Protein AF-0000000068012255 (afdb_homodimer)

Secondary structure (DSSP, 8-state):
--SS-GGGTT--SSPPPTT-S--S-TTPPPHHHHHHHTT-EEEEEEE--S--SSGGGSGGGTT-SEEEEESSS---TTT-EEEETTEEEE-EEETTEE-GGGTTS-HHHHHHHHHHHHHHH--TTS-EEEEEE--TTS--BTTBSS---HHHHHHTTT--SHHHHHHHHHHHHHHHHHHHHHHHHHHTT-GGG--EEEE-SS---BTTGGG--B--TTSB--TTSSSHHHH---EEEE-TT-SS-S--------GGGHHHHHHHHHT--GGGS-TT-S----HHHHHH-PPPS--EEEEEEETTTTEEEEEETTEEEEES-SGGGTT-SB--------GGG--HHHHHHSHHHHHHHHTT-SPPHHHHHHHHHHHS------------TTTS-EEEETTT-TT-----TTT-HHHHHHHHHHHHHHHTTPPPP------GGG-GGGGTTB---GGGGHHHHHHHHHHHHH--/--SS-GGGTT--SS---TT-S--S-TTPPPHHHHHHHTT-EEEEEEE--S--SSGGGSGGGTT-SEEEEESSS---TTT-EEEETTEEEE-EEETTEE-GGGTTS-HHHHHHHHHHHHHHH--TTS-EEEEEE--TTS--BTTBSS---HHHHHHTTT--SHHHHHHHHHHHHHHHHHHHHHHHHHHTT-GGG--EEEE-SS---BTTGGG--B--TTSB--TTSSSHHHH---EEEE-TT-SS-S--------GGGHHHHHHHHHT--GGGS-TT-S----HHHHHH-PPPS--EEEEEEETTTTEEEEEETTEEEEES-SGGGTT-SB-S------GGG--HHHHHHSHHHHHHHHTT-PPPHHHHHHHHHHHS------------TTTS-EEEETTT-TT-----TTT-HHHHHHHHHHHHHHHHTPPPP------GGG-GGGGTTB---GGGGHHHHHHHHHHHHH--

InterPro domains:
  IPR000917 Sulfatase, N-terminal [PF00884] (1-268)
  IPR017850 Alkaline-phosphatase-like, core domain superfamily [G3DSA:3.40.720.10] (1-294)
  IPR017850 Alkaline-phosphatase-like, core domain superfamily [SSF53649] (1-452)
  IPR047115 Arylsulfatase B [PTHR10342] (1-453)

Structure (mmCIF, N/CA/C/O backbone):
data_AF-0000000068012255-model_v1
#
loop_
_entity.id
_entity.type
_entity.pdbx_description
1 polymer 'Sulfatase N-terminal domain-containing protein'
#
loop_
_atom_site.group_PDB
_atom_site.id
_atom_site.type_symbol
_atom_site.label_atom_id
_atom_site.label_alt_id
_atom_site.label_comp_id
_atom_site.label_asym_id
_atom_site.label_entity_id
_atom_site.label_seq_id
_atom_site.pdbx_PDB_ins_code
_atom_site.Cartn_x
_atom_site.Cartn_y
_atom_site.Cartn_z
_atom_site.occupancy
_atom_site.B_iso_or_equiv
_atom_site.auth_seq_id
_atom_site.auth_comp_id
_atom_site.auth_asym_id
_atom_site.auth_atom_id
_atom_site.pdbx_PDB_model_num
ATOM 1 N N . MET A 1 1 ? 3.061 -30.172 -6.523 1 87.69 1 MET A N 1
ATOM 2 C CA . MET A 1 1 ? 4.402 -30.719 -6.711 1 87.69 1 MET A CA 1
ATOM 3 C C . MET A 1 1 ? 4.453 -32.188 -6.293 1 87.69 1 MET A C 1
ATOM 5 O O . MET A 1 1 ? 5.535 -32.75 -6.133 1 87.69 1 MET A O 1
ATOM 9 N N . THR A 1 2 ? 3.326 -32.875 -6.109 1 96.5 2 THR A N 1
ATOM 10 C CA . THR A 1 2 ? 3.24 -34.25 -5.637 1 96.5 2 THR A CA 1
ATOM 11 C C . THR A 1 2 ? 3.08 -35.219 -6.809 1 96.5 2 THR A C 1
ATOM 13 O O . THR A 1 2 ? 3.293 -36.406 -6.66 1 96.5 2 THR A O 1
ATOM 16 N N . GLY A 1 3 ? 2.588 -34.719 -7.984 1 97.75 3 GLY A N 1
ATOM 17 C CA . GLY A 1 3 ? 2.236 -35.531 -9.117 1 97.75 3 GLY A CA 1
ATOM 18 C C . GLY A 1 3 ? 0.901 -36.25 -8.953 1 97.75 3 GLY A C 1
ATOM 19 O O . GLY A 1 3 ? 0.575 -37.156 -9.711 1 97.75 3 GLY A O 1
ATOM 20 N N . LYS A 1 4 ? 0.13 -35.812 -7.957 1 98.31 4 LYS A N 1
ATOM 21 C CA . LYS A 1 4 ? -1.146 -36.438 -7.676 1 98.31 4 LYS A CA 1
ATOM 22 C C . LYS A 1 4 ? -2.307 -35.469 -7.824 1 98.31 4 LYS A C 1
ATOM 24 O O . LYS A 1 4 ? -2.125 -34.25 -7.691 1 98.31 4 LYS A O 1
ATOM 29 N N . TYR A 1 5 ? -3.461 -36.062 -8.141 1 98.06 5 TYR A N 1
ATOM 30 C CA . TYR A 1 5 ? -4.691 -35.281 -8.055 1 98.06 5 TYR A CA 1
ATOM 31 C C . TYR A 1 5 ? -4.973 -34.844 -6.617 1 98.06 5 TYR A C 1
ATOM 33 O O . TYR A 1 5 ? -4.672 -35.594 -5.68 1 98.06 5 TYR A O 1
ATOM 41 N N . PRO A 1 6 ? -5.633 -33.656 -6.469 1 97.62 6 PRO A N 1
ATOM 42 C CA . PRO A 1 6 ? -5.977 -33.25 -5.109 1 97.62 6 PRO A CA 1
ATOM 43 C C . PRO A 1 6 ? -6.82 -34.281 -4.363 1 97.62 6 PRO A C 1
ATOM 45 O O . PRO A 1 6 ? -6.68 -34.438 -3.15 1 97.62 6 PRO A O 1
ATOM 48 N N . ILE A 1 7 ? -7.645 -35.094 -5.043 1 98.31 7 ILE A N 1
ATOM 49 C CA . ILE A 1 7 ? -8.523 -36.062 -4.398 1 98.31 7 ILE A CA 1
ATOM 50 C C . ILE A 1 7 ? -7.695 -37.188 -3.789 1 98.31 7 ILE A C 1
ATOM 52 O O . ILE A 1 7 ? -8.188 -37.938 -2.963 1 98.31 7 ILE A O 1
ATOM 56 N N . HIS A 1 8 ? -6.48 -37.312 -4.234 1 98.44 8 HIS A N 1
ATOM 57 C CA . HIS A 1 8 ? -5.656 -38.406 -3.74 1 98.44 8 HIS A CA 1
ATOM 58 C C . HIS A 1 8 ? -4.711 -37.938 -2.643 1 98.44 8 HIS A C 1
ATOM 60 O O . HIS A 1 8 ? -3.877 -38.719 -2.16 1 98.44 8 HIS A O 1
ATOM 66 N N . THR A 1 9 ? -4.805 -36.656 -2.182 1 97.5 9 THR A N 1
ATOM 67 C CA . THR A 1 9 ? -4.008 -36.125 -1.086 1 97.5 9 THR A CA 1
ATOM 68 C C . THR A 1 9 ? -4.902 -35.5 -0.026 1 97.5 9 THR A C 1
ATOM 70 O O . THR A 1 9 ? -4.414 -35 0.986 1 97.5 9 THR A O 1
ATOM 73 N N . GLY A 1 10 ? -6.18 -35.469 -0.294 1 97.69 10 GLY A N 1
ATOM 74 C CA . GLY A 1 10 ? -7.105 -34.844 0.63 1 97.69 10 GLY A CA 1
ATOM 75 C C . GLY A 1 10 ? -7.148 -33.312 0.496 1 97.69 10 GLY A C 1
ATOM 76 O O . GLY A 1 10 ? -7.621 -32.625 1.396 1 97.69 10 GLY A O 1
ATOM 77 N N . MET A 1 11 ? -6.652 -32.781 -0.606 1 97.62 11 MET A N 1
ATOM 78 C CA . MET A 1 11 ? -6.496 -31.328 -0.779 1 97.62 11 MET A CA 1
ATOM 79 C C . MET A 1 11 ? -7.527 -30.781 -1.758 1 97.62 11 MET A C 1
ATOM 81 O O . MET A 1 11 ? -7.348 -29.688 -2.318 1 97.62 11 MET A O 1
ATOM 85 N N . GLN A 1 12 ? -8.656 -31.5 -2.053 1 98.06 12 GLN A N 1
ATOM 86 C CA . GLN A 1 12 ? -9.547 -31.156 -3.152 1 98.06 12 GLN A CA 1
ATOM 87 C C . GLN A 1 12 ? -10.547 -30.078 -2.736 1 98.06 12 GLN A C 1
ATOM 89 O O . GLN A 1 12 ? -11.258 -29.531 -3.578 1 98.06 12 GLN A O 1
ATOM 94 N N . HIS A 1 13 ? -10.539 -29.781 -1.39 1 97.88 13 HIS A N 1
ATOM 95 C CA . HIS A 1 13 ? -11.508 -28.797 -0.903 1 97.88 13 HIS A CA 1
ATOM 96 C C . HIS A 1 13 ? -10.805 -27.594 -0.308 1 97.88 13 HIS A C 1
ATOM 98 O O . HIS A 1 13 ? -10.07 -27.703 0.675 1 97.88 13 HIS A O 1
ATOM 104 N N . ALA A 1 14 ? -10.992 -26.438 -0.88 1 95.19 14 ALA A N 1
ATOM 105 C CA . ALA A 1 14 ? -10.531 -25.141 -0.372 1 95.19 14 ALA A CA 1
ATOM 106 C C . ALA A 1 14 ? -9.008 -25.109 -0.272 1 95.19 14 ALA A C 1
ATOM 108 O O . ALA A 1 14 ? -8.336 -26.109 -0.535 1 95.19 14 ALA A O 1
ATOM 109 N N . VAL A 1 15 ? -8.469 -23.953 0.028 1 96 15 VAL A N 1
ATOM 110 C CA . VAL A 1 15 ? -7.035 -23.734 0.159 1 96 15 VAL A CA 1
ATOM 111 C C . VAL A 1 15 ? -6.621 -23.891 1.62 1 96 15 VAL A C 1
ATOM 113 O O . VAL A 1 15 ? -7.473 -24.031 2.504 1 96 15 VAL A O 1
ATOM 116 N N . LEU A 1 16 ? -5.336 -23.906 1.866 1 97.44 16 LEU A N 1
ATOM 117 C CA . LEU A 1 16 ? -4.785 -23.922 3.217 1 97.44 16 LEU A CA 1
ATOM 118 C C . LEU A 1 16 ? -4.695 -22.5 3.777 1 97.44 16 LEU A C 1
ATOM 120 O O . LEU A 1 16 ? -4.266 -21.578 3.08 1 97.44 16 LEU A O 1
ATOM 124 N N . TYR A 1 17 ? -5.113 -22.312 5.062 1 97.75 17 TYR A N 1
ATOM 125 C CA . TYR A 1 17 ? -5.004 -21.031 5.754 1 97.75 17 TYR A CA 1
ATOM 126 C C . TYR A 1 17 ? -3.842 -21.047 6.738 1 97.75 17 TYR A C 1
ATOM 128 O O . TYR A 1 17 ? -3.41 -22.109 7.191 1 97.75 17 TYR A O 1
ATOM 136 N N . GLY A 1 18 ? -3.389 -19.859 7.008 1 97.94 18 GLY A N 1
ATOM 137 C CA . GLY A 1 18 ? -2.277 -19.734 7.938 1 97.94 18 GLY A CA 1
ATOM 138 C C . GLY A 1 18 ? -2.578 -20.297 9.312 1 97.94 18 GLY A C 1
ATOM 139 O O . GLY A 1 18 ? -1.698 -20.859 9.961 1 97.94 18 GLY A O 1
ATOM 140 N N . MET A 1 19 ? -3.832 -20.219 9.734 1 97.94 19 MET A N 1
ATOM 141 C CA . MET A 1 19 ? -4.219 -20.672 11.07 1 97.94 19 MET A CA 1
ATOM 142 C C . MET A 1 19 ? -4.734 -22.109 11.039 1 97.94 19 MET A C 1
ATOM 144 O O . MET A 1 19 ? -5.152 -22.641 12.062 1 97.94 19 MET A O 1
ATOM 148 N N . GLU A 1 20 ? -4.758 -22.719 9.852 1 98.06 20 GLU A N 1
ATOM 149 C CA . GLU A 1 20 ? -5.184 -24.109 9.758 1 98.06 20 GLU A CA 1
ATOM 150 C C . GLU A 1 20 ? -4.086 -25.062 10.227 1 98.06 20 GLU A C 1
ATOM 152 O O . GLU A 1 20 ? -2.955 -25 9.742 1 98.06 20 GLU A O 1
ATOM 157 N N . PRO A 1 21 ? -4.387 -25.891 11.234 1 98 21 PRO A N 1
ATOM 158 C CA . PRO A 1 21 ? -3.367 -26.797 11.766 1 98 21 PRO A CA 1
ATOM 159 C C . PRO A 1 21 ? -3.131 -28.016 10.859 1 98 21 PRO A C 1
ATOM 161 O O . PRO A 1 21 ? -3.223 -29.156 11.32 1 98 21 PRO A O 1
ATOM 164 N N . ARG A 1 22 ? -2.82 -27.609 9.688 1 97.12 22 ARG A N 1
ATOM 165 C CA . ARG A 1 22 ? -2.648 -28.609 8.625 1 97.12 22 ARG A CA 1
ATOM 166 C C . ARG A 1 22 ? -1.682 -28.109 7.559 1 97.12 22 ARG A C 1
ATOM 168 O O . ARG A 1 22 ? -1.354 -26.922 7.52 1 97.12 22 ARG A O 1
ATOM 175 N N . GLY A 1 23 ? -1.126 -28.938 6.801 1 97.88 23 GLY A N 1
ATOM 176 C CA . GLY A 1 23 ? -0.365 -28.703 5.582 1 97.88 23 GLY A CA 1
ATOM 177 C C . GLY A 1 23 ? -0.427 -29.875 4.605 1 97.88 23 GLY A C 1
ATOM 178 O O . GLY A 1 23 ? -1.11 -30.859 4.859 1 97.88 23 GLY A O 1
ATOM 179 N N . LEU A 1 24 ? 0.183 -29.641 3.467 1 98.25 24 LEU A N 1
ATOM 180 C CA . LEU A 1 24 ? 0.325 -30.781 2.574 1 98.25 24 LEU A CA 1
ATOM 181 C C . LEU A 1 24 ? 0.865 -32 3.326 1 98.25 24 LEU A C 1
ATOM 183 O O . LEU A 1 24 ? 1.842 -31.891 4.07 1 98.25 24 LEU A O 1
ATOM 187 N N . PRO A 1 25 ? 0.21 -33.156 3.174 1 97.56 25 PRO A N 1
ATOM 188 C CA . PRO A 1 25 ? 0.612 -34.312 3.963 1 97.56 25 PRO A CA 1
ATOM 189 C C . PRO A 1 25 ? 2.107 -34.594 3.863 1 97.56 25 PRO A C 1
ATOM 191 O O . PRO A 1 25 ? 2.678 -34.562 2.771 1 97.56 25 PRO A O 1
ATOM 194 N N . LEU A 1 26 ? 2.684 -34.875 5.02 1 97.56 26 LEU A N 1
ATOM 195 C CA . LEU A 1 26 ? 4.125 -35.094 5.109 1 97.56 26 LEU A CA 1
ATOM 196 C C . LEU A 1 26 ? 4.523 -36.438 4.477 1 97.56 26 LEU A C 1
ATOM 198 O O . LEU A 1 26 ? 5.707 -36.688 4.238 1 97.56 26 LEU A O 1
ATOM 202 N N . THR A 1 27 ? 3.545 -37.219 4.133 1 96.31 27 THR A N 1
ATOM 203 C CA . THR A 1 27 ? 3.811 -38.5 3.492 1 96.31 27 THR A CA 1
ATOM 204 C C . THR A 1 27 ? 4.113 -38.312 2.008 1 96.31 27 THR A C 1
ATOM 206 O O . THR A 1 27 ? 4.613 -39.25 1.35 1 96.31 27 THR A O 1
ATOM 209 N N . GLU A 1 28 ? 3.754 -37.188 1.494 1 97.62 28 GLU A N 1
ATOM 210 C CA . GLU A 1 28 ? 3.986 -36.938 0.075 1 97.62 28 GLU A CA 1
ATOM 211 C C . GLU A 1 28 ? 5.418 -36.469 -0.176 1 97.62 28 GLU A C 1
ATOM 213 O O . GLU A 1 28 ? 5.883 -35.5 0.455 1 97.62 28 GLU A O 1
ATOM 218 N N . LYS A 1 29 ? 6.098 -37.156 -1.031 1 97.94 29 LYS A N 1
ATOM 219 C CA . LYS A 1 29 ? 7.398 -36.719 -1.522 1 97.94 29 LYS A CA 1
ATOM 220 C C . LYS A 1 29 ? 7.242 -35.75 -2.684 1 97.94 29 LYS A C 1
ATOM 222 O O . LYS A 1 29 ? 6.465 -36 -3.607 1 97.94 29 LYS A O 1
ATOM 227 N N . LEU A 1 30 ? 7.977 -34.594 -2.617 1 98.44 30 LEU A N 1
ATOM 228 C CA . LEU A 1 30 ? 7.793 -33.531 -3.598 1 98.44 30 LEU A CA 1
ATOM 229 C C . LEU A 1 30 ? 8.922 -33.531 -4.625 1 98.44 30 LEU A C 1
ATOM 231 O O . LEU A 1 30 ? 9.961 -34.156 -4.41 1 98.44 30 LEU A O 1
ATOM 235 N N . LEU A 1 31 ? 8.742 -32.812 -5.691 1 98.69 31 LEU A N 1
ATOM 236 C CA . LEU A 1 31 ? 9.664 -32.75 -6.82 1 98.69 31 LEU A CA 1
ATOM 237 C C . LEU A 1 31 ? 11.07 -32.375 -6.355 1 98.69 31 LEU A C 1
ATOM 239 O O . LEU A 1 31 ? 12.039 -33.062 -6.707 1 98.69 31 LEU A O 1
ATOM 243 N N . PRO A 1 32 ? 11.25 -31.312 -5.504 1 98.75 32 PRO A N 1
ATOM 244 C CA . PRO A 1 32 ? 12.617 -30.953 -5.113 1 98.75 32 PRO A CA 1
ATOM 245 C C . PRO A 1 32 ? 13.305 -32.062 -4.312 1 98.75 32 PRO A C 1
ATOM 247 O O . PRO A 1 32 ? 14.531 -32.188 -4.355 1 98.75 32 PRO A O 1
ATOM 250 N N . GLN A 1 33 ? 12.539 -32.875 -3.602 1 98.75 33 GLN A N 1
ATOM 251 C CA . GLN A 1 33 ? 13.125 -33.969 -2.848 1 98.75 33 GLN A CA 1
ATOM 252 C C . GLN A 1 33 ? 13.656 -35.062 -3.781 1 98.75 33 GLN A C 1
ATOM 254 O O . GLN A 1 33 ? 14.719 -35.625 -3.533 1 98.75 33 GLN A O 1
ATOM 259 N N . TYR A 1 34 ? 12.961 -35.406 -4.855 1 98.69 34 TYR A N 1
ATOM 260 C CA . TYR A 1 34 ? 13.461 -36.312 -5.871 1 98.69 34 TYR A CA 1
ATOM 261 C C . TYR A 1 34 ? 14.711 -35.75 -6.543 1 98.69 34 TYR A C 1
ATOM 263 O O . TYR A 1 34 ? 15.68 -36.5 -6.75 1 98.69 34 TYR A O 1
ATOM 271 N N . LEU A 1 35 ? 14.695 -34.5 -6.887 1 98.75 35 LEU A N 1
ATOM 272 C CA . LEU A 1 35 ? 15.805 -33.875 -7.598 1 98.75 35 LEU A CA 1
ATOM 273 C C . LEU A 1 35 ? 17.047 -33.812 -6.73 1 98.75 35 LEU A C 1
ATOM 275 O O . LEU A 1 35 ? 18.172 -33.906 -7.242 1 98.75 35 LEU A O 1
ATOM 279 N N . LYS A 1 36 ? 16.812 -33.719 -5.461 1 98.19 36 LYS A N 1
ATOM 280 C CA . LYS A 1 36 ? 17.938 -33.75 -4.539 1 98.19 36 LYS A CA 1
ATOM 281 C C . LYS A 1 36 ? 18.703 -35.062 -4.672 1 98.19 36 LYS A C 1
ATOM 283 O O . LYS A 1 36 ? 19.922 -35.094 -4.547 1 98.19 36 LYS A O 1
ATOM 288 N N . GLU A 1 37 ? 18.047 -36.156 -4.926 1 97.94 37 GLU A N 1
ATOM 289 C CA . GLU A 1 37 ? 18.656 -37.469 -5.105 1 97.94 37 GLU A CA 1
ATOM 290 C C . GLU A 1 37 ? 19.531 -37.5 -6.348 1 97.94 37 GLU A C 1
ATOM 292 O O . GLU A 1 37 ? 20.422 -38.344 -6.461 1 97.94 37 GLU A O 1
ATOM 297 N N . LEU A 1 38 ? 19.297 -36.594 -7.242 1 98.12 38 LEU A N 1
ATOM 298 C CA . LEU A 1 38 ? 20.062 -36.5 -8.477 1 98.12 38 LEU A CA 1
ATOM 299 C C . LEU A 1 38 ? 21.172 -35.469 -8.359 1 98.12 38 LEU A C 1
ATOM 301 O O . LEU A 1 38 ? 21.859 -35.188 -9.336 1 98.12 38 LEU A O 1
ATOM 305 N N . GLY A 1 39 ? 21.266 -34.844 -7.188 1 98.06 39 GLY A N 1
ATOM 306 C CA . GLY A 1 39 ? 22.359 -33.906 -6.945 1 98.06 39 GLY A CA 1
ATOM 307 C C . GLY A 1 39 ? 22 -32.469 -7.25 1 98.06 39 GLY A C 1
ATOM 308 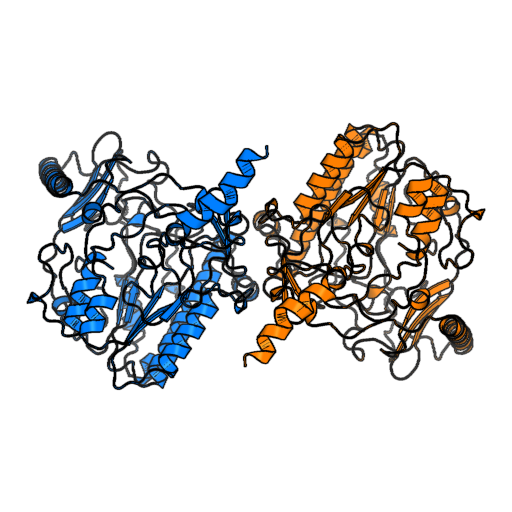O O . GLY A 1 39 ? 22.859 -31.594 -7.242 1 98.06 39 GLY A O 1
ATOM 309 N N . TYR A 1 40 ? 20.766 -32.188 -7.457 1 98.62 40 TYR A N 1
ATOM 310 C CA . TYR A 1 40 ? 20.344 -30.812 -7.75 1 98.62 40 TYR A CA 1
ATOM 311 C C . TYR A 1 40 ? 20.453 -29.922 -6.508 1 98.62 40 TYR A C 1
ATOM 313 O O . TYR A 1 40 ? 20.188 -30.391 -5.395 1 98.62 40 TYR A O 1
ATOM 321 N N . LYS A 1 41 ? 20.844 -28.688 -6.742 1 98.69 41 LYS A N 1
ATOM 322 C CA . LYS A 1 41 ? 20.594 -27.609 -5.793 1 98.69 41 LYS A CA 1
ATOM 323 C C . LYS A 1 41 ? 19.219 -26.969 -6.039 1 98.69 41 LYS A C 1
ATOM 325 O O . LYS A 1 41 ? 18.938 -26.531 -7.152 1 98.69 41 LYS A O 1
ATOM 330 N N . ASN A 1 42 ? 18.391 -26.984 -5.004 1 98.81 42 ASN A N 1
ATOM 331 C CA . ASN A 1 42 ? 17 -26.594 -5.184 1 98.81 42 ASN A CA 1
ATOM 332 C C . ASN A 1 42 ? 16.688 -25.266 -4.473 1 98.81 42 ASN A C 1
ATOM 334 O O . ASN A 1 42 ? 16.891 -25.156 -3.264 1 98.81 42 ASN A O 1
ATOM 338 N N . HIS A 1 43 ? 16.203 -24.266 -5.246 1 98.94 43 HIS A N 1
ATOM 339 C CA . HIS A 1 43 ? 15.805 -22.984 -4.676 1 98.94 43 HIS A CA 1
ATOM 340 C C . HIS A 1 43 ? 14.328 -22.688 -4.949 1 98.94 43 HIS A C 1
ATOM 342 O O . HIS A 1 43 ? 13.82 -23 -6.023 1 98.94 43 HIS A O 1
ATOM 348 N N . ILE A 1 44 ? 13.68 -22.094 -3.973 1 98.94 44 ILE A N 1
ATOM 349 C CA . ILE A 1 44 ? 12.359 -21.516 -4.199 1 98.94 44 ILE A CA 1
ATOM 350 C C . ILE A 1 44 ? 12.367 -20.047 -3.777 1 98.94 44 ILE A C 1
ATOM 352 O O . ILE A 1 44 ? 12.766 -19.719 -2.658 1 98.94 44 ILE A O 1
ATOM 356 N N . TYR A 1 45 ? 12 -19.203 -4.609 1 98.94 45 TYR A N 1
ATOM 357 C CA . TYR A 1 45 ? 11.781 -17.797 -4.293 1 98.94 45 TYR A CA 1
ATOM 358 C C . TYR A 1 45 ? 10.352 -17.391 -4.629 1 98.94 45 TYR A C 1
ATOM 360 O O . TYR A 1 45 ? 9.922 -17.5 -5.777 1 98.94 45 TYR A O 1
ATOM 368 N N . GLY A 1 46 ? 9.625 -16.984 -3.621 1 98.81 46 GLY A N 1
ATOM 369 C CA . GLY A 1 46 ? 8.234 -16.578 -3.771 1 98.81 46 GLY A CA 1
ATOM 370 C C . GLY A 1 46 ? 7.285 -17.375 -2.893 1 98.81 46 GLY A C 1
ATOM 371 O O . GLY A 1 46 ? 7.598 -17.672 -1.738 1 98.81 46 GLY A O 1
ATOM 372 N N . LYS A 1 47 ? 6.121 -17.719 -3.35 1 98.75 47 LYS A N 1
ATOM 373 C CA . LYS A 1 47 ? 4.965 -18.266 -2.635 1 98.75 47 LYS A CA 1
ATOM 374 C C . LYS A 1 47 ? 5.133 -19.75 -2.359 1 98.75 47 LYS A C 1
ATOM 376 O O . LYS A 1 47 ? 5.496 -20.516 -3.254 1 98.75 47 LYS A O 1
ATOM 381 N N . TRP A 1 48 ? 4.867 -20.156 -1.115 1 98.69 48 TRP A N 1
ATOM 382 C CA . TRP A 1 48 ? 4.828 -21.562 -0.731 1 98.69 48 TRP A CA 1
ATOM 383 C C . TRP A 1 48 ? 3.395 -22.078 -0.74 1 98.69 48 TRP A C 1
ATOM 385 O O . TRP A 1 48 ? 2.979 -22.75 -1.687 1 98.69 48 TRP A O 1
ATOM 395 N N . HIS A 1 49 ? 2.566 -21.719 0.193 1 98.38 49 HIS A N 1
ATOM 396 C CA . HIS A 1 49 ? 1.127 -21.906 0.319 1 98.38 49 HIS A CA 1
ATOM 397 C C . HIS A 1 49 ? 0.782 -23.391 0.405 1 98.38 49 HIS A C 1
ATOM 399 O O . HIS A 1 49 ? -0.212 -23.844 -0.173 1 98.38 49 HIS A O 1
ATOM 405 N N . LEU A 1 50 ? 1.624 -24.266 1.022 1 98.06 50 LEU A N 1
ATOM 406 C CA . LEU A 1 50 ? 1.329 -25.672 1.206 1 98.06 50 LEU A CA 1
ATOM 407 C C . LEU A 1 50 ? 1.238 -26.031 2.688 1 98.06 50 LEU A C 1
ATOM 409 O O . LEU A 1 50 ? 1.424 -27.188 3.07 1 98.06 50 LEU A O 1
ATOM 413 N N . GLY A 1 51 ? 1.048 -24.969 3.449 1 97.56 51 GLY A N 1
ATOM 414 C CA . GLY A 1 51 ? 0.917 -25.125 4.891 1 97.56 51 GLY A CA 1
ATOM 415 C C . GLY A 1 51 ? 2.189 -24.797 5.645 1 97.56 51 GLY A C 1
ATOM 416 O O . GLY A 1 51 ? 3.293 -25.031 5.148 1 97.56 51 GLY A O 1
ATOM 417 N N . SER A 1 52 ? 1.984 -24.188 6.793 1 97.88 52 SER A N 1
ATOM 418 C CA . SER A 1 52 ? 3.098 -23.828 7.664 1 97.88 52 SER A CA 1
ATOM 419 C C . SER A 1 52 ? 2.746 -24.062 9.133 1 97.88 52 SER A C 1
ATOM 421 O O . SER A 1 52 ? 3.184 -23.312 10.008 1 97.88 52 SER A O 1
ATOM 423 N N . TYR A 1 53 ? 1.906 -25.109 9.297 1 97.94 53 TYR A N 1
ATOM 424 C CA . TYR A 1 53 ? 1.482 -25.453 10.648 1 97.94 53 TYR A CA 1
ATOM 425 C C . TYR A 1 53 ? 2.684 -25.766 11.531 1 97.94 53 TYR A C 1
ATOM 427 O O . TYR A 1 53 ? 2.773 -25.297 12.664 1 97.94 53 TYR A O 1
ATOM 435 N N . THR A 1 54 ? 3.562 -26.609 11.07 1 98.31 54 THR A N 1
ATOM 436 C CA . THR A 1 54 ? 4.84 -26.906 11.711 1 98.31 54 THR A CA 1
ATOM 437 C C . THR A 1 54 ? 6 -26.641 10.758 1 98.31 54 THR A C 1
ATOM 439 O O . THR A 1 54 ? 5.797 -26.5 9.547 1 98.31 54 THR A O 1
ATOM 442 N N . ARG A 1 55 ? 7.137 -26.547 11.352 1 98 55 ARG A N 1
ATOM 443 C CA . ARG A 1 55 ? 8.352 -26.312 10.578 1 98 55 ARG A CA 1
ATOM 444 C C . ARG A 1 55 ? 8.508 -27.359 9.477 1 98 55 ARG A C 1
ATOM 446 O O . ARG A 1 55 ? 8.992 -27.062 8.383 1 98 55 ARG A O 1
ATOM 453 N N . LYS A 1 56 ? 8.094 -28.562 9.688 1 98.31 56 LYS A N 1
ATOM 454 C CA . LYS A 1 56 ? 8.234 -29.672 8.742 1 98.31 56 LYS A CA 1
ATOM 455 C C . LYS A 1 56 ? 7.426 -29.406 7.473 1 98.31 56 LYS A C 1
ATOM 457 O O . LYS A 1 56 ? 7.66 -30.047 6.445 1 98.31 56 LYS A O 1
ATOM 462 N N . HIS A 1 57 ? 6.496 -28.516 7.527 1 98.44 57 HIS A N 1
ATOM 463 C CA . HIS A 1 57 ? 5.637 -28.234 6.383 1 98.44 57 HIS A CA 1
ATOM 464 C C . HIS A 1 57 ? 6.219 -27.125 5.512 1 98.44 57 HIS A C 1
ATOM 466 O O . HIS A 1 57 ? 5.707 -26.859 4.422 1 98.44 57 HIS A O 1
ATOM 472 N N . THR A 1 58 ? 7.254 -26.516 5.914 1 98.56 58 THR A N 1
ATOM 473 C CA . THR A 1 58 ? 7.77 -25.328 5.238 1 98.56 58 THR A CA 1
ATOM 474 C C . THR A 1 58 ? 8.789 -25.719 4.172 1 98.56 58 THR A C 1
ATOM 476 O O . THR A 1 58 ? 9.266 -26.844 4.141 1 98.56 58 THR A O 1
ATOM 479 N N . PRO A 1 59 ? 9.195 -24.781 3.264 1 98.5 59 PRO A N 1
ATOM 480 C CA . PRO A 1 59 ? 9.969 -25.109 2.064 1 98.5 59 PRO A CA 1
ATOM 481 C C . PRO A 1 59 ? 11.297 -25.797 2.389 1 98.5 59 PRO A C 1
ATOM 483 O O . PRO A 1 59 ? 11.656 -26.781 1.745 1 98.5 59 PRO A O 1
ATOM 486 N N . LEU A 1 60 ? 11.977 -25.328 3.449 1 98.69 60 LEU A N 1
ATOM 487 C CA . LEU A 1 60 ? 13.328 -25.812 3.736 1 98.69 60 LEU A CA 1
ATOM 488 C C . LEU A 1 60 ? 13.297 -27.234 4.281 1 98.69 60 LEU A C 1
ATOM 490 O O . LEU A 1 60 ? 14.328 -27.906 4.324 1 98.69 60 LEU A O 1
ATOM 494 N N . GLU A 1 61 ? 12.125 -27.656 4.711 1 98.44 61 GLU A N 1
ATOM 495 C CA . GLU A 1 61 ? 11.977 -29.031 5.191 1 98.44 61 GLU A CA 1
ATOM 496 C C . GLU A 1 61 ? 11.258 -29.906 4.16 1 98.44 61 GLU A C 1
ATOM 498 O O . GLU A 1 61 ? 10.891 -31.047 4.453 1 98.44 61 GLU A O 1
ATOM 503 N N . ARG A 1 62 ? 11.07 -29.391 2.996 1 98.56 62 ARG A N 1
ATOM 504 C CA . ARG A 1 62 ? 10.352 -30.109 1.957 1 98.56 62 ARG A CA 1
ATOM 505 C C . ARG A 1 62 ? 11.164 -30.172 0.667 1 98.56 62 ARG A C 1
ATOM 507 O O . ARG A 1 62 ? 10.594 -30.203 -0.427 1 98.56 62 ARG A O 1
ATOM 514 N N . GLY A 1 63 ? 12.469 -30.078 0.782 1 98.56 63 GLY A N 1
ATOM 515 C CA . GLY A 1 63 ? 13.32 -30.406 -0.345 1 98.56 63 GLY A CA 1
ATOM 516 C C . GLY A 1 63 ? 14.078 -29.219 -0.897 1 98.56 63 GLY A C 1
ATOM 517 O O . GLY A 1 63 ? 14.977 -29.359 -1.722 1 98.56 63 GLY A O 1
ATOM 518 N N . PHE A 1 64 ? 13.805 -27.984 -0.414 1 98.88 64 PHE A N 1
ATOM 519 C CA . PHE A 1 64 ? 14.484 -26.812 -0.925 1 98.88 64 PHE A CA 1
ATOM 520 C C . PHE A 1 64 ? 15.664 -26.438 -0.035 1 98.88 64 PHE A C 1
ATOM 522 O O . PHE A 1 64 ? 15.586 -26.547 1.19 1 98.88 64 PHE A O 1
ATOM 529 N N . ASP A 1 65 ? 16.672 -25.891 -0.708 1 98.69 65 ASP A N 1
ATOM 530 C CA . ASP A 1 65 ? 17.891 -25.469 -0.013 1 98.69 65 ASP A CA 1
ATOM 531 C C . ASP A 1 65 ? 17.797 -24 0.416 1 98.69 65 ASP A C 1
ATOM 533 O O . ASP A 1 65 ? 18.469 -23.594 1.365 1 98.69 65 ASP A O 1
ATOM 537 N N . SER A 1 66 ? 17.031 -23.25 -0.299 1 98.81 66 SER A N 1
ATOM 538 C CA . SER A 1 66 ? 16.828 -21.859 0.062 1 98.81 66 SER A CA 1
ATOM 539 C C . SER A 1 66 ? 15.43 -21.375 -0.293 1 98.81 66 SER A C 1
ATOM 541 O O . SER A 1 66 ? 14.789 -21.938 -1.19 1 98.81 66 SER A O 1
ATOM 543 N N . HIS A 1 67 ? 15.055 -20.406 0.496 1 98.88 67 HIS A N 1
ATOM 544 C CA . HIS A 1 67 ? 13.734 -19.812 0.307 1 98.88 67 HIS A CA 1
ATOM 545 C C . HIS A 1 67 ? 13.727 -18.344 0.715 1 98.88 67 HIS A C 1
ATOM 547 O O . HIS A 1 67 ? 14.219 -17.984 1.789 1 98.88 67 HIS A O 1
ATOM 553 N N . VAL A 1 68 ? 13.281 -17.5 -0.103 1 98.94 68 VAL A N 1
ATOM 554 C CA . VAL A 1 68 ? 12.828 -16.141 0.219 1 98.94 68 VAL A CA 1
ATOM 555 C C . VAL A 1 68 ? 11.438 -15.914 -0.36 1 98.94 68 VAL A C 1
ATOM 557 O O . VAL A 1 68 ? 11.227 -16.047 -1.569 1 98.94 68 VAL A O 1
ATOM 560 N N . GLY A 1 69 ? 10.492 -15.688 0.427 1 98.81 69 GLY A N 1
ATOM 561 C CA . GLY A 1 69 ? 9.102 -15.57 0.019 1 98.81 69 GLY A CA 1
ATOM 562 C C . GLY A 1 69 ? 8.125 -15.719 1.171 1 98.81 69 GLY A C 1
ATOM 563 O O . GLY A 1 69 ? 8.469 -15.445 2.322 1 98.81 69 GLY A O 1
ATOM 564 N N . PHE A 1 70 ? 6.859 -16.047 0.92 1 98.81 70 PHE A N 1
ATOM 565 C CA . PHE A 1 70 ? 5.848 -16.062 1.97 1 98.81 70 PHE A CA 1
ATOM 566 C C . PHE A 1 70 ? 5.148 -17.406 2.041 1 98.81 70 PHE A C 1
ATOM 568 O O . PHE A 1 70 ? 5.172 -18.172 1.076 1 98.81 70 PHE A O 1
ATOM 575 N N . TRP A 1 71 ? 4.609 -17.703 3.158 1 98.62 71 TRP A N 1
ATOM 576 C CA . TRP A 1 71 ? 4.109 -19.031 3.461 1 98.62 71 TRP A CA 1
ATOM 577 C C . TRP A 1 71 ? 2.617 -19.141 3.156 1 98.62 71 TRP A C 1
ATOM 579 O O . TRP A 1 71 ? 2.133 -20.203 2.754 1 98.62 71 TRP A O 1
ATOM 589 N N . THR A 1 72 ? 1.845 -18.047 3.273 1 98.19 72 THR A N 1
ATOM 590 C CA . THR A 1 72 ? 0.395 -18.109 3.119 1 98.19 72 THR A CA 1
ATOM 591 C C . THR A 1 72 ? -0.003 -17.906 1.659 1 98.19 72 THR A C 1
ATOM 593 O O . THR A 1 72 ? 0.841 -18 0.765 1 98.19 72 THR A O 1
ATOM 596 N N . GLY A 1 73 ? -1.278 -17.766 1.442 1 97.31 73 GLY A N 1
ATOM 597 C CA . GLY A 1 73 ? -1.801 -17.797 0.086 1 97.31 73 GLY A CA 1
ATOM 598 C C . GLY A 1 73 ? -1.592 -16.484 -0.664 1 97.31 73 GLY A C 1
ATOM 599 O O . GLY A 1 73 ? -1.609 -16.469 -1.896 1 97.31 73 GLY A O 1
ATOM 600 N N . HIS A 1 74 ? -1.444 -15.43 0.042 1 97.94 74 HIS A N 1
ATOM 601 C CA . HIS A 1 74 ? -1.209 -14.102 -0.518 1 97.94 74 HIS A CA 1
ATOM 602 C C . HIS A 1 74 ? -0.618 -13.156 0.526 1 97.94 74 HIS A C 1
ATOM 604 O O . HIS A 1 74 ? -0.632 -13.461 1.721 1 97.94 74 HIS A O 1
ATOM 610 N N . HIS A 1 75 ? -0.071 -12.125 0.104 1 98.44 75 HIS A N 1
ATOM 611 C CA . HIS A 1 75 ? 0.314 -11.023 0.981 1 98.44 75 HIS A CA 1
ATOM 612 C C . HIS A 1 75 ? 0.439 -9.719 0.204 1 98.44 75 HIS A C 1
ATOM 614 O O . HIS A 1 75 ? 0.358 -9.719 -1.026 1 98.44 75 HIS A O 1
ATOM 620 N N . HIS A 1 76 ? 0.479 -8.648 0.902 1 98.69 76 HIS A N 1
ATOM 621 C CA . HIS A 1 76 ? 0.685 -7.355 0.251 1 98.69 76 HIS A CA 1
ATOM 622 C C . HIS A 1 76 ? 2.102 -7.242 -0.305 1 98.69 76 HIS A C 1
ATOM 624 O O . HIS A 1 76 ? 3.07 -7.566 0.383 1 98.69 76 HIS A O 1
ATOM 630 N N . MET A 1 77 ? 2.246 -6.664 -1.458 1 98.69 77 MET A N 1
ATOM 631 C CA . MET A 1 77 ? 3.471 -6.773 -2.248 1 98.69 77 MET A CA 1
ATOM 632 C C . MET A 1 77 ? 4.559 -5.863 -1.69 1 98.69 77 MET A C 1
ATOM 634 O O . MET A 1 77 ? 5.73 -6 -2.047 1 98.69 77 MET A O 1
ATOM 638 N N . PHE A 1 78 ? 4.223 -4.859 -0.804 1 98.75 78 PHE A N 1
ATOM 639 C CA . PHE A 1 78 ? 5.223 -3.934 -0.28 1 98.75 78 PHE A CA 1
ATOM 640 C C . PHE A 1 78 ? 5.395 -4.117 1.223 1 98.75 78 PHE A C 1
ATOM 642 O O . PHE A 1 78 ? 6.523 -4.211 1.715 1 98.75 78 PHE A O 1
ATOM 649 N N . ASP A 1 79 ? 4.277 -4.207 1.938 1 98.5 79 ASP A N 1
ATOM 650 C CA . ASP A 1 79 ? 4.422 -4.293 3.389 1 98.5 79 ASP A CA 1
ATOM 651 C C . ASP A 1 79 ? 4.547 -5.746 3.842 1 98.5 79 ASP A C 1
ATOM 653 O O . ASP A 1 79 ? 4.875 -6.012 5 1 98.5 79 ASP A O 1
ATOM 657 N N . HIS A 1 80 ? 4.246 -6.727 2.98 1 98.81 80 HIS A N 1
ATOM 658 C CA . HIS A 1 80 ? 4.512 -8.148 3.127 1 98.81 80 HIS A CA 1
ATOM 659 C C . HIS A 1 80 ? 3.65 -8.766 4.227 1 98.81 80 HIS A C 1
ATOM 661 O O . HIS A 1 80 ? 4.023 -9.781 4.82 1 98.81 80 HIS A O 1
ATOM 667 N N . THR A 1 81 ? 2.508 -8.094 4.582 1 98.75 81 THR A N 1
ATOM 668 C CA . THR A 1 81 ? 1.558 -8.703 5.504 1 98.75 81 THR A CA 1
ATOM 669 C C . THR A 1 81 ? 0.496 -9.492 4.746 1 98.75 81 THR A C 1
ATOM 671 O O . THR A 1 81 ? 0.209 -9.203 3.584 1 98.75 81 THR A O 1
ATOM 674 N N . ALA A 1 82 ? -0.032 -10.492 5.367 1 98.81 82 ALA A N 1
ATOM 675 C CA . ALA A 1 82 ? -1.189 -11.234 4.875 1 98.81 82 ALA A CA 1
ATOM 676 C C . ALA A 1 82 ? -2.381 -11.078 5.816 1 98.81 82 ALA A C 1
ATOM 678 O O . ALA A 1 82 ? -2.242 -11.234 7.031 1 98.81 82 ALA A O 1
ATOM 679 N N . VAL A 1 83 ? -3.488 -10.703 5.273 1 98.56 83 VAL A N 1
ATOM 680 C CA . VAL A 1 83 ? -4.746 -10.656 6.008 1 98.56 83 VAL A CA 1
ATOM 681 C C . VAL A 1 83 ? -5.594 -11.883 5.664 1 98.56 83 VAL A C 1
ATOM 683 O O . VAL A 1 83 ? -5.934 -12.102 4.496 1 98.56 83 VAL A O 1
ATOM 686 N N . GLU A 1 84 ? -5.871 -12.703 6.641 1 96.31 84 GLU A N 1
ATOM 687 C CA . GLU A 1 84 ? -6.707 -13.891 6.488 1 96.31 84 GLU A CA 1
ATOM 688 C C . GLU A 1 84 ? -7.711 -14 7.629 1 96.31 84 GLU A C 1
ATOM 690 O O . GLU A 1 84 ? -7.332 -14 8.805 1 96.31 84 GLU A O 1
ATOM 695 N N . THR A 1 85 ? -8.93 -14.117 7.359 1 92.75 85 THR A N 1
ATOM 696 C CA . THR A 1 85 ? -10 -14.336 8.328 1 92.75 85 THR A CA 1
ATOM 697 C C . THR A 1 85 ? -9.93 -13.312 9.453 1 92.75 85 THR A C 1
ATOM 699 O O . THR A 1 85 ? -9.938 -13.672 10.633 1 92.75 85 THR A O 1
ATOM 702 N N . ASN A 1 86 ? -9.742 -12.078 9.172 1 90.44 86 ASN A N 1
ATOM 703 C CA . ASN A 1 86 ? -9.75 -10.922 10.062 1 90.44 86 ASN A CA 1
ATOM 704 C C . ASN A 1 86 ? -8.508 -10.883 10.945 1 90.44 86 ASN A C 1
ATOM 706 O O . ASN A 1 86 ? -8.477 -10.148 11.938 1 90.44 86 ASN A O 1
ATOM 710 N N . ALA A 1 87 ? -7.551 -11.781 10.633 1 97.12 87 ALA A N 1
ATOM 711 C CA . ALA A 1 87 ? -6.23 -11.719 11.258 1 97.12 87 ALA A CA 1
ATOM 712 C C . ALA A 1 87 ? -5.18 -11.234 10.258 1 97.12 87 ALA A C 1
ATOM 714 O O . ALA A 1 87 ? -5.375 -11.336 9.047 1 97.12 87 ALA A O 1
ATOM 715 N N . TRP A 1 88 ? -4.176 -10.625 10.789 1 98.38 88 TRP A N 1
ATOM 716 C CA . TRP A 1 88 ? -3.109 -10.172 9.898 1 98.38 88 TRP A CA 1
ATOM 717 C C . TRP A 1 88 ? -1.743 -10.359 10.547 1 98.38 88 TRP A C 1
ATOM 719 O O . TRP A 1 88 ? -1.63 -10.398 11.773 1 98.38 88 TRP A O 1
ATOM 729 N N . GLY A 1 89 ? -0.762 -10.547 9.758 1 98.56 89 GLY A N 1
ATOM 730 C CA . GLY A 1 89 ? 0.621 -10.617 10.203 1 98.56 89 GLY A CA 1
ATOM 731 C C . GLY A 1 89 ? 1.617 -10.57 9.062 1 98.56 89 GLY A C 1
ATOM 732 O O . GLY A 1 89 ? 1.247 -10.75 7.902 1 98.56 89 GLY A O 1
ATOM 733 N N . LEU A 1 90 ? 2.865 -10.242 9.391 1 98.69 90 LEU A N 1
ATOM 734 C CA . LEU A 1 90 ? 3.955 -10.32 8.422 1 98.69 90 LEU A CA 1
ATOM 735 C C . LEU A 1 90 ? 4.176 -11.758 7.973 1 98.69 90 LEU A C 1
ATOM 737 O O . LEU A 1 90 ? 4.152 -12.68 8.789 1 98.69 90 LEU A O 1
ATOM 741 N N . ASP A 1 91 ? 4.363 -11.898 6.637 1 98.75 91 ASP A N 1
ATOM 742 C CA . ASP A 1 91 ? 4.438 -13.266 6.113 1 98.75 91 ASP A CA 1
ATOM 743 C C . ASP A 1 91 ? 5.73 -13.484 5.332 1 98.75 91 ASP A C 1
ATOM 745 O O . ASP A 1 91 ? 6.117 -14.625 5.07 1 98.75 91 ASP A O 1
ATOM 749 N N . MET A 1 92 ? 6.492 -12.461 4.953 1 98.81 92 MET A N 1
ATOM 750 C CA . MET A 1 92 ? 7.723 -12.594 4.18 1 98.81 92 MET A CA 1
ATOM 751 C C . MET A 1 92 ? 8.82 -13.25 5.004 1 98.81 92 MET A C 1
ATOM 753 O O . MET A 1 92 ? 9.023 -12.906 6.168 1 98.81 92 MET A O 1
ATOM 757 N N . ARG A 1 93 ? 9.484 -14.219 4.371 1 98.75 93 ARG A N 1
ATOM 758 C CA . ARG A 1 93 ? 10.5 -15.016 5.055 1 98.75 93 ARG A CA 1
ATOM 759 C C . ARG A 1 93 ? 11.805 -15.023 4.277 1 98.75 93 ARG A C 1
ATOM 761 O O . ARG A 1 93 ? 11.812 -14.875 3.053 1 98.75 93 ARG A O 1
ATOM 768 N N . ARG A 1 94 ? 12.875 -15.133 4.953 1 98.38 94 ARG A N 1
ATOM 769 C CA . ARG A 1 94 ? 14.195 -15.578 4.516 1 98.38 94 ARG A CA 1
ATOM 770 C C . ARG A 1 94 ? 14.609 -16.844 5.254 1 98.38 94 ARG A C 1
ATOM 772 O O . ARG A 1 94 ? 15.148 -16.781 6.363 1 98.38 94 ARG A O 1
ATOM 779 N N . GLY A 1 95 ? 14.438 -17.969 4.562 1 98.06 95 GLY A N 1
ATOM 780 C CA . GLY A 1 95 ? 14.492 -19.234 5.289 1 98.06 95 GLY A CA 1
ATOM 781 C C . GLY A 1 95 ? 13.414 -19.359 6.344 1 98.06 95 GLY A C 1
ATOM 782 O O . GLY A 1 95 ? 12.227 -19.203 6.047 1 98.06 95 GLY A O 1
ATOM 783 N N . PHE A 1 96 ? 13.852 -19.578 7.566 1 97.62 96 PHE A N 1
ATOM 784 C CA . PHE A 1 96 ? 12.898 -19.719 8.656 1 97.62 96 PHE A CA 1
ATOM 785 C C . PHE A 1 96 ? 12.609 -18.375 9.312 1 97.62 96 PHE A C 1
ATOM 787 O O . PHE A 1 96 ? 11.648 -18.234 10.07 1 97.62 96 PHE A O 1
ATOM 794 N N . ASP A 1 97 ? 13.375 -17.359 8.984 1 97.81 97 ASP A N 1
ATOM 795 C CA . ASP A 1 97 ? 13.289 -16.078 9.672 1 97.81 97 ASP A CA 1
ATOM 796 C C . ASP A 1 97 ? 12.281 -15.156 9 1 97.81 97 ASP A C 1
ATOM 798 O O . ASP A 1 97 ? 12.047 -15.258 7.789 1 97.81 97 ASP A O 1
ATOM 802 N N . VAL A 1 98 ? 11.68 -14.281 9.812 1 98.12 98 VAL A N 1
ATOM 803 C CA . VAL A 1 98 ? 10.875 -13.211 9.234 1 98.12 98 VAL A CA 1
ATOM 804 C C . VAL A 1 98 ? 11.781 -12.211 8.523 1 98.12 98 VAL A C 1
ATOM 806 O O . VAL A 1 98 ? 12.805 -11.797 9.07 1 98.12 98 VAL A O 1
ATOM 809 N N . ALA A 1 99 ? 11.469 -11.82 7.348 1 98.62 99 ALA A N 1
ATOM 810 C CA . ALA A 1 99 ? 12.32 -10.945 6.551 1 98.62 99 ALA A CA 1
ATOM 811 C C . ALA A 1 99 ? 11.961 -9.477 6.77 1 98.62 99 ALA A C 1
ATOM 813 O O . ALA A 1 99 ? 11.609 -8.766 5.82 1 98.62 99 ALA A O 1
ATOM 814 N N . TYR A 1 100 ? 12.195 -8.961 7.965 1 98.12 100 TYR A N 1
ATOM 815 C CA . TYR A 1 100 ? 11.898 -7.57 8.305 1 98.12 100 TYR A CA 1
ATOM 816 C C . TYR A 1 100 ? 12.703 -6.613 7.426 1 98.12 100 TYR A C 1
ATOM 818 O O . TYR A 1 100 ? 12.25 -5.5 7.141 1 98.12 100 TYR A O 1
ATOM 826 N N . ASP A 1 101 ? 13.844 -7.047 6.98 1 97.19 101 ASP A N 1
ATOM 827 C CA . ASP A 1 101 ? 14.766 -6.227 6.199 1 97.19 101 ASP A CA 1
ATOM 828 C C . ASP A 1 101 ? 14.188 -5.918 4.82 1 97.19 101 ASP A C 1
ATOM 830 O O . ASP A 1 101 ? 14.656 -5.008 4.133 1 97.19 101 ASP A O 1
ATOM 834 N N . LEU A 1 102 ? 13.203 -6.609 4.367 1 98.5 102 LEU A N 1
ATOM 835 C CA . LEU A 1 102 ? 12.688 -6.477 3.01 1 98.5 102 LEU A CA 1
ATOM 836 C C . LEU A 1 102 ? 11.461 -5.566 2.979 1 98.5 102 LEU A C 1
ATOM 838 O O . LEU A 1 102 ? 10.867 -5.355 1.92 1 98.5 102 LEU A O 1
ATOM 842 N N . HIS A 1 103 ? 11.102 -4.984 4.125 1 98.25 103 HIS A N 1
ATOM 843 C CA . HIS A 1 103 ? 9.938 -4.102 4.172 1 98.25 103 HIS A CA 1
ATOM 844 C C . HIS A 1 103 ? 10.039 -3.008 3.115 1 98.25 103 HIS A C 1
ATOM 846 O O . HIS A 1 103 ? 11.078 -2.363 2.977 1 98.25 103 HIS A O 1
ATOM 852 N N . GLY A 1 104 ? 8.992 -2.84 2.355 1 98.25 104 GLY A N 1
ATOM 853 C CA . GLY A 1 104 ? 8.93 -1.779 1.362 1 98.25 104 GLY A CA 1
ATOM 854 C C . GLY A 1 104 ? 9.461 -2.199 0.007 1 98.25 104 GLY A C 1
ATOM 855 O O . GLY A 1 104 ? 9.242 -1.513 -0.993 1 98.25 104 GLY A O 1
ATOM 856 N N . TYR A 1 105 ? 10.219 -3.322 -0.038 1 98.62 105 TYR A N 1
ATOM 857 C CA . TYR A 1 105 ? 10.703 -3.832 -1.318 1 98.62 105 TYR A CA 1
ATOM 858 C C . TYR A 1 105 ? 9.609 -4.629 -2.029 1 98.62 105 TYR A C 1
ATOM 860 O O . TYR A 1 105 ? 8.984 -5.504 -1.432 1 98.62 105 TYR A O 1
ATOM 868 N N . TYR A 1 106 ? 9.391 -4.262 -3.234 1 98.81 106 TYR A N 1
ATOM 869 C CA . TYR A 1 106 ? 8.32 -4.887 -4.004 1 98.81 106 TYR A CA 1
ATOM 870 C C . TYR A 1 106 ? 8.57 -6.383 -4.172 1 98.81 106 TYR A C 1
ATOM 872 O O . TYR A 1 106 ? 9.641 -6.793 -4.633 1 98.81 106 TYR A O 1
ATOM 880 N N . THR A 1 107 ? 7.621 -7.258 -3.852 1 98.94 107 THR A N 1
ATOM 881 C CA . THR A 1 107 ? 7.781 -8.711 -3.785 1 98.94 107 THR A CA 1
ATOM 882 C C . THR A 1 107 ? 8.312 -9.258 -5.105 1 98.94 107 THR A C 1
ATOM 884 O O . THR A 1 107 ? 9.234 -10.078 -5.117 1 98.94 107 THR A O 1
ATOM 887 N N . THR A 1 108 ? 7.754 -8.781 -6.246 1 98.94 108 THR A N 1
ATOM 888 C CA . THR A 1 108 ? 8.195 -9.258 -7.551 1 98.94 108 THR A CA 1
ATOM 889 C C . THR A 1 108 ? 9.672 -8.953 -7.77 1 98.94 108 THR A C 1
ATOM 891 O O . THR A 1 108 ? 10.414 -9.773 -8.32 1 98.94 108 THR A O 1
ATOM 894 N N . HIS A 1 109 ? 10.117 -7.793 -7.336 1 98.94 109 HIS A N 1
ATOM 895 C CA . HIS A 1 109 ? 11.523 -7.414 -7.449 1 98.94 109 HIS A CA 1
ATOM 896 C C . HIS A 1 109 ? 12.398 -8.273 -6.535 1 98.94 109 HIS A C 1
ATOM 898 O O . HIS A 1 109 ? 13.508 -8.648 -6.906 1 98.94 109 HIS A O 1
ATOM 904 N N . VAL A 1 110 ? 11.898 -8.555 -5.336 1 98.94 110 VAL A N 1
ATOM 905 C CA . VAL A 1 110 ? 12.633 -9.398 -4.398 1 98.94 110 VAL A CA 1
ATOM 906 C C . VAL A 1 110 ? 12.852 -10.781 -5.012 1 98.94 110 VAL A C 1
ATOM 908 O O . VAL A 1 110 ? 13.977 -11.305 -5.004 1 98.94 110 VAL A O 1
ATOM 911 N N . ILE A 1 111 ? 11.797 -11.375 -5.566 1 98.94 111 ILE A N 1
ATOM 912 C CA . ILE A 1 111 ? 11.875 -12.695 -6.188 1 98.94 111 ILE A CA 1
ATOM 913 C C . ILE A 1 111 ? 12.867 -12.664 -7.348 1 98.94 111 ILE A C 1
ATOM 915 O O . ILE A 1 111 ? 13.703 -13.555 -7.48 1 98.94 111 ILE A O 1
ATOM 919 N N . ARG A 1 112 ? 12.789 -11.625 -8.172 1 98.88 112 ARG A N 1
ATOM 920 C CA . ARG A 1 112 ? 13.727 -11.422 -9.273 1 98.88 112 ARG A CA 1
ATOM 921 C C . ARG A 1 112 ? 15.164 -11.406 -8.766 1 98.88 112 ARG A C 1
ATOM 923 O O . ARG A 1 112 ? 16 -12.188 -9.227 1 98.88 112 ARG A O 1
ATOM 930 N N . ASP A 1 113 ? 15.414 -10.531 -7.801 1 98.94 113 ASP A N 1
ATOM 931 C CA . ASP A 1 113 ? 16.781 -10.289 -7.34 1 98.94 113 ASP A CA 1
ATOM 932 C C . ASP A 1 113 ? 17.359 -11.531 -6.672 1 98.94 113 ASP A C 1
ATOM 934 O O . ASP A 1 113 ? 18.531 -11.859 -6.883 1 98.94 113 ASP A O 1
ATOM 938 N N . GLU A 1 114 ? 16.547 -12.219 -5.863 1 98.94 114 GLU A N 1
ATOM 939 C CA . GLU A 1 114 ? 17.016 -13.453 -5.23 1 98.94 114 GLU A CA 1
ATOM 940 C C . GLU A 1 114 ? 17.281 -14.539 -6.266 1 98.94 114 GLU A C 1
ATOM 942 O O . GLU A 1 114 ? 18.266 -15.281 -6.145 1 98.94 114 GLU A O 1
ATOM 947 N N . SER A 1 115 ? 16.453 -14.648 -7.281 1 98.94 115 SER A N 1
ATOM 948 C CA . SER A 1 115 ? 16.656 -15.617 -8.352 1 98.94 115 SER A CA 1
ATOM 949 C C . SER A 1 115 ? 17.938 -15.336 -9.117 1 98.94 115 SER A C 1
ATOM 951 O O . SER A 1 115 ? 18.75 -16.25 -9.352 1 98.94 115 SER A O 1
ATOM 953 N N . VAL A 1 116 ? 18.109 -14.094 -9.484 1 98.94 116 VAL A N 1
ATOM 954 C CA . VAL A 1 116 ? 19.297 -13.68 -10.219 1 98.94 116 VAL A CA 1
ATOM 955 C C . VAL A 1 116 ? 20.531 -13.945 -9.375 1 98.94 116 VAL A C 1
ATOM 957 O O . VAL A 1 116 ? 21.531 -14.469 -9.875 1 98.94 116 VAL A O 1
ATOM 960 N N . ALA A 1 117 ? 20.453 -13.641 -8.094 1 98.94 117 ALA A N 1
ATOM 961 C CA . ALA A 1 117 ? 21.594 -13.859 -7.199 1 98.94 117 ALA A CA 1
ATOM 962 C C . ALA A 1 117 ? 21.922 -15.344 -7.102 1 98.94 117 ALA A C 1
ATOM 964 O O . ALA A 1 117 ? 23.094 -15.719 -7.113 1 98.94 117 ALA A O 1
ATOM 965 N N . ALA A 1 118 ? 20.938 -16.172 -6.965 1 98.88 118 ALA A N 1
ATOM 966 C CA . ALA A 1 118 ? 21.141 -17.609 -6.883 1 98.88 118 ALA A CA 1
ATOM 967 C C . ALA A 1 118 ? 21.828 -18.141 -8.148 1 98.88 118 ALA A C 1
ATOM 969 O O . ALA A 1 118 ? 22.734 -18.984 -8.07 1 98.88 118 ALA A O 1
ATOM 970 N N . ILE A 1 119 ? 21.422 -17.672 -9.297 1 98.81 119 ILE A N 1
ATOM 971 C CA . ILE A 1 119 ? 22 -18.078 -10.57 1 98.81 119 ILE A CA 1
ATOM 972 C C . ILE A 1 119 ? 23.453 -17.641 -10.641 1 98.81 119 ILE A C 1
ATOM 974 O O . ILE A 1 119 ? 24.328 -18.438 -10.984 1 98.81 119 ILE A O 1
ATOM 978 N N . ARG A 1 120 ? 23.672 -16.438 -10.266 1 98.69 120 ARG A N 1
ATOM 979 C CA . ARG A 1 120 ? 25.016 -15.867 -10.359 1 98.69 120 ARG A CA 1
ATOM 980 C C . ARG A 1 120 ? 25.969 -16.578 -9.414 1 98.69 120 ARG A C 1
ATOM 982 O O . ARG A 1 120 ? 27.141 -16.781 -9.742 1 98.69 120 ARG A O 1
ATOM 989 N N . ALA A 1 121 ? 25.484 -17.031 -8.312 1 98.5 121 ALA A N 1
ATOM 990 C CA . ALA A 1 121 ? 26.328 -17.656 -7.297 1 98.5 121 ALA A CA 1
ATOM 991 C C . ALA A 1 121 ? 26.453 -19.156 -7.527 1 98.5 121 ALA A C 1
ATOM 993 O O . ALA A 1 121 ? 27.266 -19.828 -6.902 1 98.5 121 ALA A O 1
ATOM 994 N N . HIS A 1 122 ? 25.719 -19.703 -8.398 1 98.31 122 HIS A N 1
ATOM 995 C CA . HIS A 1 122 ? 25.562 -21.156 -8.562 1 98.31 122 HIS A CA 1
ATOM 996 C C . HIS A 1 122 ? 26.844 -21.781 -9.133 1 98.31 122 HIS A C 1
ATOM 998 O O . HIS A 1 122 ? 27.438 -21.234 -10.062 1 98.31 122 HIS A O 1
ATOM 1004 N N . ASN A 1 123 ? 27.297 -22.938 -8.516 1 97.69 123 ASN A N 1
ATOM 1005 C CA . ASN A 1 123 ? 28.312 -23.781 -9.117 1 97.69 123 ASN A CA 1
ATOM 1006 C C . ASN A 1 123 ? 27.766 -24.547 -10.32 1 97.69 123 ASN A C 1
ATOM 1008 O O . ASN A 1 123 ? 27.031 -25.531 -10.156 1 97.69 123 ASN A O 1
ATOM 1012 N N . THR A 1 124 ? 28.203 -24.234 -11.508 1 95.81 124 THR A N 1
ATOM 1013 C CA . THR A 1 124 ? 27.594 -24.734 -12.734 1 95.81 124 THR A CA 1
ATOM 1014 C C . THR A 1 124 ? 27.953 -26.188 -12.977 1 95.81 124 THR A C 1
ATOM 1016 O O . THR A 1 124 ? 27.406 -26.844 -13.867 1 95.81 124 THR A O 1
ATOM 1019 N N . SER A 1 125 ? 28.812 -26.719 -12.172 1 95.88 125 SER A N 1
ATOM 1020 C CA . SER A 1 125 ? 29.094 -28.141 -12.258 1 95.88 125 SER A CA 1
ATOM 1021 C C . SER A 1 125 ? 27.984 -28.984 -11.617 1 95.88 125 SER A C 1
ATOM 1023 O O . SER A 1 125 ? 27.922 -30.188 -11.828 1 95.88 125 SER A O 1
ATOM 1025 N N . GLN A 1 126 ? 27.156 -28.391 -10.883 1 96.56 126 GLN A N 1
ATOM 1026 C CA . GLN A 1 126 ? 25.984 -29.016 -10.273 1 96.56 126 GLN A CA 1
ATOM 1027 C C . GLN A 1 126 ? 24.703 -28.531 -10.945 1 96.56 126 GLN A C 1
ATOM 1029 O O . GLN A 1 126 ? 24.594 -27.359 -11.328 1 96.56 126 GLN A O 1
ATOM 1034 N N . PRO A 1 127 ? 23.719 -29.422 -11.086 1 98 127 PRO A N 1
ATOM 1035 C CA . PRO A 1 127 ? 22.453 -28.953 -11.648 1 98 127 PRO A CA 1
ATOM 1036 C C . PRO A 1 127 ? 21.625 -28.141 -10.648 1 98 127 PRO A C 1
ATOM 1038 O O . PRO A 1 127 ? 21.797 -28.297 -9.438 1 98 127 PRO A O 1
ATOM 1041 N N . MET A 1 128 ? 20.75 -27.25 -11.164 1 98.75 128 MET A N 1
ATOM 1042 C CA . MET A 1 128 ? 19.922 -26.359 -10.344 1 98.75 128 MET A CA 1
ATOM 1043 C C . MET A 1 128 ? 18.438 -26.547 -10.656 1 98.75 128 MET A C 1
ATOM 1045 O O . MET A 1 128 ? 18.062 -26.688 -11.82 1 98.75 128 MET A O 1
ATOM 1049 N N . PHE A 1 129 ? 17.641 -26.656 -9.672 1 98.75 129 PHE A N 1
ATOM 1050 C CA . PHE A 1 129 ? 16.188 -26.469 -9.773 1 98.75 129 PHE A CA 1
ATOM 1051 C C . PHE A 1 129 ? 15.781 -25.141 -9.141 1 98.75 129 PHE A C 1
ATOM 1053 O O . PHE A 1 129 ? 15.914 -24.969 -7.926 1 98.75 129 PHE A O 1
ATOM 1060 N N . LEU A 1 130 ? 15.352 -24.219 -9.938 1 98.88 130 LEU A N 1
ATOM 1061 C CA . LEU A 1 130 ? 14.891 -22.906 -9.492 1 98.88 130 LEU A CA 1
ATOM 1062 C C . LEU A 1 130 ? 13.383 -22.766 -9.688 1 98.88 130 LEU A C 1
ATOM 1064 O O . LEU A 1 130 ? 12.906 -22.656 -10.82 1 98.88 130 LEU A O 1
ATOM 1068 N N . TYR A 1 131 ? 12.648 -22.812 -8.609 1 98.75 131 TYR A N 1
ATOM 1069 C CA . TYR A 1 131 ? 11.211 -22.594 -8.602 1 98.75 131 TYR A CA 1
ATOM 1070 C C . TYR A 1 131 ? 10.875 -21.141 -8.289 1 98.75 131 TYR A C 1
ATOM 1072 O O . TYR A 1 131 ? 10.984 -20.703 -7.145 1 98.75 131 TYR A O 1
ATOM 1080 N N . VAL A 1 132 ? 10.531 -20.406 -9.312 1 98.75 132 VAL A N 1
ATOM 1081 C CA . VAL A 1 132 ? 10.18 -18.984 -9.172 1 98.75 132 VAL A CA 1
ATOM 1082 C C . VAL A 1 132 ? 8.664 -18.844 -9.07 1 98.75 132 VAL A C 1
ATOM 1084 O O . VAL A 1 132 ? 7.973 -18.75 -10.086 1 98.75 132 VAL A O 1
ATOM 1087 N N . SER A 1 133 ? 8.172 -18.766 -7.887 1 98.19 133 SER A N 1
ATOM 1088 C CA . SER A 1 133 ? 6.738 -18.766 -7.605 1 98.19 133 SER A CA 1
ATOM 1089 C C . SER A 1 133 ? 6.227 -17.375 -7.289 1 98.19 133 SER A C 1
ATOM 1091 O O . SER A 1 133 ? 6.059 -17.016 -6.121 1 98.19 133 SER A O 1
ATOM 1093 N N . HIS A 1 134 ? 5.938 -16.641 -8.266 1 98 134 HIS A N 1
ATOM 1094 C CA . HIS A 1 134 ? 5.566 -15.242 -8.125 1 98 134 HIS A CA 1
ATOM 1095 C C . HIS A 1 134 ? 4.207 -15.094 -7.449 1 98 134 HIS A C 1
ATOM 1097 O O . HIS A 1 134 ? 3.316 -15.93 -7.652 1 98 134 HIS A O 1
ATOM 1103 N N . ALA A 1 135 ? 4.051 -14 -6.727 1 96.38 135 ALA A N 1
ATOM 1104 C CA . ALA A 1 135 ? 2.758 -13.57 -6.199 1 96.38 135 ALA A CA 1
ATOM 1105 C C . ALA A 1 135 ? 1.937 -12.859 -7.27 1 96.38 135 ALA A C 1
ATOM 1107 O O . ALA A 1 135 ? 0.707 -12.812 -7.191 1 96.38 135 ALA A O 1
ATOM 1108 N N . ALA A 1 136 ? 2.59 -12.133 -8.195 1 96.62 136 ALA A N 1
ATOM 1109 C CA . ALA A 1 136 ? 1.922 -11.477 -9.312 1 96.62 136 ALA A CA 1
ATOM 1110 C C . ALA A 1 136 ? 1.233 -12.492 -10.219 1 96.62 136 ALA A C 1
ATOM 1112 O O . ALA A 1 136 ? 1.804 -13.539 -10.531 1 96.62 136 ALA A O 1
ATOM 1113 N N . THR A 1 137 ? -0.016 -12.25 -10.5 1 96.69 137 THR A N 1
ATOM 1114 C CA . THR A 1 137 ? -0.821 -11.039 -10.352 1 96.69 137 THR A CA 1
ATOM 1115 C C . THR A 1 137 ? -1.971 -11.273 -9.375 1 96.69 137 THR A C 1
ATOM 1117 O O . THR A 1 137 ? -3.045 -10.688 -9.523 1 96.69 137 THR A O 1
ATOM 1120 N N . HIS A 1 138 ? -1.679 -12.094 -8.414 1 97.62 138 HIS A N 1
ATOM 1121 C CA . HIS A 1 138 ? -2.672 -12.445 -7.41 1 97.62 138 HIS A CA 1
ATOM 1122 C C . HIS A 1 138 ? -3.113 -11.219 -6.613 1 97.62 138 HIS A C 1
ATOM 1124 O O . HIS A 1 138 ? -2.305 -10.336 -6.336 1 97.62 138 HIS A O 1
ATOM 1130 N N . SER A 1 139 ? -4.406 -11.203 -6.238 1 98.19 139 SER A N 1
ATOM 1131 C CA . SER A 1 139 ? -4.875 -10.172 -5.312 1 98.19 139 SER A CA 1
ATOM 1132 C C . SER A 1 139 ? -4.152 -10.266 -3.975 1 98.19 139 SER A C 1
ATOM 1134 O O . SER A 1 139 ? -3.811 -11.352 -3.518 1 98.19 139 SER A O 1
ATOM 1136 N N . ALA A 1 140 ? -3.996 -9.102 -3.375 1 98.12 140 ALA A N 1
ATOM 1137 C CA . ALA A 1 140 ? -3.324 -9.039 -2.082 1 98.12 140 ALA A CA 1
ATOM 1138 C C . ALA A 1 140 ? -4.332 -8.875 -0.947 1 98.12 140 ALA A C 1
ATOM 1140 O O . ALA A 1 140 ? -5.246 -9.688 -0.795 1 98.12 140 ALA A O 1
ATOM 1141 N N . ASN A 1 141 ? -4.16 -7.809 -0.117 1 98.38 141 ASN A N 1
ATOM 1142 C CA . ASN A 1 141 ? -5.004 -7.586 1.054 1 98.38 141 ASN A CA 1
ATOM 1143 C C . ASN A 1 141 ? -6.207 -6.711 0.718 1 98.38 141 ASN A C 1
ATOM 1145 O O . ASN A 1 141 ? -6.203 -5.996 -0.284 1 98.38 141 ASN A O 1
ATOM 1149 N N . PRO A 1 142 ? -7.262 -6.715 1.546 1 97.06 142 PRO A N 1
ATOM 1150 C CA . PRO A 1 142 ? -8.5 -5.988 1.253 1 97.06 142 PRO A CA 1
ATOM 1151 C C . PRO A 1 142 ? -8.281 -4.484 1.109 1 97.06 142 PRO A C 1
ATOM 1153 O O . PRO A 1 142 ? -9.055 -3.807 0.424 1 97.06 142 PRO A O 1
ATOM 1156 N N . TYR A 1 143 ? -7.219 -3.965 1.652 1 97.44 143 TYR A N 1
ATOM 1157 C CA . TYR A 1 143 ? -7.031 -2.518 1.611 1 97.44 143 TYR A CA 1
ATOM 1158 C C . TYR A 1 143 ? -6.238 -2.104 0.377 1 97.44 143 TYR A C 1
ATOM 1160 O O . TYR A 1 143 ? -6.113 -0.913 0.083 1 97.44 143 TYR A O 1
ATOM 1168 N N . ASP A 1 144 ? -5.742 -3.01 -0.32 1 97.81 144 ASP A N 1
ATOM 1169 C CA . ASP A 1 144 ? -4.992 -2.812 -1.559 1 97.81 144 ASP A CA 1
ATOM 1170 C C . ASP A 1 144 ? -4.852 -4.121 -2.33 1 97.81 144 ASP A C 1
ATOM 1172 O O . ASP A 1 144 ? -3.875 -4.855 -2.148 1 97.81 144 ASP A O 1
ATOM 1176 N N . PHE A 1 145 ? -5.703 -4.398 -3.24 1 98.25 145 PHE A N 1
ATOM 1177 C CA . PHE A 1 145 ? -5.812 -5.715 -3.855 1 98.25 145 PHE A CA 1
ATOM 1178 C C . PHE A 1 145 ? -4.75 -5.902 -4.93 1 98.25 145 PHE A C 1
ATOM 1180 O O . PHE A 1 145 ? -4.246 -7.008 -5.129 1 98.25 145 PHE A O 1
ATOM 1187 N N . LEU A 1 146 ? -4.473 -4.82 -5.645 1 98.44 146 LEU A N 1
ATOM 1188 C CA . LEU A 1 146 ? -3.543 -4.957 -6.762 1 98.44 146 LEU A CA 1
ATOM 1189 C C . LEU A 1 146 ? -2.383 -3.977 -6.625 1 98.44 146 LEU A C 1
ATOM 1191 O O . LEU A 1 146 ? -2.176 -3.127 -7.496 1 98.44 146 LEU A O 1
ATOM 1195 N N . PRO A 1 147 ? -1.6 -4.137 -5.555 1 98.31 147 PRO A N 1
ATOM 1196 C CA . PRO A 1 147 ? -0.481 -3.219 -5.332 1 98.31 147 PRO A CA 1
ATOM 1197 C C . PRO A 1 147 ? 0.599 -3.334 -6.406 1 98.31 147 PRO A C 1
ATOM 1199 O O . PRO A 1 147 ? 1.178 -4.406 -6.594 1 98.31 147 PRO A O 1
ATOM 1202 N N . ALA A 1 148 ? 0.858 -2.279 -7.121 1 98.44 148 ALA A N 1
ATOM 1203 C CA . ALA A 1 148 ? 1.876 -2.172 -8.164 1 98.44 148 ALA A CA 1
ATOM 1204 C C . ALA A 1 148 ? 2.666 -0.873 -8.031 1 98.44 148 ALA A C 1
ATOM 1206 O O . ALA A 1 148 ? 2.176 0.1 -7.449 1 98.44 148 ALA A O 1
ATOM 1207 N N . PRO A 1 149 ? 3.938 -0.841 -8.43 1 98.38 149 PRO A N 1
ATOM 1208 C CA . PRO A 1 149 ? 4.688 0.417 -8.406 1 98.38 149 PRO A CA 1
ATOM 1209 C C . PRO A 1 149 ? 4.004 1.53 -9.195 1 98.38 149 PRO A C 1
ATOM 1211 O O . PRO A 1 149 ? 3.588 1.316 -10.336 1 98.38 149 PRO A O 1
ATOM 1214 N N . ASP A 1 150 ? 3.957 2.695 -8.664 1 97.88 150 ASP A N 1
ATOM 1215 C CA . ASP A 1 150 ? 3.262 3.83 -9.266 1 97.88 150 ASP A CA 1
ATOM 1216 C C . ASP A 1 150 ? 3.859 4.184 -10.625 1 97.88 150 ASP A C 1
ATOM 1218 O O . ASP A 1 150 ? 3.135 4.547 -11.555 1 97.88 150 ASP A O 1
ATOM 1222 N N . GLU A 1 151 ? 5.137 4.086 -10.742 1 97.75 151 GLU A N 1
ATOM 1223 C CA . GLU A 1 151 ? 5.797 4.43 -12 1 97.75 151 GLU A CA 1
ATOM 1224 C C . GLU A 1 151 ? 5.305 3.545 -13.141 1 97.75 151 GLU A C 1
ATOM 1226 O O . GLU A 1 151 ? 5.086 4.023 -14.258 1 97.75 151 GLU A O 1
ATOM 1231 N N . THR A 1 152 ? 5.141 2.275 -12.828 1 98.56 152 THR A N 1
ATOM 1232 C CA . THR A 1 152 ? 4.68 1.344 -13.852 1 98.56 152 THR A CA 1
ATOM 1233 C C . THR A 1 152 ? 3.217 1.603 -14.195 1 98.56 152 THR A C 1
ATOM 1235 O O . THR A 1 152 ? 2.834 1.565 -15.367 1 98.56 152 THR A O 1
ATOM 1238 N N . VAL A 1 153 ? 2.385 1.86 -13.219 1 98.44 153 VAL A N 1
ATOM 1239 C CA . VAL A 1 153 ? 0.981 2.182 -13.461 1 98.44 153 VAL A CA 1
ATOM 1240 C C . VAL A 1 153 ? 0.878 3.424 -14.344 1 98.44 153 VAL A C 1
ATOM 1242 O O . VAL A 1 153 ? 0.095 3.451 -15.297 1 98.44 153 VAL A O 1
ATOM 1245 N N . GLU A 1 154 ? 1.689 4.398 -14.055 1 97.62 154 GLU A N 1
ATOM 1246 C CA . GLU A 1 154 ? 1.671 5.656 -14.797 1 97.62 154 GLU A CA 1
ATOM 1247 C C . GLU A 1 154 ? 2.023 5.438 -16.266 1 97.62 154 GLU A C 1
ATOM 1249 O O . GLU A 1 154 ? 1.441 6.07 -17.156 1 97.62 154 GLU A O 1
ATOM 1254 N N . ARG A 1 155 ? 2.918 4.551 -16.547 1 97.31 155 ARG A N 1
ATOM 1255 C CA . ARG A 1 155 ? 3.383 4.285 -17.906 1 97.31 155 ARG A CA 1
ATOM 1256 C C . ARG A 1 155 ? 2.309 3.582 -18.719 1 97.31 155 ARG A C 1
ATOM 1258 O O . ARG A 1 155 ? 2.393 3.531 -19.953 1 97.31 155 ARG A O 1
ATOM 1265 N N . LEU A 1 156 ? 1.313 3.115 -18.047 1 96.81 156 LEU A N 1
ATOM 1266 C CA . LEU A 1 156 ? 0.265 2.367 -18.734 1 96.81 156 LEU A CA 1
ATOM 1267 C C . LEU A 1 156 ? -1.028 3.174 -18.781 1 96.81 156 LEU A C 1
ATOM 1269 O O . LEU A 1 156 ? -2.121 2.607 -18.719 1 96.81 156 LEU A O 1
ATOM 1273 N N . ALA A 1 157 ? -0.883 4.418 -18.922 1 95.31 157 ALA A N 1
ATOM 1274 C CA . ALA A 1 157 ? -2.004 5.352 -18.875 1 95.31 157 ALA A CA 1
ATOM 1275 C C . ALA A 1 157 ? -2.977 5.09 -20.031 1 95.31 157 ALA A C 1
ATOM 1277 O O . ALA A 1 157 ? -4.117 5.562 -20 1 95.31 157 ALA A O 1
ATOM 1278 N N . GLY A 1 158 ? -2.609 4.348 -21.047 1 92.75 158 GLY A N 1
ATOM 1279 C CA . GLY A 1 158 ? -3.484 4.016 -22.172 1 92.75 158 GLY A CA 1
ATOM 1280 C C . GLY A 1 158 ? -4.594 3.053 -21.781 1 92.75 158 GLY A C 1
ATOM 1281 O O . GLY A 1 158 ? -5.578 2.91 -22.516 1 92.75 158 GLY A O 1
ATOM 1282 N N . ILE A 1 159 ? -4.465 2.383 -20.656 1 93.19 159 ILE A N 1
ATOM 1283 C CA . ILE A 1 159 ? -5.516 1.506 -20.141 1 93.19 159 ILE A CA 1
ATOM 1284 C C . ILE A 1 159 ? -6.461 2.301 -19.25 1 93.19 159 ILE A C 1
ATOM 1286 O O . ILE A 1 159 ? -6.09 2.693 -18.141 1 93.19 159 ILE A O 1
ATOM 1290 N N . SER A 1 160 ? -7.641 2.469 -19.641 1 91.81 160 SER A N 1
ATOM 1291 C CA . SER A 1 160 ? -8.57 3.381 -18.984 1 91.81 160 SER A CA 1
ATOM 1292 C C . SER A 1 160 ? -9.094 2.787 -17.688 1 91.81 160 SER A C 1
ATOM 1294 O O . SER A 1 160 ? -9.219 3.492 -16.672 1 91.81 160 SER A O 1
ATOM 1296 N N . ASN A 1 161 ? -9.477 1.507 -17.797 1 93.31 161 ASN A N 1
ATOM 1297 C CA . ASN A 1 161 ? -9.961 0.869 -16.578 1 93.31 161 ASN A CA 1
ATOM 1298 C C . ASN A 1 161 ? -8.859 0.765 -15.531 1 93.31 161 ASN A C 1
ATOM 1300 O O . ASN A 1 161 ? -7.828 0.136 -15.766 1 93.31 161 ASN A O 1
ATOM 1304 N N . TYR A 1 162 ? -9.094 1.329 -14.391 1 96.19 162 TYR A N 1
ATOM 1305 C CA . TYR A 1 162 ? -8.039 1.504 -13.398 1 96.19 162 TYR A CA 1
ATOM 1306 C C . TYR A 1 162 ? -7.578 0.158 -12.852 1 96.19 162 TYR A C 1
ATOM 1308 O O . TYR A 1 162 ? -6.379 -0.089 -12.719 1 96.19 162 TYR A O 1
ATOM 1316 N N . SER A 1 163 ? -8.484 -0.717 -12.508 1 95.62 163 SER A N 1
ATOM 1317 C CA . SER A 1 163 ? -8.117 -2.033 -11.992 1 95.62 163 SER A CA 1
ATOM 1318 C C . SER A 1 163 ? -7.344 -2.838 -13.031 1 95.62 163 SER A C 1
ATOM 1320 O O . SER A 1 163 ? -6.371 -3.516 -12.703 1 95.62 163 SER A O 1
ATOM 1322 N N . ARG A 1 164 ? -7.785 -2.793 -14.289 1 95.44 164 ARG A N 1
ATOM 1323 C CA . ARG A 1 164 ? -7.066 -3.461 -15.367 1 95.44 164 ARG A CA 1
ATOM 1324 C C . ARG A 1 164 ? -5.664 -2.883 -15.531 1 95.44 164 ARG A C 1
ATOM 1326 O O . ARG A 1 164 ? -4.715 -3.615 -15.812 1 95.44 164 ARG A O 1
ATOM 1333 N N . ARG A 1 165 ? -5.594 -1.604 -15.422 1 96.12 165 ARG A N 1
ATOM 1334 C CA . ARG A 1 165 ? -4.305 -0.931 -15.516 1 96.12 165 ARG A CA 1
ATOM 1335 C C . ARG A 1 165 ? -3.354 -1.412 -14.422 1 96.12 165 ARG A C 1
ATOM 1337 O O . ARG A 1 165 ? -2.184 -1.696 -14.695 1 96.12 165 ARG A O 1
ATOM 1344 N N . LYS A 1 166 ? -3.824 -1.457 -13.195 1 98.19 166 LYS A N 1
ATOM 1345 C CA . LYS A 1 166 ? -3.006 -1.947 -12.086 1 98.19 166 LYS A CA 1
ATOM 1346 C C . LYS A 1 166 ? -2.604 -3.404 -12.305 1 98.19 166 LYS A C 1
ATOM 1348 O O . LYS A 1 166 ? -1.458 -3.781 -12.055 1 98.19 166 LYS A O 1
ATOM 1353 N N . PHE A 1 167 ? -3.529 -4.219 -12.742 1 97.19 167 PHE A N 1
ATOM 1354 C CA . PHE A 1 167 ? -3.234 -5.605 -13.078 1 97.19 167 PHE A CA 1
ATOM 1355 C C . PHE A 1 167 ? -2.123 -5.688 -14.117 1 97.19 167 PHE A C 1
ATOM 1357 O O . PHE A 1 167 ? -1.174 -6.457 -13.961 1 97.19 167 PHE A O 1
ATOM 1364 N N . ALA A 1 168 ? -2.291 -4.898 -15.188 1 96.94 168 ALA A N 1
ATOM 1365 C CA . ALA A 1 168 ? -1.294 -4.863 -16.25 1 96.94 168 ALA A CA 1
ATOM 1366 C C . ALA A 1 168 ? 0.065 -4.418 -15.719 1 96.94 168 ALA A C 1
ATOM 1368 O O . ALA A 1 168 ? 1.105 -4.898 -16.188 1 96.94 168 ALA A O 1
ATOM 1369 N N . ALA A 1 169 ? 0.046 -3.527 -14.773 1 98.75 169 ALA A N 1
ATOM 1370 C CA . ALA A 1 169 ? 1.297 -3.08 -14.164 1 98.75 169 ALA A CA 1
ATOM 1371 C C . ALA A 1 169 ? 1.979 -4.219 -13.414 1 98.75 169 ALA A C 1
ATOM 1373 O O . ALA A 1 169 ? 3.193 -4.398 -13.516 1 98.75 169 ALA A O 1
ATOM 1374 N N . MET A 1 170 ? 1.228 -4.953 -12.625 1 98.75 170 MET A N 1
ATOM 1375 C CA . MET A 1 170 ? 1.782 -6.121 -11.945 1 98.75 170 MET A CA 1
ATOM 1376 C C . MET A 1 170 ? 2.369 -7.105 -12.953 1 98.75 170 MET A C 1
ATOM 1378 O O . MET A 1 170 ? 3.455 -7.648 -12.734 1 98.75 170 MET A O 1
ATOM 1382 N N . LEU A 1 171 ? 1.65 -7.316 -14.031 1 97.62 171 LEU A N 1
ATOM 1383 C CA . LEU A 1 171 ? 2.094 -8.234 -15.07 1 97.62 171 LEU A CA 1
ATOM 1384 C C . LEU A 1 171 ? 3.371 -7.734 -15.734 1 97.62 171 LEU A C 1
ATOM 1386 O O . LEU A 1 171 ? 4.258 -8.523 -16.062 1 97.62 171 LEU A O 1
ATOM 1390 N N . THR A 1 172 ? 3.441 -6.445 -15.969 1 98 172 THR A N 1
ATOM 1391 C CA . THR A 1 172 ? 4.637 -5.84 -16.531 1 98 172 THR A CA 1
ATOM 1392 C C . THR A 1 172 ? 5.852 -6.098 -15.648 1 98 172 THR A C 1
ATOM 1394 O O . THR A 1 172 ? 6.922 -6.465 -16.141 1 98 172 THR A O 1
ATOM 1397 N N . GLU A 1 173 ? 5.656 -5.945 -14.367 1 98.81 173 GLU A N 1
ATOM 1398 C CA . GLU A 1 173 ? 6.738 -6.207 -13.422 1 98.81 173 GLU A CA 1
ATOM 1399 C C . GLU A 1 173 ? 7.156 -7.672 -13.453 1 98.81 173 GLU A C 1
ATOM 1401 O O . GLU A 1 173 ? 8.344 -7.992 -13.359 1 98.81 173 GLU A O 1
ATOM 1406 N N . LEU A 1 174 ? 6.211 -8.562 -13.547 1 98.56 174 LEU A N 1
ATOM 1407 C CA . LEU A 1 174 ? 6.484 -9.992 -13.664 1 98.56 174 LEU A CA 1
ATOM 1408 C C . LEU A 1 174 ? 7.301 -10.281 -14.922 1 98.56 174 LEU A C 1
ATOM 1410 O O . LEU A 1 174 ? 8.281 -11.023 -14.875 1 98.56 174 LEU A O 1
ATOM 1414 N N . ASP A 1 175 ? 6.891 -9.703 -16.047 1 97.5 175 ASP A N 1
ATOM 1415 C CA . ASP A 1 175 ? 7.594 -9.875 -17.312 1 97.5 175 ASP A CA 1
ATOM 1416 C C . ASP A 1 175 ? 9.047 -9.438 -17.188 1 97.5 175 ASP A C 1
ATOM 1418 O O . ASP A 1 175 ? 9.953 -10.141 -17.641 1 97.5 175 ASP A O 1
ATOM 1422 N N . GLN A 1 176 ? 9.266 -8.32 -16.594 1 98.06 176 GLN A N 1
ATOM 1423 C CA . GLN A 1 176 ? 10.625 -7.809 -16.422 1 98.06 176 GLN A CA 1
ATOM 1424 C C . GLN A 1 176 ? 11.445 -8.742 -15.531 1 98.06 176 GLN A C 1
ATOM 1426 O O . GLN A 1 176 ? 12.641 -8.93 -15.766 1 98.06 176 GLN A O 1
ATOM 1431 N N . SER A 1 177 ? 10.844 -9.258 -14.523 1 98.69 177 SER A N 1
ATOM 1432 C CA . SER A 1 177 ? 11.508 -10.219 -13.648 1 98.69 177 SER A CA 1
ATOM 1433 C C . SER A 1 177 ? 11.984 -11.438 -14.438 1 98.69 177 SER A C 1
ATOM 1435 O O . SER A 1 177 ? 13.125 -11.867 -14.289 1 98.69 177 SER A O 1
ATOM 1437 N N . ILE A 1 178 ? 11.156 -11.953 -15.289 1 98 178 ILE A N 1
ATOM 1438 C CA . ILE A 1 178 ? 11.5 -13.117 -16.094 1 98 178 ILE A CA 1
ATOM 1439 C C . ILE A 1 178 ? 12.672 -12.773 -17.016 1 98 178 ILE A C 1
ATOM 1441 O O . ILE A 1 178 ? 13.617 -13.555 -17.141 1 98 178 ILE A O 1
ATOM 1445 N N . GLY A 1 179 ? 12.586 -11.609 -17.641 1 98.19 179 GLY A N 1
ATOM 1446 C CA . GLY A 1 179 ? 13.695 -11.172 -18.469 1 98.19 179 GLY A CA 1
ATOM 1447 C C . GLY A 1 179 ? 15.023 -11.164 -17.75 1 98.19 179 GLY A C 1
ATOM 1448 O O . GLY A 1 179 ? 16.031 -11.648 -18.281 1 98.19 179 GLY A O 1
ATOM 1449 N N . ALA A 1 180 ? 15 -10.695 -16.547 1 98.69 180 ALA A N 1
ATOM 1450 C CA . ALA A 1 180 ? 16.234 -10.609 -15.758 1 98.69 180 ALA A CA 1
ATOM 1451 C C . ALA A 1 180 ? 16.766 -12 -15.445 1 98.69 180 ALA A C 1
ATOM 1453 O O . ALA A 1 180 ? 17.984 -12.219 -15.453 1 98.69 180 ALA A O 1
ATOM 1454 N N . ILE A 1 181 ? 15.93 -12.898 -15.133 1 98.69 181 ILE A N 1
ATOM 1455 C CA . ILE A 1 181 ? 16.328 -14.258 -14.805 1 98.69 181 ILE A CA 1
ATOM 1456 C C . ILE A 1 181 ? 16.938 -14.93 -16.031 1 98.69 181 ILE A C 1
ATOM 1458 O O . ILE A 1 181 ? 17.984 -15.57 -15.945 1 98.69 181 ILE A O 1
ATOM 1462 N N . ILE A 1 182 ? 16.359 -14.742 -17.219 1 98.25 182 ILE A N 1
ATOM 1463 C CA . ILE A 1 182 ? 16.859 -15.336 -18.469 1 98.25 182 ILE A CA 1
ATOM 1464 C C . ILE A 1 182 ? 18.234 -14.758 -18.797 1 98.25 182 ILE A C 1
ATOM 1466 O O . ILE A 1 182 ? 19.141 -15.492 -19.188 1 98.25 182 ILE A O 1
ATOM 1470 N N . VAL A 1 183 ? 18.359 -13.461 -18.578 1 97.88 183 VAL A N 1
ATOM 1471 C CA . VAL A 1 183 ? 19.641 -12.805 -18.844 1 97.88 183 VAL A CA 1
ATOM 1472 C C . VAL A 1 183 ? 20.719 -13.375 -17.906 1 97.88 183 VAL A C 1
ATOM 1474 O O . VAL A 1 183 ? 21.828 -13.641 -18.344 1 97.88 183 VAL A O 1
ATOM 1477 N N . ALA A 1 184 ? 20.344 -13.547 -16.656 1 98.56 184 ALA A N 1
ATOM 1478 C CA . ALA A 1 184 ? 21.297 -14.117 -15.711 1 98.56 184 ALA A CA 1
ATOM 1479 C C . ALA A 1 184 ? 21.75 -15.508 -16.141 1 98.56 184 ALA A C 1
ATOM 1481 O O . ALA A 1 184 ? 22.938 -15.836 -16.109 1 98.56 184 ALA A O 1
ATOM 1482 N N . LEU A 1 185 ? 20.859 -16.375 -16.562 1 98.19 185 LEU A N 1
ATOM 1483 C CA . LEU A 1 185 ? 21.172 -17.703 -17.047 1 98.19 185 LEU A CA 1
ATOM 1484 C C . LEU A 1 185 ? 22.094 -17.641 -18.266 1 98.19 185 LEU A C 1
ATOM 1486 O O . LEU A 1 185 ? 23.047 -18.422 -18.391 1 98.19 185 LEU A O 1
ATOM 1490 N N . SER A 1 186 ? 21.75 -16.719 -19.156 1 96.94 186 SER A N 1
ATOM 1491 C CA . SER A 1 186 ? 22.562 -16.516 -20.359 1 96.94 186 SER A CA 1
ATOM 1492 C C . SER A 1 186 ? 23.984 -16.109 -20.016 1 96.94 186 SER A C 1
ATOM 1494 O O . SER A 1 186 ? 24.953 -16.688 -20.531 1 96.94 186 SER A O 1
ATOM 1496 N N . GLU A 1 187 ? 24.094 -15.219 -19.094 1 96.75 187 GLU A N 1
ATOM 1497 C CA . GLU A 1 187 ? 25.391 -14.695 -18.703 1 96.75 187 GLU A CA 1
ATOM 1498 C C . GLU A 1 187 ? 26.25 -15.781 -18.062 1 96.75 187 GLU A C 1
ATOM 1500 O O . GLU A 1 187 ? 27.469 -15.781 -18.188 1 96.75 187 GLU A O 1
ATOM 1505 N N . ARG A 1 188 ? 25.625 -16.734 -17.484 1 97.31 188 ARG A N 1
ATOM 1506 C CA . ARG A 1 188 ? 26.328 -17.812 -16.797 1 97.31 188 ARG A CA 1
ATOM 1507 C C . ARG A 1 188 ? 26.531 -19.016 -17.703 1 97.31 188 ARG A C 1
ATOM 1509 O O . ARG A 1 188 ? 27.062 -20.047 -17.297 1 97.31 188 ARG A O 1
ATOM 1516 N N . GLY A 1 189 ? 26.047 -18.906 -18.953 1 95.38 189 GLY A N 1
ATOM 1517 C CA . GLY A 1 189 ? 26.156 -20.016 -19.891 1 95.38 189 GLY A CA 1
ATOM 1518 C C . GLY A 1 189 ? 25.281 -21.203 -19.531 1 95.38 189 GLY A C 1
ATOM 1519 O O . GLY A 1 189 ? 25.609 -22.344 -19.844 1 95.38 189 GLY A O 1
ATOM 1520 N N . MET A 1 190 ? 24.234 -20.938 -18.828 1 97.12 190 MET A N 1
ATOM 1521 C CA . MET A 1 190 ? 23.406 -22.031 -18.312 1 97.12 190 MET A CA 1
ATOM 1522 C C . MET A 1 190 ? 22.234 -22.297 -19.25 1 97.12 190 MET A C 1
ATOM 1524 O O . MET A 1 190 ? 21.578 -23.344 -19.141 1 97.12 190 MET A O 1
ATOM 1528 N N . LEU A 1 191 ? 21.922 -21.484 -20.188 1 95.62 191 LEU A N 1
ATOM 1529 C CA . LEU A 1 191 ? 20.75 -21.641 -21.047 1 95.62 191 LEU A CA 1
ATOM 1530 C C . LEU A 1 191 ? 20.891 -22.844 -21.969 1 95.62 191 LEU A C 1
ATOM 1532 O O . LEU A 1 191 ? 19.906 -23.469 -22.328 1 95.62 191 LEU A O 1
ATOM 1536 N N . ASP A 1 192 ? 22.062 -23.156 -22.328 1 91.81 192 ASP A N 1
ATOM 1537 C CA . ASP A 1 192 ? 22.312 -24.203 -23.328 1 91.81 192 ASP A CA 1
ATOM 1538 C C . ASP A 1 192 ? 21.953 -25.578 -22.766 1 91.81 192 ASP A C 1
ATOM 1540 O O . ASP A 1 192 ? 21.828 -26.547 -23.531 1 91.81 192 ASP A O 1
ATOM 1544 N N . ASN A 1 193 ? 21.781 -25.672 -21.516 1 93.69 193 ASN A N 1
ATOM 1545 C CA . ASN A 1 193 ? 21.406 -26.906 -20.859 1 93.69 193 ASN A CA 1
ATOM 1546 C C . ASN A 1 193 ? 20.297 -26.688 -19.828 1 93.69 193 ASN A C 1
ATOM 1548 O O . ASN A 1 193 ? 20.391 -27.172 -18.703 1 93.69 193 ASN A O 1
ATOM 1552 N N . SER A 1 194 ? 19.344 -25.859 -20.141 1 97.06 194 SER A N 1
ATOM 1553 C CA . SER A 1 194 ? 18.25 -25.547 -19.234 1 97.06 194 SER A CA 1
ATOM 1554 C C . SER A 1 194 ? 16.906 -25.953 -19.844 1 97.06 194 SER A C 1
ATOM 1556 O O . SER A 1 194 ? 16.75 -25.953 -21.062 1 97.06 194 SER A O 1
ATOM 1558 N N . ILE A 1 195 ? 15.992 -26.406 -19.031 1 98 195 ILE A N 1
ATOM 1559 C CA . ILE A 1 195 ? 14.562 -26.5 -19.312 1 98 195 ILE A CA 1
ATOM 1560 C C . ILE A 1 195 ? 13.828 -25.391 -18.547 1 98 195 ILE A C 1
ATOM 1562 O O . ILE A 1 195 ? 13.914 -25.312 -17.328 1 98 195 ILE A O 1
ATOM 1566 N N . ILE A 1 196 ? 13.195 -24.5 -19.281 1 98.12 196 ILE A N 1
ATOM 1567 C CA . ILE A 1 196 ? 12.438 -23.406 -18.688 1 98.12 196 ILE A CA 1
ATOM 1568 C C . ILE A 1 196 ? 10.945 -23.641 -18.891 1 98.12 196 ILE A C 1
ATOM 1570 O O . ILE A 1 196 ? 10.492 -23.812 -20.031 1 98.12 196 ILE A O 1
ATOM 1574 N N . VAL A 1 197 ? 10.211 -23.703 -17.797 1 97.56 197 VAL A N 1
ATOM 1575 C CA . VAL A 1 197 ? 8.758 -23.828 -17.828 1 97.56 197 VAL A CA 1
ATOM 1576 C C . VAL A 1 197 ? 8.109 -22.562 -17.281 1 97.56 197 VAL A C 1
ATOM 1578 O O . VAL A 1 197 ? 8.469 -22.094 -16.203 1 97.56 197 VAL A O 1
ATOM 1581 N N . PHE A 1 198 ? 7.285 -21.906 -18.031 1 97.06 198 PHE A N 1
ATOM 1582 C CA . PHE A 1 198 ? 6.398 -20.844 -17.594 1 97.06 198 PHE A CA 1
ATOM 1583 C C . PHE A 1 198 ? 4.945 -21.297 -17.625 1 97.06 198 PHE A C 1
ATOM 1585 O O . PHE A 1 198 ? 4.434 -21.656 -18.688 1 97.06 198 PHE A O 1
ATOM 1592 N N . SER A 1 199 ? 4.305 -21.328 -16.469 1 94.88 199 SER A N 1
ATOM 1593 C CA . SER A 1 199 ? 2.943 -21.844 -16.453 1 94.88 199 SER A CA 1
ATOM 1594 C C . SER A 1 199 ? 2.109 -21.188 -15.367 1 94.88 199 SER A C 1
ATOM 1596 O O . SER A 1 199 ? 2.656 -20.656 -14.398 1 94.88 199 SER A O 1
ATOM 1598 N N . THR A 1 200 ? 0.75 -21.125 -15.57 1 94.56 200 THR A N 1
ATOM 1599 C CA . THR A 1 200 ? -0.189 -20.703 -14.539 1 94.56 200 THR A CA 1
ATOM 1600 C C . THR A 1 200 ? -0.643 -21.891 -13.688 1 94.56 200 THR A C 1
ATOM 1602 O O . THR A 1 200 ? -0.564 -23.031 -14.133 1 94.56 200 THR A O 1
ATOM 1605 N N . ASP A 1 201 ? -1.064 -21.625 -12.492 1 92.75 201 ASP A N 1
ATOM 1606 C CA . ASP A 1 201 ? -1.522 -22.688 -11.617 1 92.75 201 ASP A CA 1
ATOM 1607 C C . ASP A 1 201 ? -3.033 -22.891 -11.727 1 92.75 201 ASP A C 1
ATOM 1609 O O . ASP A 1 201 ? -3.551 -23.953 -11.398 1 92.75 201 ASP A O 1
ATOM 1613 N N . ASN A 1 202 ? -3.756 -21.922 -12.188 1 95.69 202 ASN A N 1
ATOM 1614 C CA . ASN A 1 202 ? -5.195 -21.938 -12.422 1 95.69 202 ASN A CA 1
ATOM 1615 C C . ASN A 1 202 ? -5.645 -20.734 -13.242 1 95.69 202 ASN A C 1
ATOM 1617 O O . ASN A 1 202 ? -4.828 -19.875 -13.602 1 95.69 202 ASN A O 1
ATOM 1621 N N . GLY A 1 203 ? -6.883 -20.781 -13.656 1 95.5 203 GLY A N 1
ATOM 1622 C CA . GLY A 1 203 ? -7.422 -19.625 -14.359 1 95.5 203 GLY A CA 1
ATOM 1623 C C . GLY A 1 203 ? -7.426 -18.375 -13.523 1 95.5 203 GLY A C 1
ATOM 1624 O O . GLY A 1 203 ? -7.422 -18.438 -12.289 1 95.5 203 GLY A O 1
ATOM 1625 N N . GLY A 1 204 ? -7.473 -17.266 -14.18 1 95.62 204 GLY A N 1
ATOM 1626 C CA . GLY A 1 204 ? -7.43 -15.984 -13.5 1 95.62 204 GLY A CA 1
ATOM 1627 C C . GLY A 1 204 ? -8.734 -15.617 -12.828 1 95.62 204 GLY A C 1
ATOM 1628 O O . GLY A 1 204 ? -9.805 -16.094 -13.227 1 95.62 204 GLY A O 1
ATOM 1629 N N . PRO A 1 205 ? -8.633 -14.844 -11.695 1 96.19 205 PRO A N 1
ATOM 1630 C CA . PRO A 1 205 ? -9.844 -14.258 -11.109 1 96.19 205 PRO A CA 1
ATOM 1631 C C . PRO A 1 205 ? -10.422 -13.117 -11.945 1 96.19 205 PRO A C 1
ATOM 1633 O O . PRO A 1 205 ? -10.109 -11.953 -11.703 1 96.19 205 PRO A O 1
ATOM 1636 N N . ALA A 1 206 ? -11.305 -13.5 -12.836 1 93.44 206 ALA A N 1
ATOM 1637 C CA . ALA A 1 206 ? -11.766 -12.57 -13.875 1 93.44 206 ALA A CA 1
ATOM 1638 C C . ALA A 1 206 ? -12.922 -11.719 -13.367 1 93.44 206 ALA A C 1
ATOM 1640 O O . ALA A 1 206 ? -13.68 -12.141 -12.492 1 93.44 206 ALA A O 1
ATOM 1641 N N . GLU A 1 207 ? -12.992 -10.508 -13.906 1 90.5 207 GLU A N 1
ATOM 1642 C CA . GLU A 1 207 ? -14.141 -9.609 -13.789 1 90.5 207 GLU A CA 1
ATOM 1643 C C . GLU A 1 207 ? -14.531 -9.414 -12.328 1 90.5 207 GLU A C 1
ATOM 1645 O O . GLU A 1 207 ? -15.695 -9.602 -11.961 1 90.5 207 GLU A O 1
ATOM 1650 N N . GLY A 1 208 ? -13.5 -9.172 -11.531 1 91.12 208 GLY A N 1
ATOM 1651 C CA . GLY A 1 208 ? -13.797 -8.766 -10.164 1 91.12 208 GLY A CA 1
ATOM 1652 C C . GLY A 1 208 ? -13.773 -9.914 -9.18 1 91.12 208 GLY A C 1
ATOM 1653 O O . GLY A 1 208 ? -13.859 -9.703 -7.969 1 91.12 208 GLY A O 1
ATOM 1654 N N . PHE A 1 209 ? -13.664 -11.195 -9.633 1 93.25 209 PHE A N 1
ATOM 1655 C CA . PHE A 1 209 ? -13.469 -12.289 -8.695 1 93.25 209 PHE A CA 1
ATOM 1656 C C . PHE A 1 209 ? -12.25 -12.047 -7.82 1 93.25 209 PHE A C 1
ATOM 1658 O O . PHE A 1 209 ? -11.172 -11.727 -8.328 1 93.25 209 PHE A O 1
ATOM 1665 N N . ASN A 1 210 ? -12.398 -12.07 -6.477 1 93.44 210 ASN A N 1
ATOM 1666 C CA . ASN A 1 210 ? -11.352 -11.773 -5.5 1 93.44 210 ASN A CA 1
ATOM 1667 C C . ASN A 1 210 ? -10.797 -10.367 -5.691 1 93.44 210 ASN A C 1
ATOM 1669 O O . ASN A 1 210 ? -9.609 -10.125 -5.465 1 93.44 210 ASN A O 1
ATOM 1673 N N . ASN A 1 211 ? -11.656 -9.422 -6.258 1 96.38 211 ASN A N 1
ATOM 1674 C CA . ASN A 1 211 ? -11.281 -8.031 -6.492 1 96.38 211 ASN A CA 1
ATOM 1675 C C . ASN A 1 211 ? -10.055 -7.922 -7.398 1 96.38 211 ASN A C 1
ATOM 1677 O O . ASN A 1 211 ? -9.141 -7.141 -7.121 1 96.38 211 ASN A O 1
ATOM 1681 N N . ASN A 1 212 ? -10.031 -8.805 -8.32 1 97.25 212 ASN A N 1
ATOM 1682 C CA . ASN A 1 212 ? -8.953 -8.867 -9.305 1 97.25 212 ASN A CA 1
ATOM 1683 C C . ASN A 1 212 ? -9.422 -8.383 -10.672 1 97.25 212 ASN A C 1
ATOM 1685 O O . ASN A 1 212 ? -10.578 -8.016 -10.844 1 97.25 212 ASN A O 1
ATOM 1689 N N . ALA A 1 213 ? -8.461 -8.328 -11.633 1 95.88 213 ALA A N 1
ATOM 1690 C CA . ALA A 1 213 ? -8.805 -7.828 -12.961 1 95.88 213 ALA A CA 1
ATOM 1691 C C . ALA A 1 213 ? -8.195 -8.703 -14.055 1 95.88 213 ALA A C 1
ATOM 1693 O O . ALA A 1 213 ? -7.781 -8.195 -15.102 1 95.88 213 ALA A O 1
ATOM 1694 N N . ALA A 1 214 ? -8.117 -10.008 -13.797 1 94.88 214 ALA A N 1
ATOM 1695 C CA . ALA A 1 214 ? -7.645 -10.961 -14.797 1 94.88 214 ALA A CA 1
ATOM 1696 C C . ALA A 1 214 ? -8.68 -11.164 -15.898 1 94.88 214 ALA A C 1
ATOM 1698 O O . ALA A 1 214 ? -9.805 -10.672 -15.797 1 94.88 214 ALA A O 1
ATOM 1699 N N . SER A 1 215 ? -8.25 -11.781 -16.984 1 92.25 215 SER A N 1
ATOM 1700 C CA . SER A 1 215 ? -9.148 -12.18 -18.062 1 92.25 215 SER A CA 1
ATOM 1701 C C . SER A 1 215 ? -8.867 -13.609 -18.516 1 92.25 215 SER A C 1
ATOM 1703 O O . SER A 1 215 ? -7.715 -14 -18.672 1 92.25 215 SER A O 1
ATOM 1705 N N . ASN A 1 216 ? -9.922 -14.352 -18.594 1 93.25 216 ASN A N 1
ATOM 1706 C CA . ASN A 1 216 ? -9.859 -15.695 -19.156 1 93.25 216 ASN A CA 1
ATOM 1707 C C . ASN A 1 216 ? -10.539 -15.758 -20.516 1 93.25 216 ASN A C 1
ATOM 1709 O O . ASN A 1 216 ? -10.711 -16.844 -21.078 1 93.25 216 ASN A O 1
ATOM 1713 N N . TRP A 1 217 ? -10.859 -14.594 -21.016 1 89.94 217 TRP A N 1
ATOM 1714 C CA . TRP A 1 217 ? -11.578 -14.516 -22.281 1 89.94 217 TRP A CA 1
ATOM 1715 C C . TRP A 1 217 ? -10.781 -15.188 -23.406 1 89.94 217 TRP A C 1
ATOM 1717 O O . TRP A 1 217 ? -9.57 -15 -23.516 1 89.94 217 TRP A O 1
ATOM 1727 N N . PRO A 1 218 ? -11.492 -16.016 -24.203 1 91.12 218 PRO A N 1
ATOM 1728 C CA . PRO A 1 218 ? -12.938 -16.219 -24.344 1 91.12 218 PRO A CA 1
ATOM 1729 C C . PRO A 1 218 ? -13.438 -17.422 -23.578 1 91.12 218 PRO A C 1
ATOM 1731 O O . PRO A 1 218 ? -14.586 -17.844 -23.766 1 91.12 218 PRO A O 1
ATOM 1734 N N . LEU A 1 219 ? -12.664 -18 -22.719 1 94.38 219 LEU A N 1
ATOM 1735 C CA . LEU A 1 219 ? -13.031 -19.234 -22.016 1 94.38 219 LEU A CA 1
ATOM 1736 C C . LEU A 1 219 ? -14.047 -18.938 -20.922 1 94.38 219 LEU A C 1
ATOM 1738 O O . LEU A 1 219 ? -14.062 -17.844 -20.359 1 94.38 219 LEU A O 1
ATOM 1742 N N . ARG A 1 220 ? -14.781 -19.953 -20.562 1 95.06 220 ARG A N 1
ATOM 1743 C CA . ARG A 1 220 ? -15.859 -19.875 -19.594 1 95.06 220 ARG A CA 1
ATOM 1744 C C . ARG A 1 220 ? -15.328 -20.031 -18.172 1 95.06 220 ARG A C 1
ATOM 1746 O O . ARG A 1 220 ? -14.492 -20.906 -17.906 1 95.06 220 ARG A O 1
ATOM 1753 N N . GLY A 1 221 ? -15.789 -19.172 -17.281 1 96.44 221 GLY A N 1
ATOM 1754 C CA . GLY A 1 221 ? -15.508 -19.328 -15.852 1 96.44 221 GLY A CA 1
ATOM 1755 C C . GLY A 1 221 ? -14.281 -18.562 -15.398 1 96.44 221 GLY A C 1
ATOM 1756 O O . GLY A 1 221 ? -13.766 -17.719 -16.125 1 96.44 221 GLY A O 1
ATOM 1757 N N . THR A 1 222 ? -13.938 -18.781 -14.086 1 96.81 222 THR A N 1
ATOM 1758 C CA . THR A 1 222 ? -12.836 -18.094 -13.438 1 96.81 222 THR A CA 1
ATOM 1759 C C . THR A 1 222 ? -12.133 -19 -12.438 1 96.81 222 THR A C 1
ATOM 1761 O O . THR A 1 222 ? -12.453 -20.188 -12.352 1 96.81 222 THR A O 1
ATOM 1764 N N . LYS A 1 223 ? -11.133 -18.422 -11.758 1 96.81 223 LYS A N 1
ATOM 1765 C CA . LYS A 1 223 ? -10.484 -19.109 -10.641 1 96.81 223 LYS A CA 1
ATOM 1766 C C . LYS A 1 223 ? -11.516 -19.797 -9.758 1 96.81 223 LYS A C 1
ATOM 1768 O O . LYS A 1 223 ? -12.57 -19.234 -9.453 1 96.81 223 LYS A O 1
ATOM 1773 N N . ASN A 1 224 ? -11.188 -21.062 -9.367 1 97.5 224 ASN A N 1
ATOM 1774 C CA . ASN A 1 224 ? -11.961 -21.875 -8.43 1 97.5 224 ASN A CA 1
ATOM 1775 C C . ASN A 1 224 ? -13.266 -22.359 -9.055 1 97.5 224 ASN A C 1
ATOM 1777 O O . ASN A 1 224 ? -14.219 -22.688 -8.344 1 97.5 224 ASN A O 1
ATOM 1781 N N . THR A 1 225 ? -13.383 -22.281 -10.383 1 97.88 225 THR A N 1
ATOM 1782 C CA . THR A 1 225 ? -14.43 -22.984 -11.117 1 97.88 225 THR A CA 1
ATOM 1783 C C . THR A 1 225 ? -13.836 -24.094 -11.984 1 97.88 225 THR A C 1
ATOM 1785 O O . THR A 1 225 ? -12.625 -24.125 -12.219 1 97.88 225 THR A O 1
ATOM 1788 N N . LEU A 1 226 ? -14.703 -25 -12.43 1 98.44 226 LEU A N 1
ATOM 1789 C CA . LEU A 1 226 ? -14.203 -26.141 -13.195 1 98.44 226 LEU A CA 1
ATOM 1790 C C . LEU A 1 226 ? -14.477 -25.938 -14.688 1 98.44 226 LEU A C 1
ATOM 1792 O O . LEU A 1 226 ? -14.328 -26.875 -15.477 1 98.44 226 LEU A O 1
ATOM 1796 N N . TRP A 1 227 ? -14.898 -24.734 -15.055 1 98.19 227 TRP A N 1
ATOM 1797 C CA . TRP A 1 227 ? -14.992 -24.359 -16.469 1 98.19 227 TRP A CA 1
ATOM 1798 C C . TRP A 1 227 ? -13.609 -24.172 -17.078 1 98.19 227 TRP A C 1
ATOM 1800 O O . TRP A 1 227 ? -12.625 -24.016 -16.344 1 98.19 227 TRP A O 1
ATOM 1810 N N . GLU A 1 228 ? -13.547 -24.141 -18.391 1 97.44 228 GLU A N 1
ATOM 1811 C CA . GLU A 1 228 ? -12.258 -24.047 -19.062 1 97.44 228 GLU A CA 1
ATOM 1812 C C . GLU A 1 228 ? -11.484 -22.797 -18.609 1 97.44 228 GLU A C 1
ATOM 1814 O O . GLU A 1 228 ? -10.266 -22.844 -18.453 1 97.44 228 GLU A O 1
ATOM 1819 N N . GLY A 1 229 ? -12.18 -21.734 -18.344 1 96.69 229 GLY A N 1
ATOM 1820 C CA . GLY A 1 229 ? -11.523 -20.516 -17.875 1 96.69 229 GLY A CA 1
ATOM 1821 C C . GLY A 1 229 ? -10.891 -20.672 -16.516 1 96.69 229 GLY A C 1
ATOM 1822 O O . GLY A 1 229 ? -10.039 -19.859 -16.125 1 96.69 229 GLY A O 1
ATOM 1823 N N . GLY A 1 230 ? -11.281 -21.672 -15.734 1 97.5 230 GLY A N 1
ATOM 1824 C CA . GLY A 1 230 ? -10.719 -21.922 -14.422 1 97.5 230 GLY A CA 1
ATOM 1825 C C . GLY A 1 230 ? -9.633 -22.984 -14.43 1 97.5 230 GLY A C 1
ATOM 1826 O O . GLY A 1 230 ? -8.781 -23.016 -13.547 1 97.5 230 GLY A O 1
ATOM 1827 N N . VAL A 1 231 ? -9.617 -23.828 -15.516 1 97.38 231 VAL A N 1
ATOM 1828 C CA . VAL A 1 231 ? -8.773 -25 -15.367 1 97.38 231 VAL A CA 1
ATOM 1829 C C . VAL A 1 231 ? -7.793 -25.094 -16.531 1 97.38 231 VAL A C 1
ATOM 1831 O O . VAL A 1 231 ? -6.797 -25.812 -16.469 1 97.38 231 VAL A O 1
ATOM 1834 N N . ARG A 1 232 ? -8.094 -24.453 -17.688 1 95.38 232 ARG A N 1
ATOM 1835 C CA . ARG A 1 232 ? -7.168 -24.406 -18.812 1 95.38 232 ARG A CA 1
ATOM 1836 C C . ARG A 1 232 ? -6.172 -23.266 -18.672 1 95.38 232 ARG A C 1
ATOM 1838 O O . ARG A 1 232 ? -6.559 -22.094 -18.672 1 95.38 232 ARG A O 1
ATOM 1845 N N . GLY A 1 233 ? -4.969 -23.594 -18.438 1 91.12 233 GLY A N 1
ATOM 1846 C CA . GLY A 1 233 ? -3.979 -22.562 -18.156 1 91.12 233 GLY A CA 1
ATOM 1847 C C . GLY A 1 233 ? -2.973 -22.375 -19.266 1 91.12 233 GLY A C 1
ATOM 1848 O O . GLY A 1 233 ? -2.848 -23.234 -20.156 1 91.12 233 GLY A O 1
ATOM 1849 N N . ALA A 1 234 ? -2.322 -21.234 -19.25 1 89 234 ALA A N 1
ATOM 1850 C CA . ALA A 1 234 ? -1.205 -20.969 -20.141 1 89 234 ALA A CA 1
ATOM 1851 C C . ALA A 1 234 ? 0.014 -21.812 -19.781 1 89 234 ALA A C 1
ATOM 1853 O O . ALA A 1 234 ? 0.249 -22.094 -18.609 1 89 234 ALA A O 1
ATOM 1854 N N . GLY A 1 235 ? 0.691 -22.328 -20.781 1 92.31 235 GLY A N 1
ATOM 1855 C CA . GLY A 1 235 ? 1.918 -23.094 -20.562 1 92.31 235 GLY A CA 1
ATOM 1856 C C . GLY A 1 235 ? 2.916 -22.938 -21.703 1 92.31 235 GLY A C 1
ATOM 1857 O O . GLY A 1 235 ? 2.531 -22.875 -22.859 1 92.31 235 GLY A O 1
ATOM 1858 N N . CYS A 1 236 ? 4.129 -22.672 -21.344 1 95 236 CYS A N 1
ATOM 1859 C CA . CYS A 1 236 ? 5.246 -22.594 -22.281 1 95 236 CYS A CA 1
ATOM 1860 C C . CYS A 1 236 ? 6.453 -23.375 -21.75 1 95 236 CYS A C 1
ATOM 1862 O O . CYS A 1 236 ? 6.77 -23.297 -20.562 1 95 236 CYS A O 1
ATOM 1864 N N . ILE A 1 237 ? 7.062 -24.234 -22.578 1 96.38 237 ILE A N 1
ATOM 1865 C CA . ILE A 1 237 ? 8.32 -24.891 -22.25 1 96.38 237 ILE A CA 1
ATOM 1866 C C . ILE A 1 237 ? 9.367 -24.562 -23.312 1 96.38 237 ILE A C 1
ATOM 1868 O O . ILE A 1 237 ? 9.086 -24.609 -24.5 1 96.38 237 ILE A O 1
ATOM 1872 N N . TRP A 1 238 ? 10.5 -24.125 -22.875 1 96.69 238 TRP A N 1
ATOM 1873 C CA . TRP A 1 238 ? 11.641 -23.828 -23.734 1 96.69 238 TRP A CA 1
ATOM 1874 C C . TRP A 1 238 ? 12.867 -24.641 -23.297 1 96.69 238 TRP A C 1
ATOM 1876 O O . TRP A 1 238 ? 13.141 -24.766 -22.109 1 96.69 238 TRP A O 1
ATOM 1886 N N . SER A 1 239 ? 13.523 -25.234 -24.266 1 97 239 SER A N 1
ATOM 1887 C CA . SER A 1 239 ? 14.789 -25.906 -24.016 1 97 239 SER A CA 1
ATOM 1888 C C . SER A 1 239 ? 15.531 -26.188 -25.312 1 97 239 SER A C 1
ATOM 1890 O O . SER A 1 239 ? 14.914 -26.516 -26.328 1 97 239 SER A O 1
ATOM 1892 N N . PRO A 1 240 ? 16.859 -26.062 -25.25 1 94.44 240 PRO A N 1
ATOM 1893 C CA . PRO A 1 240 ? 17.625 -26.547 -26.406 1 94.44 240 PRO A CA 1
ATOM 1894 C C . PRO A 1 240 ? 17.516 -28.062 -26.594 1 94.44 240 PRO A C 1
ATOM 1896 O O . PRO A 1 240 ? 17.875 -28.578 -27.656 1 94.44 240 PRO A O 1
ATOM 1899 N N . LEU A 1 241 ? 16.953 -28.703 -25.641 1 93.94 241 LEU A N 1
ATOM 1900 C CA . LEU A 1 241 ? 16.859 -30.156 -25.672 1 93.94 241 LEU A CA 1
ATOM 1901 C C . LEU A 1 241 ? 15.609 -30.609 -26.438 1 93.94 241 LEU A C 1
ATOM 1903 O O . LEU A 1 241 ? 15.469 -31.781 -26.781 1 93.94 241 LEU A O 1
ATOM 1907 N N . ILE A 1 242 ? 14.719 -29.766 -26.656 1 95.69 242 ILE A N 1
ATOM 1908 C CA . ILE A 1 242 ? 13.508 -30.078 -27.406 1 95.69 242 ILE A CA 1
ATOM 1909 C C . ILE A 1 242 ? 13.836 -30.156 -28.906 1 95.69 242 ILE A C 1
ATOM 1911 O O . ILE A 1 242 ? 14.367 -29.203 -29.469 1 95.69 242 ILE A O 1
ATOM 1915 N N . GLU A 1 243 ? 13.531 -31.234 -29.469 1 94.94 243 GLU A N 1
ATOM 1916 C CA . GLU A 1 243 ? 13.875 -31.469 -30.859 1 94.94 243 GLU A CA 1
ATOM 1917 C C . GLU A 1 243 ? 12.922 -30.719 -31.797 1 94.94 243 GLU A C 1
ATOM 1919 O O . GLU A 1 243 ? 13.359 -29.953 -32.656 1 94.94 243 GLU A O 1
ATOM 1924 N N . GLU A 1 244 ? 11.68 -31 -31.625 1 92.69 244 GLU A N 1
ATOM 1925 C CA . GLU A 1 244 ? 10.68 -30.281 -32.406 1 92.69 244 GLU A CA 1
ATOM 1926 C C . GLU A 1 244 ? 10.266 -28.984 -31.734 1 92.69 244 GLU A C 1
ATOM 1928 O O . GLU A 1 244 ? 9.273 -28.953 -31.016 1 92.69 244 GLU A O 1
ATOM 1933 N N . LYS A 1 245 ? 10.953 -27.922 -32.125 1 92.25 245 LYS A N 1
ATOM 1934 C CA . LYS A 1 245 ? 10.727 -26.656 -31.453 1 92.25 245 LYS A CA 1
ATOM 1935 C C . LYS A 1 245 ? 9.797 -25.766 -32.281 1 92.25 245 LYS A C 1
ATOM 1937 O O . LYS A 1 245 ? 9.375 -26.125 -33.375 1 92.25 245 LYS A O 1
ATOM 1942 N N . ARG A 1 246 ? 9.352 -24.672 -31.703 1 93.75 246 ARG A N 1
ATOM 1943 C CA . ARG A 1 246 ? 8.586 -23.609 -32.344 1 93.75 246 ARG A CA 1
ATOM 1944 C C . ARG A 1 246 ? 7.223 -24.109 -32.812 1 93.75 246 ARG A C 1
ATOM 1946 O O . ARG A 1 246 ? 6.859 -23.953 -33.969 1 93.75 246 ARG A O 1
ATOM 1953 N N . ARG A 1 247 ? 6.48 -24.656 -31.859 1 94 247 ARG A N 1
ATOM 1954 C CA . ARG A 1 247 ? 5.145 -25.141 -32.188 1 94 247 ARG A CA 1
ATOM 1955 C C . ARG A 1 247 ? 4.172 -24.906 -31.031 1 94 247 ARG A C 1
ATOM 1957 O O . ARG A 1 247 ? 4.59 -24.75 -29.891 1 94 247 ARG A O 1
ATOM 1964 N N . VAL A 1 248 ? 2.926 -24.859 -31.359 1 94 248 VAL A N 1
ATOM 1965 C CA . VAL A 1 248 ? 1.853 -24.938 -30.391 1 94 248 VAL A CA 1
ATOM 1966 C C . VAL A 1 248 ? 1.461 -26.406 -30.172 1 94 248 VAL A C 1
ATOM 1968 O O . VAL A 1 248 ? 1.087 -27.094 -31.109 1 94 248 VAL A O 1
ATOM 1971 N N . SER A 1 249 ? 1.662 -26.828 -28.953 1 91.69 249 SER A N 1
ATOM 1972 C CA . SER A 1 249 ? 1.326 -28.219 -28.625 1 91.69 249 SER A CA 1
ATOM 1973 C C . SER A 1 249 ? -0.14 -28.344 -28.219 1 91.69 249 SER A C 1
ATOM 1975 O O . SER A 1 249 ? -0.637 -27.562 -27.406 1 91.69 249 SER A O 1
ATOM 1977 N N . HIS A 1 250 ? -0.812 -29.297 -28.766 1 87.88 250 HIS A N 1
ATOM 1978 C CA . HIS A 1 250 ? -2.182 -29.625 -28.391 1 87.88 250 HIS A CA 1
ATOM 1979 C C . HIS A 1 250 ? -2.244 -30.938 -27.625 1 87.88 250 HIS A C 1
ATOM 1981 O O . HIS A 1 250 ? -3.322 -31.516 -27.469 1 87.88 250 HIS A O 1
ATOM 1987 N N . GLN A 1 251 ? -1.089 -31.391 -27.266 1 88.38 251 GLN A N 1
ATOM 1988 C CA . GLN A 1 251 ? -1.006 -32.594 -26.453 1 88.38 251 GLN A CA 1
ATOM 1989 C C . GLN A 1 251 ? -1.724 -32.406 -25.125 1 88.38 251 GLN A C 1
ATOM 1991 O O . GLN A 1 251 ? -1.652 -31.344 -24.516 1 88.38 251 GLN A O 1
ATOM 1996 N N . ILE A 1 252 ? -2.436 -33.438 -24.688 1 90.94 252 ILE A N 1
ATOM 1997 C CA . ILE A 1 252 ? -3.131 -33.406 -23.391 1 90.94 252 ILE A CA 1
ATOM 1998 C C . ILE A 1 252 ? -2.117 -33.5 -22.266 1 90.94 252 ILE A C 1
ATOM 2000 O O . ILE A 1 252 ? -1.318 -34.438 -22.219 1 90.94 252 ILE A O 1
ATOM 2004 N N . MET A 1 253 ? -2.098 -32.562 -21.438 1 94 253 MET A N 1
ATOM 2005 C CA . MET A 1 253 ? -1.208 -32.531 -20.281 1 94 253 MET A CA 1
ATOM 2006 C C . MET A 1 253 ? -1.925 -31.969 -19.062 1 94 253 MET A C 1
ATOM 2008 O O . MET A 1 253 ? -2.727 -31.031 -19.172 1 94 253 MET A O 1
ATOM 2012 N N . HIS A 1 254 ? -1.763 -32.531 -17.906 1 96.38 254 HIS A N 1
ATOM 2013 C CA . HIS A 1 254 ? -2.24 -32.062 -16.609 1 96.38 254 HIS A CA 1
ATOM 2014 C C . HIS A 1 254 ? -1.083 -31.578 -15.75 1 96.38 254 HIS A C 1
ATOM 2016 O O . HIS A 1 254 ? 0.056 -32.031 -15.922 1 96.38 254 HIS A O 1
ATOM 2022 N N . ILE A 1 255 ? -1.337 -30.656 -14.852 1 96.5 255 ILE A N 1
ATOM 2023 C CA . ILE A 1 255 ? -0.298 -30.078 -14.008 1 96.5 255 ILE A CA 1
ATOM 2024 C C . ILE A 1 255 ? 0.406 -31.188 -13.219 1 96.5 255 ILE A C 1
ATOM 2026 O O . ILE A 1 255 ? 1.598 -31.078 -12.922 1 96.5 255 ILE A O 1
ATOM 2030 N N . SER A 1 256 ? -0.221 -32.344 -12.875 1 97.12 256 SER A N 1
ATOM 2031 C CA . SER A 1 256 ? 0.389 -33.438 -12.148 1 97.12 256 SER A CA 1
ATOM 2032 C C . SER A 1 256 ? 1.474 -34.125 -12.984 1 97.12 256 SER A C 1
ATOM 2034 O O . SER A 1 256 ? 2.295 -34.875 -12.453 1 97.12 256 SER A O 1
ATOM 2036 N N . ASP A 1 257 ? 1.477 -33.906 -14.258 1 97.25 257 ASP A N 1
ATOM 2037 C CA . ASP A 1 257 ? 2.443 -34.562 -15.148 1 97.25 257 ASP A CA 1
ATOM 2038 C C . ASP A 1 257 ? 3.814 -33.906 -15.031 1 97.25 257 ASP A C 1
ATOM 2040 O O . ASP A 1 257 ? 4.82 -34.469 -15.453 1 97.25 257 ASP A O 1
ATOM 2044 N N . TRP A 1 258 ? 3.877 -32.688 -14.461 1 97 258 TRP A N 1
ATOM 2045 C CA . TRP A 1 258 ? 5.145 -31.984 -14.406 1 97 258 TRP A CA 1
ATOM 2046 C C . TRP A 1 258 ? 6.172 -32.75 -13.586 1 97 258 TRP A C 1
ATOM 2048 O O . TRP A 1 258 ? 7.348 -32.812 -13.961 1 97 258 TRP A O 1
ATOM 2058 N N . LEU A 1 259 ? 5.75 -33.375 -12.461 1 98.31 259 LEU A N 1
ATOM 2059 C CA . LEU A 1 259 ? 6.707 -34.062 -11.602 1 98.31 259 LEU A CA 1
ATOM 2060 C C . LEU A 1 259 ? 7.398 -35.188 -12.359 1 98.31 259 LEU A C 1
ATOM 2062 O O . LEU A 1 259 ? 8.609 -35.125 -12.586 1 98.31 259 LEU A O 1
ATOM 2066 N N . PRO A 1 260 ? 6.664 -36.188 -12.898 1 98.25 260 PRO A N 1
ATOM 2067 C CA . PRO A 1 260 ? 7.371 -37.25 -13.609 1 98.25 260 PRO A CA 1
ATOM 2068 C C . PRO A 1 260 ? 8.055 -36.781 -14.883 1 98.25 260 PRO A C 1
ATOM 2070 O O . PRO A 1 260 ? 9.094 -37.312 -15.273 1 98.25 260 PRO A O 1
ATOM 2073 N N . THR A 1 261 ? 7.496 -35.781 -15.57 1 97.75 261 THR A N 1
ATOM 2074 C CA . THR A 1 261 ? 8.07 -35.281 -16.812 1 97.75 261 THR A CA 1
ATOM 2075 C C . THR A 1 261 ? 9.438 -34.656 -16.547 1 97.75 261 THR A C 1
ATOM 2077 O O . THR A 1 261 ? 10.406 -34.938 -17.25 1 97.75 261 THR A O 1
ATOM 2080 N N . LEU A 1 262 ? 9.547 -33.781 -15.516 1 98.38 262 LEU A N 1
ATOM 2081 C CA . LEU A 1 262 ? 10.805 -33.125 -15.195 1 98.38 262 LEU A CA 1
ATOM 2082 C C . LEU A 1 262 ? 11.82 -34.125 -14.633 1 98.38 262 LEU A C 1
ATOM 2084 O O . LEU A 1 262 ? 13.016 -34 -14.883 1 98.38 262 LEU A O 1
ATOM 2088 N N . LEU A 1 263 ? 11.375 -35.062 -13.875 1 98.62 263 LEU A N 1
ATOM 2089 C CA . LEU A 1 263 ? 12.273 -36.125 -13.383 1 98.62 263 LEU A CA 1
ATOM 2090 C C . LEU A 1 263 ? 12.82 -36.938 -14.539 1 98.62 263 LEU A C 1
ATOM 2092 O O . LEU A 1 263 ? 14.016 -37.25 -14.57 1 98.62 263 LEU A O 1
ATOM 2096 N N . ASP A 1 264 ? 11.953 -37.25 -15.461 1 98.31 264 ASP A N 1
ATOM 2097 C CA . ASP A 1 264 ? 12.375 -37.969 -16.656 1 98.31 264 ASP A CA 1
ATOM 2098 C C . ASP A 1 264 ? 13.438 -37.188 -17.438 1 98.31 264 ASP A C 1
ATOM 2100 O O . ASP A 1 264 ? 14.484 -37.75 -17.781 1 98.31 264 ASP A O 1
ATOM 2104 N N . ALA A 1 265 ? 13.203 -36 -17.625 1 98.06 265 ALA A N 1
ATOM 2105 C CA . ALA A 1 265 ? 14.148 -35.125 -18.328 1 98.06 265 ALA A CA 1
ATOM 2106 C C . ALA A 1 265 ? 15.469 -35.031 -17.578 1 98.06 265 ALA A C 1
ATOM 2108 O O . ALA A 1 265 ? 16.531 -34.906 -18.188 1 98.06 265 ALA A O 1
ATOM 2109 N N . ALA A 1 266 ? 15.414 -35.094 -16.219 1 97.94 266 ALA A N 1
ATOM 2110 C CA . ALA A 1 266 ? 16.578 -34.969 -15.359 1 97.94 266 ALA A CA 1
ATOM 2111 C C . ALA A 1 266 ? 17.375 -36.281 -15.297 1 97.94 266 ALA A C 1
ATOM 2113 O O . ALA A 1 266 ? 18.453 -36.344 -14.711 1 97.94 266 ALA A O 1
ATOM 2114 N N . GLY A 1 267 ? 16.828 -37.312 -15.82 1 97.75 267 GLY A N 1
ATOM 2115 C CA . GLY A 1 267 ? 17.531 -38.594 -15.852 1 97.75 267 GLY A CA 1
ATOM 2116 C C . GLY A 1 267 ? 17.219 -39.469 -14.656 1 97.75 267 GLY A C 1
ATOM 2117 O O . GLY A 1 267 ? 17.984 -40.375 -14.328 1 97.75 267 GLY A O 1
ATOM 2118 N N . TYR A 1 268 ? 16.125 -39.156 -14.008 1 98.31 268 TYR A N 1
ATOM 2119 C CA . TYR A 1 268 ? 15.711 -40 -12.875 1 98.31 268 TYR A CA 1
ATOM 2120 C C . TYR A 1 268 ? 15.305 -41.375 -13.344 1 98.31 268 TYR A C 1
ATOM 2122 O O . TYR A 1 268 ? 14.781 -41.562 -14.453 1 98.31 268 TYR A O 1
ATOM 2130 N N . ASP A 1 269 ? 15.547 -42.438 -12.516 1 98.25 269 ASP A N 1
ATOM 2131 C CA . ASP A 1 269 ? 15.039 -43.781 -12.805 1 98.25 269 ASP A CA 1
ATOM 2132 C C . ASP A 1 269 ? 13.523 -43.844 -12.609 1 98.25 269 ASP A C 1
ATOM 2134 O O . ASP A 1 269 ? 13.047 -44.031 -11.492 1 98.25 269 ASP A O 1
ATOM 2138 N N . MET A 1 270 ? 12.852 -43.844 -13.672 1 97.19 270 MET A N 1
ATOM 2139 C CA . MET A 1 270 ? 11.398 -43.719 -13.648 1 97.19 270 MET A CA 1
ATOM 2140 C C . MET A 1 270 ? 10.75 -44.938 -13.016 1 97.19 270 MET A C 1
ATOM 2142 O O . MET A 1 270 ? 9.602 -44.875 -12.57 1 97.19 270 MET A O 1
ATOM 2146 N N . ASN A 1 271 ? 11.5 -45.969 -12.93 1 96.69 271 ASN A N 1
ATOM 2147 C CA . ASN A 1 271 ? 11 -47.188 -12.297 1 96.69 271 ASN A CA 1
ATOM 2148 C C . ASN A 1 271 ? 10.945 -47.031 -10.781 1 96.69 271 ASN A C 1
ATOM 2150 O O . ASN A 1 271 ? 10.297 -47.844 -10.094 1 96.69 271 ASN A O 1
ATOM 2154 N N . MET A 1 272 ? 11.617 -46.062 -10.305 1 97.06 272 MET A N 1
ATOM 2155 C CA . MET A 1 272 ? 11.68 -45.844 -8.859 1 97.06 272 MET A CA 1
ATOM 2156 C C . MET A 1 272 ? 10.531 -44.969 -8.383 1 97.06 272 MET A C 1
ATOM 2158 O O . MET A 1 272 ? 10.312 -44.812 -7.18 1 97.06 272 MET A O 1
ATOM 2162 N N . LEU A 1 273 ? 9.773 -44.438 -9.289 1 97.38 273 LEU A N 1
ATOM 2163 C CA . LEU A 1 273 ? 8.641 -43.594 -8.898 1 97.38 273 LEU A CA 1
ATOM 2164 C C . LEU A 1 273 ? 7.516 -44.438 -8.312 1 97.38 273 LEU A C 1
ATOM 2166 O O . LEU A 1 273 ? 7.32 -45.594 -8.711 1 97.38 273 LEU A O 1
ATOM 2170 N N . PRO A 1 274 ? 6.812 -43.844 -7.344 1 95.94 274 PRO A N 1
ATOM 2171 C CA . PRO A 1 274 ? 5.676 -44.594 -6.793 1 95.94 274 PRO A CA 1
ATOM 2172 C C . PRO A 1 274 ? 4.625 -44.938 -7.848 1 95.94 274 PRO A C 1
ATOM 2174 O O . PRO A 1 274 ? 4.379 -44.125 -8.758 1 95.94 274 PRO A O 1
ATOM 2177 N N . SER A 1 275 ? 3.947 -46 -7.652 1 93.44 275 SER A N 1
ATOM 2178 C CA . SER A 1 275 ? 2.957 -46.5 -8.609 1 93.44 275 SER A CA 1
ATOM 2179 C C . SER A 1 275 ? 1.654 -45.719 -8.5 1 93.44 275 SER A C 1
ATOM 2181 O O . SER A 1 275 ? 0.805 -45.781 -9.391 1 93.44 275 SER A O 1
ATOM 2183 N N . ASN A 1 276 ? 1.514 -45.062 -7.496 1 94.19 276 ASN A N 1
ATOM 2184 C CA . ASN A 1 276 ? 0.229 -44.406 -7.281 1 94.19 276 ASN A CA 1
ATOM 2185 C C . ASN A 1 276 ? 0.271 -42.938 -7.715 1 94.19 276 ASN A C 1
ATOM 2187 O O . ASN A 1 276 ? -0.537 -42.125 -7.258 1 94.19 276 ASN A O 1
ATOM 2191 N N . LEU A 1 277 ? 1.224 -42.531 -8.5 1 97.06 277 LEU A N 1
ATOM 2192 C CA . LEU A 1 277 ? 1.215 -41.219 -9.094 1 97.06 277 LEU A CA 1
ATOM 2193 C C . LEU A 1 277 ? 0.107 -41.094 -10.141 1 97.06 277 LEU A C 1
ATOM 2195 O O . LEU A 1 277 ? -0.134 -42.031 -10.906 1 97.06 277 LEU A O 1
ATOM 2199 N N . ASP A 1 278 ? -0.568 -40 -10.102 1 98.06 278 ASP A N 1
ATOM 2200 C CA . ASP A 1 278 ? -1.542 -39.719 -11.148 1 98.06 278 ASP A CA 1
ATOM 2201 C C . ASP A 1 278 ? -0.856 -39.156 -12.398 1 98.06 278 ASP A C 1
ATOM 2203 O O . ASP A 1 278 ? -1.315 -39.406 -13.516 1 98.06 278 ASP A O 1
ATOM 2207 N N . GLY A 1 279 ? 0.21 -38.438 -12.195 1 97.88 279 GLY A N 1
ATOM 2208 C CA . GLY A 1 279 ? 0.967 -37.875 -13.305 1 97.88 279 GLY A CA 1
ATOM 2209 C C . GLY A 1 279 ? 1.741 -38.906 -14.086 1 97.88 279 GLY A C 1
ATOM 2210 O O . GLY A 1 279 ? 2.148 -39.938 -13.531 1 97.88 279 GLY A O 1
ATOM 2211 N N . ILE A 1 280 ? 1.954 -38.594 -15.352 1 97 280 ILE A N 1
ATOM 2212 C CA . ILE A 1 280 ? 2.791 -39.438 -16.219 1 97 280 ILE A CA 1
ATOM 2213 C C . ILE A 1 280 ? 3.854 -38.562 -16.891 1 97 280 ILE A C 1
ATOM 2215 O O . ILE A 1 280 ? 3.676 -37.344 -17.031 1 97 280 ILE A O 1
ATOM 2219 N N . SER A 1 281 ? 4.953 -39.188 -17.219 1 97.62 281 SER A N 1
ATOM 2220 C CA . SER A 1 281 ? 5.953 -38.438 -17.969 1 97.62 281 SER A CA 1
ATOM 2221 C C . SER A 1 281 ? 5.531 -38.25 -19.422 1 97.62 281 SER A C 1
ATOM 2223 O O . SER A 1 281 ? 5.125 -39.219 -20.078 1 97.62 281 SER A O 1
ATOM 2225 N N . VAL A 1 282 ? 5.641 -37.062 -19.859 1 96.75 282 VAL A N 1
ATOM 2226 C CA . VAL A 1 282 ? 5.391 -36.781 -21.281 1 96.75 282 VAL A CA 1
ATOM 2227 C C . VAL A 1 282 ? 6.625 -36.156 -21.906 1 96.75 282 VAL A C 1
ATOM 2229 O O . VAL A 1 282 ? 6.531 -35.469 -22.938 1 96.75 282 VAL A O 1
ATOM 2232 N N . TRP A 1 283 ? 7.789 -36.312 -21.281 1 96.62 283 TRP A N 1
ATOM 2233 C CA . TRP A 1 283 ? 9.023 -35.688 -21.734 1 96.62 283 TRP A CA 1
ATOM 2234 C C . TRP A 1 283 ? 9.375 -36.125 -23.156 1 96.62 283 TRP A C 1
ATOM 2236 O O . TRP A 1 283 ? 9.633 -35.281 -24.031 1 96.62 283 TRP A O 1
ATOM 2246 N N . PRO A 1 284 ? 9.289 -37.406 -23.469 1 96.38 284 PRO A N 1
ATOM 2247 C CA . PRO A 1 284 ? 9.609 -37.812 -24.844 1 96.38 284 PRO A CA 1
ATOM 2248 C C . PRO A 1 284 ? 8.68 -37.156 -25.875 1 96.38 284 PRO A C 1
ATOM 2250 O O . PRO A 1 284 ? 9.133 -36.719 -26.938 1 96.38 284 PRO A O 1
ATOM 2253 N N . GLN A 1 285 ? 7.41 -37.094 -25.516 1 96.12 285 GLN A N 1
ATOM 2254 C CA . GLN A 1 285 ? 6.43 -36.5 -26.438 1 96.12 285 GLN A CA 1
ATOM 2255 C C . GLN A 1 285 ? 6.633 -35 -26.578 1 96.12 285 GLN A C 1
ATOM 2257 O O . GLN A 1 285 ? 6.418 -34.438 -27.656 1 96.12 285 GLN A O 1
ATOM 2262 N N . LEU A 1 286 ? 7.008 -34.344 -25.469 1 94.81 286 LEU A N 1
ATOM 2263 C CA . LEU A 1 286 ? 7.316 -32.938 -25.562 1 94.81 286 LEU A CA 1
ATOM 2264 C C . LEU A 1 286 ? 8.555 -32.688 -26.422 1 94.81 286 LEU A C 1
ATOM 2266 O O . LEU A 1 286 ? 8.633 -31.703 -27.156 1 94.81 286 LEU A O 1
ATOM 2270 N N . ARG A 1 287 ? 9.508 -33.562 -26.344 1 94.5 287 ARG A N 1
ATOM 2271 C CA . ARG A 1 287 ? 10.758 -33.438 -27.062 1 94.5 287 ARG A CA 1
ATOM 2272 C C . ARG A 1 287 ? 10.555 -33.688 -28.562 1 94.5 287 ARG A C 1
ATOM 2274 O O . ARG A 1 287 ? 11.07 -32.938 -29.391 1 94.5 287 ARG A O 1
ATOM 2281 N N . ASN A 1 288 ? 9.672 -34.594 -28.922 1 94 288 ASN A N 1
ATOM 2282 C CA . ASN A 1 288 ? 9.656 -35.031 -30.312 1 94 288 ASN A CA 1
ATOM 2283 C C . ASN A 1 288 ? 8.352 -34.625 -31 1 94 288 ASN A C 1
ATOM 2285 O O . ASN A 1 288 ? 8.203 -34.812 -32.219 1 94 288 ASN A O 1
ATOM 2289 N N . GLY A 1 289 ? 7.387 -34.188 -30.266 1 92.12 289 GLY A N 1
ATOM 2290 C CA . GLY A 1 289 ? 6.148 -33.719 -30.859 1 92.12 289 GLY A CA 1
ATOM 2291 C C . GLY A 1 289 ? 5.094 -34.781 -30.984 1 92.12 289 GLY A C 1
ATOM 2292 O O . GLY A 1 289 ? 3.99 -34.531 -31.469 1 92.12 289 GLY A O 1
ATOM 2293 N N . ASP A 1 290 ? 5.34 -35.906 -30.391 1 93.25 290 ASP A N 1
ATOM 2294 C CA . ASP A 1 290 ? 4.395 -37.031 -30.453 1 93.25 290 ASP A CA 1
ATOM 2295 C C . ASP A 1 290 ? 3.236 -36.812 -29.484 1 93.25 290 ASP A C 1
ATOM 2297 O O . ASP A 1 290 ? 3.32 -35.969 -28.578 1 93.25 290 ASP A O 1
ATOM 2301 N N . VAL A 1 291 ? 2.17 -37.531 -29.734 1 92.56 291 VAL A N 1
ATOM 2302 C CA . VAL A 1 291 ? 1 -37.469 -28.859 1 92.56 291 VAL A CA 1
ATOM 2303 C C . VAL A 1 291 ? 1.317 -38.125 -27.516 1 92.56 291 VAL A C 1
ATOM 2305 O O . VAL A 1 291 ? 2.061 -39.094 -27.453 1 92.56 291 VAL A O 1
ATOM 2308 N N . THR A 1 292 ? 0.797 -37.562 -26.516 1 93.38 292 THR A N 1
ATOM 2309 C CA . THR A 1 292 ? 0.994 -38.156 -25.188 1 93.38 292 THR A CA 1
ATOM 2310 C C . THR A 1 292 ? 0.077 -39.344 -24.984 1 93.38 292 THR A C 1
ATOM 2312 O O . THR A 1 292 ? -0.887 -39.531 -25.734 1 93.38 292 THR A O 1
ATOM 2315 N N . ARG A 1 293 ? 0.399 -40.125 -24 1 92.62 293 ARG A N 1
ATOM 2316 C CA . ARG A 1 293 ? -0.434 -41.25 -23.656 1 92.62 293 ARG A CA 1
ATOM 2317 C C . ARG A 1 293 ? -1.613 -40.844 -22.781 1 92.62 293 ARG A C 1
ATOM 2319 O O . ARG A 1 293 ? -2.533 -41.625 -22.547 1 92.62 293 ARG A O 1
ATOM 2326 N N . ARG A 1 294 ? -1.62 -39.656 -22.344 1 94.94 294 ARG A N 1
ATOM 2327 C CA . ARG A 1 294 ? -2.713 -39.219 -21.484 1 94.94 294 ARG A CA 1
ATOM 2328 C C . ARG A 1 294 ? -3.98 -38.969 -22.297 1 94.94 294 ARG A C 1
ATOM 2330 O O . ARG A 1 294 ? -3.951 -38.25 -23.312 1 94.94 294 ARG A O 1
ATOM 2337 N N . HIS A 1 295 ? -5.066 -39.531 -21.781 1 95.06 295 HIS A N 1
ATOM 2338 C CA . HIS A 1 295 ? -6.355 -39.344 -22.438 1 95.06 295 HIS A CA 1
ATOM 2339 C C . HIS A 1 295 ? -7.387 -38.75 -21.484 1 95.06 295 HIS A C 1
ATOM 2341 O O . HIS A 1 295 ? -8.469 -38.344 -21.906 1 95.06 295 HIS A O 1
ATOM 2347 N N . GLU A 1 296 ? -7.027 -38.75 -20.234 1 97.38 296 GLU A N 1
ATOM 2348 C CA . GLU A 1 296 ? -7.969 -38.281 -19.219 1 97.38 296 GLU A CA 1
ATOM 2349 C C . GLU A 1 296 ? -7.355 -37.188 -18.359 1 97.38 296 GLU A C 1
ATOM 2351 O O . GLU A 1 296 ? -6.172 -37.25 -18.016 1 97.38 296 GLU A O 1
ATOM 2356 N N . ILE A 1 297 ? -8.148 -36.188 -18.109 1 97.25 297 ILE A N 1
ATOM 2357 C CA . ILE A 1 297 ? -7.789 -35.156 -17.141 1 97.25 297 ILE A CA 1
ATOM 2358 C C . ILE A 1 297 ? -8.891 -35 -16.094 1 97.25 297 ILE A C 1
ATOM 2360 O O . ILE A 1 297 ? -9.992 -34.531 -16.406 1 97.25 297 ILE A O 1
ATOM 2364 N N . LEU A 1 298 ? -8.609 -35.438 -14.883 1 98.62 298 LEU A N 1
ATOM 2365 C CA . LEU A 1 298 ? -9.516 -35.094 -13.781 1 98.62 298 LEU A CA 1
ATOM 2366 C C . LEU A 1 298 ? -9.266 -33.688 -13.281 1 98.62 298 LEU A C 1
ATOM 2368 O O . LEU A 1 298 ? -8.195 -33.375 -12.758 1 98.62 298 LEU A O 1
ATOM 2372 N N . HIS A 1 299 ? -10.242 -32.844 -13.5 1 98.31 299 HIS A N 1
ATOM 2373 C CA . HIS A 1 299 ? -10.086 -31.453 -13.047 1 98.31 299 HIS A CA 1
ATOM 2374 C C . HIS A 1 299 ? -10.234 -31.344 -11.531 1 98.31 299 HIS A C 1
ATOM 2376 O O . HIS A 1 299 ? -9.414 -30.719 -10.867 1 98.31 299 HIS A O 1
ATOM 2382 N N . ASN A 1 300 ? -11.266 -31.906 -10.953 1 98.56 300 ASN A N 1
ATOM 2383 C CA . ASN A 1 300 ? -11.438 -32.031 -9.508 1 98.56 300 ASN A CA 1
ATOM 2384 C C . ASN A 1 300 ? -12.742 -32.75 -9.164 1 98.56 300 ASN A C 1
ATOM 2386 O O . ASN A 1 300 ? -13.617 -32.906 -10.016 1 98.56 300 ASN A O 1
ATOM 2390 N N . ILE A 1 301 ? -12.789 -33.344 -8.047 1 98.69 301 ILE A N 1
ATOM 2391 C CA . ILE A 1 301 ? -14.008 -33.781 -7.387 1 98.69 301 ILE A CA 1
ATOM 2392 C C . ILE A 1 301 ? -14.07 -33.219 -5.973 1 98.69 301 ILE A C 1
ATOM 2394 O O . ILE A 1 301 ? -13.219 -33.531 -5.133 1 98.69 301 ILE A O 1
ATOM 2398 N N . ASP A 1 302 ? -14.961 -32.344 -5.707 1 98.62 302 ASP A N 1
ATOM 2399 C CA . ASP A 1 302 ? -15.219 -31.797 -4.383 1 98.62 302 ASP A CA 1
ATOM 2400 C C . ASP A 1 302 ? -16.641 -32.125 -3.912 1 98.62 302 ASP A C 1
ATOM 2402 O O . ASP A 1 302 ? -17.594 -31.406 -4.23 1 98.62 302 ASP A O 1
ATOM 2406 N N . ASP A 1 303 ? -16.766 -33.094 -3.123 1 97.44 303 ASP A N 1
ATOM 2407 C CA . ASP A 1 303 ? -18.078 -33.594 -2.703 1 97.44 303 ASP A CA 1
ATOM 2408 C C . ASP A 1 303 ? -18.703 -32.656 -1.666 1 97.44 303 ASP A C 1
ATOM 2410 O O . ASP A 1 303 ? -19.906 -32.719 -1.41 1 97.44 303 ASP A O 1
ATOM 2414 N N . ILE A 1 304 ? -17.844 -31.859 -1.035 1 97.56 304 ILE A N 1
ATOM 2415 C CA . ILE A 1 304 ? -18.375 -30.875 -0.083 1 97.56 304 ILE A CA 1
ATOM 2416 C C . ILE A 1 304 ? -19.078 -29.75 -0.833 1 97.56 304 ILE A C 1
ATOM 2418 O O . ILE A 1 304 ? -20.219 -29.406 -0.508 1 97.56 304 ILE A O 1
ATOM 2422 N N . TRP A 1 305 ? -18.5 -29.234 -1.88 1 97.38 305 TRP A N 1
ATOM 2423 C CA . TRP A 1 305 ? -19.109 -28.188 -2.684 1 97.38 305 TRP A CA 1
ATOM 2424 C C . TRP A 1 305 ? -20.047 -28.781 -3.725 1 97.38 305 TRP A C 1
ATOM 2426 O O . TRP A 1 305 ? -20.859 -28.062 -4.324 1 97.38 305 TRP A O 1
ATOM 2436 N N . GLY A 1 306 ? -19.953 -30.078 -3.984 1 97.38 306 GLY A N 1
ATOM 2437 C CA . GLY A 1 306 ? -20.812 -30.75 -4.938 1 97.38 306 GLY A CA 1
ATOM 2438 C C . GLY A 1 306 ? -20.453 -30.453 -6.383 1 97.38 306 GLY A C 1
ATOM 2439 O O . GLY A 1 306 ? -21.328 -30.266 -7.223 1 97.38 306 GLY A O 1
ATOM 2440 N N . SER A 1 307 ? -19.203 -30.359 -6.664 1 98.38 307 SER A N 1
ATOM 2441 C CA . SER A 1 307 ? -18.75 -30.062 -8.023 1 98.38 307 SER A CA 1
ATOM 2442 C C . SER A 1 307 ? -17.688 -31.062 -8.477 1 98.38 307 SER A C 1
ATOM 2444 O O . SER A 1 307 ? -16.844 -31.484 -7.688 1 98.38 307 SER A O 1
ATOM 2446 N N . ALA A 1 308 ? -17.75 -31.453 -9.75 1 98.81 308 ALA A N 1
ATOM 2447 C CA . ALA A 1 308 ? -16.781 -32.375 -10.367 1 98.81 308 ALA A CA 1
ATOM 2448 C C . ALA A 1 308 ? -16.703 -32.156 -11.875 1 98.81 308 ALA A C 1
ATOM 2450 O O . ALA A 1 308 ? -17.688 -31.734 -12.5 1 98.81 308 ALA A O 1
ATOM 2451 N N . ALA A 1 309 ? -15.562 -32.375 -12.445 1 98.88 309 ALA A N 1
ATOM 2452 C CA . ALA A 1 309 ? -15.398 -32.312 -13.891 1 98.88 309 ALA A CA 1
ATOM 2453 C C . ALA A 1 309 ? -14.266 -33.219 -14.375 1 98.88 309 ALA A C 1
ATOM 2455 O O . ALA A 1 309 ? -13.273 -33.375 -13.672 1 98.88 309 ALA A O 1
ATOM 2456 N N . LEU A 1 310 ? -14.422 -33.688 -15.516 1 98.81 310 LEU A N 1
ATOM 2457 C CA . LEU A 1 310 ? -13.516 -34.656 -16.156 1 98.81 310 LEU A CA 1
ATOM 2458 C C . LEU A 1 310 ? -13.492 -34.469 -17.656 1 98.81 310 LEU A C 1
ATOM 2460 O O . LEU A 1 310 ? -14.539 -34.25 -18.281 1 98.81 310 LEU A O 1
ATOM 2464 N N . THR A 1 311 ? -12.344 -34.438 -18.219 1 98.56 311 THR A N 1
ATOM 2465 C CA . THR A 1 311 ? -12.18 -34.469 -19.656 1 98.56 311 THR A CA 1
ATOM 2466 C C . THR A 1 311 ? -11.586 -35.812 -20.109 1 98.56 311 THR A C 1
ATOM 2468 O O . THR A 1 311 ? -10.594 -36.281 -19.547 1 98.56 311 THR A O 1
ATOM 2471 N N . VAL A 1 312 ? -12.18 -36.438 -21.031 1 98.19 312 VAL A N 1
ATOM 2472 C CA . VAL A 1 312 ? -11.672 -37.625 -21.703 1 98.19 312 VAL A CA 1
ATOM 2473 C C . VAL A 1 312 ? -11.578 -37.344 -23.219 1 98.19 312 VAL A C 1
ATOM 2475 O O . VAL A 1 312 ? -12.594 -37.156 -23.875 1 98.19 312 VAL A O 1
ATOM 2478 N N . ASP A 1 313 ? -10.32 -37.375 -23.609 1 96.06 313 ASP A N 1
ATOM 2479 C CA . ASP A 1 313 ? -10.07 -36.938 -24.969 1 96.06 313 ASP A CA 1
ATOM 2480 C C . ASP A 1 313 ? -10.625 -35.562 -25.219 1 96.06 313 ASP A C 1
ATOM 2482 O O . ASP A 1 313 ? -10.195 -34.594 -24.578 1 96.06 313 ASP A O 1
ATOM 2486 N N . ASP A 1 314 ? -11.711 -35.438 -26.094 1 95.56 314 ASP A N 1
ATOM 2487 C CA . ASP A 1 314 ? -12.203 -34.094 -26.406 1 95.56 314 ASP A CA 1
ATOM 2488 C C . ASP A 1 314 ? -13.5 -33.781 -25.641 1 95.56 314 ASP A C 1
ATOM 2490 O O . ASP A 1 314 ? -14.023 -32.688 -25.719 1 95.56 314 ASP A O 1
ATOM 2494 N N . TRP A 1 315 ? -13.93 -34.781 -24.844 1 98.44 315 TRP A N 1
ATOM 2495 C CA . TRP A 1 315 ? -15.219 -34.625 -24.172 1 98.44 315 TRP A CA 1
ATOM 2496 C C . TRP A 1 315 ? -15.039 -34.219 -22.719 1 98.44 315 TRP A C 1
ATOM 2498 O O . TRP A 1 315 ? -14.25 -34.844 -22 1 98.44 315 TRP A O 1
ATOM 2508 N N . LYS A 1 316 ? -15.766 -33.219 -22.312 1 98.69 316 LYS A N 1
ATOM 2509 C CA . LYS A 1 316 ? -15.703 -32.781 -20.922 1 98.69 316 LYS A CA 1
ATOM 2510 C C . LYS A 1 316 ? -17.078 -32.844 -20.25 1 98.69 316 LYS A C 1
ATOM 2512 O O . LYS A 1 316 ? -18.062 -32.406 -20.828 1 98.69 316 LYS A O 1
ATOM 2517 N N . VAL A 1 317 ? -17.172 -33.469 -19.109 1 98.81 317 VAL A N 1
ATOM 2518 C CA . VAL A 1 317 ? -18.375 -33.469 -18.281 1 98.81 317 VAL A CA 1
ATOM 2519 C C . VAL A 1 317 ? -18.188 -32.5 -17.109 1 98.81 317 VAL A C 1
ATOM 2521 O O . VAL A 1 317 ? -17.109 -32.438 -16.531 1 98.81 317 VAL A O 1
ATOM 2524 N N . VAL A 1 318 ? -19.172 -31.75 -16.797 1 98.81 318 VAL A N 1
ATOM 2525 C CA . VAL A 1 318 ? -19.25 -30.875 -15.625 1 98.81 318 VAL A CA 1
ATOM 2526 C C . VAL A 1 318 ? -20.484 -31.234 -14.805 1 98.81 318 VAL A C 1
ATOM 2528 O O . VAL A 1 318 ? -21.609 -31.156 -15.289 1 98.81 318 VAL A O 1
ATOM 2531 N N . LYS A 1 319 ? -20.25 -31.672 -13.625 1 98.56 319 LYS A N 1
ATOM 2532 C CA . LYS A 1 319 ? -21.297 -32.062 -12.688 1 98.56 319 LYS A CA 1
ATOM 2533 C C . LYS A 1 319 ? -21.281 -31.156 -11.453 1 98.56 319 LYS A C 1
ATOM 2535 O O . LYS A 1 319 ? -20.375 -31.234 -10.633 1 98.56 319 LYS A O 1
ATOM 2540 N N . GLY A 1 320 ? -22.344 -30.344 -11.289 1 98.25 320 GLY A N 1
ATOM 2541 C CA . GLY A 1 320 ? -22.344 -29.328 -10.25 1 98.25 320 GLY A CA 1
ATOM 2542 C C . GLY A 1 320 ? -21.438 -28.156 -10.57 1 98.25 320 GLY A C 1
ATOM 2543 O O . GLY A 1 320 ? -20.844 -28.094 -11.641 1 98.25 320 GLY A O 1
ATOM 2544 N N . THR A 1 321 ? -21.453 -27.172 -9.711 1 97.81 321 THR A N 1
ATOM 2545 C CA . THR A 1 321 ? -20.609 -26 -9.867 1 97.81 321 THR A CA 1
ATOM 2546 C C . THR A 1 321 ? -20.391 -25.297 -8.531 1 97.81 321 THR A C 1
ATOM 2548 O O . THR A 1 321 ? -21.125 -25.562 -7.566 1 97.81 321 THR A O 1
ATOM 2551 N N . ASN A 1 322 ? -19.375 -24.531 -8.445 1 97.31 322 ASN A N 1
ATOM 2552 C CA . ASN A 1 322 ? -19.094 -23.703 -7.27 1 97.31 322 ASN A CA 1
ATOM 2553 C C . ASN A 1 322 ? -19.922 -22.422 -7.27 1 97.31 322 ASN A C 1
ATOM 2555 O O . ASN A 1 322 ? -20.453 -22.031 -8.305 1 97.31 322 ASN A O 1
ATOM 2559 N N . TYR A 1 323 ? -20.172 -21.812 -6.078 1 97.12 323 TYR A N 1
ATOM 2560 C CA . TYR A 1 323 ? -20.797 -20.5 -5.867 1 97.12 323 TYR A CA 1
ATOM 2561 C C . TYR A 1 323 ? -22.203 -20.469 -6.43 1 97.12 323 TYR A C 1
ATOM 2563 O O . TYR A 1 323 ? -22.641 -19.453 -6.961 1 97.12 323 TYR A O 1
ATOM 2571 N N . GLU A 1 324 ? -22.828 -21.578 -6.477 1 96.62 324 GLU A N 1
ATOM 2572 C CA . GLU A 1 324 ? -24.203 -21.688 -6.949 1 96.62 324 GLU A CA 1
ATOM 2573 C C . GLU A 1 324 ? -24.359 -21.125 -8.359 1 96.62 324 GLU A C 1
ATOM 2575 O O . GLU A 1 324 ? -25.375 -20.531 -8.688 1 96.62 324 GLU A O 1
ATOM 2580 N N . GLY A 1 325 ? -23.266 -21.203 -9.117 1 95.94 325 GLY A N 1
ATOM 2581 C CA . GLY A 1 325 ? -23.312 -20.844 -10.523 1 95.94 325 GLY A CA 1
ATOM 2582 C C . GLY A 1 325 ? -23.094 -19.359 -10.773 1 95.94 325 GLY A C 1
ATOM 2583 O O . GLY A 1 325 ? -23.141 -18.891 -11.914 1 95.94 325 GLY A O 1
ATOM 2584 N N . LYS A 1 326 ? -22.766 -18.531 -9.719 1 96.12 326 LYS A N 1
ATOM 2585 C CA . LYS A 1 326 ? -22.625 -17.094 -9.852 1 96.12 326 LYS A CA 1
ATOM 2586 C C . LYS A 1 326 ? -21.438 -16.734 -10.727 1 96.12 326 LYS A C 1
ATOM 2588 O O . LYS A 1 326 ? -21.359 -15.617 -11.258 1 96.12 326 LYS A O 1
ATOM 2593 N N . TRP A 1 327 ? -20.516 -17.688 -10.969 1 96.94 327 TRP A N 1
ATOM 2594 C CA . TRP A 1 327 ? -19.297 -17.422 -11.727 1 96.94 327 TRP A CA 1
ATOM 2595 C C . TRP A 1 327 ? -19.156 -18.375 -12.906 1 96.94 327 TRP A C 1
ATOM 2597 O O . TRP A 1 327 ? -18.047 -18.797 -13.242 1 96.94 327 TRP A O 1
ATOM 2607 N N . ASP A 1 328 ? -20.266 -18.703 -13.562 1 96.12 328 ASP A N 1
ATOM 2608 C CA . ASP A 1 328 ? -20.281 -19.688 -14.633 1 96.12 328 ASP A CA 1
ATOM 2609 C C . ASP A 1 328 ? -20.328 -19.016 -16 1 96.12 328 ASP A C 1
ATOM 2611 O O . ASP A 1 328 ? -20.578 -19.672 -17.016 1 96.12 328 ASP A O 1
ATOM 2615 N N . ALA A 1 329 ? -20.141 -17.719 -16.062 1 93.5 329 ALA A N 1
ATOM 2616 C CA . ALA A 1 329 ? -20.297 -17 -17.328 1 93.5 329 ALA A CA 1
ATOM 2617 C C . ALA A 1 329 ? -18.938 -16.781 -17.984 1 93.5 329 ALA A C 1
ATOM 2619 O O . ALA A 1 329 ? -17.922 -17.359 -17.562 1 93.5 329 ALA A O 1
ATOM 2620 N N . TRP A 1 330 ? -19.062 -16.109 -19.172 1 92.56 330 TRP A N 1
ATOM 2621 C CA . TRP A 1 330 ? -17.875 -15.664 -19.875 1 92.56 330 TRP A CA 1
ATOM 2622 C C . TRP A 1 330 ? -17.531 -14.219 -19.516 1 92.56 330 TRP A C 1
ATOM 2624 O O . TRP A 1 330 ? -18.359 -13.32 -19.688 1 92.56 330 TRP A O 1
ATOM 2634 N N . TYR A 1 331 ? -16.391 -14.062 -18.969 1 90.31 331 TYR A N 1
ATOM 2635 C CA . TYR A 1 331 ? -16.047 -12.758 -18.391 1 90.31 331 TYR A CA 1
ATOM 2636 C C . TYR A 1 331 ? -14.969 -12.07 -19.219 1 90.31 331 TYR A C 1
ATOM 2638 O O . TYR A 1 331 ? -14.023 -12.711 -19.672 1 90.31 331 TYR A O 1
ATOM 2646 N N . GLY A 1 332 ? -15.18 -10.734 -19.453 1 80.25 332 GLY A N 1
ATOM 2647 C CA . GLY A 1 332 ? -14.188 -9.953 -20.172 1 80.25 332 GLY A CA 1
ATOM 2648 C C . GLY A 1 332 ? -13.023 -9.516 -19.297 1 80.25 332 GLY A C 1
ATOM 2649 O O . GLY A 1 332 ? -12.805 -10.07 -18.219 1 80.25 332 GLY A O 1
ATOM 2650 N N . PRO A 1 333 ? -12.406 -8.383 -19.609 1 76.62 333 PRO A N 1
ATOM 2651 C CA . PRO A 1 333 ? -12.617 -7.754 -20.906 1 76.62 333 PRO A CA 1
ATOM 2652 C C . PRO A 1 333 ? -12.352 -8.703 -22.078 1 76.62 333 PRO A C 1
ATOM 2654 O O . PRO A 1 333 ? -11.492 -9.586 -21.984 1 76.62 333 PRO A O 1
ATOM 2657 N N . ALA A 1 334 ? -13.359 -8.328 -23.016 1 65.44 334 ALA A N 1
ATOM 2658 C CA . ALA A 1 334 ? -13.141 -9.031 -24.266 1 65.44 334 ALA A CA 1
ATOM 2659 C C . ALA A 1 334 ? -11.875 -8.523 -24.969 1 65.44 334 ALA A C 1
ATOM 2661 O O . ALA A 1 334 ? -11.492 -7.367 -24.797 1 65.44 334 ALA A O 1
ATOM 2662 N N . GLY A 1 335 ? -10.93 -9.242 -25.094 1 58.06 335 GLY A N 1
ATOM 2663 C CA . GLY A 1 335 ? -9.688 -8.773 -25.688 1 58.06 335 GLY A CA 1
ATOM 2664 C C . GLY A 1 335 ? -9.695 -8.805 -27.203 1 58.06 335 GLY A C 1
ATOM 2665 O O . GLY A 1 335 ? -10.391 -9.625 -27.812 1 58.06 335 GLY A O 1
ATOM 2666 N N . ASP A 1 336 ? -9.852 -7.512 -27.766 1 55.38 336 ASP A N 1
ATOM 2667 C CA . ASP A 1 336 ? -9.461 -7.531 -29.172 1 55.38 336 ASP A CA 1
ATOM 2668 C C . ASP A 1 336 ? -8.031 -8.031 -29.328 1 55.38 336 ASP A C 1
ATOM 2670 O O . ASP A 1 336 ? -7.09 -7.406 -28.844 1 55.38 336 ASP A O 1
ATOM 2674 N N . HIS A 1 337 ? -7.953 -9.289 -29.219 1 57.28 337 HIS A N 1
ATOM 2675 C CA . HIS A 1 337 ? -6.637 -9.828 -29.516 1 57.28 337 HIS A CA 1
ATOM 2676 C C . HIS A 1 337 ? -6.168 -9.391 -30.906 1 57.28 337 HIS A C 1
ATOM 2678 O O . HIS A 1 337 ? -6.012 -10.227 -31.797 1 57.28 337 HIS A O 1
ATOM 2684 N N . ASP A 1 338 ? -6.355 -8.125 -31.078 1 58.09 338 ASP A N 1
ATOM 2685 C CA . ASP A 1 338 ? -5.828 -7.719 -32.375 1 58.09 338 ASP A CA 1
ATOM 2686 C C . ASP A 1 338 ? -4.332 -8.016 -32.5 1 58.09 338 ASP A C 1
ATOM 2688 O O . ASP A 1 338 ? -3.523 -7.391 -31.797 1 58.09 338 ASP A O 1
ATOM 2692 N N . THR A 1 339 ? -4.098 -9.047 -33.062 1 57.5 339 THR A N 1
ATOM 2693 C CA . THR A 1 339 ? -2.719 -9.461 -33.281 1 57.5 339 THR A CA 1
ATOM 2694 C C . THR A 1 339 ? -1.894 -8.305 -33.844 1 57.5 339 THR A C 1
ATOM 2696 O O . THR A 1 339 ? -0.672 -8.273 -33.656 1 57.5 339 THR A O 1
ATOM 2699 N N . LYS A 1 340 ? -2.59 -7.309 -34.406 1 60.31 340 LYS A N 1
ATOM 2700 C CA . LYS A 1 340 ? -1.862 -6.18 -34.969 1 60.31 340 LYS A CA 1
ATOM 2701 C C . LYS A 1 340 ? -1.344 -5.246 -33.875 1 60.31 340 LYS A C 1
ATOM 2703 O O . LYS A 1 340 ? -0.431 -4.453 -34.125 1 60.31 340 LYS A O 1
ATOM 2708 N N . SER A 1 341 ? -1.919 -5.57 -32.781 1 70.5 341 SER A N 1
ATOM 2709 C CA . SER A 1 341 ? -1.523 -4.676 -31.703 1 70.5 341 SER A CA 1
ATOM 2710 C C . SER A 1 341 ? -0.3 -5.207 -30.969 1 70.5 341 SER A C 1
ATOM 2712 O O . SER A 1 341 ? 0.252 -4.527 -30.094 1 70.5 341 SER A O 1
ATOM 2714 N N . TYR A 1 342 ? 0.08 -6.367 -31.422 1 78.06 342 TYR A N 1
ATOM 2715 C CA . TYR A 1 342 ? 1.25 -6.969 -30.797 1 78.06 342 TYR A CA 1
ATOM 2716 C C . TYR A 1 342 ? 2.529 -6.266 -31.234 1 78.06 342 TYR A C 1
ATOM 2718 O O . TYR A 1 342 ? 2.773 -6.105 -32.438 1 78.06 342 TYR A O 1
ATOM 2726 N N . ASN A 1 343 ? 3.289 -5.793 -30.328 1 83.38 343 ASN A N 1
ATOM 2727 C CA . ASN A 1 343 ? 4.531 -5.09 -30.625 1 83.38 343 ASN A CA 1
ATOM 2728 C C . ASN A 1 343 ? 5.688 -6.062 -30.828 1 83.38 343 ASN A C 1
ATOM 2730 O O . ASN A 1 343 ? 6.496 -6.273 -29.922 1 83.38 343 ASN A O 1
ATOM 2734 N N . LEU A 1 344 ? 5.902 -6.523 -32.031 1 86.81 344 LEU A N 1
ATOM 2735 C CA . LEU A 1 344 ? 6.914 -7.52 -32.344 1 86.81 344 LEU A CA 1
ATOM 2736 C C . LEU A 1 344 ? 8.312 -6.965 -32.125 1 86.81 344 LEU A C 1
ATOM 2738 O O . LEU A 1 344 ? 9.227 -7.699 -31.734 1 86.81 344 LEU A O 1
ATOM 2742 N N . SER A 1 345 ? 8.414 -5.699 -32.438 1 88.62 345 SER A N 1
ATOM 2743 C CA . SER A 1 345 ? 9.727 -5.086 -32.281 1 88.62 345 SER A CA 1
ATOM 2744 C C . SER A 1 345 ? 10.195 -5.184 -30.828 1 88.62 345 SER A C 1
ATOM 2746 O O . SER A 1 345 ? 11.391 -5.336 -30.562 1 88.62 345 SER A O 1
ATOM 2748 N N . SER A 1 346 ? 9.242 -5.145 -29.938 1 90.94 346 SER A N 1
ATOM 2749 C CA . SER A 1 346 ? 9.594 -5.219 -28.516 1 90.94 346 SER A CA 1
ATOM 2750 C C . SER A 1 346 ? 10.102 -6.609 -28.141 1 90.94 346 SER A C 1
ATOM 2752 O O . SER A 1 346 ? 10.891 -6.758 -27.203 1 90.94 346 SER A O 1
ATOM 2754 N N . ILE A 1 347 ? 9.734 -7.59 -28.859 1 91.88 347 ILE A N 1
ATOM 2755 C CA . ILE A 1 347 ? 10.172 -8.953 -28.594 1 91.88 347 ILE A CA 1
ATOM 2756 C C . ILE A 1 347 ? 11.656 -9.086 -28.906 1 91.88 347 ILE A C 1
ATOM 2758 O O . ILE A 1 347 ? 12.422 -9.656 -28.125 1 91.88 347 ILE A O 1
ATOM 2762 N N . PHE A 1 348 ? 12.07 -8.523 -29.969 1 92.5 348 PHE A N 1
ATOM 2763 C CA . PHE A 1 348 ? 13.461 -8.633 -30.391 1 92.5 348 PHE A CA 1
ATOM 2764 C C . PHE A 1 348 ? 14.367 -7.773 -29.531 1 92.5 348 PHE A C 1
ATOM 2766 O O . PHE A 1 348 ? 15.547 -8.086 -29.344 1 92.5 348 PHE A O 1
ATOM 2773 N N . GLY A 1 349 ? 13.766 -6.73 -28.984 1 93.06 349 GLY A N 1
ATOM 2774 C CA . GLY A 1 349 ? 14.562 -5.785 -28.219 1 93.06 349 GLY A CA 1
ATOM 2775 C C . GLY A 1 349 ? 14.578 -6.078 -26.734 1 93.06 349 GLY A C 1
ATOM 2776 O O . GLY A 1 349 ? 15.43 -5.562 -26 1 93.06 349 GLY A O 1
ATOM 2777 N N . CYS A 1 350 ? 13.695 -6.922 -26.266 1 94.75 350 CYS A N 1
ATOM 2778 C CA . CYS A 1 350 ? 13.617 -7.172 -24.828 1 94.75 350 CYS A CA 1
ATOM 2779 C C . CYS A 1 350 ? 14.766 -8.07 -24.375 1 94.75 350 CYS A C 1
ATOM 2781 O O . CYS A 1 350 ? 15.43 -8.695 -25.188 1 94.75 350 CYS A O 1
ATOM 2783 N N . PRO A 1 351 ? 15.008 -8.102 -23.047 1 94.88 351 PRO A N 1
ATOM 2784 C CA . PRO A 1 351 ? 16.141 -8.875 -22.516 1 94.88 351 PRO A CA 1
ATOM 2785 C C . PRO A 1 351 ? 16.094 -10.336 -22.953 1 94.88 351 PRO A C 1
ATOM 2787 O O . PRO A 1 351 ? 17.109 -10.883 -23.375 1 94.88 351 PRO A O 1
ATOM 2790 N N . THR A 1 352 ? 15 -10.977 -22.859 1 95.75 352 THR A N 1
ATOM 2791 C CA . THR A 1 352 ? 14.867 -12.375 -23.25 1 95.75 352 THR A CA 1
ATOM 2792 C C . THR A 1 352 ? 15.141 -12.555 -24.75 1 95.75 352 THR A C 1
ATOM 2794 O O . THR A 1 352 ? 15.859 -13.477 -25.141 1 95.75 352 THR A O 1
ATOM 2797 N N . GLY A 1 353 ? 14.578 -11.641 -25.562 1 94.81 353 GLY A N 1
ATOM 2798 C CA . GLY A 1 353 ? 14.82 -11.688 -27 1 94.81 353 GLY A CA 1
ATOM 2799 C C . GLY A 1 353 ? 16.297 -11.602 -27.344 1 94.81 353 GLY A C 1
ATOM 2800 O O . GLY A 1 353 ? 16.781 -12.359 -28.188 1 94.81 353 GLY A O 1
ATOM 2801 N N . LYS A 1 354 ? 16.953 -10.758 -26.703 1 94.81 354 LYS A N 1
ATOM 2802 C CA . LYS A 1 354 ? 18.375 -10.586 -26.953 1 94.81 354 LYS A CA 1
ATOM 2803 C C . LYS A 1 354 ? 19.172 -11.82 -26.531 1 94.81 354 LYS A C 1
ATOM 2805 O O . LYS A 1 354 ? 20.078 -12.258 -27.234 1 94.81 354 LYS A O 1
ATOM 2810 N N . ALA A 1 355 ? 18.797 -12.344 -25.406 1 94.62 355 ALA A N 1
ATOM 2811 C CA . ALA A 1 355 ? 19.484 -13.539 -24.906 1 94.62 355 ALA A CA 1
ATOM 2812 C C . ALA A 1 355 ? 19.281 -14.711 -25.859 1 94.62 355 ALA A C 1
ATOM 2814 O O . ALA A 1 355 ? 20.219 -15.445 -26.172 1 94.62 355 ALA A O 1
ATOM 2815 N N . LEU A 1 356 ? 18.109 -14.883 -26.359 1 94.25 356 LEU A N 1
ATOM 2816 C CA . LEU A 1 356 ? 17.797 -16 -27.25 1 94.25 356 LEU A CA 1
ATOM 2817 C C . LEU A 1 356 ? 18.453 -15.797 -28.625 1 94.25 356 LEU A C 1
ATOM 2819 O O . LEU A 1 356 ? 18.844 -16.766 -29.281 1 94.25 356 LEU A O 1
ATOM 2823 N N . SER A 1 357 ? 18.469 -14.539 -29.047 1 93.38 357 SER A N 1
ATOM 2824 C CA . SER A 1 357 ? 19.125 -14.234 -30.312 1 93.38 357 SER A CA 1
ATOM 2825 C C . SER A 1 357 ? 20.594 -14.648 -30.281 1 93.38 357 SER A C 1
ATOM 2827 O O . SER A 1 357 ? 21.141 -15.156 -31.266 1 93.38 357 SER A O 1
ATOM 2829 N N . LYS A 1 358 ? 21.203 -14.43 -29.156 1 91.75 358 LYS A N 1
ATOM 2830 C CA . LYS A 1 358 ? 22.594 -14.82 -28.984 1 91.75 358 LYS A CA 1
ATOM 2831 C C . LYS A 1 358 ? 22.766 -16.328 -29.172 1 91.75 358 LYS A C 1
ATOM 2833 O O . LYS A 1 358 ? 23.812 -16.781 -29.656 1 91.75 358 LYS A O 1
ATOM 2838 N N . LEU A 1 359 ? 21.812 -17.078 -28.844 1 91.56 359 LEU A N 1
ATOM 2839 C CA . LEU A 1 359 ? 21.859 -18.531 -28.938 1 91.56 359 LEU A CA 1
ATOM 2840 C C . LEU A 1 359 ? 21.297 -19 -30.281 1 91.56 359 LEU A C 1
ATOM 2842 O O . LEU A 1 359 ? 21.203 -20.203 -30.531 1 91.56 359 LEU A O 1
ATOM 2846 N N . LYS A 1 360 ? 20.859 -18.016 -31.109 1 92.38 360 LYS A N 1
ATOM 2847 C CA . LYS A 1 360 ? 20.234 -18.312 -32.406 1 92.38 360 LYS A CA 1
ATOM 2848 C C . LYS A 1 360 ? 18.969 -19.156 -32.219 1 92.38 360 LYS A C 1
ATOM 2850 O O . LYS A 1 360 ? 18.703 -20.078 -32.969 1 92.38 360 LYS A O 1
ATOM 2855 N N . MET A 1 361 ? 18.266 -18.797 -31.141 1 93.31 361 MET A N 1
ATOM 2856 C CA . MET A 1 361 ? 17.078 -19.578 -30.812 1 93.31 361 MET A CA 1
ATOM 2857 C C . MET A 1 361 ? 15.836 -18.703 -30.797 1 93.31 361 MET A C 1
ATOM 2859 O O . MET A 1 361 ? 14.742 -19.156 -30.469 1 93.31 361 MET A O 1
ATOM 2863 N N . LEU A 1 362 ? 16 -17.422 -31.125 1 93.81 362 LEU A N 1
ATOM 2864 C CA . LEU A 1 362 ? 14.828 -16.562 -31.281 1 93.81 362 LEU A CA 1
ATOM 2865 C C . LEU A 1 362 ? 14.117 -16.828 -32.594 1 93.81 362 LEU A C 1
ATOM 2867 O O . LEU A 1 362 ? 14.727 -16.75 -33.656 1 93.81 362 LEU A O 1
ATOM 2871 N N . PRO A 1 363 ? 12.859 -17.188 -32.5 1 94.25 363 PRO A N 1
ATOM 2872 C CA . PRO A 1 363 ? 12.156 -17.406 -33.75 1 94.25 363 PRO A CA 1
ATOM 2873 C C . PRO A 1 363 ? 12.047 -16.156 -34.625 1 94.25 363 PRO A C 1
ATOM 2875 O O . PRO A 1 363 ? 11.984 -15.039 -34.094 1 94.25 363 PRO A O 1
ATOM 2878 N N . PRO A 1 364 ? 11.992 -16.406 -35.938 1 94.06 364 PRO A N 1
ATOM 2879 C CA . PRO A 1 364 ? 11.766 -15.234 -36.812 1 94.06 364 PRO A CA 1
ATOM 2880 C C . PRO A 1 364 ? 10.359 -14.656 -36.656 1 94.06 364 PRO A C 1
ATOM 2882 O O . PRO A 1 364 ? 9.477 -15.312 -36.094 1 94.06 364 PRO A O 1
ATOM 2885 N N . GLU A 1 365 ? 10.234 -13.5 -37.156 1 91.88 365 GLU A N 1
ATOM 2886 C CA . GLU A 1 365 ? 9.008 -12.734 -37.031 1 91.88 365 GLU A CA 1
ATOM 2887 C C . GLU A 1 365 ? 7.797 -13.516 -37.5 1 91.88 365 GLU A C 1
ATOM 2889 O O . GLU A 1 365 ? 6.77 -13.586 -36.844 1 91.88 365 GLU A O 1
ATOM 2894 N N . GLU A 1 366 ? 7.918 -14.086 -38.656 1 93.06 366 GLU A N 1
ATOM 2895 C CA . GLU A 1 366 ? 6.805 -14.812 -39.281 1 93.06 366 GLU A CA 1
ATOM 2896 C C . GLU A 1 366 ? 6.379 -15.984 -38.406 1 93.06 366 GLU A C 1
ATOM 2898 O O . GLU A 1 366 ? 5.184 -16.281 -38.281 1 93.06 366 GLU A O 1
ATOM 2903 N N . GLU A 1 367 ? 7.371 -16.656 -37.812 1 94.12 367 GLU A N 1
ATOM 2904 C CA . GLU A 1 367 ? 7.082 -17.797 -36.938 1 94.12 367 GLU A CA 1
ATOM 2905 C C . GLU A 1 367 ? 6.402 -17.328 -35.656 1 94.12 367 GLU A C 1
ATOM 2907 O O . GLU A 1 367 ? 5.512 -18.016 -35.125 1 94.12 367 GLU A O 1
ATOM 2912 N N . ILE A 1 368 ? 6.832 -16.234 -35.125 1 92.94 368 ILE A N 1
ATOM 2913 C CA . ILE A 1 368 ? 6.23 -15.695 -33.906 1 92.94 368 ILE A CA 1
ATOM 2914 C C . ILE A 1 368 ? 4.754 -15.391 -34.156 1 92.94 368 ILE A C 1
ATOM 2916 O O . ILE A 1 368 ? 3.898 -15.734 -33.344 1 92.94 368 ILE A O 1
ATOM 2920 N N . ILE A 1 369 ? 4.465 -14.742 -35.219 1 90.56 369 ILE A N 1
ATOM 2921 C CA . ILE A 1 369 ? 3.098 -14.391 -35.594 1 90.56 369 ILE A CA 1
ATOM 2922 C C . ILE A 1 369 ? 2.266 -15.664 -35.75 1 90.56 369 ILE A C 1
ATOM 2924 O O . ILE A 1 369 ? 1.132 -15.734 -35.25 1 90.56 369 ILE A O 1
ATOM 2928 N N . LYS A 1 370 ? 2.867 -16.641 -36.438 1 92.75 370 LYS A N 1
ATOM 2929 C CA . LYS A 1 370 ? 2.182 -17.922 -36.625 1 92.75 370 LYS A CA 1
ATOM 2930 C C . LYS A 1 370 ? 1.871 -18.578 -35.281 1 92.75 370 LYS A C 1
ATOM 2932 O O . LYS A 1 370 ? 0.748 -19.031 -35.062 1 92.75 370 LYS A O 1
ATOM 2937 N N . LEU A 1 371 ? 2.863 -18.641 -34.406 1 92.69 371 LEU A N 1
ATOM 2938 C CA . LEU A 1 371 ? 2.689 -19.25 -33.094 1 92.69 371 LEU A CA 1
ATOM 2939 C C . LEU A 1 371 ? 1.602 -18.531 -32.312 1 92.69 371 LEU A C 1
ATOM 2941 O O . LEU A 1 371 ? 0.804 -19.188 -31.625 1 92.69 371 LEU A O 1
ATOM 2945 N N . ARG A 1 372 ? 1.562 -17.25 -32.375 1 90.5 372 ARG A N 1
ATOM 2946 C CA . ARG A 1 372 ? 0.551 -16.484 -31.656 1 90.5 372 ARG A CA 1
ATOM 2947 C C . ARG A 1 372 ? -0.848 -16.797 -32.156 1 90.5 372 ARG A C 1
ATOM 2949 O O . ARG A 1 372 ? -1.787 -16.953 -31.391 1 90.5 372 ARG A O 1
ATOM 2956 N N . ARG A 1 373 ? -0.97 -16.828 -33.438 1 88.56 373 ARG A N 1
ATOM 2957 C CA . ARG A 1 373 ? -2.254 -17.156 -34.062 1 88.56 373 ARG A CA 1
ATOM 2958 C C . ARG A 1 373 ? -2.717 -18.547 -33.625 1 88.56 373 ARG A C 1
ATOM 2960 O O . ARG A 1 373 ? -3.879 -18.734 -33.281 1 88.56 373 ARG A O 1
ATOM 2967 N N . GLU A 1 374 ? -1.739 -19.469 -33.656 1 91 374 GLU A N 1
ATOM 2968 C CA . GLU A 1 374 ? -2.074 -20.859 -33.344 1 91 374 GLU A CA 1
ATOM 2969 C C . GLU A 1 374 ? -2.389 -21.047 -31.875 1 91 374 GLU A C 1
ATOM 2971 O O . GLU A 1 374 ? -3.18 -21.906 -31.5 1 91 374 GLU A O 1
ATOM 2976 N N . ALA A 1 375 ? -1.803 -20.219 -31.047 1 90.62 375 ALA A N 1
ATOM 2977 C CA . ALA A 1 375 ? -1.977 -20.344 -29.609 1 90.62 375 ALA A CA 1
ATOM 2978 C C . ALA A 1 375 ? -3.252 -19.641 -29.141 1 90.62 375 ALA A C 1
ATOM 2980 O O . ALA A 1 375 ? -3.676 -19.797 -28 1 90.62 375 ALA A O 1
ATOM 2981 N N . THR A 1 376 ? -3.912 -18.844 -29.984 1 88.69 376 THR A N 1
ATOM 2982 C CA . THR A 1 376 ? -5.121 -18.109 -29.625 1 88.69 376 THR A CA 1
ATOM 2983 C C . THR A 1 376 ? -6.344 -19.016 -29.703 1 88.69 376 THR A C 1
ATOM 2985 O O . THR A 1 376 ? -6.582 -19.688 -30.703 1 88.69 376 THR A O 1
ATOM 2988 N N . VAL A 1 377 ? -7.062 -19.062 -28.578 1 89.31 377 VAL A N 1
ATOM 2989 C CA . VAL A 1 377 ? -8.289 -19.859 -28.547 1 89.31 377 VAL A CA 1
ATOM 2990 C C . VAL A 1 377 ? -9.383 -19.141 -29.344 1 89.31 377 VAL A C 1
ATOM 2992 O O . VAL A 1 377 ? -9.656 -17.953 -29.109 1 89.31 377 VAL A O 1
ATOM 2995 N N . GLN A 1 378 ? -9.953 -19.828 -30.281 1 85.5 378 GLN A N 1
ATOM 2996 C CA . GLN A 1 378 ? -11.047 -19.312 -31.094 1 85.5 378 GLN A CA 1
ATOM 2997 C C . GLN A 1 378 ? -12.367 -20 -30.75 1 85.5 378 GLN A C 1
ATOM 2999 O O . GLN A 1 378 ? -12.422 -21.234 -30.688 1 85.5 378 GLN A O 1
ATOM 3004 N N . CYS A 1 379 ? -13.258 -19.172 -30.391 1 87.06 379 CYS A N 1
ATOM 3005 C CA . CYS A 1 379 ? -14.57 -19.719 -30.078 1 87.06 379 CYS A CA 1
ATOM 3006 C C . CYS A 1 379 ? -15.547 -19.484 -31.219 1 87.06 379 CYS A C 1
ATOM 3008 O O . CYS A 1 379 ? -15.562 -18.406 -31.812 1 87.06 379 CYS A O 1
ATOM 3010 N N . ALA A 1 380 ? -16.109 -20.547 -31.75 1 75.38 380 ALA A N 1
ATOM 3011 C CA . ALA A 1 380 ? -17.062 -20.453 -32.844 1 75.38 380 ALA A CA 1
ATOM 3012 C C . ALA A 1 380 ? -18.312 -19.703 -32.406 1 75.38 380 ALA A C 1
ATOM 3014 O O . ALA A 1 380 ? -18.641 -19.641 -31.219 1 75.38 380 ALA A O 1
ATOM 3015 N N . ASN A 1 381 ? -18.844 -18.922 -33.469 1 67.56 381 ASN A N 1
ATOM 3016 C CA . ASN A 1 381 ? -20.141 -18.297 -33.281 1 67.56 381 ASN A CA 1
ATOM 3017 C C . ASN A 1 381 ? -21.234 -19.344 -33.125 1 67.56 381 ASN A C 1
ATOM 3019 O O . ASN A 1 381 ? -21.297 -20.312 -33.875 1 67.56 381 ASN A O 1
ATOM 3023 N N . GLY A 1 382 ? -21.547 -19.797 -31.984 1 62.41 382 GLY A N 1
ATOM 3024 C CA . GLY A 1 382 ? -22.609 -20.781 -31.875 1 62.41 382 GLY A CA 1
ATOM 3025 C C . GLY A 1 382 ? -23.625 -20.438 -30.797 1 62.41 382 GLY A C 1
ATOM 3026 O O . GLY A 1 382 ? -23.484 -19.422 -30.094 1 62.41 382 GLY A O 1
ATOM 3027 N N . THR A 1 383 ? -24.672 -21.172 -30.875 1 65.19 383 THR A N 1
ATOM 3028 C CA . THR A 1 383 ? -25.75 -21.016 -29.906 1 65.19 383 THR A CA 1
ATOM 3029 C C . THR A 1 383 ? -25.297 -21.406 -28.5 1 65.19 383 THR A C 1
ATOM 3031 O O . THR A 1 383 ? -24.641 -22.438 -28.312 1 65.19 383 THR A O 1
ATOM 3034 N N . ARG A 1 384 ? -25.359 -20.547 -27.594 1 72.5 384 ARG A N 1
ATOM 3035 C CA . ARG A 1 384 ? -25.188 -20.828 -26.188 1 72.5 384 ARG A CA 1
ATOM 3036 C C . ARG A 1 384 ? -26.438 -21.469 -25.594 1 72.5 384 ARG A C 1
ATOM 3038 O O . ARG A 1 384 ? -27.516 -20.859 -25.594 1 72.5 384 ARG A O 1
ATOM 3045 N N . ASN A 1 385 ? -26.266 -22.828 -25.531 1 78.88 385 ASN A N 1
ATOM 3046 C CA . ASN A 1 385 ? -27.453 -23.438 -24.938 1 78.88 385 ASN A CA 1
ATOM 3047 C C . ASN A 1 385 ? -27.312 -23.578 -23.422 1 78.88 385 ASN A C 1
ATOM 3049 O O . ASN A 1 385 ? -26.234 -23.359 -22.875 1 78.88 385 ASN A O 1
ATOM 3053 N N . LYS A 1 386 ? -28.516 -23.922 -22.844 1 83.31 386 LYS A N 1
ATOM 3054 C CA . LYS A 1 386 ? -28.594 -23.844 -21.391 1 83.31 386 LYS A CA 1
ATOM 3055 C C . LYS A 1 386 ? -27.844 -25 -20.734 1 83.31 386 LYS A C 1
ATOM 3057 O O . LYS A 1 386 ? -28 -26.156 -21.141 1 83.31 386 LYS A O 1
ATOM 3062 N N . CYS A 1 387 ? -26.906 -24.844 -19.953 1 92.5 387 CYS A N 1
ATOM 3063 C CA . CYS A 1 387 ? -26.203 -25.734 -19.031 1 92.5 387 CYS A CA 1
ATOM 3064 C C . CYS A 1 387 ? -26.344 -25.266 -17.594 1 92.5 387 CYS A C 1
ATOM 3066 O O . CYS A 1 387 ? -25.844 -24.188 -17.234 1 92.5 387 CYS A O 1
ATOM 3068 N N . ASN A 1 388 ? -27.109 -26.016 -16.797 1 94.94 388 ASN A N 1
ATOM 3069 C CA . ASN A 1 388 ? -27.188 -25.812 -15.352 1 94.94 388 ASN A CA 1
ATOM 3070 C C . ASN A 1 388 ? -26.688 -27.031 -14.586 1 94.94 388 ASN A C 1
ATOM 3072 O O . ASN A 1 388 ? -27.484 -27.906 -14.195 1 94.94 388 ASN A O 1
ATOM 3076 N N . PRO A 1 389 ? -25.453 -26.969 -14.281 1 97.12 389 PRO A N 1
ATOM 3077 C CA . PRO A 1 389 ? -24.859 -28.188 -13.703 1 97.12 389 PRO A CA 1
ATOM 3078 C C . PRO A 1 389 ? -25.375 -28.484 -12.305 1 97.12 389 PRO A C 1
ATOM 3080 O O . PRO A 1 389 ? -25.156 -29.578 -11.781 1 97.12 389 PRO A O 1
ATOM 3083 N N . LEU A 1 390 ? -26.031 -27.609 -11.648 1 96.38 390 LEU A N 1
ATOM 3084 C CA . LEU A 1 390 ? -26.656 -27.875 -10.359 1 96.38 390 LEU A CA 1
ATOM 3085 C C . LEU A 1 390 ? -27.859 -28.781 -10.508 1 96.38 390 LEU A C 1
ATOM 3087 O O . LEU A 1 390 ? -28.25 -29.469 -9.555 1 96.38 390 LEU A O 1
ATOM 3091 N N . GLU A 1 391 ? -28.484 -28.75 -11.648 1 96.5 391 GLU A N 1
ATOM 3092 C CA . GLU A 1 391 ? -29.672 -29.547 -11.922 1 96.5 391 GLU A CA 1
ATOM 3093 C C . GLU A 1 391 ? -29.312 -30.859 -12.602 1 96.5 391 GLU A C 1
ATOM 3095 O O . GLU A 1 391 ? -29.828 -31.922 -12.25 1 96.5 391 GLU A O 1
ATOM 3100 N N . SER A 1 392 ? -28.5 -30.766 -13.625 1 97.31 392 SER A N 1
ATOM 3101 C CA . SER A 1 392 ? -28.047 -31.938 -14.359 1 97.31 392 SER A CA 1
ATOM 3102 C C . SER A 1 392 ? -26.656 -31.719 -14.938 1 97.31 392 SER A C 1
ATOM 3104 O O . SER A 1 392 ? -26.297 -30.609 -15.297 1 97.31 392 SER A O 1
ATOM 3106 N N . PRO A 1 393 ? -25.922 -32.781 -15.094 1 98.38 393 PRO A N 1
ATOM 3107 C CA . PRO A 1 393 ? -24.578 -32.656 -15.656 1 98.38 393 PRO A CA 1
ATOM 3108 C C . PRO A 1 393 ? -24.594 -32.125 -17.094 1 98.38 393 PRO A C 1
ATOM 3110 O O . PRO A 1 393 ? -25.547 -32.344 -17.828 1 98.38 393 PRO A O 1
ATOM 3113 N N . CYS A 1 394 ? -23.562 -31.391 -17.406 1 98.44 394 CYS A N 1
ATOM 3114 C CA . CYS A 1 394 ? -23.359 -30.859 -18.75 1 98.44 394 CYS A CA 1
ATOM 3115 C C . CYS A 1 394 ? -22.234 -31.594 -19.469 1 98.44 394 CYS A C 1
ATOM 3117 O O . CYS A 1 394 ? -21.344 -32.156 -18.828 1 98.44 394 CYS A O 1
ATOM 3119 N N . LEU A 1 395 ? -22.344 -31.609 -20.812 1 98.5 395 LEU A N 1
ATOM 3120 C CA . LEU A 1 395 ? -21.359 -32.281 -21.656 1 98.5 395 LEU A CA 1
ATOM 3121 C C . LEU A 1 395 ? -20.922 -31.375 -22.797 1 98.5 395 LEU A C 1
ATOM 3123 O O . LEU A 1 395 ? -21.75 -30.781 -23.484 1 98.5 395 LEU A O 1
ATOM 3127 N N . PHE A 1 396 ? -19.594 -31.328 -23.016 1 97.19 396 PHE A N 1
ATOM 3128 C CA . PHE A 1 396 ? -19.078 -30.469 -24.062 1 97.19 396 PHE A CA 1
ATOM 3129 C C . PHE A 1 396 ? -18.062 -31.219 -24.922 1 97.19 396 PHE A C 1
ATOM 3131 O O . PHE A 1 396 ? -17.344 -32.094 -24.422 1 97.19 396 PHE A O 1
ATOM 3138 N N . ASP A 1 397 ? -18.016 -30.906 -26.219 1 96.44 397 ASP A N 1
ATOM 3139 C CA . ASP A 1 397 ? -16.953 -31.266 -27.141 1 96.44 397 ASP A CA 1
ATOM 3140 C C . ASP A 1 397 ? -15.93 -30.156 -27.266 1 96.44 397 ASP A C 1
ATOM 3142 O O . ASP A 1 397 ? -16.109 -29.219 -28.047 1 96.44 397 ASP A O 1
ATOM 3146 N N . LEU A 1 398 ? -14.805 -30.312 -26.609 1 95.69 398 LEU A N 1
ATOM 3147 C CA . LEU A 1 398 ? -13.875 -29.188 -26.453 1 95.69 398 LEU A CA 1
ATOM 3148 C C . LEU A 1 398 ? -13.094 -28.953 -27.734 1 95.69 398 LEU A C 1
ATOM 3150 O O . LEU A 1 398 ? -12.508 -27.891 -27.922 1 95.69 398 LEU A O 1
ATOM 3154 N N . PHE A 1 399 ? -12.992 -29.922 -28.516 1 93.25 399 PHE A N 1
ATOM 3155 C CA . PHE A 1 399 ? -12.328 -29.719 -29.797 1 93.25 399 PHE A CA 1
ATOM 3156 C C . PHE A 1 399 ? -13.102 -28.734 -30.672 1 93.25 399 PHE A C 1
ATOM 3158 O O . PHE A 1 399 ? -12.531 -27.781 -31.203 1 93.25 399 PHE A O 1
ATOM 3165 N N . ASN A 1 400 ? -14.398 -28.891 -30.719 1 92.69 400 ASN A N 1
ATOM 3166 C CA . ASN A 1 400 ? -15.234 -28.031 -31.547 1 92.69 400 ASN A CA 1
ATOM 3167 C C . ASN A 1 400 ? -15.75 -26.828 -30.75 1 92.69 400 ASN A C 1
ATOM 3169 O O . ASN A 1 400 ? -16.125 -25.812 -31.328 1 92.69 400 ASN A O 1
ATOM 3173 N N . ASP A 1 401 ? -15.773 -26.984 -29.5 1 94.38 401 ASP A N 1
ATOM 3174 C CA . ASP A 1 401 ? -16.328 -25.953 -28.625 1 94.38 401 ASP A CA 1
ATOM 3175 C C . ASP A 1 401 ? -15.453 -25.75 -27.391 1 94.38 401 ASP A C 1
ATOM 3177 O O . ASP A 1 401 ? -15.891 -25.984 -26.266 1 94.38 401 ASP A O 1
ATOM 3181 N N . PRO A 1 402 ? -14.281 -25.172 -27.672 1 94.31 402 PRO A N 1
ATOM 3182 C CA . PRO A 1 402 ? -13.367 -24.969 -26.547 1 94.31 402 PRO A CA 1
ATOM 3183 C C . PRO A 1 402 ? -13.906 -23.984 -25.516 1 94.31 402 PRO A C 1
ATOM 3185 O O . PRO A 1 402 ? -13.398 -23.922 -24.391 1 94.31 402 PRO A O 1
ATOM 3188 N N . CYS A 1 403 ? -14.992 -23.234 -25.812 1 94.5 403 CYS A N 1
ATOM 3189 C CA . CYS A 1 403 ? -15.492 -22.188 -24.922 1 94.5 403 CYS A CA 1
ATOM 3190 C C . CYS A 1 403 ? -16.734 -22.656 -24.188 1 94.5 403 CYS A C 1
ATOM 3192 O O . CYS A 1 403 ? -17.344 -21.891 -23.422 1 94.5 403 CYS A O 1
ATOM 3194 N N . GLU A 1 404 ? -17.141 -23.859 -24.375 1 96.06 404 GLU A N 1
ATOM 3195 C CA . GLU A 1 404 ? -18.219 -24.5 -23.625 1 96.06 404 GLU A CA 1
ATOM 3196 C C . GLU A 1 404 ? -19.531 -23.75 -23.812 1 96.06 404 GLU A C 1
ATOM 3198 O O . GLU A 1 404 ? -20.234 -23.453 -22.844 1 96.06 404 GLU A O 1
ATOM 3203 N N . PHE A 1 405 ? -19.844 -23.547 -25.062 1 94.56 405 PHE A N 1
ATOM 3204 C CA . PHE A 1 405 ? -21.062 -22.859 -25.422 1 94.56 405 PHE A CA 1
ATOM 3205 C C . PHE A 1 405 ? -22.234 -23.844 -25.531 1 94.56 405 PHE A C 1
ATOM 3207 O O . PHE A 1 405 ? -23.344 -23.531 -25.109 1 94.56 405 PHE A O 1
ATOM 3214 N N . GLU A 1 406 ? -21.969 -25.016 -26.016 1 93.88 406 GLU A N 1
ATOM 3215 C CA . GLU A 1 406 ? -23.031 -25.938 -26.375 1 93.88 406 GLU A CA 1
ATOM 3216 C C . GLU A 1 406 ? -23.031 -27.172 -25.484 1 93.88 406 GLU A C 1
ATOM 3218 O O . GLU A 1 406 ? -22.203 -28.062 -25.641 1 93.88 406 GLU A O 1
ATOM 3223 N N . ASN A 1 407 ? -24.031 -27.234 -24.672 1 96.5 407 ASN A N 1
ATOM 3224 C CA . ASN A 1 407 ? -24.25 -28.438 -23.875 1 96.5 407 ASN A CA 1
ATOM 3225 C C . ASN A 1 407 ? -24.812 -29.578 -24.703 1 96.5 407 ASN A C 1
ATOM 3227 O O . ASN A 1 407 ? -25.938 -29.484 -25.219 1 96.5 407 ASN A O 1
ATOM 3231 N N . LEU A 1 408 ? -24.078 -30.672 -24.734 1 96.62 408 LEU A N 1
ATOM 3232 C CA . LEU A 1 408 ? -24.438 -31.766 -25.625 1 96.62 408 LEU A CA 1
ATOM 3233 C C . LEU A 1 408 ? -24.969 -32.969 -24.828 1 96.62 408 LEU A C 1
ATOM 3235 O O . LEU A 1 408 ? -25.062 -34.062 -25.359 1 96.62 408 LEU A O 1
ATOM 3239 N N . ALA A 1 409 ? -25.281 -32.812 -23.609 1 97.75 409 ALA A N 1
ATOM 3240 C CA . ALA A 1 409 ? -25.688 -33.875 -22.719 1 97.75 409 ALA A CA 1
ATOM 3241 C C . ALA A 1 409 ? -26.875 -34.656 -23.266 1 97.75 409 ALA A C 1
ATOM 3243 O O . ALA A 1 409 ? -26.906 -35.875 -23.203 1 97.75 409 ALA A O 1
ATOM 3244 N N . ASP A 1 410 ? -27.844 -33.969 -23.812 1 96.31 410 ASP A N 1
ATOM 3245 C CA . ASP A 1 410 ? -29.047 -34.594 -24.312 1 96.31 410 ASP A CA 1
ATOM 3246 C C . ASP A 1 410 ? -28.797 -35.281 -25.656 1 96.31 410 ASP A C 1
ATOM 3248 O O . ASP A 1 410 ? -29.453 -36.25 -26 1 96.31 410 ASP A O 1
ATOM 3252 N N . GLN A 1 411 ? -27.875 -34.688 -26.375 1 96.12 411 GLN A N 1
ATOM 3253 C CA . GLN A 1 411 ? -27.578 -35.219 -27.703 1 96.12 411 GLN A CA 1
ATOM 3254 C C . GLN A 1 411 ? -26.719 -36.469 -27.641 1 96.12 411 GLN A C 1
ATOM 3256 O O . GLN A 1 411 ? -26.812 -37.344 -28.5 1 96.12 411 GLN A O 1
ATOM 3261 N N . TYR A 1 412 ? -25.891 -36.531 -26.672 1 97.94 412 TYR A N 1
ATOM 3262 C CA . TYR A 1 412 ? -24.984 -37.688 -26.547 1 97.94 412 TYR A CA 1
ATOM 3263 C C . TYR A 1 412 ? -25.078 -38.312 -25.156 1 97.94 412 TYR A C 1
ATOM 3265 O O . TYR A 1 412 ? -24.062 -38.375 -24.453 1 97.94 412 TYR A O 1
ATOM 3273 N N . PRO A 1 413 ? -26.188 -38.875 -24.781 1 98.06 413 PRO A N 1
ATOM 3274 C CA . PRO A 1 413 ? -26.375 -39.406 -23.422 1 98.06 413 PRO A CA 1
ATOM 3275 C C . PRO A 1 413 ? -25.438 -40.562 -23.109 1 98.06 413 PRO A C 1
ATOM 3277 O O . PRO A 1 413 ? -25.031 -40.75 -21.969 1 98.06 413 PRO A O 1
ATOM 3280 N N . ASP A 1 414 ? -25.016 -41.312 -24.141 1 98.56 414 ASP A N 1
ATOM 3281 C CA . ASP A 1 414 ? -24.125 -42.469 -23.906 1 98.56 414 ASP A CA 1
ATOM 3282 C C . ASP A 1 414 ? -22.719 -41.969 -23.516 1 98.56 414 ASP A C 1
ATOM 3284 O O . ASP A 1 414 ? -22.094 -42.531 -22.609 1 98.56 414 ASP A O 1
ATOM 3288 N N . ILE A 1 415 ? -22.25 -40.969 -24.203 1 98.62 415 ILE A N 1
ATOM 3289 C CA . ILE A 1 415 ? -20.953 -40.406 -23.875 1 98.62 415 ILE A CA 1
ATOM 3290 C C . ILE A 1 415 ? -20.984 -39.844 -22.453 1 98.62 415 ILE A C 1
ATOM 3292 O O . ILE A 1 415 ? -20.062 -40.031 -21.656 1 98.62 415 ILE A O 1
ATOM 3296 N N . LEU A 1 416 ? -22.109 -39.156 -22.172 1 98.69 416 LEU A N 1
ATOM 3297 C CA . LEU A 1 416 ? -22.281 -38.594 -20.828 1 98.69 416 LEU A CA 1
ATOM 3298 C C . LEU A 1 416 ? -22.203 -39.688 -19.766 1 98.69 416 LEU A C 1
ATOM 3300 O O . LEU A 1 416 ? -21.484 -39.531 -18.766 1 98.69 416 LEU A O 1
ATOM 3304 N N . GLU A 1 417 ? -22.891 -40.719 -19.984 1 98.62 417 GLU A N 1
ATOM 3305 C CA . GLU A 1 417 ? -22.938 -41.812 -19.016 1 98.62 417 GLU A CA 1
ATOM 3306 C C . GLU A 1 417 ? -21.547 -42.406 -18.812 1 98.62 417 GLU A C 1
ATOM 3308 O O . GLU A 1 417 ? -21.156 -42.75 -17.688 1 98.62 417 GLU A O 1
ATOM 3313 N N . VAL A 1 418 ? -20.828 -42.594 -19.859 1 98.69 418 VAL A N 1
ATOM 3314 C CA . VAL A 1 418 ? -19.469 -43.156 -19.781 1 98.69 418 VAL A CA 1
ATOM 3315 C C . VAL A 1 418 ? -18.594 -42.219 -18.938 1 98.69 418 VAL A C 1
ATOM 3317 O O . VAL A 1 418 ? -17.859 -42.688 -18.062 1 98.69 418 VAL A O 1
ATOM 3320 N N . LEU A 1 419 ? -18.641 -40.938 -19.141 1 98.88 419 LEU A N 1
ATOM 3321 C CA . LEU A 1 419 ? -17.812 -40 -18.406 1 98.88 419 LEU A CA 1
ATOM 3322 C C . LEU A 1 419 ? -18.234 -39.938 -16.953 1 98.88 419 LEU A C 1
ATOM 3324 O O . LEU A 1 419 ? -17.391 -39.812 -16.062 1 98.88 419 LEU A O 1
ATOM 3328 N N . LEU A 1 420 ? -19.531 -40 -16.688 1 98.81 420 LEU A N 1
ATOM 3329 C CA . LEU A 1 420 ? -20.016 -40 -15.312 1 98.81 420 LEU A CA 1
ATOM 3330 C C . LEU A 1 420 ? -19.562 -41.25 -14.562 1 98.81 420 LEU A C 1
ATOM 3332 O O . LEU A 1 420 ? -19.234 -41.188 -13.375 1 98.81 420 LEU A O 1
ATOM 3336 N N . LYS A 1 421 ? -19.578 -42.344 -15.234 1 98.75 421 LYS A N 1
ATOM 3337 C CA . LYS A 1 421 ? -19.062 -43.562 -14.625 1 98.75 421 LYS A CA 1
ATOM 3338 C C . LYS A 1 421 ? -17.578 -43.438 -14.281 1 98.75 421 LYS A C 1
ATOM 3340 O O . LYS A 1 421 ? -17.156 -43.844 -13.203 1 98.75 421 LYS A O 1
ATOM 3345 N N . LYS A 1 422 ? -16.812 -42.906 -15.18 1 98.56 422 LYS A N 1
ATOM 3346 C CA . LYS A 1 422 ? -15.391 -42.656 -14.914 1 98.56 422 LYS A CA 1
ATOM 3347 C C . LYS A 1 422 ? -15.195 -41.719 -13.734 1 98.56 422 LYS A C 1
ATOM 3349 O O . LYS A 1 422 ? -14.281 -41.906 -12.922 1 98.56 422 LYS A O 1
ATOM 3354 N N . LEU A 1 423 ? -16 -40.688 -13.719 1 98.5 423 LEU A N 1
ATOM 3355 C CA . LEU A 1 423 ? -15.953 -39.781 -12.586 1 98.5 423 LEU A CA 1
ATOM 3356 C C . LEU A 1 423 ? -16.203 -40.5 -11.273 1 98.5 423 LEU A C 1
ATOM 3358 O O . LEU A 1 423 ? -15.539 -40.25 -10.273 1 98.5 423 LEU A O 1
ATOM 3362 N N . SER A 1 424 ? -17.172 -41.375 -11.305 1 98.44 424 SER A N 1
ATOM 3363 C CA . SER A 1 424 ? -17.484 -42.156 -10.133 1 98.44 424 SER A CA 1
ATOM 3364 C C . SER A 1 424 ? -16.328 -43.094 -9.758 1 98.44 424 SER A C 1
ATOM 3366 O O . SER A 1 424 ? -16.047 -43.281 -8.57 1 98.44 424 SER A O 1
ATOM 3368 N N . ASP A 1 425 ? -15.664 -43.688 -10.719 1 98.62 425 ASP A N 1
ATOM 3369 C CA . ASP A 1 425 ? -14.5 -44.531 -10.477 1 98.62 425 ASP A CA 1
ATOM 3370 C C . ASP A 1 425 ? -13.367 -43.75 -9.82 1 98.62 425 ASP A C 1
ATOM 3372 O O . ASP A 1 425 ? -12.734 -44.219 -8.883 1 98.62 425 ASP A O 1
ATOM 3376 N N . TYR A 1 426 ? -13.109 -42.531 -10.328 1 98.69 426 TYR A N 1
ATOM 3377 C CA . TYR A 1 426 ? -12.125 -41.656 -9.688 1 98.69 426 TYR A CA 1
ATOM 3378 C C . TYR A 1 426 ? -12.516 -41.375 -8.25 1 98.69 426 TYR A C 1
ATOM 3380 O O . TYR A 1 426 ? -11.68 -41.438 -7.34 1 98.69 426 TYR A O 1
ATOM 3388 N N . ASN A 1 427 ? -13.75 -41.062 -8.031 1 98.62 427 ASN A N 1
ATOM 3389 C CA . ASN A 1 427 ? -14.219 -40.656 -6.711 1 98.62 427 ASN A CA 1
ATOM 3390 C C . ASN A 1 427 ? -14.062 -41.812 -5.703 1 98.62 427 ASN A C 1
ATOM 3392 O O . ASN A 1 427 ? -13.82 -41.562 -4.52 1 98.62 427 ASN A O 1
ATOM 3396 N N . ALA A 1 428 ? -14.195 -42.969 -6.176 1 98.56 428 ALA A N 1
ATOM 3397 C CA . ALA A 1 428 ? -14.062 -44.156 -5.316 1 98.56 428 ALA A CA 1
ATOM 3398 C C . ALA A 1 428 ? -12.656 -44.25 -4.75 1 98.56 428 ALA A C 1
ATOM 3400 O O . ALA A 1 428 ? -12.438 -44.938 -3.736 1 98.56 428 ALA A O 1
ATOM 3401 N N . THR A 1 429 ? -11.703 -43.594 -5.363 1 98.31 429 THR A N 1
ATOM 3402 C CA . THR A 1 429 ? -10.32 -43.688 -4.91 1 98.31 429 THR A CA 1
ATOM 3403 C C . THR A 1 429 ? -9.969 -42.438 -4.074 1 98.31 429 THR A C 1
ATOM 3405 O O . THR A 1 429 ? -8.828 -42.312 -3.613 1 98.31 429 THR A O 1
ATOM 3408 N N . ALA A 1 430 ? -10.883 -41.531 -3.875 1 98.38 430 ALA A N 1
ATOM 3409 C CA . ALA A 1 430 ? -10.602 -40.219 -3.256 1 98.38 430 ALA A CA 1
ATOM 3410 C C . ALA A 1 430 ? -10.305 -40.375 -1.767 1 98.38 430 ALA A C 1
ATOM 3412 O O . ALA A 1 430 ? -10.969 -41.156 -1.077 1 98.38 430 ALA A O 1
ATOM 3413 N N . VAL A 1 431 ? -9.219 -39.75 -1.352 1 97.62 431 VAL A N 1
ATOM 3414 C CA . VAL A 1 431 ? -9.008 -39.5 0.067 1 97.62 431 VAL A CA 1
ATOM 3415 C C . VAL A 1 431 ? -9.953 -38.375 0.54 1 97.62 431 VAL A C 1
ATOM 3417 O O . VAL A 1 431 ? -10.109 -37.344 -0.128 1 97.62 431 VAL A O 1
ATOM 3420 N N . PRO A 1 432 ? -10.648 -38.594 1.649 1 97.44 432 PRO A N 1
ATOM 3421 C CA . PRO A 1 432 ? -11.539 -37.531 2.121 1 97.44 432 PRO A CA 1
ATOM 3422 C C . PRO A 1 432 ? -10.805 -36.219 2.344 1 97.44 432 PRO A C 1
ATOM 3424 O O . PRO A 1 432 ? -9.648 -36.188 2.77 1 97.44 432 PRO A O 1
ATOM 3427 N N . PRO A 1 433 ? -11.539 -35.125 2.029 1 97.88 433 PRO A N 1
ATOM 3428 C CA . PRO A 1 433 ? -10.906 -33.812 2.301 1 97.88 433 PRO A CA 1
ATOM 3429 C C . PRO A 1 433 ? -10.391 -33.719 3.734 1 97.88 433 PRO A C 1
ATOM 3431 O O . PRO A 1 433 ? -11.086 -34.094 4.676 1 97.88 433 PRO A O 1
ATOM 3434 N N . GLY A 1 434 ? -9.18 -33.156 3.871 1 97.25 434 GLY A N 1
ATOM 3435 C CA . GLY A 1 434 ? -8.531 -33.125 5.172 1 97.25 434 GLY A CA 1
ATOM 3436 C C . GLY A 1 434 ? -8.688 -31.781 5.875 1 97.25 434 GLY A C 1
ATOM 3437 O O . GLY A 1 434 ? -7.98 -31.5 6.844 1 97.25 434 GLY A O 1
ATOM 3438 N N . ASN A 1 435 ? -9.555 -30.938 5.426 1 96.94 435 ASN A N 1
ATOM 3439 C CA . ASN A 1 435 ? -9.727 -29.609 6.008 1 96.94 435 ASN A CA 1
ATOM 3440 C C . ASN A 1 435 ? -9.992 -29.672 7.504 1 96.94 435 ASN A C 1
ATOM 3442 O O . ASN A 1 435 ? -10.734 -30.547 7.965 1 96.94 435 ASN A O 1
ATOM 3446 N N . LEU A 1 436 ? -9.367 -28.812 8.234 1 97.81 436 LEU A N 1
ATOM 3447 C CA . LEU A 1 436 ? -9.586 -28.672 9.664 1 97.81 436 LEU A CA 1
ATOM 3448 C C . LEU A 1 436 ? -10.062 -27.266 10.016 1 97.81 436 LEU A C 1
ATOM 3450 O O . LEU A 1 436 ? -9.766 -26.312 9.297 1 97.81 436 LEU A O 1
ATOM 3454 N N . PRO A 1 437 ? -10.828 -27.172 11.078 1 97.19 437 PRO A N 1
ATOM 3455 C CA . PRO A 1 437 ? -11.172 -25.812 11.531 1 97.19 437 PRO A CA 1
ATOM 3456 C C . PRO A 1 437 ? -9.938 -24.969 11.859 1 97.19 437 PRO A C 1
ATOM 3458 O O . PRO A 1 437 ? -8.914 -25.516 12.289 1 97.19 437 PRO A O 1
ATOM 3461 N N . LEU A 1 438 ? -10.102 -23.719 11.641 1 97.56 438 LEU A N 1
ATOM 3462 C CA . LEU A 1 438 ? -9.008 -22.828 12.008 1 97.56 438 LEU A CA 1
ATOM 3463 C C . LEU A 1 438 ? -8.734 -22.875 13.508 1 97.56 438 LEU A C 1
ATOM 3465 O O . LEU A 1 438 ? -9.664 -22.984 14.305 1 97.56 438 LEU A O 1
ATOM 3469 N N . ASP A 1 439 ? -7.496 -22.828 13.812 1 97.5 439 ASP A N 1
ATOM 3470 C CA . ASP A 1 439 ? -7.039 -22.828 15.203 1 97.5 439 ASP A CA 1
ATOM 3471 C C . ASP A 1 439 ? -6.602 -21.438 15.633 1 97.5 439 ASP A C 1
ATOM 3473 O O . ASP A 1 439 ? -5.566 -20.938 15.188 1 97.5 439 ASP A O 1
ATOM 3477 N N . SER A 1 440 ? -7.305 -20.797 16.531 1 95.06 440 SER A N 1
ATOM 3478 C CA . SER A 1 440 ? -7.078 -19.406 16.938 1 95.06 440 SER A CA 1
ATOM 3479 C C . SER A 1 440 ? -5.711 -19.234 17.594 1 95.06 440 SER A C 1
ATOM 3481 O O . SER A 1 440 ? -5.184 -18.125 17.672 1 95.06 440 SER A O 1
ATOM 3483 N N . ARG A 1 441 ? -5.094 -20.391 18.078 1 96.88 441 ARG A N 1
ATOM 3484 C CA . ARG A 1 441 ? -3.758 -20.312 18.656 1 96.88 441 ARG A CA 1
ATOM 3485 C C . ARG A 1 441 ? -2.725 -19.922 17.594 1 96.88 441 ARG A C 1
ATOM 3487 O O . ARG A 1 441 ? -1.598 -19.562 17.938 1 96.88 441 ARG A O 1
ATOM 3494 N N . GLY A 1 442 ? -3.156 -19.984 16.281 1 97.25 442 GLY A N 1
ATOM 3495 C CA . GLY A 1 442 ? -2.279 -19.578 15.188 1 97.25 442 GLY A CA 1
ATOM 3496 C C . GLY A 1 442 ? -2.428 -18.125 14.812 1 97.25 442 GLY A C 1
ATOM 3497 O O . GLY A 1 442 ? -1.746 -17.641 13.906 1 97.25 442 GLY A O 1
ATOM 3498 N N . ASP A 1 443 ? -3.291 -17.375 15.523 1 97.44 443 ASP A N 1
ATOM 3499 C CA . ASP A 1 443 ? -3.463 -15.953 15.281 1 97.44 443 ASP A CA 1
ATOM 3500 C C . ASP A 1 443 ? -2.141 -15.203 15.43 1 97.44 443 ASP A C 1
ATOM 3502 O O . ASP A 1 443 ? -1.5 -15.273 16.484 1 97.44 443 ASP A O 1
ATOM 3506 N N . PRO A 1 444 ? -1.767 -14.453 14.391 1 97.94 444 PRO A N 1
ATOM 3507 C CA . PRO A 1 444 ? -0.472 -13.766 14.422 1 97.94 444 PRO A CA 1
ATOM 3508 C C . PRO A 1 444 ? -0.332 -12.82 15.609 1 97.94 444 PRO A C 1
ATOM 3510 O O . PRO A 1 444 ? 0.786 -12.508 16.031 1 97.94 444 PRO A O 1
ATOM 3513 N N . ARG A 1 445 ? -1.437 -12.32 16.188 1 96.38 445 ARG A N 1
ATOM 3514 C CA . ARG A 1 445 ? -1.361 -11.414 17.328 1 96.38 445 ARG A CA 1
ATOM 3515 C C . ARG A 1 445 ? -0.617 -12.062 18.5 1 96.38 445 ARG A C 1
ATOM 3517 O O . ARG A 1 445 ? -0.031 -11.359 19.328 1 96.38 445 ARG A O 1
ATOM 3524 N N . PHE A 1 446 ? -0.572 -13.422 18.547 1 96.19 446 PHE A N 1
ATOM 3525 C CA . PHE A 1 446 ? 0.096 -14.125 19.641 1 96.19 446 PHE A CA 1
ATOM 3526 C C . PHE A 1 446 ? 1.548 -14.422 19.281 1 96.19 446 PHE A C 1
ATOM 3528 O O . PHE A 1 446 ? 2.293 -14.969 20.094 1 96.19 446 PHE A O 1
ATOM 3535 N N . TRP A 1 447 ? 1.921 -14.07 18.109 1 96.31 447 TRP A N 1
ATOM 3536 C CA . TRP A 1 447 ? 3.252 -14.422 17.625 1 96.31 447 TRP A CA 1
ATOM 3537 C C . TRP A 1 447 ? 3.949 -13.203 17.016 1 96.31 447 TRP A C 1
ATOM 3539 O O . TRP A 1 447 ? 4.559 -13.289 15.953 1 96.31 447 TRP A O 1
ATOM 3549 N N . GLY A 1 448 ? 3.779 -12.078 17.719 1 95.44 448 GLY A N 1
ATOM 3550 C CA . GLY A 1 448 ? 4.445 -10.875 17.25 1 95.44 448 GLY A CA 1
ATOM 3551 C C . GLY A 1 448 ? 3.92 -10.367 15.93 1 95.44 448 GLY A C 1
ATOM 3552 O O . GLY A 1 448 ? 4.664 -9.773 15.141 1 95.44 448 GLY A O 1
ATOM 3553 N N . TYR A 1 449 ? 2.617 -10.688 15.617 1 97.69 449 TYR A N 1
ATOM 3554 C CA . TYR A 1 449 ? 1.954 -10.305 14.375 1 97.69 449 TYR A CA 1
ATOM 3555 C C . TYR A 1 449 ? 2.736 -10.797 13.164 1 97.69 449 TYR A C 1
ATOM 3557 O O . TYR A 1 449 ? 2.953 -10.047 12.211 1 97.69 449 TYR A O 1
ATOM 3565 N N . THR A 1 450 ? 3.252 -12 13.211 1 98.12 450 THR A N 1
ATOM 3566 C CA . THR A 1 450 ? 3.834 -12.766 12.109 1 98.12 450 THR A CA 1
ATOM 3567 C C . THR A 1 450 ? 3.096 -14.086 11.914 1 98.12 450 THR A C 1
ATOM 3569 O O . THR A 1 450 ? 2.641 -14.695 12.891 1 98.12 450 THR A O 1
ATOM 3572 N N . TRP A 1 451 ? 2.861 -14.469 10.727 1 98.19 451 TRP A N 1
ATOM 3573 C CA . TRP A 1 451 ? 2.412 -15.836 10.492 1 98.19 451 TRP A CA 1
ATOM 3574 C C . TRP A 1 451 ? 3.484 -16.844 10.906 1 98.19 451 TRP A C 1
ATOM 3576 O O . TRP A 1 451 ? 4.633 -16.75 10.469 1 98.19 451 TRP A O 1
ATOM 3586 N N . HIS A 1 452 ? 3.115 -17.812 11.773 1 95.88 452 HIS A N 1
ATOM 3587 C CA . HIS A 1 452 ? 4.078 -18.625 12.508 1 95.88 452 HIS A CA 1
ATOM 3588 C C . HIS A 1 452 ? 3.736 -20.109 12.414 1 95.88 452 HIS A C 1
ATOM 3590 O O . HIS A 1 452 ? 2.609 -20.469 12.07 1 95.88 452 HIS A O 1
ATOM 3596 N N . ASN A 1 453 ? 4.777 -20.969 12.492 1 97.31 453 ASN A N 1
ATOM 3597 C CA . ASN A 1 453 ? 4.555 -22.406 12.68 1 97.31 453 ASN A CA 1
ATOM 3598 C C . ASN A 1 453 ? 4.113 -22.719 14.109 1 97.31 453 ASN A C 1
ATOM 3600 O O . ASN A 1 453 ? 4.824 -23.406 14.844 1 97.31 453 ASN A O 1
ATOM 3604 N N . PHE A 1 454 ? 2.934 -22.359 14.414 1 97.12 454 PHE A N 1
ATOM 3605 C CA . PHE A 1 454 ? 2.457 -22.359 15.797 1 97.12 454 PHE A CA 1
ATOM 3606 C C . PHE A 1 454 ? 2.279 -23.781 16.312 1 97.12 454 PHE A C 1
ATOM 3608 O O . PHE A 1 454 ? 2.283 -24.016 17.516 1 97.12 454 PHE A O 1
ATOM 3615 N N . GLY A 1 455 ? 2.191 -24.766 15.43 1 97.62 455 GLY A N 1
ATOM 3616 C CA . GLY A 1 455 ? 2.057 -26.156 15.82 1 97.62 455 GLY A CA 1
ATOM 3617 C C . GLY A 1 455 ? 3.254 -26.688 16.594 1 97.62 455 GLY A C 1
ATOM 3618 O O . GLY A 1 455 ? 3.133 -27.625 17.375 1 97.62 455 GLY A O 1
ATOM 3619 N N . ASP A 1 456 ? 4.355 -26.094 16.391 1 97.25 456 ASP A N 1
ATOM 3620 C CA . ASP A 1 456 ? 5.582 -26.531 17.047 1 97.25 456 ASP A CA 1
ATOM 3621 C C . ASP A 1 456 ? 5.648 -25.984 18.484 1 97.25 456 ASP A C 1
ATOM 3623 O O . ASP A 1 456 ? 6.461 -26.438 19.281 1 97.25 456 ASP A O 1
ATOM 3627 N N . GLU A 1 457 ? 4.785 -25 18.812 1 94.06 457 GLU A N 1
ATOM 3628 C CA . GLU A 1 457 ? 4.945 -24.297 20.094 1 94.06 457 GLU A CA 1
ATOM 3629 C C . GLU A 1 457 ? 3.645 -24.312 20.891 1 94.06 457 GLU A C 1
ATOM 3631 O O . GLU A 1 457 ? 3.408 -23.422 21.703 1 94.06 457 GLU A O 1
ATOM 3636 N N . LEU A 1 458 ? 2.777 -25.188 20.641 1 91.25 458 LEU A N 1
ATOM 3637 C CA . LEU A 1 458 ? 1.465 -25.234 21.281 1 91.25 458 LEU A CA 1
ATOM 3638 C C . LEU A 1 458 ? 1.595 -25.453 22.781 1 91.25 458 LEU A C 1
ATOM 3640 O O . LEU A 1 458 ? 0.836 -24.875 23.562 1 91.25 458 LEU A O 1
ATOM 3644 N N . ALA A 1 459 ? 2.516 -26.25 23.172 1 86.69 459 ALA A N 1
ATOM 3645 C CA . ALA A 1 459 ? 2.715 -26.5 24.594 1 86.69 459 ALA A CA 1
ATOM 3646 C C . ALA A 1 459 ? 3.1 -25.219 25.328 1 86.69 459 ALA A C 1
ATOM 3648 O O . ALA A 1 459 ? 2.559 -24.922 26.391 1 86.69 459 ALA A O 1
ATOM 3649 N N . MET A 1 460 ? 3.973 -24.516 24.766 1 81.62 460 MET A N 1
ATOM 3650 C CA . MET A 1 460 ? 4.418 -23.25 25.359 1 81.62 460 MET A CA 1
ATOM 3651 C C . MET A 1 460 ? 3.297 -22.219 25.359 1 81.62 460 MET A C 1
ATOM 3653 O O . MET A 1 460 ? 3.156 -21.453 26.297 1 81.62 460 MET A O 1
ATOM 3657 N N . PHE A 1 461 ? 2.504 -22.219 24.328 1 83.88 461 PHE A N 1
ATOM 3658 C CA . PHE A 1 461 ? 1.377 -21.297 24.203 1 83.88 461 PHE A CA 1
ATOM 3659 C C . PHE A 1 461 ? 0.377 -21.516 25.328 1 83.88 461 PHE A C 1
ATOM 3661 O O . PHE A 1 461 ? -0.118 -20.547 25.922 1 83.88 461 PHE A O 1
ATOM 3668 N N . GLU A 1 462 ? 0.057 -22.688 25.625 1 82.94 462 GLU A N 1
ATOM 3669 C CA . GLU A 1 462 ? -0.92 -23.016 26.656 1 82.94 462 GLU A CA 1
ATOM 3670 C C . GLU A 1 462 ? -0.428 -22.594 28.031 1 82.94 462 GLU A C 1
ATOM 3672 O O . GLU A 1 462 ? -1.208 -22.109 28.859 1 82.94 462 GLU A O 1
ATOM 3677 N N . VAL A 1 463 ? 0.821 -22.719 28.25 1 74.06 463 VAL A N 1
ATOM 3678 C CA . VAL A 1 463 ? 1.384 -22.344 29.547 1 74.06 463 VAL A CA 1
ATOM 3679 C C . VAL A 1 463 ? 1.302 -20.828 29.719 1 74.06 463 VAL A C 1
ATOM 3681 O O . VAL A 1 463 ? 0.965 -20.344 30.797 1 74.06 463 VAL A O 1
ATOM 3684 N N . GLU A 1 464 ? 1.59 -20.109 28.641 1 73.25 464 GLU A N 1
ATOM 3685 C CA . GLU A 1 464 ? 1.646 -18.656 28.703 1 73.25 464 GLU A CA 1
ATOM 3686 C C . GLU A 1 464 ? 0.248 -18.047 28.766 1 73.25 464 GLU A C 1
ATOM 3688 O O . GLU A 1 464 ? 0.054 -17 29.375 1 73.25 464 GLU A O 1
ATOM 3693 N N . HIS A 1 465 ? -0.745 -18.609 28.172 1 71.25 465 HIS A N 1
ATOM 3694 C CA . HIS A 1 465 ? -2.055 -17.969 28.062 1 71.25 465 HIS A CA 1
ATOM 3695 C C . HIS A 1 465 ? -3.086 -18.688 28.938 1 71.25 465 HIS A C 1
ATOM 3697 O O . HIS A 1 465 ? -4.266 -18.328 28.922 1 71.25 465 HIS A O 1
ATOM 3703 N N . MET A 1 466 ? -2.883 -19.812 29.516 1 58.41 466 MET A N 1
ATOM 3704 C CA . MET A 1 466 ? -3.697 -20.406 30.578 1 58.41 466 MET A CA 1
ATOM 3705 C C . MET A 1 466 ? -3.648 -19.578 31.844 1 58.41 466 MET A C 1
ATOM 3707 O O . MET A 1 466 ? -4.648 -19.469 32.562 1 58.41 466 MET A O 1
ATOM 3711 N N . THR A 1 467 ? -2.502 -19.047 32.156 1 50.66 467 THR A N 1
ATOM 3712 C CA . THR A 1 467 ? -2.445 -18.297 33.406 1 50.66 467 THR A CA 1
ATOM 3713 C C . THR A 1 467 ? -3.225 -16.984 33.281 1 50.66 467 THR A C 1
ATOM 3715 O O . THR A 1 467 ? -3.602 -16.391 34.281 1 50.66 467 THR A O 1
ATOM 3718 N N . GLU A 1 468 ? -3.307 -16.547 32.156 1 48.28 468 GLU A N 1
ATOM 3719 C CA . GLU A 1 468 ? -4.086 -15.32 32.031 1 48.28 468 GLU A CA 1
ATOM 3720 C C . GLU A 1 468 ? -5.57 -15.586 32.281 1 48.28 468 GLU A C 1
ATOM 3722 O O . GLU A 1 468 ? -6.305 -14.688 32.719 1 48.28 468 GLU A O 1
ATOM 3727 N N . SER A 1 469 ? -6.109 -16.703 31.969 1 43.06 469 SER A N 1
ATOM 3728 C CA . SER A 1 469 ? -7.512 -16.984 32.281 1 43.06 469 SER A CA 1
ATOM 3729 C C . SER A 1 469 ? -7.723 -17.219 33.75 1 43.06 469 SER A C 1
ATOM 3731 O O . SER A 1 469 ? -8.859 -17.281 34.219 1 43.06 469 SER A O 1
ATOM 3733 N N . VAL A 1 470 ? -6.77 -17.672 34.562 1 44.91 470 VAL A N 1
ATOM 3734 C CA . VAL A 1 470 ? -7.109 -17.922 35.969 1 44.91 470 VAL A CA 1
ATOM 3735 C C . VAL A 1 470 ? -7.184 -16.594 36.719 1 44.91 470 VAL A C 1
ATOM 3737 O O . VAL A 1 470 ? -7.648 -16.562 37.875 1 44.91 470 VAL A O 1
ATOM 3740 N N . GLY A 1 471 ? -6.508 -15.641 36.188 1 33.81 471 GLY A N 1
ATOM 3741 C CA . GLY A 1 471 ? -6.602 -14.438 37 1 33.81 471 GLY A CA 1
ATOM 3742 C C . GLY A 1 471 ? -7.836 -13.609 36.719 1 33.81 471 GLY A C 1
ATOM 3743 O O . GLY A 1 471 ? -8.031 -12.547 37.312 1 33.81 471 GLY A O 1
ATOM 3744 N N . GLU A 1 472 ? -8.531 -13.852 35.469 1 31.44 472 GLU A N 1
ATOM 3745 C CA . GLU A 1 472 ? -9.789 -13.117 35.531 1 31.44 472 GLU A CA 1
ATOM 3746 C C . GLU A 1 472 ? -10.883 -13.961 36.188 1 31.44 472 GLU A C 1
ATOM 3748 O O . GLU A 1 472 ? -10.977 -15.164 35.938 1 31.44 472 GLU A O 1
ATOM 3753 N N . MET B 1 1 ? 1.983 24.641 18.781 1 87.88 1 MET B N 1
ATOM 3754 C CA . MET B 1 1 ? 0.957 24.797 19.812 1 87.88 1 MET B CA 1
ATOM 3755 C C . MET B 1 1 ? 1.516 25.516 21.031 1 87.88 1 MET B C 1
ATOM 3757 O O . MET B 1 1 ? 0.887 25.531 22.094 1 87.88 1 MET B O 1
ATOM 3761 N N . THR B 1 2 ? 2.68 26.141 20.953 1 96.56 2 THR B N 1
ATOM 3762 C CA . THR B 1 2 ? 3.355 26.797 22.062 1 96.56 2 THR B CA 1
ATOM 3763 C C . THR B 1 2 ? 3.076 28.297 22.062 1 96.56 2 THR B C 1
ATOM 3765 O O . THR B 1 2 ? 3.299 28.984 23.062 1 96.56 2 THR B O 1
ATOM 3768 N N . GLY B 1 3 ? 2.684 28.875 20.875 1 97.75 3 GLY B N 1
ATOM 3769 C CA . GLY B 1 3 ? 2.545 30.297 20.703 1 97.75 3 GLY B CA 1
ATOM 3770 C C . GLY B 1 3 ? 3.871 31.016 20.5 1 97.75 3 GLY B C 1
ATOM 3771 O O . GLY B 1 3 ? 3.939 32.25 20.562 1 97.75 3 GLY B O 1
ATOM 3772 N N . LYS B 1 4 ? 4.922 30.234 20.266 1 98.38 4 LYS B N 1
ATOM 3773 C CA . LYS B 1 4 ? 6.254 30.812 20.125 1 98.38 4 LYS B CA 1
ATOM 3774 C C . LYS B 1 4 ? 6.844 30.531 18.75 1 98.38 4 LYS B C 1
ATOM 3776 O O . LYS B 1 4 ? 6.465 29.547 18.094 1 98.38 4 LYS B O 1
ATOM 3781 N N . TYR B 1 5 ? 7.727 31.422 18.344 1 98.06 5 TYR B N 1
ATOM 3782 C CA . TYR B 1 5 ? 8.547 31.141 17.172 1 98.06 5 TYR B CA 1
ATOM 3783 C C . TYR B 1 5 ? 9.469 29.938 17.438 1 98.06 5 TYR B C 1
ATOM 3785 O O . TYR B 1 5 ? 9.938 29.75 18.562 1 98.06 5 TYR B O 1
ATOM 3793 N N . PRO B 1 6 ? 9.773 29.203 16.344 1 97.62 6 PRO B N 1
ATOM 3794 C CA . PRO B 1 6 ? 10.695 28.062 16.531 1 97.62 6 PRO B CA 1
ATOM 3795 C C . PRO B 1 6 ? 12.039 28.5 17.109 1 97.62 6 PRO B C 1
ATOM 3797 O O . PRO B 1 6 ? 12.633 27.75 17.891 1 97.62 6 PRO B O 1
ATOM 3800 N N . ILE B 1 7 ? 12.516 29.719 16.875 1 98.31 7 ILE B N 1
ATOM 3801 C CA . ILE B 1 7 ? 13.82 30.172 17.359 1 98.31 7 ILE B CA 1
ATOM 3802 C C . ILE B 1 7 ? 13.781 30.328 18.875 1 98.31 7 ILE B C 1
ATOM 3804 O O . ILE B 1 7 ? 14.828 30.438 19.516 1 98.31 7 ILE B O 1
ATOM 3808 N N . HIS B 1 8 ? 12.602 30.422 19.422 1 98.5 8 HIS B N 1
ATOM 3809 C CA . HIS B 1 8 ? 12.508 30.641 20.859 1 98.5 8 HIS B CA 1
ATOM 3810 C C . HIS B 1 8 ? 12.242 29.328 21.594 1 98.5 8 HIS B C 1
ATOM 3812 O O . HIS B 1 8 ? 12.039 29.328 22.812 1 98.5 8 HIS B O 1
ATOM 3818 N N . THR B 1 9 ? 12.25 28.156 20.906 1 97.5 9 THR B N 1
ATOM 3819 C CA . THR B 1 9 ? 12.078 26.844 21.516 1 97.5 9 THR B CA 1
ATOM 3820 C C . THR B 1 9 ? 13.219 25.922 21.109 1 97.5 9 THR B C 1
ATOM 3822 O O . THR B 1 9 ? 13.258 24.766 21.531 1 97.5 9 THR B O 1
ATOM 3825 N N . GLY B 1 10 ? 14.078 26.406 20.25 1 97.69 10 GLY B N 1
ATOM 3826 C CA . GLY B 1 10 ? 15.164 25.578 19.766 1 97.69 10 GLY B CA 1
ATOM 3827 C C . GLY B 1 10 ? 14.742 24.625 18.656 1 97.69 10 GLY B C 1
ATOM 3828 O O . GLY B 1 10 ? 15.438 23.656 18.359 1 97.69 10 GLY B O 1
ATOM 3829 N N . MET B 1 11 ? 13.602 24.859 18.016 1 97.56 11 MET B N 1
ATOM 3830 C CA . MET B 1 11 ? 13.016 23.938 17.031 1 97.56 11 MET B CA 1
ATOM 3831 C C . MET B 1 11 ? 13.156 24.484 15.617 1 97.56 11 MET B C 1
ATOM 3833 O O . MET B 1 11 ? 12.43 24.062 14.719 1 97.56 11 MET B O 1
ATOM 3837 N N . GLN B 1 12 ? 14.062 25.469 15.352 1 98.06 12 GLN B N 1
ATOM 3838 C CA . GLN B 1 12 ? 14.086 26.203 14.086 1 98.06 12 GLN B CA 1
ATOM 3839 C C . GLN B 1 12 ? 14.828 25.422 13.008 1 98.06 12 GLN B C 1
ATOM 3841 O O . GLN B 1 12 ? 14.781 25.781 11.836 1 98.06 12 GLN B O 1
ATOM 3846 N N . HIS B 1 13 ? 15.5 24.312 13.469 1 97.88 13 HIS B N 1
ATOM 3847 C CA . HIS B 1 13 ? 16.281 23.547 12.508 1 97.88 13 HIS B CA 1
ATOM 3848 C C . HIS B 1 13 ? 15.75 22.125 12.367 1 97.88 13 HIS B C 1
ATOM 3850 O O . HIS B 1 13 ? 15.734 21.359 13.336 1 97.88 13 HIS B O 1
ATOM 3856 N N . ALA B 1 14 ? 15.297 21.75 11.211 1 95.12 14 ALA B N 1
ATOM 3857 C CA . ALA B 1 14 ? 14.883 20.406 10.844 1 95.12 14 ALA B CA 1
ATOM 3858 C C . ALA B 1 14 ? 13.719 19.922 11.711 1 95.12 14 ALA B C 1
ATOM 3860 O O . ALA B 1 14 ? 13.305 20.625 12.641 1 95.12 14 ALA B O 1
ATOM 3861 N N . VAL B 1 15 ? 13.164 18.797 11.375 1 96 15 VAL B N 1
ATOM 3862 C CA . VAL B 1 15 ? 12.047 18.188 12.086 1 96 15 VAL B CA 1
ATOM 3863 C C . VAL B 1 15 ? 12.562 17.203 13.125 1 96 15 VAL B C 1
ATOM 3865 O O . VAL B 1 15 ? 13.766 16.922 13.172 1 96 15 VAL B O 1
ATOM 3868 N N . LEU B 1 16 ? 11.688 16.734 13.969 1 97.44 16 LEU B N 1
ATOM 3869 C CA . LEU B 1 16 ? 12 15.68 14.93 1 97.44 16 LEU B CA 1
ATOM 3870 C C . LEU B 1 16 ? 11.891 14.297 14.297 1 97.44 16 LEU B C 1
ATOM 3872 O O . LEU B 1 16 ? 10.938 14.031 13.562 1 97.44 16 LEU B O 1
ATOM 3876 N N . TYR B 1 17 ? 12.875 13.406 14.578 1 97.75 17 TYR B N 1
ATOM 3877 C CA . TYR B 1 17 ? 12.852 12.023 14.102 1 97.75 17 TYR B CA 1
ATOM 3878 C C . TYR B 1 17 ? 12.484 11.07 15.234 1 97.75 17 TYR B C 1
ATOM 3880 O O . TYR B 1 17 ? 12.664 11.391 16.406 1 97.75 17 TYR B O 1
ATOM 3888 N N . GLY B 1 18 ? 11.969 9.945 14.805 1 97.94 18 GLY B N 1
ATOM 3889 C CA . GLY B 1 18 ? 11.578 8.953 15.789 1 97.94 18 GLY B CA 1
ATOM 3890 C C . GLY B 1 18 ? 12.719 8.5 16.672 1 97.94 18 GLY B C 1
ATOM 3891 O O . GLY B 1 18 ? 12.531 8.234 17.859 1 97.94 18 GLY B O 1
ATOM 3892 N N . MET B 1 19 ? 13.93 8.477 16.141 1 97.94 19 MET B N 1
ATOM 3893 C CA . MET B 1 19 ? 15.094 7.984 16.875 1 97.94 19 MET B CA 1
ATOM 3894 C C . MET B 1 19 ? 15.844 9.133 17.547 1 97.94 19 MET B C 1
ATOM 3896 O O . MET B 1 19 ? 16.875 8.914 18.172 1 97.94 19 MET B O 1
ATOM 3900 N N . GLU B 1 20 ? 15.367 10.367 17.359 1 98.06 20 GLU B N 1
ATOM 3901 C CA . GLU B 1 20 ? 16.016 11.5 18.016 1 98.06 20 GLU B CA 1
ATOM 3902 C C . GLU B 1 20 ? 15.641 11.562 19.5 1 98.06 20 GLU B C 1
ATOM 3904 O O . GLU B 1 20 ? 14.453 11.57 19.844 1 98.06 20 GLU B O 1
ATOM 3909 N N . PRO B 1 21 ? 16.641 11.539 20.391 1 98.06 21 PRO B N 1
ATOM 3910 C CA . PRO B 1 21 ? 16.359 11.555 21.828 1 98.06 21 PRO B CA 1
ATOM 3911 C C . PRO B 1 21 ? 15.984 12.945 22.328 1 98.06 21 PRO B C 1
ATOM 3913 O O . PRO B 1 21 ? 16.594 13.445 23.281 1 98.06 21 PRO B O 1
ATOM 3916 N N . ARG B 1 22 ? 14.969 13.383 21.672 1 97.12 22 ARG B N 1
ATOM 3917 C CA . ARG B 1 22 ? 14.5 14.742 21.922 1 97.12 22 ARG B CA 1
ATOM 3918 C C . ARG B 1 22 ? 13.016 14.875 21.594 1 97.12 22 ARG B C 1
ATOM 3920 O O . ARG B 1 22 ? 12.43 14 20.953 1 97.12 22 ARG B O 1
ATOM 3927 N N . GLY B 1 23 ? 12.359 15.828 22.109 1 97.94 23 GLY B N 1
ATOM 3928 C CA . GLY B 1 23 ? 11.023 16.297 21.781 1 97.94 23 GLY B CA 1
ATOM 3929 C C . GLY B 1 23 ? 10.828 17.766 22.047 1 97.94 23 GLY B C 1
ATOM 3930 O O . GLY B 1 23 ? 11.758 18.469 22.469 1 97.94 23 GLY B O 1
ATOM 3931 N N . LEU B 1 24 ? 9.656 18.234 21.688 1 98.25 24 LEU B N 1
ATOM 3932 C CA . LEU B 1 24 ? 9.336 19.594 22.109 1 98.25 24 LEU B CA 1
ATOM 3933 C C . LEU B 1 24 ? 9.633 19.797 23.594 1 98.25 24 LEU B C 1
ATOM 3935 O O . LEU B 1 24 ? 9.242 18.969 24.422 1 98.25 24 LEU B O 1
ATOM 3939 N N . PRO B 1 25 ? 10.359 20.859 23.922 1 97.62 25 PRO B N 1
ATOM 3940 C CA . PRO B 1 25 ? 10.773 21.031 25.312 1 97.62 25 PRO B CA 1
ATOM 3941 C C . PRO B 1 25 ? 9.609 20.922 26.297 1 97.62 25 PRO B C 1
ATOM 3943 O O . PRO B 1 25 ? 8.539 21.484 26.047 1 97.62 25 PRO B O 1
ATOM 3946 N N . LEU B 1 26 ? 9.859 20.188 27.359 1 97.56 26 LEU B N 1
ATOM 3947 C CA . LEU B 1 26 ? 8.82 19.906 28.344 1 97.56 26 LEU B CA 1
ATOM 3948 C C . LEU B 1 26 ? 8.492 21.156 29.156 1 97.56 26 LEU B C 1
ATOM 3950 O O . LEU B 1 26 ? 7.48 21.188 29.859 1 97.56 26 LEU B O 1
ATOM 3954 N N . THR B 1 27 ? 9.273 22.188 28.984 1 96.31 27 THR B N 1
ATOM 3955 C CA . THR B 1 27 ? 9.031 23.453 29.688 1 96.31 27 THR B CA 1
ATOM 3956 C C . THR B 1 27 ? 7.922 24.25 29 1 96.31 27 THR B C 1
ATOM 3958 O O . THR B 1 27 ? 7.395 25.203 29.578 1 96.31 27 THR B O 1
ATOM 3961 N N . GLU B 1 28 ? 7.637 23.891 27.781 1 97.69 28 GLU B N 1
ATOM 3962 C CA . GLU B 1 28 ? 6.602 24.625 27.062 1 97.69 28 GLU B CA 1
ATOM 3963 C C . GLU B 1 28 ? 5.211 24.109 27.406 1 97.69 28 GLU B C 1
ATOM 3965 O O . GLU B 1 28 ? 4.949 22.906 27.344 1 97.69 28 GLU B O 1
ATOM 3970 N N . LYS B 1 29 ? 4.375 25 27.859 1 98 29 LYS B N 1
ATOM 3971 C CA . LYS B 1 29 ? 2.959 24.703 28.031 1 98 29 LYS B CA 1
ATOM 3972 C C . LYS B 1 29 ? 2.191 24.844 26.734 1 98 29 LYS B C 1
ATOM 3974 O O . LYS B 1 29 ? 2.359 25.828 26.016 1 98 29 LYS B O 1
ATOM 3979 N N . LEU B 1 30 ? 1.343 23.828 26.391 1 98.44 30 LEU B N 1
ATOM 3980 C CA . LEU B 1 30 ? 0.676 23.797 25.094 1 98.44 30 LEU B CA 1
ATOM 3981 C C . LEU B 1 30 ? -0.786 24.203 25.234 1 98.44 30 LEU B C 1
ATOM 3983 O O . LEU B 1 30 ? -1.332 24.234 26.328 1 98.44 30 LEU B O 1
ATOM 3987 N N . LEU B 1 31 ? -1.417 24.469 24.125 1 98.69 31 LEU B N 1
ATOM 3988 C CA . LEU B 1 31 ? -2.793 24.953 24.047 1 98.69 31 LEU B CA 1
ATOM 3989 C C . LEU B 1 31 ? -3.738 24.031 24.812 1 98.69 31 LEU B C 1
ATOM 3991 O O . LEU B 1 31 ? -4.535 24.484 25.625 1 98.69 31 LEU B O 1
ATOM 3995 N N . PRO B 1 32 ? -3.674 22.656 24.594 1 98.75 32 PRO B N 1
ATOM 3996 C CA . PRO B 1 32 ? -4.629 21.812 25.297 1 98.75 32 PRO B CA 1
ATOM 3997 C C . PRO B 1 32 ? -4.445 21.859 26.812 1 98.75 32 PRO B C 1
ATOM 3999 O O . PRO B 1 32 ? -5.41 21.672 27.562 1 98.75 32 PRO B O 1
ATOM 4002 N N . GLN B 1 33 ? -3.246 22.125 27.281 1 98.75 33 GLN B N 1
ATOM 4003 C CA . GLN B 1 33 ? -3.014 22.234 28.703 1 98.75 33 GLN B CA 1
ATOM 4004 C C . GLN B 1 33 ? -3.68 23.484 29.281 1 98.75 33 GLN B C 1
ATOM 4006 O O . GLN B 1 33 ? -4.242 23.453 30.375 1 98.75 33 GLN B O 1
ATOM 4011 N N . TYR B 1 34 ? -3.639 24.625 28.625 1 98.69 34 TYR B N 1
ATOM 4012 C CA . TYR B 1 34 ? -4.359 25.828 29.016 1 98.69 34 TYR B CA 1
ATOM 4013 C C . TYR B 1 34 ? -5.863 25.594 29.016 1 98.69 34 TYR B C 1
ATOM 4015 O O . TYR B 1 34 ? -6.566 26 29.953 1 98.69 34 TYR B O 1
ATOM 4023 N N . LEU B 1 35 ? -6.359 24.938 27.969 1 98.75 35 LEU B N 1
ATOM 4024 C CA . LEU B 1 35 ? -7.793 24.703 27.828 1 98.75 35 LEU B CA 1
ATOM 4025 C C . LEU B 1 35 ? -8.312 23.781 28.922 1 98.75 35 LEU B C 1
ATOM 4027 O O . LEU B 1 35 ? -9.461 23.906 29.359 1 98.75 35 LEU B O 1
ATOM 4031 N N . LYS B 1 36 ? -7.445 22.906 29.312 1 98.19 36 LYS B N 1
ATOM 4032 C CA . LYS B 1 36 ? -7.82 22.031 30.422 1 98.19 36 LYS B CA 1
ATOM 4033 C C . LYS B 1 36 ? -8.156 22.828 31.672 1 98.19 36 LYS B C 1
ATOM 4035 O O . LYS B 1 36 ? -9.055 22.469 32.438 1 98.19 36 LYS B O 1
ATOM 4040 N N . GLU B 1 37 ? -7.504 23.922 31.906 1 97.94 37 GLU B N 1
ATOM 4041 C CA . GLU B 1 37 ? -7.758 24.797 33.062 1 97.94 37 GLU B CA 1
ATOM 4042 C C . GLU B 1 37 ? -9.141 25.422 32.969 1 97.94 37 GLU B C 1
ATOM 4044 O O . GLU B 1 37 ? -9.695 25.859 33.969 1 97.94 37 GLU B O 1
ATOM 4049 N N . LEU B 1 38 ? -9.68 25.469 31.781 1 98.12 38 LEU B N 1
ATOM 4050 C CA . LEU B 1 38 ? -10.992 26.062 31.562 1 98.12 38 LEU B CA 1
ATOM 4051 C C . LEU B 1 38 ? -12.07 24.984 31.531 1 98.12 38 LEU B C 1
ATOM 4053 O O . LEU B 1 38 ? -13.234 25.266 31.234 1 98.12 38 LEU B O 1
ATOM 4057 N N . GLY B 1 39 ? -11.648 23.734 31.719 1 98.12 39 GLY B N 1
ATOM 4058 C CA . GLY B 1 39 ? -12.617 22.641 31.828 1 98.12 39 GLY B CA 1
ATOM 4059 C C . GLY B 1 39 ? -12.859 21.953 30.5 1 98.12 39 GLY B C 1
ATOM 4060 O O . GLY B 1 39 ? -13.766 21.109 30.391 1 98.12 39 GLY B O 1
ATOM 4061 N N . TYR B 1 40 ? -12.086 22.188 29.5 1 98.62 40 TYR B N 1
ATOM 4062 C CA . TYR B 1 40 ? -12.266 21.547 28.203 1 98.62 40 TYR B CA 1
ATOM 4063 C C . TYR B 1 40 ? -11.875 20.078 28.281 1 98.62 40 TYR B C 1
ATOM 4065 O O . TYR B 1 40 ? -10.938 19.703 28.984 1 98.62 40 TYR B O 1
ATOM 4073 N N . LYS B 1 41 ? -12.633 19.266 27.547 1 98.69 41 LYS B N 1
ATOM 4074 C CA . LYS B 1 41 ? -12.172 17.953 27.141 1 98.69 41 LYS B CA 1
ATOM 4075 C C . LYS B 1 41 ? -11.391 18.016 25.828 1 98.69 41 LYS B C 1
ATOM 4077 O O . LYS B 1 41 ? -11.883 18.531 24.828 1 98.69 41 LYS B O 1
ATOM 4082 N N . ASN B 1 42 ? -10.156 17.547 25.875 1 98.81 42 ASN B N 1
ATOM 4083 C CA . ASN B 1 42 ? -9.25 17.734 24.75 1 98.81 42 ASN B CA 1
ATOM 4084 C C . ASN B 1 42 ? -8.953 16.422 24.031 1 98.81 42 ASN B C 1
ATOM 4086 O O . ASN B 1 42 ? -8.469 15.469 24.656 1 98.81 42 ASN B O 1
ATOM 4090 N N . HIS B 1 43 ? -9.234 16.359 22.703 1 98.94 43 HIS B N 1
ATOM 4091 C CA . HIS B 1 43 ? -8.93 15.18 21.891 1 98.94 43 HIS B CA 1
ATOM 4092 C C . HIS B 1 43 ? -7.988 15.531 20.75 1 98.94 43 HIS B C 1
ATOM 4094 O O . HIS B 1 43 ? -8.094 16.609 20.156 1 98.94 43 HIS B O 1
ATOM 4100 N N . ILE B 1 44 ? -7.082 14.633 20.453 1 98.94 44 ILE B N 1
ATOM 4101 C CA . ILE B 1 44 ? -6.309 14.711 19.219 1 98.94 44 ILE B CA 1
ATOM 4102 C C . ILE B 1 44 ? -6.449 13.414 18.438 1 98.94 44 ILE B C 1
ATOM 4104 O O . ILE B 1 44 ? -6.227 12.328 18.984 1 98.94 44 ILE B O 1
ATOM 4108 N N . TYR B 1 45 ? -6.832 13.484 17.266 1 98.94 45 TYR B N 1
ATOM 4109 C CA . TYR B 1 45 ? -6.836 12.352 16.344 1 98.94 45 TYR B CA 1
ATOM 4110 C C . TYR B 1 45 ? -5.996 12.648 15.117 1 98.94 45 TYR B C 1
ATOM 4112 O O . TYR B 1 45 ? -6.258 13.617 14.398 1 98.94 45 TYR B O 1
ATOM 4120 N N . GLY B 1 46 ? -4.957 11.867 14.938 1 98.81 46 GLY B N 1
ATOM 4121 C CA . GLY B 1 46 ? -4.043 12.039 13.82 1 98.81 46 GLY B CA 1
ATOM 4122 C C . GLY B 1 46 ? -2.604 12.234 14.258 1 98.81 46 GLY B C 1
ATOM 4123 O O . GLY B 1 46 ? -2.137 11.586 15.195 1 98.81 46 GLY B O 1
ATOM 4124 N N . LYS B 1 47 ? -1.844 13.078 13.625 1 98.75 47 LYS B N 1
ATOM 4125 C CA . LYS B 1 47 ? -0.396 13.258 13.695 1 98.75 47 LYS B CA 1
ATOM 4126 C C . LYS B 1 47 ? 0.001 14.062 14.93 1 98.75 47 LYS B C 1
ATOM 4128 O O . LYS B 1 47 ? -0.59 15.109 15.211 1 98.75 47 LYS B O 1
ATOM 4133 N N . TRP B 1 48 ? 1.007 13.578 15.641 1 98.69 48 TRP B N 1
ATOM 4134 C CA . TRP B 1 48 ? 1.611 14.305 16.75 1 98.69 48 TRP B CA 1
ATOM 4135 C C . TRP B 1 48 ? 2.873 15.031 16.312 1 98.69 48 TRP B C 1
ATOM 4137 O O . TRP B 1 48 ? 2.844 16.234 16.062 1 98.69 48 TRP B O 1
ATOM 4147 N N . HIS B 1 49 ? 3.951 14.352 16.062 1 98.38 49 HIS B N 1
ATOM 4148 C CA . HIS B 1 49 ? 5.211 14.773 15.461 1 98.38 49 HIS B CA 1
ATOM 4149 C C . HIS B 1 49 ? 5.91 15.82 16.312 1 98.38 49 HIS B C 1
ATOM 4151 O O . HIS B 1 49 ? 6.5 16.766 15.781 1 98.38 49 HIS B O 1
ATOM 4157 N N . LEU B 1 50 ? 5.805 15.805 17.656 1 98.06 50 LEU B N 1
ATOM 4158 C CA . LEU B 1 50 ? 6.5 16.734 18.547 1 98.06 50 LEU B CA 1
ATOM 4159 C C . LEU B 1 50 ? 7.48 15.992 19.453 1 98.06 50 LEU B C 1
ATOM 4161 O O . LEU B 1 50 ? 7.84 16.484 20.516 1 98.06 50 LEU B O 1
ATOM 4165 N N . GLY B 1 51 ? 7.77 14.789 19 1 97.62 51 GLY B N 1
ATOM 4166 C CA . GLY B 1 51 ? 8.711 13.953 19.719 1 97.62 51 GLY B CA 1
ATOM 4167 C C . GLY B 1 51 ? 8.039 12.891 20.578 1 97.62 51 GLY B C 1
ATOM 4168 O O . GLY B 1 51 ? 6.949 13.117 21.109 1 97.62 51 GLY B O 1
ATOM 4169 N N . SER B 1 52 ? 8.688 11.75 20.609 1 97.94 52 SER B N 1
ATOM 4170 C CA . SER B 1 52 ? 8.203 10.633 21.406 1 97.94 52 SER B CA 1
ATOM 4171 C C . SER B 1 52 ? 9.359 9.891 22.078 1 97.94 52 SER B C 1
ATOM 4173 O O . SER B 1 52 ? 9.312 8.664 22.234 1 97.94 52 SER B O 1
ATOM 4175 N N . TYR B 1 53 ? 10.367 10.711 22.406 1 98 53 TYR B N 1
ATOM 4176 C CA . TYR B 1 53 ? 11.547 10.148 23.062 1 98 53 TYR B CA 1
ATOM 4177 C C . TYR B 1 53 ? 11.164 9.477 24.375 1 98 53 TYR B C 1
ATOM 4179 O O . TYR B 1 53 ? 11.609 8.359 24.656 1 98 53 TYR B O 1
ATOM 4187 N N . THR B 1 54 ? 10.414 10.156 25.188 1 98.31 54 THR B N 1
ATOM 4188 C CA . THR B 1 54 ? 9.836 9.602 26.406 1 98.31 54 THR B CA 1
ATOM 4189 C C . THR B 1 54 ? 8.32 9.766 26.422 1 98.31 54 THR B C 1
ATOM 4191 O O . THR B 1 54 ? 7.773 10.531 25.609 1 98.31 54 THR B O 1
ATOM 4194 N N . ARG B 1 55 ? 7.73 9 27.281 1 98 55 ARG B N 1
ATOM 4195 C CA . ARG B 1 55 ? 6.277 9.062 27.422 1 98 55 ARG B CA 1
ATOM 4196 C C . ARG B 1 55 ? 5.809 10.484 27.688 1 98 55 ARG B C 1
ATOM 4198 O O . ARG B 1 55 ? 4.742 10.891 27.219 1 98 55 ARG B O 1
ATOM 4205 N N . LYS B 1 56 ? 6.547 11.281 28.359 1 98.31 56 LYS B N 1
ATOM 4206 C CA . LYS B 1 56 ? 6.195 12.656 28.719 1 98.31 56 LYS B CA 1
ATOM 4207 C C . LYS B 1 56 ? 6.062 13.539 27.484 1 98.31 56 LYS B C 1
ATOM 4209 O O . LYS B 1 56 ? 5.461 14.609 27.547 1 98.31 56 LYS B O 1
ATOM 4214 N N . HIS B 1 57 ? 6.602 13.117 26.391 1 98.5 57 HIS B N 1
ATOM 4215 C CA . HIS B 1 57 ? 6.582 13.914 25.156 1 98.5 57 HIS B CA 1
ATOM 4216 C C . HIS B 1 57 ? 5.355 13.594 24.312 1 98.5 57 HIS B C 1
ATOM 4218 O O . HIS B 1 57 ? 5.094 14.266 23.312 1 98.5 57 HIS B O 1
ATOM 4224 N N . THR B 1 58 ? 4.598 12.625 24.672 1 98.56 58 THR B N 1
ATOM 4225 C CA . THR B 1 58 ? 3.512 12.133 23.828 1 98.56 58 THR B CA 1
ATOM 4226 C C . THR B 1 58 ? 2.211 1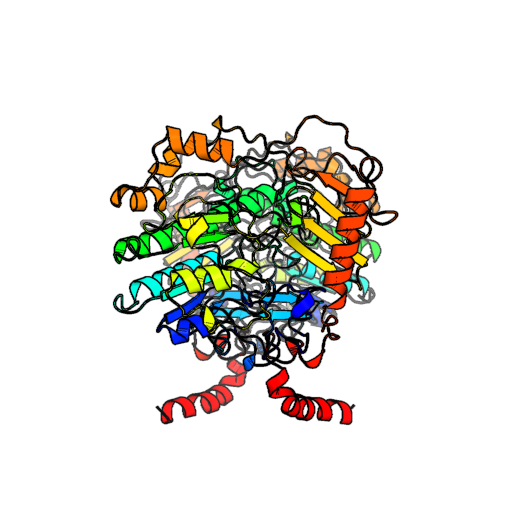2.867 24.141 1 98.56 58 THR B C 1
ATOM 4228 O O . THR B 1 58 ? 2.111 13.562 25.156 1 98.56 58 THR B O 1
ATOM 4231 N N . PRO B 1 59 ? 1.159 12.742 23.297 1 98.5 59 PRO B N 1
ATOM 4232 C CA . PRO B 1 59 ? -0.039 13.578 23.359 1 98.5 59 PRO B CA 1
ATOM 4233 C C . PRO B 1 59 ? -0.737 13.508 24.719 1 98.5 59 PRO B C 1
ATOM 4235 O O . PRO B 1 59 ? -1.13 14.531 25.281 1 98.5 59 PRO B O 1
ATOM 4238 N N . LEU B 1 60 ? -0.805 12.297 25.297 1 98.69 60 LEU B N 1
ATOM 4239 C CA . LEU B 1 60 ? -1.594 12.086 26.516 1 98.69 60 LEU B CA 1
ATOM 4240 C C . LEU B 1 60 ? -0.907 12.719 27.719 1 98.69 60 LEU B C 1
ATOM 4242 O O . LEU B 1 60 ? -1.53 12.898 28.766 1 98.69 60 LEU B O 1
ATOM 4246 N N . GLU B 1 61 ? 0.375 13.023 27.562 1 98.44 61 GLU B N 1
ATOM 4247 C CA . GLU B 1 61 ? 1.107 13.688 28.641 1 98.44 61 GLU B CA 1
ATOM 4248 C C . GLU B 1 61 ? 1.325 15.164 28.328 1 98.44 61 GLU B C 1
ATOM 4250 O O . GLU B 1 61 ? 2.072 15.844 29.031 1 98.44 61 GLU B O 1
ATOM 4255 N N . ARG B 1 62 ? 0.688 15.633 27.328 1 98.56 62 ARG B N 1
ATOM 4256 C CA . ARG B 1 62 ? 0.865 17.031 26.906 1 98.56 62 ARG B CA 1
ATOM 4257 C C . ARG B 1 62 ? -0.479 17.734 26.781 1 98.56 62 ARG B C 1
ATOM 4259 O O . ARG B 1 62 ? -0.633 18.641 25.953 1 98.56 62 ARG B O 1
ATOM 4266 N N . GLY B 1 63 ? -1.473 17.25 27.484 1 98.56 63 GLY B N 1
ATOM 4267 C CA . GLY B 1 63 ? -2.693 18.031 27.641 1 98.56 63 GLY B CA 1
ATOM 4268 C C . GLY B 1 63 ? -3.896 17.391 26.984 1 98.56 63 GLY B C 1
ATOM 4269 O O . GLY B 1 63 ? -5.031 17.828 27.188 1 98.56 63 GLY B O 1
ATOM 4270 N N . PHE B 1 64 ? -3.729 16.281 26.25 1 98.88 64 PHE B N 1
ATOM 4271 C CA . PHE B 1 64 ? -4.848 15.641 25.578 1 98.88 64 PHE B CA 1
ATOM 4272 C C . PHE B 1 64 ? -5.387 14.477 26.406 1 98.88 64 PHE B C 1
ATOM 4274 O O . PHE B 1 64 ? -4.617 13.742 27.031 1 98.88 64 PHE B O 1
ATOM 4281 N N . ASP B 1 65 ? -6.688 14.305 26.266 1 98.69 65 ASP B N 1
ATOM 4282 C CA . ASP B 1 65 ? -7.371 13.242 27 1 98.69 65 ASP B CA 1
ATOM 4283 C C . ASP B 1 65 ? -7.43 11.961 26.172 1 98.69 65 ASP B C 1
ATOM 4285 O O . ASP B 1 65 ? -7.535 10.867 26.719 1 98.69 65 ASP B O 1
ATOM 4289 N N . SER B 1 66 ? -7.406 12.109 24.891 1 98.81 66 SER B N 1
ATOM 4290 C CA . SER B 1 66 ? -7.398 10.938 24.016 1 98.81 66 SER B CA 1
ATOM 4291 C C . SER B 1 66 ? -6.602 11.211 22.734 1 98.81 66 SER B C 1
ATOM 4293 O O . SER B 1 66 ? -6.461 12.359 22.328 1 98.81 66 SER B O 1
ATOM 4295 N N . HIS B 1 67 ? -6.113 10.094 22.25 1 98.88 67 HIS B N 1
ATOM 4296 C CA . HIS B 1 67 ? -5.324 10.148 21.031 1 98.88 67 HIS B CA 1
ATOM 4297 C C . HIS B 1 67 ? -5.461 8.859 20.234 1 98.88 67 HIS B C 1
ATOM 4299 O O . HIS B 1 67 ? -5.34 7.762 20.781 1 98.88 67 HIS B O 1
ATOM 4305 N N . VAL B 1 68 ? -5.773 8.93 19.016 1 98.94 68 VAL B N 1
ATOM 4306 C CA . VAL B 1 68 ? -5.578 7.895 18 1 98.94 68 VAL B CA 1
ATOM 4307 C C . VAL B 1 68 ? -4.848 8.477 16.797 1 98.94 68 VAL B C 1
ATOM 4309 O O . VAL B 1 68 ? -5.324 9.438 16.188 1 98.94 68 VAL B O 1
ATOM 4312 N N . GLY B 1 69 ? -3.729 8.031 16.516 1 98.81 69 GLY B N 1
ATOM 4313 C CA . GLY B 1 69 ? -2.883 8.57 15.461 1 98.81 69 GLY B CA 1
ATOM 4314 C C . GLY B 1 69 ? -1.431 8.148 15.586 1 98.81 69 GLY B C 1
ATOM 4315 O O . GLY B 1 69 ? -1.129 7.113 16.188 1 98.81 69 GLY B O 1
ATOM 4316 N N . PHE B 1 70 ? -0.488 8.844 14.969 1 98.81 70 PHE B N 1
ATOM 4317 C CA . PHE B 1 70 ? 0.899 8.398 14.922 1 98.81 70 PHE B CA 1
ATOM 4318 C C . PHE B 1 70 ? 1.829 9.469 15.492 1 98.81 70 PHE B C 1
ATOM 4320 O O . PHE B 1 70 ? 1.468 10.641 15.555 1 98.81 70 PHE B O 1
ATOM 4327 N N . TRP B 1 71 ? 2.953 9.055 15.93 1 98.62 71 TRP B N 1
ATOM 4328 C CA . TRP B 1 71 ? 3.855 9.906 16.703 1 98.62 71 TRP B CA 1
ATOM 4329 C C . TRP B 1 71 ? 4.895 10.555 15.797 1 98.62 71 TRP B C 1
ATOM 4331 O O . TRP B 1 71 ? 5.324 11.688 16.047 1 98.62 71 TRP B O 1
ATOM 4341 N N . THR B 1 72 ? 5.285 9.922 14.68 1 98.19 72 THR B N 1
ATOM 4342 C CA . THR B 1 72 ? 6.363 10.43 13.836 1 98.19 72 THR B CA 1
ATOM 4343 C C . THR B 1 72 ? 5.82 11.383 12.773 1 98.19 72 THR B C 1
ATOM 4345 O O . THR B 1 72 ? 4.676 11.828 12.867 1 98.19 72 THR B O 1
ATOM 4348 N N . GLY B 1 73 ? 6.672 11.742 11.867 1 97.38 73 GLY B N 1
ATOM 4349 C CA . GLY B 1 73 ? 6.34 12.812 10.938 1 97.38 73 GLY B CA 1
ATOM 4350 C C . GLY B 1 73 ? 5.43 12.359 9.812 1 97.38 73 GLY B C 1
ATOM 4351 O O . GLY B 1 73 ? 4.758 13.18 9.18 1 97.38 73 GLY B O 1
ATOM 4352 N N . HIS B 1 74 ? 5.441 11.109 9.523 1 97.94 74 HIS B N 1
ATOM 4353 C CA . HIS B 1 74 ? 4.609 10.508 8.492 1 97.94 74 HIS B CA 1
ATOM 4354 C C . HIS B 1 74 ? 4.484 9 8.695 1 97.94 74 HIS B C 1
ATOM 4356 O O . HIS B 1 74 ? 5.238 8.406 9.469 1 97.94 74 HIS B O 1
ATOM 4362 N N . HIS B 1 75 ? 3.553 8.43 8.102 1 98.44 75 HIS B N 1
ATOM 4363 C CA . HIS B 1 75 ? 3.457 6.977 7.992 1 98.44 75 HIS B CA 1
ATOM 4364 C C . HIS B 1 75 ? 2.598 6.566 6.805 1 98.44 75 HIS B C 1
ATOM 4366 O O . HIS B 1 75 ? 1.977 7.414 6.156 1 98.44 75 HIS B O 1
ATOM 4372 N N . HIS B 1 76 ? 2.697 5.328 6.438 1 98.69 76 HIS B N 1
ATOM 4373 C CA . HIS B 1 76 ? 1.848 4.824 5.363 1 98.69 76 HIS B CA 1
ATOM 4374 C C . HIS B 1 76 ? 0.388 4.766 5.797 1 98.69 76 HIS B C 1
ATOM 4376 O O . HIS B 1 76 ? 0.08 4.277 6.891 1 98.69 76 HIS B O 1
ATOM 4382 N N . MET B 1 77 ? -0.518 5.113 4.922 1 98.75 77 MET B N 1
ATOM 4383 C CA . MET B 1 77 ? -1.899 5.41 5.289 1 98.75 77 MET B CA 1
ATOM 4384 C C . MET B 1 77 ? -2.68 4.125 5.559 1 98.75 77 MET B C 1
ATOM 4386 O O . MET B 1 77 ? -3.771 4.168 6.129 1 98.75 77 MET B O 1
ATOM 4390 N N . PHE B 1 78 ? -2.166 2.926 5.125 1 98.75 78 PHE B N 1
ATOM 4391 C CA . PHE B 1 78 ? -2.9 1.679 5.305 1 98.75 78 PHE B CA 1
ATOM 4392 C C . PHE B 1 78 ? -2.16 0.749 6.258 1 98.75 78 PHE B C 1
ATOM 4394 O O . PHE B 1 78 ? -2.758 0.197 7.188 1 98.75 78 PHE B O 1
ATOM 4401 N N . ASP B 1 79 ? -0.846 0.603 6.039 1 98.56 79 ASP B N 1
ATOM 4402 C CA . ASP B 1 79 ? -0.138 -0.354 6.887 1 98.56 79 ASP B CA 1
ATOM 4403 C C . ASP B 1 79 ? 0.38 0.314 8.156 1 98.56 79 ASP B C 1
ATOM 4405 O O . ASP B 1 79 ? 0.826 -0.365 9.086 1 98.56 79 ASP B O 1
ATOM 4409 N N . HIS B 1 80 ? 0.381 1.654 8.234 1 98.81 80 HIS B N 1
ATOM 4410 C CA . HIS B 1 80 ? 0.614 2.479 9.422 1 98.81 80 HIS B CA 1
ATOM 4411 C C . HIS B 1 80 ? 2.061 2.373 9.891 1 98.81 80 HIS B C 1
ATOM 4413 O O . HIS B 1 80 ? 2.352 2.574 11.07 1 98.81 80 HIS B O 1
ATOM 4419 N N . THR B 1 81 ? 2.996 1.965 8.969 1 98.75 81 THR B N 1
ATOM 4420 C CA . THR B 1 81 ? 4.418 2 9.305 1 98.75 81 THR B CA 1
ATOM 4421 C C . THR B 1 81 ? 5.039 3.33 8.883 1 98.75 81 THR B C 1
ATOM 4423 O O . THR B 1 81 ? 4.543 3.99 7.965 1 98.75 81 THR B O 1
ATOM 4426 N N . ALA B 1 82 ? 6.043 3.732 9.562 1 98.81 82 ALA B N 1
ATOM 4427 C CA . ALA B 1 82 ? 6.875 4.875 9.188 1 98.81 82 ALA B CA 1
ATOM 4428 C C . ALA B 1 82 ? 8.305 4.434 8.875 1 98.81 82 ALA B C 1
ATOM 4430 O O . ALA B 1 82 ? 8.914 3.688 9.648 1 98.81 82 ALA B O 1
ATOM 4431 N N . VAL B 1 83 ? 8.789 4.816 7.738 1 98.56 83 VAL B N 1
ATOM 4432 C CA . VAL B 1 83 ? 10.18 4.605 7.363 1 98.56 83 VAL B CA 1
ATOM 4433 C C . VAL B 1 83 ? 10.969 5.898 7.559 1 98.56 83 VAL B C 1
ATOM 4435 O O . VAL B 1 83 ? 10.648 6.926 6.953 1 98.56 83 VAL B O 1
ATOM 4438 N N . GLU B 1 84 ? 11.93 5.871 8.43 1 96.38 84 GLU B N 1
ATOM 4439 C CA . GLU B 1 84 ? 12.805 7.008 8.703 1 96.38 84 GLU B CA 1
ATOM 4440 C C . GLU B 1 84 ? 14.266 6.574 8.781 1 96.38 84 GLU B C 1
ATOM 4442 O O . GLU B 1 84 ? 14.609 5.684 9.555 1 96.38 84 GLU B O 1
ATOM 4447 N N . THR B 1 85 ? 15.109 7.137 8.055 1 92.56 85 THR B N 1
ATOM 4448 C CA . THR B 1 85 ? 16.547 6.914 8.078 1 92.56 85 THR B CA 1
ATOM 4449 C C . THR B 1 85 ? 16.875 5.422 7.969 1 92.56 85 THR B C 1
ATOM 4451 O O . THR B 1 85 ? 17.625 4.879 8.781 1 92.56 85 THR B O 1
ATOM 4454 N N . ASN B 1 86 ? 16.25 4.707 7.105 1 90.25 86 ASN B N 1
ATOM 4455 C CA . ASN B 1 86 ? 16.469 3.309 6.746 1 90.25 86 ASN B CA 1
ATOM 4456 C C . ASN B 1 86 ? 15.961 2.365 7.828 1 90.25 86 ASN B C 1
ATOM 4458 O O . ASN B 1 86 ? 16.297 1.181 7.836 1 90.25 86 ASN B O 1
ATOM 4462 N N . ALA B 1 87 ? 15.266 2.959 8.82 1 97.12 87 ALA B N 1
ATOM 4463 C CA . ALA B 1 87 ? 14.547 2.16 9.805 1 97.12 87 ALA B CA 1
ATOM 4464 C C . ALA B 1 87 ? 13.039 2.232 9.57 1 97.12 87 ALA B C 1
ATOM 4466 O O . ALA B 1 87 ? 12.547 3.164 8.93 1 97.12 87 ALA B O 1
ATOM 4467 N N . TRP B 1 88 ? 12.375 1.205 9.992 1 98.38 88 TRP B N 1
ATOM 4468 C CA . TRP B 1 88 ? 10.922 1.222 9.836 1 98.38 88 TRP B CA 1
ATOM 4469 C C . TRP B 1 88 ? 10.242 0.572 11.039 1 98.38 88 TRP B C 1
ATOM 4471 O O . TRP B 1 88 ? 10.844 -0.258 11.727 1 98.38 88 TRP B O 1
ATOM 4481 N N . GLY B 1 89 ? 9.07 0.984 11.32 1 98.56 89 GLY B N 1
ATOM 4482 C CA . GLY B 1 89 ? 8.242 0.387 12.352 1 98.56 89 GLY B CA 1
ATOM 4483 C C . GLY B 1 89 ? 6.805 0.879 12.32 1 98.56 89 GLY B C 1
ATOM 4484 O O . GLY B 1 89 ? 6.504 1.887 11.68 1 98.56 89 GLY B O 1
ATOM 4485 N N . LEU B 1 90 ? 5.918 0.115 12.953 1 98.69 90 LEU B N 1
ATOM 4486 C CA . LEU B 1 90 ? 4.539 0.55 13.141 1 98.69 90 LEU B CA 1
ATOM 4487 C C . LEU B 1 90 ? 4.477 1.796 14.023 1 98.69 90 LEU B C 1
ATOM 4489 O O . LEU B 1 90 ? 5.188 1.89 15.023 1 98.69 90 LEU B O 1
ATOM 4493 N N . ASP B 1 91 ? 3.617 2.748 13.578 1 98.75 91 ASP B N 1
ATOM 4494 C CA . ASP B 1 91 ? 3.615 4.027 14.289 1 98.75 91 ASP B CA 1
ATOM 4495 C C . ASP B 1 91 ? 2.213 4.383 14.773 1 98.75 91 ASP B C 1
ATOM 4497 O O . ASP B 1 91 ? 2.049 5.254 15.625 1 98.75 91 ASP B O 1
ATOM 4501 N N . MET B 1 92 ? 1.139 3.742 14.32 1 98.81 92 MET B N 1
ATOM 4502 C CA . MET B 1 92 ? -0.235 4.043 14.711 1 98.81 92 MET B CA 1
ATOM 4503 C C . MET B 1 92 ? -0.479 3.67 16.172 1 98.81 92 MET B C 1
ATOM 4505 O O . MET B 1 92 ? -0.086 2.59 16.609 1 98.81 92 MET B O 1
ATOM 4509 N N . ARG B 1 93 ? -1.111 4.602 16.875 1 98.75 93 ARG B N 1
ATOM 4510 C CA . ARG B 1 93 ? -1.331 4.438 18.312 1 98.75 93 ARG B CA 1
ATOM 4511 C C . ARG B 1 93 ? -2.801 4.637 18.672 1 98.75 93 ARG B C 1
ATOM 4513 O O . ARG B 1 93 ? -3.52 5.363 17.984 1 98.75 93 ARG B O 1
ATOM 4520 N N . ARG B 1 94 ? -3.26 3.99 19.656 1 98.38 94 ARG B N 1
ATOM 4521 C CA . ARG B 1 94 ? -4.43 4.266 20.484 1 98.38 94 ARG B CA 1
ATOM 4522 C C . ARG B 1 94 ? -4.027 4.535 21.922 1 98.38 94 ARG B C 1
ATOM 4524 O O . ARG B 1 94 ? -3.85 3.602 22.719 1 98.38 94 ARG B O 1
ATOM 4531 N N . GLY B 1 95 ? -4 5.832 22.25 1 98.12 95 GLY B N 1
ATOM 4532 C CA . GLY B 1 95 ? -3.318 6.195 23.484 1 98.12 95 GLY B CA 1
ATOM 4533 C C . GLY B 1 95 ? -1.844 5.844 23.484 1 98.12 95 GLY B C 1
ATOM 4534 O O . GLY B 1 95 ? -1.11 6.242 22.578 1 98.12 95 GLY B O 1
ATOM 4535 N N . PHE B 1 96 ? -1.462 5.051 24.469 1 97.69 96 PHE B N 1
ATOM 4536 C CA . PHE B 1 96 ? -0.062 4.656 24.562 1 97.69 96 PHE B CA 1
ATOM 4537 C C . PHE B 1 96 ? 0.187 3.354 23.812 1 97.69 96 PHE B C 1
ATOM 4539 O O . PHE B 1 96 ? 1.336 2.994 23.547 1 97.69 96 PHE B O 1
ATOM 4546 N N . ASP B 1 97 ? -0.854 2.68 23.391 1 97.81 97 ASP B N 1
ATOM 4547 C CA . ASP B 1 97 ? -0.731 1.346 22.812 1 97.81 97 ASP B CA 1
ATOM 4548 C C . ASP B 1 97 ? -0.54 1.419 21.297 1 97.81 97 ASP B C 1
ATOM 4550 O O . ASP B 1 97 ? -1.006 2.359 20.656 1 97.81 97 ASP B O 1
ATOM 4554 N N . VAL B 1 98 ? 0.167 0.416 20.781 1 98.12 98 VAL B N 1
ATOM 4555 C CA . VAL B 1 98 ? 0.214 0.263 19.328 1 98.12 98 VAL B CA 1
ATOM 4556 C C . VAL B 1 98 ? -1.152 -0.183 18.812 1 98.12 98 VAL B C 1
ATOM 4558 O O . VAL B 1 98 ? -1.766 -1.096 19.375 1 98.12 98 VAL B O 1
ATOM 4561 N N . ALA B 1 99 ? -1.646 0.416 17.797 1 98.62 99 ALA B N 1
ATOM 4562 C CA . ALA B 1 99 ? -2.986 0.134 17.297 1 98.62 99 ALA B CA 1
ATOM 4563 C C . ALA B 1 99 ? -2.953 -0.939 16.219 1 98.62 99 ALA B C 1
ATOM 4565 O O . ALA B 1 99 ? -3.379 -0.702 15.078 1 98.62 99 ALA B O 1
ATOM 4566 N N . TYR B 1 100 ? -2.617 -2.164 16.578 1 98.19 100 TYR B N 1
ATOM 4567 C CA . TYR B 1 100 ? -2.545 -3.279 15.633 1 98.19 100 TYR B CA 1
ATOM 4568 C C . TYR B 1 100 ? -3.906 -3.553 15.008 1 98.19 100 TYR B C 1
ATOM 4570 O O . TYR B 1 100 ? -3.988 -4.012 13.867 1 98.19 100 TYR B O 1
ATOM 4578 N N . ASP B 1 101 ? -4.945 -3.238 15.719 1 97.19 101 ASP B N 1
ATOM 4579 C CA . ASP B 1 101 ? -6.312 -3.512 15.297 1 97.19 101 ASP B CA 1
ATOM 4580 C C . ASP B 1 101 ? -6.699 -2.646 14.094 1 97.19 101 ASP B C 1
ATOM 4582 O O . ASP B 1 101 ? -7.684 -2.93 13.414 1 97.19 101 ASP B O 1
ATOM 4586 N N . LEU B 1 102 ? -5.988 -1.624 13.797 1 98.5 102 LEU B N 1
ATOM 4587 C CA . LEU B 1 102 ? -6.367 -0.667 12.766 1 98.5 102 LEU B CA 1
ATOM 4588 C C . LEU B 1 102 ? -5.645 -0.965 11.453 1 98.5 102 LEU B C 1
ATOM 4590 O O . LEU B 1 102 ? -5.816 -0.247 10.469 1 98.5 102 LEU B O 1
ATOM 4594 N N . HIS B 1 103 ? -4.863 -2.049 11.414 1 98.25 103 HIS B N 1
ATOM 4595 C CA . HIS B 1 103 ? -4.137 -2.395 10.195 1 98.25 103 HIS B CA 1
ATOM 4596 C C . HIS B 1 103 ? -5.074 -2.465 9 1 98.25 103 HIS B C 1
ATOM 4598 O O . HIS B 1 103 ? -6.141 -3.084 9.07 1 98.25 103 HIS B O 1
ATOM 4604 N N . GLY B 1 104 ? -4.711 -1.801 7.938 1 98.31 104 GLY B N 1
ATOM 4605 C CA . GLY B 1 104 ? -5.477 -1.85 6.703 1 98.31 104 GLY B CA 1
ATOM 4606 C C . GLY B 1 104 ? -6.551 -0.779 6.625 1 98.31 104 GLY B C 1
ATOM 4607 O O . GLY B 1 104 ? -7.102 -0.525 5.555 1 98.31 104 GLY B O 1
ATOM 4608 N N . TYR B 1 105 ? -6.895 -0.163 7.781 1 98.62 105 TYR B N 1
ATOM 4609 C CA . TYR B 1 105 ? -7.852 0.935 7.766 1 98.62 105 TYR B CA 1
ATOM 4610 C C . TYR B 1 105 ? -7.184 2.24 7.352 1 98.62 105 TYR B C 1
ATOM 4612 O O . TYR B 1 105 ? -6.125 2.598 7.883 1 98.62 105 TYR B O 1
ATOM 4620 N N . TYR B 1 106 ? -7.766 2.857 6.402 1 98.81 106 TYR B N 1
ATOM 4621 C CA . TYR B 1 106 ? -7.188 4.082 5.859 1 98.81 106 TYR B CA 1
ATOM 4622 C C . TYR B 1 106 ? -7.102 5.164 6.926 1 98.81 106 TYR B C 1
ATOM 4624 O O . TYR B 1 106 ? -8.102 5.488 7.57 1 98.81 106 TYR B O 1
ATOM 4632 N N . THR B 1 107 ? -5.945 5.805 7.141 1 98.94 107 THR B N 1
ATOM 4633 C CA . THR B 1 107 ? -5.668 6.719 8.242 1 98.94 107 THR B CA 1
ATOM 4634 C C . THR B 1 107 ? -6.688 7.859 8.266 1 98.94 107 THR B C 1
ATOM 4636 O O . THR B 1 107 ? -7.215 8.203 9.328 1 98.94 107 THR B O 1
ATOM 4639 N N . THR B 1 108 ? -7 8.438 7.082 1 98.94 108 THR B N 1
ATOM 4640 C CA . THR B 1 108 ? -7.953 9.539 7.012 1 98.94 108 THR B CA 1
ATOM 4641 C C . THR B 1 108 ? -9.32 9.102 7.516 1 98.94 108 THR B C 1
ATOM 4643 O O . THR B 1 108 ? -10.008 9.852 8.211 1 98.94 108 THR B O 1
ATOM 4646 N N . HIS B 1 109 ? -9.719 7.887 7.195 1 98.94 109 HIS B N 1
ATOM 4647 C CA . HIS B 1 109 ? -10.992 7.344 7.668 1 98.94 109 HIS B CA 1
ATOM 4648 C C . HIS B 1 109 ? -10.961 7.105 9.172 1 98.94 109 HIS B C 1
ATOM 4650 O O . HIS B 1 109 ? -11.953 7.34 9.867 1 98.94 109 HIS B O 1
ATOM 4656 N N . VAL B 1 110 ? -9.836 6.625 9.672 1 98.94 110 VAL B N 1
ATOM 4657 C CA . VAL B 1 110 ? -9.688 6.395 11.109 1 98.94 110 VAL B CA 1
ATOM 4658 C C . VAL B 1 110 ? -9.852 7.707 11.867 1 98.94 110 VAL B C 1
ATOM 4660 O O . VAL B 1 110 ? -10.602 7.781 12.836 1 98.94 110 VAL B O 1
ATOM 4663 N N . ILE B 1 111 ? -9.18 8.758 11.414 1 98.94 111 ILE B N 1
ATOM 4664 C CA . ILE B 1 111 ? -9.25 10.078 12.039 1 98.94 111 ILE B CA 1
ATOM 4665 C C . ILE B 1 111 ? -10.688 10.586 12 1 98.94 111 ILE B C 1
ATOM 4667 O O . ILE B 1 111 ? -11.203 11.094 13 1 98.94 111 ILE B O 1
ATOM 4671 N N . ARG B 1 112 ? -11.344 10.438 10.852 1 98.88 112 ARG B N 1
ATOM 4672 C CA . ARG B 1 112 ? -12.75 10.797 10.695 1 98.88 112 ARG B CA 1
ATOM 4673 C C . ARG B 1 112 ? -13.617 10.086 11.734 1 98.88 112 ARG B C 1
ATOM 4675 O O . ARG B 1 112 ? -14.336 10.734 12.492 1 98.88 112 ARG B O 1
ATOM 4682 N N . ASP B 1 113 ? -13.492 8.766 11.75 1 98.94 113 ASP B N 1
ATOM 4683 C CA . ASP B 1 113 ? -14.375 7.945 12.562 1 98.94 113 ASP B CA 1
ATOM 4684 C C . ASP B 1 113 ? -14.164 8.211 14.055 1 98.94 113 ASP B C 1
ATOM 4686 O O . ASP B 1 113 ? -15.125 8.289 14.82 1 98.94 113 ASP B O 1
ATOM 4690 N N . GLU B 1 114 ? -12.891 8.344 14.461 1 98.94 114 GLU B N 1
ATOM 4691 C CA . GLU B 1 114 ? -12.602 8.648 15.859 1 98.94 114 GLU B CA 1
ATOM 4692 C C . GLU B 1 114 ? -13.125 10.031 16.234 1 98.94 114 GLU B C 1
ATOM 4694 O O . GLU B 1 114 ? -13.641 10.227 17.344 1 98.94 114 GLU B O 1
ATOM 4699 N N . SER B 1 115 ? -12.992 11.008 15.359 1 98.94 115 SER B N 1
ATOM 4700 C CA . SER B 1 115 ? -13.5 12.352 15.602 1 98.94 115 SER B CA 1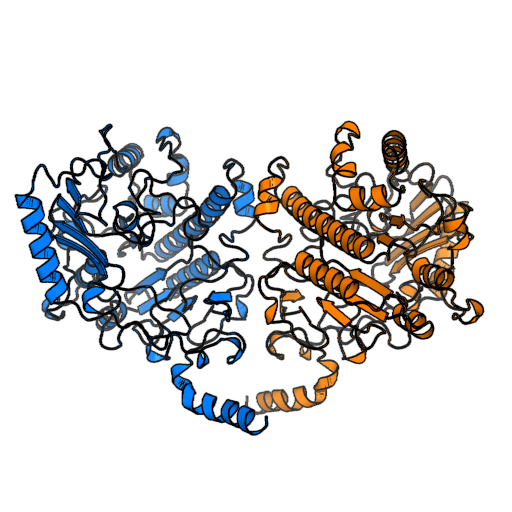
ATOM 4701 C C . SER B 1 115 ? -15.023 12.344 15.758 1 98.94 115 SER B C 1
ATOM 4703 O O . SER B 1 115 ? -15.555 12.93 16.703 1 98.94 115 SER B O 1
ATOM 4705 N N . VAL B 1 116 ? -15.656 11.703 14.828 1 98.94 116 VAL B N 1
ATOM 4706 C CA . VAL B 1 116 ? -17.109 11.609 14.852 1 98.94 116 VAL B CA 1
ATOM 4707 C C . VAL B 1 116 ? -17.562 10.906 16.125 1 98.94 116 VAL B C 1
ATOM 4709 O O . VAL B 1 116 ? -18.5 11.359 16.797 1 98.94 116 VAL B O 1
ATOM 4712 N N . ALA B 1 117 ? -16.875 9.852 16.5 1 98.94 117 ALA B N 1
ATOM 4713 C CA . ALA B 1 117 ? -17.219 9.117 17.719 1 98.94 117 ALA B CA 1
ATOM 4714 C C . ALA B 1 117 ? -17.062 9.992 18.953 1 98.94 117 ALA B C 1
ATOM 4716 O O . ALA B 1 117 ? -17.906 9.969 19.859 1 98.94 117 ALA B O 1
ATOM 4717 N N . ALA B 1 118 ? -15.984 10.727 19.031 1 98.88 118 ALA B N 1
ATOM 4718 C CA . ALA B 1 118 ? -15.75 11.617 20.156 1 98.88 118 ALA B CA 1
ATOM 4719 C C . ALA B 1 118 ? -16.859 12.664 20.281 1 98.88 118 ALA B C 1
ATOM 4721 O O . ALA B 1 118 ? -17.312 12.969 21.375 1 98.88 118 ALA B O 1
ATOM 4722 N N . ILE B 1 119 ? -17.281 13.211 19.172 1 98.81 119 ILE B N 1
ATOM 4723 C CA . ILE B 1 119 ? -18.344 14.211 19.156 1 98.81 119 ILE B CA 1
ATOM 4724 C C . ILE B 1 119 ? -19.656 13.586 19.641 1 98.81 119 ILE B C 1
ATOM 4726 O O . ILE B 1 119 ? -20.344 14.148 20.484 1 98.81 119 ILE B O 1
ATOM 4730 N N . ARG B 1 120 ? -19.922 12.453 19.125 1 98.69 120 ARG B N 1
ATOM 4731 C CA . ARG B 1 120 ? -21.172 11.789 19.438 1 98.69 120 ARG B CA 1
ATOM 4732 C C . ARG B 1 120 ? -21.234 11.398 20.906 1 98.69 120 ARG B C 1
ATOM 4734 O O . ARG B 1 120 ? -22.297 11.461 21.531 1 98.69 120 ARG B O 1
ATOM 4741 N N . ALA B 1 121 ? -20.125 11.078 21.469 1 98.5 121 ALA B N 1
ATOM 4742 C CA . ALA B 1 121 ? -20.078 10.609 22.859 1 98.5 121 ALA B CA 1
ATOM 4743 C C . ALA B 1 121 ? -19.922 11.773 23.828 1 98.5 121 ALA B C 1
ATOM 4745 O O . ALA B 1 121 ? -20.062 11.609 25.047 1 98.5 121 ALA B O 1
ATOM 4746 N N . HIS B 1 122 ? -19.672 12.93 23.375 1 98.31 122 HIS B N 1
ATOM 4747 C CA . HIS B 1 122 ? -19.297 14.078 24.188 1 98.31 122 HIS B CA 1
ATOM 4748 C C . HIS B 1 122 ? -20.453 14.57 25.031 1 98.31 122 HIS B C 1
ATOM 4750 O O . HIS B 1 122 ? -21.594 14.664 24.547 1 98.31 122 HIS B O 1
ATOM 4756 N N . ASN B 1 123 ? -20.203 14.852 26.359 1 97.69 123 ASN B N 1
ATOM 4757 C CA . ASN B 1 123 ? -21.141 15.594 27.203 1 97.69 123 ASN B CA 1
ATOM 4758 C C . ASN B 1 123 ? -21.172 17.078 26.828 1 97.69 123 ASN B C 1
ATOM 4760 O O . ASN B 1 123 ? -20.266 17.828 27.172 1 97.69 123 ASN B O 1
ATOM 4764 N N . THR B 1 124 ? -22.25 17.547 26.281 1 95.69 124 THR B N 1
ATOM 4765 C CA . THR B 1 124 ? -22.328 18.875 25.672 1 95.69 124 THR B CA 1
ATOM 4766 C C . THR B 1 124 ? -22.375 19.953 26.75 1 95.69 124 THR B C 1
ATOM 4768 O O . THR B 1 124 ? -22.266 21.141 26.453 1 95.69 124 THR B O 1
ATOM 4771 N N . SER B 1 125 ? -22.469 19.562 27.969 1 95.75 125 SER B N 1
ATOM 4772 C CA . SER B 1 125 ? -22.391 20.531 29.047 1 95.75 125 SER B CA 1
ATOM 4773 C C . SER B 1 125 ? -20.953 20.969 29.312 1 95.75 125 SER B C 1
ATOM 4775 O O . SER B 1 125 ? -20.703 21.969 29.984 1 95.75 125 SER B O 1
ATOM 4777 N N . GLN B 1 126 ? -20.031 20.281 28.812 1 96.56 126 GLN B N 1
ATOM 4778 C CA . GLN B 1 126 ? -18.609 20.594 28.891 1 96.56 126 GLN B CA 1
ATOM 4779 C C . GLN B 1 126 ? -18.078 21.031 27.531 1 96.56 126 GLN B C 1
ATOM 4781 O O . GLN B 1 126 ? -18.484 20.516 26.5 1 96.56 126 GLN B O 1
ATOM 4786 N N . PRO B 1 127 ? -17.141 22 27.516 1 98 127 PRO B N 1
ATOM 4787 C CA . PRO B 1 127 ? -16.562 22.375 26.234 1 98 127 PRO B CA 1
ATOM 4788 C C . PRO B 1 127 ? -15.562 21.344 25.703 1 98 127 PRO B C 1
ATOM 4790 O O . PRO B 1 127 ? -14.984 20.594 26.484 1 98 127 PRO B O 1
ATOM 4793 N N . MET B 1 128 ? -15.359 21.297 24.359 1 98.75 128 MET B N 1
ATOM 4794 C CA . MET B 1 128 ? -14.477 20.344 23.703 1 98.75 128 MET B CA 1
ATOM 4795 C C . MET B 1 128 ? -13.43 21.047 22.859 1 98.75 128 MET B C 1
ATOM 4797 O O . MET B 1 128 ? -13.734 22.031 22.188 1 98.75 128 MET B O 1
ATOM 4801 N N . PHE B 1 129 ? -12.219 20.672 22.969 1 98.75 129 PHE B N 1
ATOM 4802 C CA . PHE B 1 129 ? -11.18 20.969 21.984 1 98.75 129 PHE B CA 1
ATOM 4803 C C . PHE B 1 129 ? -10.836 19.719 21.172 1 98.75 129 PHE B C 1
ATOM 4805 O O . PHE B 1 129 ? -10.32 18.734 21.719 1 98.75 129 PHE B O 1
ATOM 4812 N N . LEU B 1 130 ? -11.18 19.719 19.922 1 98.88 130 LEU B N 1
ATOM 4813 C CA . LEU B 1 130 ? -10.891 18.625 19 1 98.88 130 LEU B CA 1
ATOM 4814 C C . LEU B 1 130 ? -9.844 19.047 17.969 1 98.88 130 LEU B C 1
ATOM 4816 O O . LEU B 1 130 ? -10.117 19.859 17.094 1 98.88 130 LEU B O 1
ATOM 4820 N N . TYR B 1 131 ? -8.656 18.531 18.141 1 98.75 131 TYR B N 1
ATOM 4821 C CA . TYR B 1 131 ? -7.562 18.734 17.188 1 98.75 131 TYR B CA 1
ATOM 4822 C C . TYR B 1 131 ? -7.496 17.609 16.172 1 98.75 131 TYR B C 1
ATOM 4824 O O . TYR B 1 131 ? -7.055 16.5 16.5 1 98.75 131 TYR B O 1
ATOM 4832 N N . VAL B 1 132 ? -7.977 17.859 14.984 1 98.81 132 VAL B N 1
ATOM 4833 C CA . VAL B 1 132 ? -7.98 16.891 13.898 1 98.81 132 VAL B CA 1
ATOM 4834 C C . VAL B 1 132 ? -6.754 17.094 13.016 1 98.81 132 VAL B C 1
ATOM 4836 O O . VAL B 1 132 ? -6.789 17.891 12.078 1 98.81 132 VAL B O 1
ATOM 4839 N N . SER B 1 133 ? -5.73 16.359 13.258 1 98.19 133 SER B N 1
ATOM 4840 C CA . SER B 1 133 ? -4.438 16.531 12.609 1 98.19 133 SER B CA 1
ATOM 4841 C C . SER B 1 133 ? -4.207 15.477 11.531 1 98.19 133 SER B C 1
ATOM 4843 O O . SER B 1 133 ? -3.525 14.477 11.773 1 98.19 133 SER B O 1
ATOM 4845 N N . HIS B 1 134 ? -4.695 15.711 10.406 1 98.06 134 HIS B N 1
ATOM 4846 C CA . HIS B 1 134 ? -4.676 14.734 9.328 1 98.06 134 HIS B CA 1
ATOM 4847 C C . HIS B 1 134 ? -3.258 14.523 8.805 1 98.06 134 HIS B C 1
ATOM 4849 O O . HIS B 1 134 ? -2.453 15.453 8.781 1 98.06 134 HIS B O 1
ATOM 4855 N N . ALA B 1 135 ? -3.02 13.305 8.32 1 96.44 135 ALA B N 1
ATOM 4856 C CA . ALA B 1 135 ? -1.811 12.977 7.57 1 96.44 135 ALA B CA 1
ATOM 4857 C C . ALA B 1 135 ? -1.934 13.414 6.113 1 96.44 135 ALA B C 1
ATOM 4859 O O . ALA B 1 135 ? -0.927 13.648 5.441 1 96.44 135 ALA B O 1
ATOM 4860 N N . ALA B 1 136 ? -3.139 13.383 5.535 1 96.75 136 ALA B N 1
ATOM 4861 C CA . ALA B 1 136 ? -3.395 13.844 4.172 1 96.75 136 ALA B CA 1
ATOM 4862 C C . ALA B 1 136 ? -3.094 15.328 4.035 1 96.75 136 ALA B C 1
ATOM 4864 O O . ALA B 1 136 ? -3.457 16.125 4.902 1 96.75 136 ALA B O 1
ATOM 4865 N N . THR B 1 137 ? -2.324 15.664 3.057 1 96.75 137 THR B N 1
ATOM 4866 C CA . THR B 1 137 ? -1.91 14.93 1.869 1 96.75 137 THR B CA 1
ATOM 4867 C C . THR B 1 137 ? -0.399 14.711 1.864 1 96.75 137 THR B C 1
ATOM 4869 O O . THR B 1 137 ? 0.224 14.672 0.801 1 96.75 137 THR B O 1
ATOM 4872 N N . HIS B 1 138 ? 0.114 14.57 3.035 1 97.69 138 HIS B N 1
ATOM 4873 C CA . HIS B 1 138 ? 1.55 14.383 3.213 1 97.69 138 HIS B CA 1
ATOM 4874 C C . HIS B 1 138 ? 2.033 13.109 2.531 1 97.69 138 HIS B C 1
ATOM 4876 O O . HIS B 1 138 ? 1.322 12.102 2.518 1 97.69 138 HIS B O 1
ATOM 4882 N N . SER B 1 139 ? 3.254 13.172 1.981 1 98.19 139 SER B N 1
ATOM 4883 C CA . SER B 1 139 ? 3.877 11.953 1.475 1 98.19 139 SER B CA 1
ATOM 4884 C C . SER B 1 139 ? 4.074 10.93 2.588 1 98.19 139 SER B C 1
ATOM 4886 O O . SER B 1 139 ? 4.34 11.297 3.734 1 98.19 139 SER B O 1
ATOM 4888 N N . ALA B 1 140 ? 3.996 9.688 2.174 1 98.12 140 ALA B N 1
ATOM 4889 C CA . ALA B 1 140 ? 4.168 8.594 3.133 1 98.12 140 ALA B CA 1
ATOM 4890 C C . ALA B 1 140 ? 5.551 7.969 3.006 1 98.12 140 ALA B C 1
ATOM 4892 O O . ALA B 1 140 ? 6.566 8.656 3.113 1 98.12 140 ALA B O 1
ATOM 4893 N N . ASN B 1 141 ? 5.605 6.625 2.791 1 98.38 141 ASN B N 1
ATOM 4894 C CA . ASN B 1 141 ? 6.863 5.887 2.738 1 98.38 141 ASN B CA 1
ATOM 4895 C C . ASN B 1 141 ? 7.41 5.816 1.315 1 98.38 141 ASN B C 1
ATOM 4897 O O . ASN B 1 141 ? 6.668 6.004 0.35 1 98.38 141 ASN B O 1
ATOM 4901 N N . PRO B 1 142 ? 8.703 5.512 1.134 1 97.12 142 PRO B N 1
ATOM 4902 C CA . PRO B 1 142 ? 9.336 5.52 -0.187 1 97.12 142 PRO B CA 1
ATOM 4903 C C . PRO B 1 142 ? 8.703 4.52 -1.151 1 97.12 142 PRO B C 1
ATOM 4905 O O . PRO B 1 142 ? 8.766 4.707 -2.369 1 97.12 142 PRO B O 1
ATOM 4908 N N . TYR B 1 143 ? 8.031 3.516 -0.638 1 97.5 143 TYR B N 1
ATOM 4909 C CA . TYR B 1 143 ? 7.5 2.496 -1.534 1 97.5 143 TYR B CA 1
ATOM 4910 C C . TYR B 1 143 ? 6.082 2.846 -1.976 1 97.5 143 TYR B C 1
ATOM 4912 O O . TYR B 1 143 ? 5.523 2.191 -2.857 1 97.5 143 TYR B O 1
ATOM 4920 N N . ASP B 1 144 ? 5.531 3.82 -1.426 1 97.88 144 ASP B N 1
ATOM 4921 C CA . ASP B 1 144 ? 4.203 4.336 -1.748 1 97.88 144 ASP B CA 1
ATOM 4922 C C . ASP B 1 144 ? 3.996 5.73 -1.159 1 97.88 144 ASP B C 1
ATOM 4924 O O . ASP B 1 144 ? 3.506 5.867 -0.037 1 97.88 144 ASP B O 1
ATOM 4928 N N . PHE B 1 145 ? 4.246 6.754 -1.888 1 98.25 145 PHE B N 1
ATOM 4929 C CA . PHE B 1 145 ? 4.324 8.109 -1.355 1 98.25 145 PHE B CA 1
ATOM 4930 C C . PHE B 1 145 ? 2.932 8.695 -1.158 1 98.25 145 PHE B C 1
ATOM 4932 O O . PHE B 1 145 ? 2.703 9.469 -0.225 1 98.25 145 PHE B O 1
ATOM 4939 N N . LEU B 1 146 ? 2.039 8.359 -2.084 1 98.44 146 LEU B N 1
ATOM 4940 C CA . LEU B 1 146 ? 0.717 8.969 -2.018 1 98.44 146 LEU B CA 1
ATOM 4941 C C . LEU B 1 146 ? -0.375 7.91 -1.968 1 98.44 146 LEU B C 1
ATOM 4943 O O . LEU B 1 146 ? -1.238 7.859 -2.848 1 98.44 146 LEU B O 1
ATOM 4947 N N . PRO B 1 147 ? -0.36 7.098 -0.897 1 98.31 147 PRO B N 1
ATOM 4948 C CA . PRO B 1 147 ? -1.357 6.031 -0.788 1 98.31 147 PRO B CA 1
ATOM 4949 C C . PRO B 1 147 ? -2.779 6.57 -0.638 1 98.31 147 PRO B C 1
ATOM 4951 O O . PRO B 1 147 ? -3.07 7.301 0.311 1 98.31 147 PRO B O 1
ATOM 4954 N N . ALA B 1 148 ? -3.65 6.25 -1.557 1 98.44 148 ALA B N 1
ATOM 4955 C CA . ALA B 1 148 ? -5.062 6.621 -1.575 1 98.44 148 ALA B CA 1
ATOM 4956 C C . ALA B 1 148 ? -5.938 5.43 -1.95 1 98.44 148 ALA B C 1
ATOM 4958 O O . ALA B 1 148 ? -5.473 4.488 -2.598 1 98.44 148 ALA B O 1
ATOM 4959 N N . PRO B 1 149 ? -7.188 5.355 -1.463 1 98.44 149 PRO B N 1
ATOM 4960 C CA . PRO B 1 149 ? -8.078 4.273 -1.885 1 98.44 149 PRO B CA 1
ATOM 4961 C C . PRO B 1 149 ? -8.25 4.211 -3.4 1 98.44 149 PRO B C 1
ATOM 4963 O O . PRO B 1 149 ? -8.5 5.234 -4.039 1 98.44 149 PRO B O 1
ATOM 4966 N N . ASP B 1 150 ? -8.211 3.055 -3.949 1 97.88 150 ASP B N 1
ATOM 4967 C CA . ASP B 1 150 ? -8.273 2.854 -5.391 1 97.88 150 ASP B CA 1
ATOM 4968 C C . ASP B 1 150 ? -9.594 3.379 -5.957 1 97.88 150 ASP B C 1
ATOM 4970 O O . ASP B 1 150 ? -9.625 3.938 -7.059 1 97.88 150 ASP B O 1
ATOM 4974 N N . GLU B 1 151 ? -10.648 3.211 -5.246 1 97.75 151 GLU B N 1
ATOM 4975 C CA . GLU B 1 151 ? -11.953 3.656 -5.723 1 97.75 151 GLU B CA 1
ATOM 4976 C C . GLU B 1 151 ? -11.969 5.164 -5.949 1 97.75 151 GLU B C 1
ATOM 4978 O O . GLU B 1 151 ? -12.539 5.645 -6.934 1 97.75 151 GLU B O 1
ATOM 4983 N N . THR B 1 152 ? -11.344 5.863 -5.023 1 98.56 152 THR B N 1
ATOM 4984 C CA . THR B 1 152 ? -11.312 7.316 -5.145 1 98.56 152 THR B CA 1
ATOM 4985 C C . THR B 1 152 ? -10.406 7.746 -6.297 1 98.56 152 THR B C 1
ATOM 4987 O O . THR B 1 152 ? -10.75 8.664 -7.051 1 98.56 152 THR B O 1
ATOM 4990 N N . VAL B 1 153 ? -9.281 7.117 -6.461 1 98.5 153 VAL B N 1
ATOM 4991 C CA . VAL B 1 153 ? -8.383 7.414 -7.57 1 98.5 153 VAL B CA 1
ATOM 4992 C C . VAL B 1 153 ? -9.102 7.176 -8.898 1 98.5 153 VAL B C 1
ATOM 4994 O O . VAL B 1 153 ? -9.016 8 -9.812 1 98.5 153 VAL B O 1
ATOM 4997 N N . GLU B 1 154 ? -9.836 6.102 -8.969 1 97.69 154 GLU B N 1
ATOM 4998 C CA . GLU B 1 154 ? -10.547 5.734 -10.188 1 97.69 154 GLU B CA 1
ATOM 4999 C C . GLU B 1 154 ? -11.586 6.789 -10.562 1 97.69 154 GLU B C 1
ATOM 5001 O O . GLU B 1 154 ? -11.773 7.098 -11.742 1 97.69 154 GLU B O 1
ATOM 5006 N N . ARG B 1 155 ? -12.227 7.367 -9.602 1 97.38 155 ARG B N 1
ATOM 5007 C CA . ARG B 1 155 ? -13.281 8.344 -9.82 1 97.38 155 ARG B CA 1
ATOM 5008 C C . ARG B 1 155 ? -12.711 9.664 -10.336 1 97.38 155 ARG B C 1
ATOM 5010 O O . ARG B 1 155 ? -13.445 10.508 -10.852 1 97.38 155 ARG B O 1
ATOM 5017 N N . LEU B 1 156 ? -11.43 9.781 -10.258 1 96.88 156 LEU B N 1
ATOM 5018 C CA . LEU B 1 156 ? -10.789 11.023 -10.664 1 96.88 156 LEU B CA 1
ATOM 5019 C C . LEU B 1 156 ? -10 10.836 -11.953 1 96.88 156 LEU B C 1
ATOM 5021 O O . LEU B 1 156 ? -8.953 11.461 -12.141 1 96.88 156 LEU B O 1
ATOM 5025 N N . ALA B 1 157 ? -10.508 10.023 -12.781 1 95.31 157 ALA B N 1
ATOM 5026 C CA . ALA B 1 157 ? -9.828 9.633 -14.016 1 95.31 157 ALA B CA 1
ATOM 5027 C C . ALA B 1 157 ? -9.625 10.828 -14.938 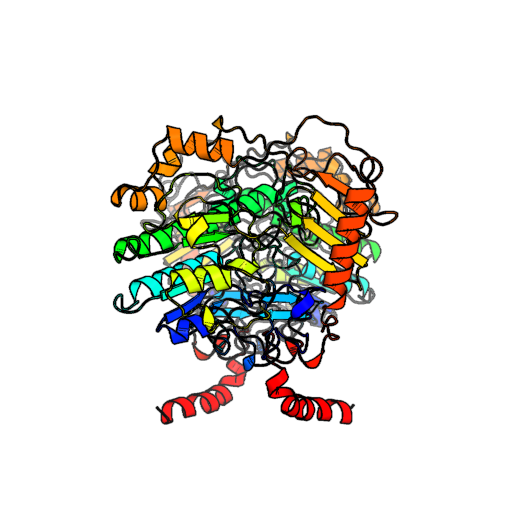1 95.31 157 ALA B C 1
ATOM 5029 O O . ALA B 1 157 ? -8.836 10.773 -15.875 1 95.31 157 ALA B O 1
ATOM 5030 N N . GLY B 1 158 ? -10.305 11.945 -14.727 1 92.81 158 GLY B N 1
ATOM 5031 C CA . GLY B 1 158 ? -10.141 13.148 -15.531 1 92.81 158 GLY B CA 1
ATOM 5032 C C . GLY B 1 158 ? -8.812 13.844 -15.312 1 92.81 158 GLY B C 1
ATOM 5033 O O . GLY B 1 158 ? -8.398 14.688 -16.109 1 92.81 158 GLY B O 1
ATOM 5034 N N . ILE B 1 159 ? -8.109 13.508 -14.242 1 93.25 159 ILE B N 1
ATOM 5035 C CA . ILE B 1 159 ? -6.77 14.031 -13.984 1 93.25 159 ILE B CA 1
ATOM 5036 C C . ILE B 1 159 ? -5.723 13.109 -14.609 1 93.25 159 ILE B C 1
ATOM 5038 O O . ILE B 1 159 ? -5.5 12 -14.117 1 93.25 159 ILE B O 1
ATOM 5042 N N . SER B 1 160 ? -5.059 13.555 -15.57 1 91.88 160 SER B N 1
ATOM 5043 C CA . SER B 1 160 ? -4.191 12.711 -16.375 1 91.88 160 SER B CA 1
ATOM 5044 C C . SER B 1 160 ? -2.898 12.375 -15.633 1 91.88 160 SER B C 1
ATOM 5046 O O . SER B 1 160 ? -2.418 11.242 -15.688 1 91.88 160 SER B O 1
ATOM 5048 N N . ASN B 1 161 ? -2.34 13.445 -15.039 1 93.31 161 ASN B N 1
ATOM 5049 C CA . ASN B 1 161 ? -1.118 13.188 -14.289 1 93.31 161 ASN B CA 1
ATOM 5050 C C . ASN B 1 161 ? -1.379 12.273 -13.094 1 93.31 161 ASN B C 1
ATOM 5052 O O . ASN B 1 161 ? -2.172 12.602 -12.211 1 93.31 161 ASN B O 1
ATOM 5056 N N . TYR B 1 162 ? -0.711 11.172 -13.047 1 96.19 162 TYR B N 1
ATOM 5057 C CA . TYR B 1 162 ? -1.04 10.117 -12.094 1 96.19 162 TYR B CA 1
ATOM 5058 C C . TYR B 1 162 ? -0.759 10.562 -10.664 1 96.19 162 TYR B C 1
ATOM 5060 O O . TYR B 1 162 ? -1.576 10.336 -9.766 1 96.19 162 TYR B O 1
ATOM 5068 N N . SER B 1 163 ? 0.367 11.164 -10.406 1 95.5 163 SER B N 1
ATOM 5069 C CA . SER B 1 163 ? 0.696 11.641 -9.07 1 95.5 163 SER B CA 1
ATOM 5070 C C . SER B 1 163 ? -0.289 12.703 -8.602 1 95.5 163 SER B C 1
ATOM 5072 O O . SER B 1 163 ? -0.707 12.703 -7.441 1 95.5 163 SER B O 1
ATOM 5074 N N . ARG B 1 164 ? -0.644 13.625 -9.484 1 95.5 164 ARG B N 1
ATOM 5075 C CA . ARG B 1 164 ? -1.643 14.633 -9.164 1 95.5 164 ARG B CA 1
ATOM 5076 C C . ARG B 1 164 ? -2.992 13.992 -8.859 1 95.5 164 ARG B C 1
ATOM 5078 O O . ARG B 1 164 ? -3.715 14.453 -7.965 1 95.5 164 ARG B O 1
ATOM 5085 N N . ARG B 1 165 ? -3.307 13.016 -9.625 1 96.19 165 ARG B N 1
ATOM 5086 C CA . ARG B 1 165 ? -4.555 12.289 -9.406 1 96.19 165 ARG B CA 1
ATOM 5087 C C . ARG B 1 165 ? -4.582 11.648 -8.023 1 96.19 165 ARG B C 1
ATOM 5089 O O . ARG B 1 165 ? -5.586 11.734 -7.316 1 96.19 165 ARG B O 1
ATOM 5096 N N . LYS B 1 166 ? -3.518 10.969 -7.656 1 98.19 166 LYS B N 1
ATOM 5097 C CA . LYS B 1 166 ? -3.428 10.352 -6.332 1 98.19 166 LYS B CA 1
ATOM 5098 C C . LYS B 1 166 ? -3.502 11.406 -5.234 1 98.19 166 LYS B C 1
ATOM 5100 O O . LYS B 1 166 ? -4.176 11.211 -4.219 1 98.19 166 LYS B O 1
ATOM 5105 N N . PHE B 1 167 ? -2.805 12.508 -5.41 1 97.12 167 PHE B N 1
ATOM 5106 C CA . PHE B 1 167 ? -2.877 13.625 -4.473 1 97.12 167 PHE B CA 1
ATOM 5107 C C . PHE B 1 167 ? -4.316 14.102 -4.309 1 97.12 167 PHE B C 1
ATOM 5109 O O . PHE B 1 167 ? -4.789 14.289 -3.184 1 97.12 167 PHE B O 1
ATOM 5116 N N . ALA B 1 168 ? -4.973 14.312 -5.445 1 97 168 ALA B N 1
ATOM 5117 C CA . ALA B 1 168 ? -6.363 14.758 -5.438 1 97 168 ALA B CA 1
ATOM 5118 C C . ALA B 1 168 ? -7.258 13.75 -4.723 1 97 168 ALA B C 1
ATOM 5120 O O . ALA B 1 168 ? -8.219 14.133 -4.047 1 97 168 ALA B O 1
ATOM 5121 N N . ALA B 1 169 ? -6.938 12.492 -4.879 1 98.75 169 ALA B N 1
ATOM 5122 C CA . ALA B 1 169 ? -7.707 11.461 -4.191 1 98.75 169 ALA B CA 1
ATOM 5123 C C . ALA B 1 169 ? -7.543 11.57 -2.678 1 98.75 169 ALA B C 1
ATOM 5125 O O . ALA B 1 169 ? -8.516 11.461 -1.932 1 98.75 169 ALA B O 1
ATOM 5126 N N . MET B 1 170 ? -6.32 11.734 -2.223 1 98.75 170 MET B N 1
ATOM 5127 C CA . MET B 1 170 ? -6.086 11.945 -0.795 1 98.75 170 MET B CA 1
ATOM 5128 C C . MET B 1 170 ? -6.859 13.156 -0.29 1 98.75 170 MET B C 1
ATOM 5130 O O . MET B 1 170 ? -7.461 13.109 0.784 1 98.75 170 MET B O 1
ATOM 5134 N N . LEU B 1 171 ? -6.836 14.211 -1.072 1 97.69 171 LEU B N 1
ATOM 5135 C CA . LEU B 1 171 ? -7.531 15.438 -0.707 1 97.69 171 LEU B CA 1
ATOM 5136 C C . LEU B 1 171 ? -9.039 15.219 -0.665 1 97.69 171 LEU B C 1
ATOM 5138 O O . LEU B 1 171 ? -9.727 15.766 0.202 1 97.69 171 LEU B O 1
ATOM 5142 N N . THR B 1 172 ? -9.547 14.469 -1.607 1 98.06 172 THR B N 1
ATOM 5143 C CA . THR B 1 172 ? -10.969 14.133 -1.633 1 98.06 172 THR B CA 1
ATOM 5144 C C . THR B 1 172 ? -11.375 13.406 -0.353 1 98.06 172 THR B C 1
ATOM 5146 O O . THR B 1 172 ? -12.406 13.719 0.242 1 98.06 172 THR B O 1
ATOM 5149 N N . GLU B 1 173 ? -10.547 12.477 0.057 1 98.81 173 GLU B N 1
ATOM 5150 C CA . GLU B 1 173 ? -10.82 11.75 1.293 1 98.81 173 GLU B CA 1
ATOM 5151 C C . GLU B 1 173 ? -10.797 12.688 2.5 1 98.81 173 GLU B C 1
ATOM 5153 O O . GLU B 1 173 ? -11.609 12.539 3.416 1 98.81 173 GLU B O 1
ATOM 5158 N N . LEU B 1 174 ? -9.875 13.602 2.535 1 98.56 174 LEU B N 1
ATOM 5159 C CA . LEU B 1 174 ? -9.805 14.602 3.592 1 98.56 174 LEU B CA 1
ATOM 5160 C C . LEU B 1 174 ? -11.078 15.445 3.627 1 98.56 174 LEU B C 1
ATOM 5162 O O . LEU B 1 174 ? -11.641 15.68 4.699 1 98.56 174 LEU B O 1
ATOM 5166 N N . ASP B 1 175 ? -11.516 15.898 2.469 1 97.5 175 ASP B N 1
ATOM 5167 C CA . ASP B 1 175 ? -12.734 16.703 2.357 1 97.5 175 ASP B CA 1
ATOM 5168 C C . ASP B 1 175 ? -13.938 15.953 2.926 1 97.5 175 ASP B C 1
ATOM 5170 O O . ASP B 1 175 ? -14.727 16.516 3.678 1 97.5 175 ASP B O 1
ATOM 5174 N N . GLN B 1 176 ? -14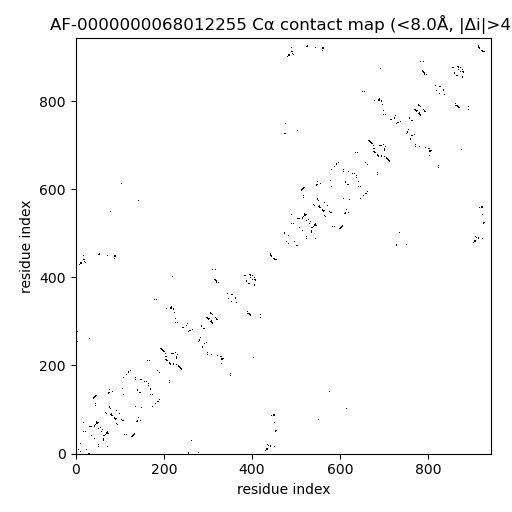.055 14.719 2.586 1 98.06 176 GLN B N 1
ATOM 5175 C CA . GLN B 1 176 ? -15.148 13.898 3.082 1 98.06 176 GLN B CA 1
ATOM 5176 C C . GLN B 1 176 ? -15.078 13.742 4.598 1 98.06 176 GLN B C 1
ATOM 5178 O O . GLN B 1 176 ? -16.109 13.734 5.273 1 98.06 176 GLN B O 1
ATOM 5183 N N . SER B 1 177 ? -13.914 13.57 5.102 1 98.69 177 SER B N 1
ATOM 5184 C CA . SER B 1 177 ? -13.711 13.492 6.543 1 98.69 177 SER B CA 1
ATOM 5185 C C . SER B 1 177 ? -14.219 14.742 7.246 1 98.69 177 SER B C 1
ATOM 5187 O O . SER B 1 177 ? -14.938 14.656 8.242 1 98.69 177 SER B O 1
ATOM 5189 N N . ILE B 1 178 ? -13.906 15.891 6.719 1 98.06 178 ILE B N 1
ATOM 5190 C CA . ILE B 1 178 ? -14.336 17.156 7.297 1 98.06 178 ILE B CA 1
ATOM 5191 C C . ILE B 1 178 ? -15.859 17.25 7.273 1 98.06 178 ILE B C 1
ATOM 5193 O O . ILE B 1 178 ? -16.484 17.625 8.266 1 98.06 178 ILE B O 1
ATOM 5197 N N . GLY B 1 179 ? -16.438 16.859 6.137 1 98.19 179 GLY B N 1
ATOM 5198 C CA . GLY B 1 179 ? -17.891 16.844 6.047 1 98.19 179 GLY B CA 1
ATOM 5199 C C . GLY B 1 179 ? -18.547 16.016 7.133 1 98.19 179 GLY B C 1
ATOM 5200 O O . GLY B 1 179 ? -19.516 16.453 7.758 1 98.19 179 GLY B O 1
ATOM 5201 N N . ALA B 1 180 ? -17.969 14.891 7.387 1 98.69 180 ALA B N 1
ATOM 5202 C CA . ALA B 1 180 ? -18.531 13.992 8.391 1 98.69 180 ALA B CA 1
ATOM 5203 C C . ALA B 1 180 ? -18.438 14.602 9.789 1 98.69 180 ALA B C 1
ATOM 5205 O O . ALA B 1 180 ? -19.344 14.453 10.602 1 98.69 180 ALA B O 1
ATOM 5206 N N . ILE B 1 181 ? -17.375 15.227 10.07 1 98.69 181 ILE B N 1
ATOM 5207 C CA . ILE B 1 181 ? -17.156 15.852 11.375 1 98.69 181 ILE B CA 1
ATOM 5208 C C . ILE B 1 181 ? -18.156 16.984 11.57 1 98.69 181 ILE B C 1
ATOM 5210 O O . ILE B 1 181 ? -18.781 17.109 12.625 1 98.69 181 ILE B O 1
ATOM 5214 N N . ILE B 1 182 ? -18.406 17.812 10.539 1 98.31 182 ILE B N 1
ATOM 5215 C CA . ILE B 1 182 ? -19.344 18.938 10.617 1 98.31 182 ILE B CA 1
ATOM 5216 C C . ILE B 1 182 ? -20.766 18.406 10.828 1 98.31 182 ILE B C 1
ATOM 5218 O O . ILE B 1 182 ? -21.516 18.953 11.641 1 98.31 182 ILE B O 1
ATOM 5222 N N . VAL B 1 183 ? -21.062 17.328 10.133 1 97.88 183 VAL B N 1
ATOM 5223 C CA . VAL B 1 183 ? -22.391 16.719 10.273 1 97.88 183 VAL B CA 1
ATOM 5224 C C . VAL B 1 183 ? -22.594 16.219 11.703 1 97.88 183 VAL B C 1
ATOM 5226 O O . VAL B 1 183 ? -23.656 16.422 12.297 1 97.88 183 VAL B O 1
ATOM 5229 N N . ALA B 1 184 ? -21.547 15.586 12.227 1 98.56 184 ALA B N 1
ATOM 5230 C CA . ALA B 1 184 ? -21.641 15.102 13.602 1 98.56 184 ALA B CA 1
ATOM 5231 C C . ALA B 1 184 ? -21.891 16.25 14.57 1 98.56 184 ALA B C 1
ATOM 5233 O O . ALA B 1 184 ? -22.719 16.156 15.477 1 98.56 184 ALA B O 1
ATOM 5234 N N . LEU B 1 185 ? -21.203 17.359 14.461 1 98.19 185 LEU B N 1
ATOM 5235 C CA . LEU B 1 185 ? -21.391 18.531 15.297 1 98.19 185 LEU B CA 1
ATOM 5236 C C . LEU B 1 185 ? -22.797 19.078 15.164 1 98.19 185 LEU B C 1
ATOM 5238 O O . LEU B 1 185 ? -23.422 19.453 16.156 1 98.19 185 LEU B O 1
ATOM 5242 N N . SER B 1 186 ? -23.266 19.125 13.922 1 97 186 SER B N 1
ATOM 5243 C CA . SER B 1 186 ? -24.625 19.594 13.656 1 97 186 SER B CA 1
ATOM 5244 C C . SER B 1 186 ? -25.656 18.719 14.344 1 97 186 SER B C 1
ATOM 5246 O O . SER B 1 186 ? -26.578 19.219 15 1 97 186 SER B O 1
ATOM 5248 N N . GLU B 1 187 ? -25.453 17.453 14.234 1 96.75 187 GLU B N 1
ATOM 5249 C CA . GLU B 1 187 ? -26.391 16.5 14.805 1 96.75 187 GLU B CA 1
ATOM 5250 C C . GLU B 1 187 ? -26.453 16.609 16.328 1 96.75 187 GLU B C 1
ATOM 5252 O O . GLU B 1 187 ? -27.5 16.391 16.938 1 96.75 187 GLU B O 1
ATOM 5257 N N . ARG B 1 188 ? -25.391 17.031 16.906 1 97.31 188 ARG B N 1
ATOM 5258 C CA . ARG B 1 188 ? -25.312 17.141 18.359 1 97.31 188 ARG B CA 1
ATOM 5259 C C . ARG B 1 188 ? -25.672 18.547 18.828 1 97.31 188 ARG B C 1
ATOM 5261 O O . ARG B 1 188 ? -25.594 18.844 20.016 1 97.31 188 ARG B O 1
ATOM 5268 N N . GLY B 1 189 ? -26 19.438 17.891 1 95.38 189 GLY B N 1
ATOM 5269 C CA . GLY B 1 189 ? -26.328 20.797 18.234 1 95.38 189 GLY B CA 1
ATOM 5270 C C . GLY B 1 189 ? -25.125 21.594 18.734 1 95.38 189 GLY B C 1
ATOM 5271 O O . GLY B 1 189 ? -25.281 22.531 19.516 1 95.38 189 GLY B O 1
ATOM 5272 N N . MET B 1 190 ? -23.984 21.219 18.312 1 97.06 190 MET B N 1
ATOM 5273 C CA . MET B 1 190 ? -22.766 21.828 18.844 1 97.06 190 MET B CA 1
ATOM 5274 C C . MET B 1 190 ? -22.281 22.953 17.922 1 97.06 190 MET B C 1
ATOM 5276 O O . MET B 1 190 ? -21.438 23.766 18.312 1 97.06 190 MET B O 1
ATOM 5280 N N . LEU B 1 191 ? -22.766 23.109 16.75 1 95.62 191 LEU B N 1
ATOM 5281 C CA . LEU B 1 191 ? -22.281 24.078 15.781 1 95.62 191 LEU B CA 1
ATOM 5282 C C . LEU B 1 191 ? -22.594 25.5 16.219 1 95.62 191 LEU B C 1
ATOM 5284 O O . LEU B 1 191 ? -21.859 26.438 15.922 1 95.62 191 LEU B O 1
ATOM 5288 N N . ASP B 1 192 ? -23.641 25.688 16.906 1 91.81 192 ASP B N 1
ATOM 5289 C CA . ASP B 1 192 ? -24.125 27.016 17.266 1 91.81 192 ASP B CA 1
ATOM 5290 C C . ASP B 1 192 ? -23.188 27.688 18.25 1 91.81 192 ASP B C 1
ATOM 5292 O O . ASP B 1 192 ? -23.266 28.906 18.469 1 91.81 192 ASP B O 1
ATOM 5296 N N . ASN B 1 193 ? -22.344 26.938 18.844 1 93.62 193 ASN B N 1
ATOM 5297 C CA . ASN B 1 193 ? -21.359 27.469 19.781 1 93.62 193 ASN B CA 1
ATOM 5298 C C . ASN B 1 193 ? -19.969 26.891 19.531 1 93.62 193 ASN B C 1
ATOM 5300 O O . ASN B 1 193 ? -19.297 26.438 20.453 1 93.62 193 ASN B O 1
ATOM 5304 N N . SER B 1 194 ? -19.594 26.75 18.281 1 97.06 194 SER B N 1
ATOM 5305 C CA . SER B 1 194 ? -18.297 26.203 17.906 1 97.06 194 SER B CA 1
ATOM 5306 C C . SER B 1 194 ? -17.469 27.234 17.141 1 97.06 194 SER B C 1
ATOM 5308 O O . SER B 1 194 ? -18.016 28.094 16.469 1 97.06 194 SER B O 1
ATOM 5310 N N . ILE B 1 195 ? -16.188 27.219 17.359 1 98 195 ILE B N 1
ATOM 5311 C CA . ILE B 1 195 ? -15.18 27.828 16.484 1 98 195 ILE B CA 1
ATOM 5312 C C . ILE B 1 195 ? -14.461 26.734 15.695 1 98 195 ILE B C 1
ATOM 5314 O O . ILE B 1 195 ? -13.875 25.828 16.281 1 98 195 ILE B O 1
ATOM 5318 N N . ILE B 1 196 ? -14.586 26.766 14.383 1 98.12 196 ILE B N 1
ATOM 5319 C CA . ILE B 1 196 ? -13.93 25.797 13.508 1 98.12 196 ILE B CA 1
ATOM 5320 C C . ILE B 1 196 ? -12.805 26.469 12.734 1 98.12 196 ILE B C 1
ATOM 5322 O O . ILE B 1 196 ? -13.031 27.469 12.039 1 98.12 196 ILE B O 1
ATOM 5326 N N . VAL B 1 197 ? -11.609 25.969 12.898 1 97.56 197 VAL B N 1
ATOM 5327 C CA . VAL B 1 197 ? -10.438 26.438 12.164 1 97.56 197 VAL B CA 1
ATOM 5328 C C . VAL B 1 197 ? -9.938 25.344 11.219 1 97.56 197 VAL B C 1
ATOM 5330 O O . VAL B 1 197 ? -9.742 24.203 11.641 1 97.56 197 VAL B O 1
ATOM 5333 N N . PHE B 1 198 ? -9.867 25.609 9.961 1 97.12 198 PHE B N 1
ATOM 5334 C CA . PHE B 1 198 ? -9.18 24.781 8.969 1 97.12 198 PHE B CA 1
ATOM 5335 C C . PHE B 1 198 ? -7.934 25.5 8.445 1 97.12 198 PHE B C 1
ATOM 5337 O O . PHE B 1 198 ? -8.023 26.594 7.891 1 97.12 198 PHE B O 1
ATOM 5344 N N . SER B 1 199 ? -6.781 24.891 8.672 1 95.06 199 SER B N 1
ATOM 5345 C CA . SER B 1 199 ? -5.559 25.594 8.273 1 95.06 199 SER B CA 1
ATOM 5346 C C . SER B 1 199 ? -4.461 24.594 7.891 1 95.06 199 SER B C 1
ATOM 5348 O O . SER B 1 199 ? -4.484 23.438 8.312 1 95.06 199 SER B O 1
ATOM 5350 N N . THR B 1 200 ? -3.504 25.031 7.016 1 94.69 200 THR B N 1
ATOM 5351 C CA . THR B 1 200 ? -2.297 24.281 6.699 1 94.69 200 THR B CA 1
ATOM 5352 C C . THR B 1 200 ? -1.166 24.641 7.656 1 94.69 200 THR B C 1
ATOM 5354 O O . THR B 1 200 ? -1.188 25.703 8.281 1 94.69 200 THR B O 1
ATOM 5357 N N . ASP B 1 201 ? -0.228 23.766 7.812 1 92.81 201 ASP B N 1
ATOM 5358 C CA . ASP B 1 201 ? 0.895 24.031 8.711 1 92.81 201 ASP B CA 1
ATOM 5359 C C . ASP B 1 201 ? 2.074 24.625 7.949 1 92.81 201 ASP B C 1
ATOM 5361 O O . ASP B 1 201 ? 2.939 25.281 8.539 1 92.81 201 ASP B O 1
ATOM 5365 N N . ASN B 1 202 ? 2.156 24.453 6.668 1 95.75 202 ASN B N 1
ATOM 5366 C CA . ASN B 1 202 ? 3.168 24.984 5.766 1 95.75 202 ASN B CA 1
ATOM 5367 C C . ASN B 1 202 ? 2.768 24.812 4.305 1 95.75 202 ASN B C 1
ATOM 5369 O O . ASN B 1 202 ? 1.71 24.25 4.012 1 95.75 202 ASN B O 1
ATOM 5373 N N . GLY B 1 203 ? 3.523 25.438 3.455 1 95.5 203 GLY B N 1
ATOM 5374 C CA . GLY B 1 203 ? 3.268 25.25 2.035 1 95.5 203 GLY B CA 1
ATOM 5375 C C . GLY B 1 203 ? 3.416 23.812 1.592 1 95.5 203 GLY B C 1
ATOM 5376 O O . GLY B 1 203 ? 4.105 23.031 2.242 1 95.5 203 GLY B O 1
ATOM 5377 N N . GLY B 1 204 ? 2.818 23.516 0.497 1 95.56 204 GLY B N 1
ATOM 5378 C CA . GLY B 1 204 ? 2.836 22.141 -0.018 1 95.56 204 GLY B CA 1
ATOM 5379 C C . GLY B 1 204 ? 4.156 21.766 -0.662 1 95.56 204 GLY B C 1
ATOM 5380 O O . GLY B 1 204 ? 4.906 22.641 -1.108 1 95.56 204 GLY B O 1
ATOM 5381 N N . PRO B 1 205 ? 4.504 20.453 -0.589 1 96.12 205 PRO B N 1
ATOM 5382 C CA . PRO B 1 205 ? 5.641 19.953 -1.364 1 96.12 205 PRO B CA 1
ATOM 5383 C C . PRO B 1 205 ? 5.348 19.875 -2.861 1 96.12 205 PRO B C 1
ATOM 5385 O O . PRO B 1 205 ? 4.953 18.812 -3.359 1 96.12 205 PRO B O 1
ATOM 5388 N N . ALA B 1 206 ? 5.641 20.953 -3.521 1 93.62 206 ALA B N 1
ATOM 5389 C CA . ALA B 1 206 ? 5.199 21.125 -4.906 1 93.62 206 ALA B CA 1
ATOM 5390 C C . ALA B 1 206 ? 6.184 20.484 -5.879 1 93.62 206 ALA B C 1
ATOM 5392 O O . ALA B 1 206 ? 7.379 20.391 -5.586 1 93.62 206 ALA B O 1
ATOM 5393 N N . GLU B 1 207 ? 5.637 20.016 -6.988 1 91.06 207 GLU B N 1
ATOM 5394 C CA . GLU B 1 207 ? 6.379 19.609 -8.172 1 91.06 207 GLU B CA 1
ATOM 5395 C C . GLU B 1 207 ? 7.453 18.578 -7.824 1 91.06 207 GLU B C 1
ATOM 5397 O O . GLU B 1 207 ? 8.617 18.75 -8.18 1 91.06 207 GLU B O 1
ATOM 5402 N N . GLY B 1 208 ? 7.031 17.641 -7.008 1 91.62 208 GLY B N 1
ATOM 5403 C CA . GLY B 1 208 ? 7.918 16.5 -6.785 1 91.62 208 GLY B CA 1
ATOM 5404 C C . GLY B 1 208 ? 8.742 16.625 -5.52 1 91.62 208 GLY B C 1
ATOM 5405 O O . GLY B 1 208 ? 9.438 15.695 -5.125 1 91.62 208 GLY B O 1
ATOM 5406 N N . PHE B 1 209 ? 8.719 17.797 -4.816 1 93.5 209 PHE B N 1
ATOM 5407 C CA . PHE B 1 209 ? 9.359 17.875 -3.51 1 93.5 209 PHE B CA 1
ATOM 5408 C C . PHE B 1 209 ? 8.812 16.797 -2.574 1 93.5 209 PHE B C 1
ATOM 5410 O O . PHE B 1 209 ? 7.598 16.656 -2.436 1 93.5 209 PHE B O 1
ATOM 5417 N N . ASN B 1 210 ? 9.688 15.945 -1.985 1 93.62 210 ASN B N 1
ATOM 5418 C CA . ASN B 1 210 ? 9.32 14.82 -1.138 1 93.62 210 ASN B CA 1
ATOM 5419 C C . ASN B 1 210 ? 8.414 13.828 -1.876 1 93.62 210 ASN B C 1
ATOM 5421 O O . ASN B 1 210 ? 7.547 13.211 -1.269 1 93.62 210 ASN B O 1
ATOM 5425 N N . ASN B 1 211 ? 8.547 13.781 -3.266 1 96.38 211 ASN B N 1
ATOM 5426 C CA . ASN B 1 211 ? 7.773 12.883 -4.113 1 96.38 211 ASN B CA 1
ATOM 5427 C C . ASN B 1 211 ? 6.27 13.109 -3.951 1 96.38 211 ASN B C 1
ATOM 5429 O O . ASN B 1 211 ? 5.504 12.148 -3.838 1 96.38 211 ASN B O 1
ATOM 5433 N N . ASN B 1 212 ? 5.961 14.344 -3.791 1 97.19 212 ASN B N 1
ATOM 5434 C CA . ASN B 1 212 ? 4.574 14.773 -3.631 1 97.19 212 ASN B CA 1
ATOM 5435 C C . ASN B 1 212 ? 4.062 15.492 -4.875 1 97.19 212 ASN B C 1
ATOM 5437 O O . ASN B 1 212 ? 4.797 15.656 -5.852 1 97.19 212 ASN B O 1
ATOM 5441 N N . ALA B 1 213 ? 2.76 15.852 -4.852 1 95.75 213 ALA B N 1
ATOM 5442 C CA . ALA B 1 213 ? 2.168 16.484 -6.027 1 95.75 213 ALA B CA 1
ATOM 5443 C C . ALA B 1 213 ? 1.297 17.672 -5.625 1 95.75 213 ALA B C 1
ATOM 5445 O O . ALA B 1 213 ? 0.256 17.922 -6.238 1 95.75 213 ALA B O 1
ATOM 5446 N N . ALA B 1 214 ? 1.708 18.375 -4.578 1 94.88 214 ALA B N 1
ATOM 5447 C CA . ALA B 1 214 ? 1.016 19.594 -4.152 1 94.88 214 ALA B CA 1
ATOM 5448 C C . ALA B 1 214 ? 1.274 20.75 -5.125 1 94.88 214 ALA B C 1
ATOM 5450 O O . ALA B 1 214 ? 2.09 20.609 -6.043 1 94.88 214 ALA B O 1
ATOM 5451 N N . SER B 1 215 ? 0.48 21.797 -4.996 1 92.19 215 SER B N 1
ATOM 5452 C CA . SER B 1 215 ? 0.697 23.031 -5.75 1 92.19 215 SER B CA 1
ATOM 5453 C C . SER B 1 215 ? 0.597 24.25 -4.852 1 92.19 215 SER B C 1
ATOM 5455 O O . SER B 1 215 ? -0.311 24.344 -4.023 1 92.19 215 SER B O 1
ATOM 5457 N N . ASN B 1 216 ? 1.57 25.078 -4.984 1 93.25 216 ASN B N 1
ATOM 5458 C CA . ASN B 1 216 ? 1.557 26.375 -4.309 1 93.25 216 ASN B CA 1
ATOM 5459 C C . ASN B 1 216 ? 1.354 27.516 -5.301 1 93.25 216 ASN B C 1
ATOM 5461 O O . ASN B 1 216 ? 1.449 28.688 -4.93 1 93.25 216 ASN B O 1
ATOM 5465 N N . TRP B 1 217 ? 1.053 27.125 -6.512 1 89.94 217 TRP B N 1
ATOM 5466 C CA . TRP B 1 217 ? 0.884 28.109 -7.578 1 89.94 217 TRP B CA 1
ATOM 5467 C C . TRP B 1 217 ? -0.193 29.125 -7.215 1 89.94 217 TRP B C 1
ATOM 5469 O O . TRP B 1 217 ? -1.265 28.766 -6.727 1 89.94 217 TRP B O 1
ATOM 5479 N N . PRO B 1 218 ? 0.127 30.422 -7.441 1 91.19 218 PRO B N 1
ATOM 5480 C CA . PRO B 1 218 ? 1.239 31.016 -8.18 1 91.19 218 PRO B CA 1
ATOM 5481 C C . PRO B 1 218 ? 2.377 31.469 -7.266 1 91.19 218 PRO B C 1
ATOM 5483 O O . PRO B 1 218 ? 3.285 32.188 -7.707 1 91.19 218 PRO B O 1
ATOM 5486 N N . LEU B 1 219 ? 2.387 31.094 -6.035 1 94.44 219 LEU B N 1
ATOM 5487 C CA . LEU B 1 219 ? 3.373 31.562 -5.062 1 94.44 219 LEU B CA 1
ATOM 5488 C C . LEU B 1 219 ? 4.715 30.875 -5.285 1 94.44 219 LEU B C 1
ATOM 5490 O O . LEU B 1 219 ? 4.766 29.734 -5.762 1 94.44 219 LEU B O 1
ATOM 5494 N N . ARG B 1 220 ? 5.754 31.531 -4.844 1 95.12 220 ARG B N 1
ATOM 5495 C CA . ARG B 1 220 ? 7.133 31.078 -5.023 1 95.12 220 ARG B CA 1
ATOM 5496 C C . ARG B 1 220 ? 7.539 30.094 -3.93 1 95.12 220 ARG B C 1
ATOM 5498 O O . ARG B 1 220 ? 7.234 30.312 -2.752 1 95.12 220 ARG B O 1
ATOM 5505 N N . GLY B 1 221 ? 8.18 29.016 -4.332 1 96.44 221 GLY B N 1
ATOM 5506 C CA . GLY B 1 221 ? 8.781 28.094 -3.379 1 96.44 221 GLY B CA 1
ATOM 5507 C C . GLY B 1 221 ? 7.863 26.953 -2.992 1 96.44 221 GLY B C 1
ATOM 5508 O O . GLY B 1 221 ? 6.84 26.719 -3.637 1 96.44 221 GLY B O 1
ATOM 5509 N N . THR B 1 222 ? 8.375 26.125 -2.021 1 96.69 222 THR B N 1
ATOM 5510 C CA . THR B 1 222 ? 7.68 24.938 -1.558 1 96.69 222 THR B CA 1
ATOM 5511 C C . THR B 1 222 ? 7.918 24.719 -0.066 1 96.69 222 THR B C 1
ATOM 5513 O O . THR B 1 222 ? 8.516 25.562 0.603 1 96.69 222 THR B O 1
ATOM 5516 N N . LYS B 1 223 ? 7.352 23.594 0.423 1 96.75 223 LYS B N 1
ATOM 5517 C CA . LYS B 1 223 ? 7.629 23.141 1.784 1 96.75 223 LYS B CA 1
ATOM 5518 C C . LYS B 1 223 ? 9.117 23.281 2.115 1 96.75 223 LYS B C 1
ATOM 5520 O O . LYS B 1 223 ? 9.969 22.953 1.293 1 96.75 223 LYS B O 1
ATOM 5525 N N . ASN B 1 224 ? 9.383 23.828 3.336 1 97.44 224 ASN B N 1
ATOM 5526 C CA . ASN B 1 224 ? 10.719 23.938 3.91 1 97.44 224 ASN B CA 1
ATOM 5527 C C . ASN B 1 224 ? 11.531 25.031 3.213 1 97.44 224 ASN B C 1
ATOM 5529 O O . ASN B 1 224 ? 12.766 25.031 3.275 1 97.44 224 ASN B O 1
ATOM 5533 N N . THR B 1 225 ? 10.875 25.906 2.451 1 97.88 225 THR B N 1
ATOM 5534 C CA . THR B 1 225 ? 11.477 27.156 1.988 1 97.88 225 THR B CA 1
ATOM 5535 C C . THR B 1 225 ? 10.805 28.344 2.652 1 97.88 225 THR B C 1
ATOM 5537 O O . THR B 1 225 ? 9.719 28.219 3.225 1 97.88 225 THR B O 1
ATOM 5540 N N . LEU B 1 226 ? 11.469 29.5 2.566 1 98.44 226 LEU B N 1
ATOM 5541 C CA . LEU B 1 226 ? 10.93 30.672 3.236 1 98.44 226 LEU B CA 1
ATOM 5542 C C . LEU B 1 226 ? 10.281 31.625 2.23 1 98.44 226 LEU B C 1
ATOM 5544 O O . LEU B 1 226 ? 9.977 32.781 2.562 1 98.44 226 LEU B O 1
ATOM 5548 N N . TRP B 1 227 ? 10.102 31.141 0.999 1 98.19 227 TRP B N 1
ATOM 5549 C CA . TRP B 1 227 ? 9.305 31.859 0.015 1 98.19 227 TRP B CA 1
ATOM 5550 C C . TRP B 1 227 ? 7.82 31.797 0.355 1 98.19 227 TRP B C 1
ATOM 5552 O O . TRP B 1 227 ? 7.402 30.953 1.163 1 98.19 227 TRP B O 1
ATOM 5562 N N . GLU B 1 228 ? 7.039 32.625 -0.281 1 97.44 228 GLU B N 1
ATOM 5563 C CA . GLU B 1 228 ? 5.617 32.688 0.049 1 97.44 228 GLU B CA 1
ATOM 5564 C C . GLU B 1 228 ? 4.945 31.344 -0.141 1 97.44 228 GLU B C 1
ATOM 5566 O O . GLU B 1 228 ? 4.07 30.969 0.639 1 97.44 228 GLU B O 1
ATOM 5571 N N . GLY B 1 229 ? 5.367 30.594 -1.126 1 96.75 229 GLY B N 1
ATOM 5572 C CA . GLY B 1 229 ? 4.797 29.281 -1.354 1 96.75 229 GLY B CA 1
ATOM 5573 C C . GLY B 1 229 ? 5.094 28.297 -0.236 1 96.75 229 GLY B C 1
ATOM 5574 O O . GLY B 1 229 ? 4.434 27.266 -0.121 1 96.75 229 GLY B O 1
ATOM 5575 N N . GLY B 1 230 ? 6.082 28.562 0.608 1 97.5 230 GLY B N 1
ATOM 5576 C CA . GLY B 1 230 ? 6.43 27.719 1.734 1 97.5 230 GLY B CA 1
ATOM 5577 C C . GLY B 1 230 ? 5.828 28.188 3.045 1 97.5 230 GLY B C 1
ATOM 5578 O O . GLY B 1 230 ? 5.648 27.391 3.971 1 97.5 230 GLY B O 1
ATOM 5579 N N . VAL B 1 231 ? 5.422 29.5 3.096 1 97.38 231 VAL B N 1
ATOM 5580 C CA . VAL B 1 231 ? 5.133 30 4.434 1 97.38 231 VAL B CA 1
ATOM 5581 C C . VAL B 1 231 ? 3.729 30.609 4.461 1 97.38 231 VAL B C 1
ATOM 5583 O O . VAL B 1 231 ? 3.152 30.812 5.531 1 97.38 231 VAL B O 1
ATOM 5586 N N . ARG B 1 232 ? 3.176 31.031 3.295 1 95.38 232 ARG B N 1
ATOM 5587 C CA . ARG B 1 232 ? 1.808 31.531 3.238 1 95.38 232 ARG B CA 1
ATOM 5588 C C . ARG B 1 232 ? 0.81 30.391 3.096 1 95.38 232 ARG B C 1
ATOM 5590 O O . ARG B 1 232 ? 0.815 29.672 2.09 1 95.38 232 ARG B O 1
ATOM 5597 N N . GLY B 1 233 ? 0.075 30.156 4.09 1 91.31 233 GLY B N 1
ATOM 5598 C CA . GLY B 1 233 ? -0.808 29 4.094 1 91.31 233 GLY B CA 1
ATOM 5599 C C . GLY B 1 233 ? -2.275 29.359 3.975 1 91.31 233 GLY B C 1
ATOM 5600 O O . GLY B 1 233 ? -2.648 30.516 4.176 1 91.31 233 GLY B O 1
ATOM 5601 N N . ALA B 1 234 ? -3.064 28.391 3.588 1 89.38 234 ALA B N 1
ATOM 5602 C CA . ALA B 1 234 ? -4.52 28.531 3.582 1 89.38 234 ALA B CA 1
ATOM 5603 C C . ALA B 1 234 ? -5.074 28.562 5.004 1 89.38 234 ALA B C 1
ATOM 5605 O O . ALA B 1 234 ? -4.543 27.891 5.895 1 89.38 234 ALA B O 1
ATOM 5606 N N . GLY B 1 235 ? -6.039 29.422 5.262 1 92.44 235 GLY B N 1
ATOM 5607 C CA . GLY B 1 235 ? -6.707 29.484 6.551 1 92.44 235 GLY B CA 1
ATOM 5608 C C . GLY B 1 235 ? -8.164 29.891 6.445 1 92.44 235 GLY B C 1
ATOM 5609 O O . GLY B 1 235 ? -8.523 30.734 5.625 1 92.44 235 GLY B O 1
ATOM 5610 N N . CYS B 1 236 ? -8.992 29.156 7.129 1 95.06 236 CYS B N 1
ATOM 5611 C CA . CYS B 1 236 ? -10.414 29.469 7.238 1 95.06 236 CYS B CA 1
ATOM 5612 C C . CYS B 1 236 ? -10.883 29.344 8.68 1 95.06 236 CYS B C 1
ATOM 5614 O O . CYS B 1 236 ? -10.5 28.406 9.383 1 95.06 236 CYS B O 1
ATOM 5616 N N . ILE B 1 237 ? -11.609 30.344 9.188 1 96.5 237 ILE B N 1
ATOM 5617 C CA . ILE B 1 237 ? -12.258 30.266 10.492 1 96.5 237 ILE B CA 1
ATOM 5618 C C . ILE B 1 237 ? -13.758 30.484 10.336 1 96.5 237 ILE B C 1
ATOM 5620 O O . ILE B 1 237 ? -14.188 31.406 9.633 1 96.5 237 ILE B O 1
ATOM 5624 N N . TRP B 1 238 ? -14.523 29.609 10.883 1 96.75 238 TRP B N 1
ATOM 5625 C CA . TRP B 1 238 ? -15.977 29.703 10.898 1 96.75 238 TRP B CA 1
ATOM 5626 C C . TRP B 1 238 ? -16.516 29.672 12.328 1 96.75 238 TRP B C 1
ATOM 5628 O O . TRP B 1 238 ? -16.031 28.875 13.148 1 96.75 238 TRP B O 1
ATOM 5638 N N . SER B 1 239 ? -17.422 30.562 12.625 1 97.06 239 SER B N 1
ATOM 5639 C CA . SER B 1 239 ? -18.109 30.547 13.906 1 97.06 239 SER B CA 1
ATOM 5640 C C . SER B 1 239 ? -19.344 31.438 13.883 1 97.06 239 SER B C 1
ATOM 5642 O O . SER B 1 239 ? -19.344 32.5 13.266 1 97.06 239 SER B O 1
ATOM 5644 N N . PRO B 1 240 ? -20.391 30.984 14.562 1 94.38 240 PRO B N 1
ATOM 5645 C CA . PRO B 1 240 ? -21.516 31.891 14.75 1 94.38 240 PRO B CA 1
ATOM 5646 C C . PRO B 1 240 ? -21.156 33.094 15.617 1 94.38 240 PRO B C 1
ATOM 5648 O O . PRO B 1 240 ? -21.891 34.094 15.648 1 94.38 240 PRO B O 1
ATOM 5651 N N . LEU B 1 241 ? -20.016 33.031 16.219 1 93.88 241 LEU B N 1
ATOM 5652 C CA . LEU B 1 241 ? -19.594 34.094 17.125 1 93.88 241 LEU B CA 1
ATOM 5653 C C . LEU B 1 241 ? -18.906 35.25 16.359 1 93.88 241 LEU B C 1
ATOM 5655 O O . LEU B 1 241 ? -18.688 36.312 16.906 1 93.88 241 LEU B O 1
ATOM 5659 N N . ILE B 1 242 ? -18.531 35.031 15.195 1 95.69 242 ILE B N 1
ATOM 5660 C CA . ILE B 1 242 ? -17.906 36.062 14.367 1 95.69 242 ILE B CA 1
ATOM 5661 C C . ILE B 1 242 ? -18.969 37.031 13.875 1 95.69 242 ILE B C 1
ATOM 5663 O O . ILE B 1 242 ? -19.953 36.625 13.242 1 95.69 242 ILE B O 1
ATOM 5667 N N . GLU B 1 243 ? -18.781 38.25 14.148 1 95 243 GLU B N 1
ATOM 5668 C CA . GLU B 1 243 ? -19.766 39.25 13.82 1 95 243 GLU B CA 1
ATOM 5669 C C . GLU B 1 243 ? -19.719 39.625 12.336 1 95 243 GLU B C 1
ATOM 5671 O O . GLU B 1 243 ? -20.734 39.562 11.641 1 95 243 GLU B O 1
ATOM 5676 N N . GLU B 1 244 ? -18.562 40 11.922 1 92.88 244 GLU B N 1
ATOM 5677 C CA . GLU B 1 244 ? -18.391 40.281 10.5 1 92.88 244 GLU B CA 1
ATOM 5678 C C . GLU B 1 244 ? -18.016 39.031 9.727 1 92.88 244 GLU B C 1
ATOM 5680 O O . GLU B 1 244 ? -16.828 38.781 9.508 1 92.88 244 GLU B O 1
ATOM 5685 N N . LYS B 1 245 ? -19.047 38.406 9.195 1 92.44 245 LYS B N 1
ATOM 5686 C CA . LYS B 1 245 ? -18.812 37.094 8.547 1 92.44 245 LYS B CA 1
ATOM 5687 C C . LYS B 1 245 ? -18.766 37.281 7.027 1 92.44 245 LYS B C 1
ATOM 5689 O O . LYS B 1 245 ? -18.953 38.375 6.504 1 92.44 245 LYS B O 1
ATOM 5694 N N . ARG B 1 246 ? -18.375 36.25 6.32 1 93.88 246 ARG B N 1
ATOM 5695 C CA . ARG B 1 246 ? -18.391 36.125 4.867 1 93.88 246 ARG B CA 1
ATOM 5696 C C . ARG B 1 246 ? -17.438 37.125 4.223 1 93.88 246 ARG B C 1
ATOM 5698 O O . ARG B 1 246 ? -17.828 37.906 3.338 1 93.88 246 ARG B O 1
ATOM 5705 N N . ARG B 1 247 ? -16.172 37.062 4.645 1 94.19 247 ARG B N 1
ATOM 5706 C CA . ARG B 1 247 ? -15.18 37.938 4.066 1 94.19 247 ARG B CA 1
ATOM 5707 C C . ARG B 1 247 ? -13.828 37.25 3.93 1 94.19 247 ARG B C 1
ATOM 5709 O O . ARG B 1 247 ? -13.555 36.281 4.629 1 94.19 247 ARG B O 1
ATOM 5716 N N . VAL B 1 248 ? -13.039 37.75 3.043 1 94.19 248 VAL B N 1
ATOM 5717 C CA . VAL B 1 248 ? -11.617 37.406 2.986 1 94.19 248 VAL B CA 1
ATOM 5718 C C . VAL B 1 248 ? -10.82 38.375 3.859 1 94.19 248 VAL B C 1
ATOM 5720 O O . VAL B 1 248 ? -10.883 39.594 3.662 1 94.19 248 VAL B O 1
ATOM 5723 N N . SER B 1 249 ? -10.195 37.812 4.836 1 91.94 249 SER B N 1
ATOM 5724 C CA . SER B 1 249 ? -9.398 38.625 5.746 1 91.94 249 SER B CA 1
ATOM 5725 C C . SER B 1 249 ? -7.98 38.812 5.219 1 91.94 249 SER B C 1
ATOM 5727 O O . SER B 1 249 ? -7.328 37.875 4.816 1 91.94 249 SER B O 1
ATOM 5729 N N . HIS B 1 250 ? -7.508 40 5.227 1 88.06 250 HIS B N 1
ATOM 5730 C CA . HIS B 1 250 ? -6.129 40.344 4.883 1 88.06 250 HIS B CA 1
ATOM 5731 C C . HIS B 1 250 ? -5.336 40.75 6.113 1 88.06 250 HIS B C 1
ATOM 5733 O O . HIS B 1 250 ? -4.242 41.312 5.992 1 88.06 250 HIS B O 1
ATOM 5739 N N . GLN B 1 251 ? -5.945 40.531 7.234 1 88.88 251 GLN B N 1
ATOM 5740 C CA . GLN B 1 251 ? -5.266 40.781 8.5 1 88.88 251 GLN B CA 1
ATOM 5741 C C . GLN B 1 251 ? -3.998 39.938 8.625 1 88.88 251 GLN B C 1
ATOM 5743 O O . GLN B 1 251 ? -3.979 38.781 8.234 1 88.88 251 GLN B O 1
ATOM 5748 N N . ILE B 1 252 ? -2.928 40.531 9.133 1 91.31 252 ILE B N 1
ATOM 5749 C CA . ILE B 1 252 ? -1.669 39.812 9.352 1 91.31 252 ILE B CA 1
ATOM 5750 C C . ILE B 1 252 ? -1.807 38.875 10.531 1 91.31 252 ILE B C 1
ATOM 5752 O O . ILE B 1 252 ? -2.176 39.281 11.633 1 91.31 252 ILE B O 1
ATOM 5756 N N . MET B 1 253 ? -1.61 37.656 10.289 1 94.25 253 MET B N 1
ATOM 5757 C CA . MET B 1 253 ? -1.68 36.625 11.32 1 94.25 253 MET B CA 1
ATOM 5758 C C . MET B 1 253 ? -0.574 35.594 11.133 1 94.25 253 MET B C 1
ATOM 5760 O O . MET B 1 253 ? -0.237 35.219 10.008 1 94.25 253 MET B O 1
ATOM 5764 N N . HIS B 1 254 ? 0.077 35.188 12.18 1 96.44 254 HIS B N 1
ATOM 5765 C CA . HIS B 1 254 ? 1.052 34.094 12.219 1 96.44 254 HIS B CA 1
ATOM 5766 C C . HIS B 1 254 ? 0.495 32.875 12.953 1 96.44 254 HIS B C 1
ATOM 5768 O O . HIS B 1 254 ? -0.401 33 13.789 1 96.44 254 HIS B O 1
ATOM 5774 N N . ILE B 1 255 ? 0.966 31.703 12.625 1 96.56 255 ILE B N 1
ATOM 5775 C CA . ILE B 1 255 ? 0.464 30.469 13.219 1 96.56 255 ILE B CA 1
ATOM 5776 C C . ILE B 1 255 ? 0.621 30.516 14.734 1 96.56 255 ILE B C 1
ATOM 5778 O O . ILE B 1 255 ? -0.185 29.938 15.469 1 96.56 255 ILE B O 1
ATOM 5782 N N . SER B 1 256 ? 1.598 31.234 15.328 1 97.19 256 SER B N 1
ATOM 5783 C CA . SER B 1 256 ? 1.797 31.359 16.766 1 97.19 256 SER B CA 1
ATOM 5784 C C . SER B 1 256 ? 0.646 32.125 17.422 1 97.19 256 SER B C 1
ATOM 5786 O O . SER B 1 256 ? 0.483 32.062 18.641 1 97.19 256 SER B O 1
ATOM 5788 N N . ASP B 1 257 ? -0.112 32.844 16.672 1 97.38 257 ASP B N 1
ATOM 5789 C CA . ASP B 1 257 ? -1.209 33.625 17.203 1 97.38 257 ASP B CA 1
ATOM 5790 C C . ASP B 1 257 ? -2.398 32.75 17.578 1 97.38 257 ASP B C 1
ATOM 5792 O O . ASP B 1 257 ? -3.291 33.188 18.312 1 97.38 257 ASP B O 1
ATOM 5796 N N . TRP B 1 258 ? -2.436 31.516 17.094 1 97.12 258 TRP B N 1
ATOM 5797 C CA . TRP B 1 258 ? -3.592 30.672 17.344 1 97.12 258 TRP B CA 1
ATOM 5798 C C . TRP B 1 258 ? -3.76 30.391 18.828 1 97.12 258 TRP B C 1
ATOM 5800 O O . TRP B 1 258 ? -4.879 30.422 19.344 1 97.12 258 TRP B O 1
ATOM 5810 N N . LEU B 1 259 ? -2.646 30.172 19.547 1 98.38 259 LEU B N 1
ATOM 5811 C CA . LEU B 1 259 ? -2.754 29.828 20.969 1 98.38 259 LEU B CA 1
ATOM 5812 C C . LEU B 1 259 ? -3.434 30.953 21.75 1 98.38 259 LEU B C 1
ATOM 5814 O O . LEU B 1 259 ? -4.531 30.766 22.266 1 98.38 259 LEU B O 1
ATOM 5818 N N . PRO B 1 260 ? -2.896 32.219 21.75 1 98.25 260 PRO B N 1
ATOM 5819 C CA . PRO B 1 260 ? -3.576 33.25 22.516 1 98.25 260 PRO B CA 1
ATOM 5820 C C . PRO B 1 260 ? -4.949 33.594 21.953 1 98.25 260 PRO B C 1
ATOM 5822 O O . PRO B 1 260 ? -5.855 33.969 22.703 1 98.25 260 PRO B O 1
ATOM 5825 N N . THR B 1 261 ? -5.137 33.5 20.641 1 97.88 261 THR B N 1
ATOM 5826 C CA . THR B 1 261 ? -6.41 33.844 20.016 1 97.88 261 THR B CA 1
ATOM 5827 C C . THR B 1 261 ? -7.508 32.906 20.469 1 97.88 261 THR B C 1
ATOM 5829 O O . THR B 1 261 ? -8.586 33.344 20.875 1 97.88 261 THR B O 1
ATOM 5832 N N . LEU B 1 262 ? -7.234 31.578 20.453 1 98.44 262 LEU B N 1
ATOM 5833 C CA . LEU B 1 262 ? -8.227 30.578 20.859 1 98.44 262 LEU B CA 1
ATOM 5834 C C . LEU B 1 262 ? -8.469 30.625 22.359 1 98.44 262 LEU B C 1
ATOM 5836 O O . LEU B 1 262 ? -9.594 30.406 22.828 1 98.44 262 LEU B O 1
ATOM 5840 N N . LEU B 1 263 ? -7.461 30.891 23.141 1 98.62 263 LEU B N 1
ATOM 5841 C CA . LEU B 1 263 ? -7.637 31.062 24.578 1 98.62 263 LEU B CA 1
ATOM 5842 C C . LEU B 1 263 ? -8.5 32.281 24.875 1 98.62 263 LEU B C 1
ATOM 5844 O O . LEU B 1 263 ? -9.383 32.219 25.734 1 98.62 263 LEU B O 1
ATOM 5848 N N . ASP B 1 264 ? -8.242 33.344 24.156 1 98.31 264 ASP B N 1
ATOM 5849 C CA . ASP B 1 264 ? -9.062 34.531 24.297 1 98.31 264 ASP B CA 1
ATOM 5850 C C . ASP B 1 264 ? -10.523 34.25 23.984 1 98.31 264 ASP B C 1
ATOM 5852 O O . ASP B 1 264 ? -11.414 34.594 24.766 1 98.31 264 ASP B O 1
ATOM 5856 N N . ALA B 1 265 ? -10.766 33.625 22.953 1 98.06 265 ALA B N 1
ATOM 5857 C CA . ALA B 1 265 ? -12.117 33.25 22.547 1 98.06 265 ALA B CA 1
ATOM 5858 C C . ALA B 1 265 ? -12.773 32.344 23.578 1 98.06 265 ALA B C 1
ATOM 5860 O O . ALA B 1 265 ? -13.984 32.375 23.797 1 98.06 265 ALA B O 1
ATOM 5861 N N . ALA B 1 266 ? -11.945 31.484 24.25 1 97.94 266 ALA B N 1
ATOM 5862 C CA . ALA B 1 266 ? -12.438 30.531 25.234 1 97.94 266 ALA B CA 1
ATOM 5863 C C . ALA B 1 266 ? -12.688 31.188 26.578 1 97.94 266 ALA B C 1
ATOM 5865 O O . ALA B 1 266 ? -13.219 30.562 27.5 1 97.94 266 ALA B O 1
ATOM 5866 N N . GLY B 1 267 ? -12.281 32.406 26.719 1 97.81 267 GLY B N 1
ATOM 5867 C CA . GLY B 1 267 ? -12.531 33.125 27.953 1 97.81 267 GLY B CA 1
ATOM 5868 C C . GLY B 1 267 ? -11.398 33 28.969 1 97.81 267 GLY B C 1
ATOM 5869 O O . GLY B 1 267 ? -11.602 33.219 30.156 1 97.81 267 GLY B O 1
ATOM 5870 N N . TYR B 1 268 ? -10.258 32.625 28.469 1 98.31 268 TYR B N 1
ATOM 5871 C CA . TYR B 1 268 ? -9.102 32.562 29.359 1 98.31 268 TYR B CA 1
ATOM 5872 C C . TYR B 1 268 ? -8.68 33.938 29.844 1 98.31 268 TYR B C 1
ATOM 5874 O O . TYR B 1 268 ? -8.836 34.938 29.125 1 98.31 268 TYR B O 1
ATOM 5882 N N . ASP B 1 269 ? -8.148 34.031 31.109 1 98.25 269 ASP B N 1
ATOM 5883 C CA . ASP B 1 269 ? -7.566 35.281 31.578 1 98.25 269 ASP B CA 1
ATOM 5884 C C . ASP B 1 269 ? -6.238 35.594 30.891 1 98.25 269 ASP B C 1
ATOM 5886 O O . ASP B 1 269 ? -5.191 35.062 31.297 1 98.25 269 ASP B O 1
ATOM 5890 N N . MET B 1 270 ? -6.293 36.438 29.969 1 97.19 270 MET B N 1
ATOM 5891 C CA . MET B 1 270 ? -5.16 36.719 29.094 1 97.19 270 MET B CA 1
ATOM 5892 C C . MET B 1 270 ? -3.984 37.281 29.859 1 97.19 270 MET B C 1
ATOM 5894 O O . MET B 1 270 ? -2.844 37.25 29.406 1 97.19 270 MET B O 1
ATOM 5898 N N . ASN B 1 271 ? -4.27 37.781 31.016 1 96.69 271 ASN B N 1
ATOM 5899 C CA . ASN B 1 271 ? -3.205 38.312 31.859 1 96.69 271 ASN B CA 1
ATOM 5900 C C . ASN B 1 271 ? -2.355 37.188 32.469 1 96.69 271 ASN B C 1
ATOM 5902 O O . ASN B 1 271 ? -1.264 37.438 32.969 1 96.69 271 ASN B O 1
ATOM 5906 N N . MET B 1 272 ? -2.877 36.031 32.438 1 97.06 272 MET B N 1
ATOM 5907 C CA . MET B 1 272 ? -2.182 34.906 33.031 1 97.06 272 MET B CA 1
ATOM 5908 C C . MET B 1 272 ? -1.226 34.25 32 1 97.06 272 MET B C 1
ATOM 5910 O O . MET B 1 272 ? -0.414 33.406 32.375 1 97.06 272 MET B O 1
ATOM 5914 N N . LEU B 1 273 ? -1.27 34.688 30.781 1 97.38 273 LEU B N 1
ATOM 5915 C CA . LEU B 1 273 ? -0.369 34.125 29.781 1 97.38 273 LEU B CA 1
ATOM 5916 C C . LEU B 1 273 ? 1.062 34.594 30.016 1 97.38 273 LEU B C 1
ATOM 5918 O O . LEU B 1 273 ? 1.281 35.719 30.484 1 97.38 273 LEU B O 1
ATOM 5922 N N . PRO B 1 274 ? 2.012 33.719 29.703 1 95.94 274 PRO B N 1
ATOM 5923 C CA . PRO B 1 274 ? 3.406 34.156 29.844 1 95.94 274 PRO B CA 1
ATOM 5924 C C . PRO B 1 274 ? 3.74 35.375 28.969 1 95.94 274 PRO B C 1
ATOM 5926 O O . PRO B 1 274 ? 3.232 35.5 27.859 1 95.94 274 PRO B O 1
ATOM 5929 N N . SER B 1 275 ? 4.648 36.156 29.406 1 93.5 275 SER B N 1
ATOM 5930 C CA . SER B 1 275 ? 5.023 37.375 28.719 1 93.5 275 SER B CA 1
ATOM 5931 C C . SER B 1 275 ? 5.918 37.094 27.531 1 93.5 275 SER B C 1
ATOM 5933 O O . SER B 1 275 ? 6.117 37.969 26.672 1 93.5 275 SER B O 1
ATOM 5935 N N . ASN B 1 276 ? 6.418 36 27.5 1 94.19 276 ASN B N 1
ATOM 5936 C CA . ASN B 1 276 ? 7.391 35.719 26.438 1 94.19 276 ASN B CA 1
ATOM 5937 C C . ASN B 1 276 ? 6.746 34.969 25.266 1 94.19 276 ASN B C 1
ATOM 5939 O O . ASN B 1 276 ? 7.438 34.312 24.5 1 94.19 276 ASN B O 1
ATOM 5943 N N . LEU B 1 277 ? 5.453 35 25.156 1 97.06 277 LEU B N 1
ATOM 5944 C CA . LEU B 1 277 ? 4.797 34.469 23.953 1 97.06 277 LEU B CA 1
ATOM 5945 C C . LEU B 1 277 ? 5.07 35.375 22.75 1 97.06 277 LEU B C 1
ATOM 5947 O O . LEU B 1 277 ? 5.07 36.594 22.875 1 97.06 277 LEU B O 1
ATOM 5951 N N . ASP B 1 278 ? 5.359 34.781 21.672 1 98.12 278 ASP B N 1
ATOM 5952 C CA . ASP B 1 278 ? 5.48 35.5 20.422 1 98.12 278 ASP B CA 1
ATOM 5953 C C . ASP B 1 278 ? 4.105 35.812 19.828 1 98.12 278 ASP B C 1
ATOM 5955 O O . ASP B 1 278 ? 3.91 36.844 19.188 1 98.12 278 ASP B O 1
ATOM 5959 N N . GLY B 1 279 ? 3.17 34.875 20.016 1 97.94 279 GLY B N 1
ATOM 5960 C CA . GLY B 1 279 ? 1.815 35.062 19.516 1 97.94 279 GLY B CA 1
ATOM 5961 C C . GLY B 1 279 ? 1.031 36.125 20.281 1 97.94 279 GLY B C 1
ATOM 5962 O O . GLY B 1 279 ? 1.274 36.344 21.469 1 97.94 279 GLY B O 1
ATOM 5963 N N . ILE B 1 280 ? 0.093 36.688 19.578 1 97.06 280 ILE B N 1
ATOM 5964 C CA . ILE B 1 280 ? -0.839 37.656 20.172 1 97.06 280 ILE B CA 1
ATOM 5965 C C . ILE B 1 280 ? -2.273 37.219 19.859 1 97.06 280 ILE B C 1
ATOM 5967 O O . ILE B 1 280 ? -2.52 36.531 18.875 1 97.06 280 ILE B O 1
ATOM 5971 N N . SER B 1 281 ? -3.172 37.625 20.734 1 97.75 281 SER B N 1
ATOM 5972 C CA . SER B 1 281 ? -4.574 37.375 20.422 1 97.75 281 SER B CA 1
ATOM 5973 C C . SER B 1 281 ? -5.09 38.312 19.344 1 97.75 281 SER B C 1
ATOM 5975 O O . SER B 1 281 ? -4.883 39.531 19.453 1 97.75 281 SER B O 1
ATOM 5977 N N . VAL B 1 282 ? -5.727 37.75 18.391 1 96.94 282 VAL B N 1
ATOM 5978 C CA . VAL B 1 282 ? -6.383 38.594 17.375 1 96.94 282 VAL B CA 1
ATOM 5979 C C . VAL B 1 282 ? -7.871 38.25 17.328 1 96.94 282 VAL B C 1
ATOM 5981 O O . VAL B 1 282 ? -8.539 38.5 16.328 1 96.94 282 VAL B O 1
ATOM 5984 N N . TRP B 1 283 ? -8.406 37.656 18.375 1 96.75 283 TRP B N 1
ATOM 5985 C CA . TRP B 1 283 ? -9.797 37.219 18.406 1 96.75 283 TRP B CA 1
ATOM 5986 C C . TRP B 1 283 ? -10.75 38.406 18.234 1 96.75 283 TRP B C 1
ATOM 5988 O O . TRP B 1 283 ? -11.648 38.344 17.391 1 96.75 283 TRP B O 1
ATOM 5998 N N . PRO B 1 284 ? -10.539 39.531 18.906 1 96.5 284 PRO B N 1
ATOM 5999 C CA . PRO B 1 284 ? -11.453 40.656 18.688 1 96.5 284 PRO B CA 1
ATOM 6000 C C . PRO B 1 284 ? -11.445 41.125 17.234 1 96.5 284 PRO B C 1
ATOM 6002 O O . PRO B 1 284 ? -12.508 41.438 16.672 1 96.5 284 PRO B O 1
ATOM 6005 N N . GLN B 1 285 ? -10.258 41.156 16.641 1 96.31 285 GLN B N 1
ATOM 6006 C CA . GLN B 1 285 ? -10.133 41.625 15.258 1 96.31 285 GLN B CA 1
ATOM 6007 C C . GLN B 1 285 ? -10.758 40.625 14.281 1 96.31 285 GLN B C 1
ATOM 6009 O O . GLN B 1 285 ? -11.32 41.031 13.258 1 96.31 285 GLN B O 1
ATOM 6014 N N . LEU B 1 286 ? -10.602 39.344 14.594 1 95.06 286 LEU B N 1
ATOM 6015 C CA . LEU B 1 286 ? -11.258 38.344 13.766 1 95.06 286 LEU B CA 1
ATOM 6016 C C . LEU B 1 286 ? -12.773 38.438 13.867 1 95.06 286 LEU B C 1
ATOM 6018 O O . LEU B 1 286 ? -13.484 38.25 12.883 1 95.06 286 LEU B O 1
ATOM 6022 N N . ARG B 1 287 ? -13.266 38.75 15.016 1 94.69 287 ARG B N 1
ATOM 6023 C CA . ARG B 1 287 ? -14.703 38.844 15.273 1 94.69 287 ARG B CA 1
ATOM 6024 C C . ARG B 1 287 ? -15.297 40.062 14.586 1 94.69 287 ARG B C 1
ATOM 6026 O O . ARG B 1 287 ? -16.359 39.969 13.961 1 94.69 287 ARG B O 1
ATOM 6033 N N . ASN B 1 288 ? -14.562 41.188 14.555 1 94.12 288 ASN B N 1
ATOM 6034 C CA . ASN B 1 288 ? -15.211 42.438 14.148 1 94.12 288 ASN B CA 1
ATOM 6035 C C . ASN B 1 288 ? -14.656 42.938 12.82 1 94.12 288 ASN B C 1
ATOM 6037 O O . ASN B 1 288 ? -15.164 43.906 12.273 1 94.12 288 ASN B O 1
ATOM 6041 N N . GLY B 1 289 ? -13.602 42.375 12.344 1 92.44 289 GLY B N 1
ATOM 6042 C CA . GLY B 1 289 ? -13.07 42.75 11.047 1 92.44 289 GLY B CA 1
ATOM 6043 C C . GLY B 1 289 ? -12.023 43.844 11.133 1 92.44 289 GLY B C 1
ATOM 6044 O O . GLY B 1 289 ? -11.469 44.25 10.109 1 92.44 289 GLY B O 1
ATOM 6045 N N . ASP B 1 290 ? -11.609 44.156 12.305 1 93.62 290 ASP B N 1
ATOM 6046 C CA . ASP B 1 290 ? -10.602 45.188 12.5 1 93.62 290 ASP B CA 1
ATOM 6047 C C . ASP B 1 290 ? -9.203 44.688 12.188 1 93.62 290 ASP B C 1
ATOM 6049 O O . ASP B 1 290 ? -8.984 43.469 12.117 1 93.62 290 ASP B O 1
ATOM 6053 N N . VAL B 1 291 ? -8.305 45.625 11.977 1 93.06 291 VAL B N 1
ATOM 6054 C CA . VAL B 1 291 ? -6.914 45.281 11.711 1 93.06 291 VAL B CA 1
ATOM 6055 C C . VAL B 1 291 ? -6.262 44.75 12.992 1 93.06 291 VAL B C 1
ATOM 6057 O O . VAL B 1 291 ? -6.578 45.219 14.086 1 93.06 291 VAL B O 1
ATOM 6060 N N . THR B 1 292 ? -5.422 43.812 12.812 1 93.88 292 THR B N 1
ATOM 6061 C CA . THR B 1 292 ? -4.703 43.281 13.969 1 93.88 292 THR B CA 1
ATOM 6062 C C . THR B 1 292 ? -3.564 44.219 14.367 1 93.88 292 THR B C 1
ATOM 6064 O O . THR B 1 292 ? -3.182 45.125 13.602 1 93.88 292 THR B O 1
ATOM 6067 N N . ARG B 1 293 ? -3.072 44 15.555 1 93 293 ARG B N 1
ATOM 6068 C CA . ARG B 1 293 ? -1.933 44.781 16.031 1 93 293 ARG B CA 1
ATOM 6069 C C . ARG B 1 293 ? -0.62 44.219 15.516 1 93 293 ARG B C 1
ATOM 6071 O O . ARG B 1 293 ? 0.437 44.812 15.656 1 93 293 ARG B O 1
ATOM 6078 N N . ARG B 1 294 ? -0.671 43.094 14.914 1 95.19 294 ARG B N 1
ATOM 6079 C CA . ARG B 1 294 ? 0.556 42.469 14.422 1 95.19 294 ARG B CA 1
ATOM 6080 C C . ARG B 1 294 ? 1.047 43.156 13.156 1 95.19 294 ARG B C 1
ATOM 6082 O O . ARG B 1 294 ? 0.284 43.344 12.203 1 95.19 294 ARG B O 1
ATOM 6089 N N . HIS B 1 295 ? 2.338 43.469 13.18 1 95.25 295 HIS B N 1
ATOM 6090 C CA . HIS B 1 295 ? 2.949 44.125 12.023 1 95.25 295 HIS B CA 1
ATOM 6091 C C . HIS B 1 295 ? 4.152 43.312 11.523 1 95.25 295 HIS B C 1
ATOM 6093 O O . HIS B 1 295 ? 4.672 43.594 10.438 1 95.25 295 HIS B O 1
ATOM 6099 N N . GLU B 1 296 ? 4.551 42.375 12.312 1 97.44 296 GLU B N 1
ATOM 6100 C CA . GLU B 1 296 ? 5.742 41.594 11.977 1 97.44 296 GLU B CA 1
ATOM 6101 C C . GLU B 1 296 ? 5.449 40.094 11.992 1 97.44 296 GLU B C 1
ATOM 6103 O O . GLU B 1 296 ? 4.711 39.625 12.852 1 97.44 296 GLU B O 1
ATOM 6108 N N . ILE B 1 297 ? 5.965 39.438 11 1 97.31 297 ILE B N 1
ATOM 6109 C CA . ILE B 1 297 ? 5.945 37.969 10.961 1 97.31 297 ILE B CA 1
ATOM 6110 C C . ILE B 1 297 ? 7.363 37.438 10.75 1 97.31 297 ILE B C 1
ATOM 6112 O O . ILE B 1 297 ? 7.941 37.594 9.672 1 97.31 297 ILE B O 1
ATOM 6116 N N . LEU B 1 298 ? 7.922 36.844 11.805 1 98.69 298 LEU B N 1
ATOM 6117 C CA . LEU B 1 298 ? 9.164 36.125 11.609 1 98.69 298 LEU B CA 1
ATOM 6118 C C . LEU B 1 298 ? 8.883 34.719 11.039 1 98.69 298 LEU B C 1
ATOM 6120 O O . LEU B 1 298 ? 8.25 33.906 11.688 1 98.69 298 LEU B O 1
ATOM 6124 N N . HIS B 1 299 ? 9.32 34.531 9.82 1 98.31 299 HIS B N 1
ATOM 6125 C CA . HIS B 1 299 ? 9.102 33.219 9.195 1 98.31 299 HIS B CA 1
ATOM 6126 C C . HIS B 1 299 ? 10.031 32.156 9.773 1 98.31 299 HIS B C 1
ATOM 6128 O O . HIS B 1 299 ? 9.586 31.062 10.133 1 98.31 299 HIS B O 1
ATOM 6134 N N . ASN B 1 300 ? 11.305 32.438 9.859 1 98.56 300 ASN B N 1
ATOM 6135 C CA . ASN B 1 300 ? 12.281 31.578 10.539 1 98.56 300 ASN B CA 1
ATOM 6136 C C . ASN B 1 300 ? 13.68 32.188 10.477 1 98.56 300 ASN B C 1
ATOM 6138 O O . ASN B 1 300 ? 13.953 33.062 9.656 1 98.56 300 ASN B O 1
ATOM 6142 N N . ILE B 1 301 ? 14.492 31.844 11.391 1 98.75 301 ILE B N 1
ATOM 6143 C CA . ILE B 1 301 ? 15.945 32 11.336 1 98.75 301 ILE B CA 1
ATOM 6144 C C . ILE B 1 301 ? 16.625 30.672 11.609 1 98.75 301 ILE B C 1
ATOM 6146 O O . ILE B 1 301 ? 16.5 30.109 12.695 1 98.75 301 ILE B O 1
ATOM 6150 N N . ASP B 1 302 ? 17.266 30.109 10.641 1 98.62 302 ASP B N 1
ATOM 6151 C CA . ASP B 1 302 ? 18.062 28.906 10.773 1 98.62 302 ASP B CA 1
ATOM 6152 C C . ASP B 1 302 ? 19.531 29.172 10.445 1 98.62 302 ASP B C 1
ATOM 6154 O O . ASP B 1 302 ? 19.922 29.125 9.273 1 98.62 302 ASP B O 1
ATOM 6158 N N . ASP B 1 303 ? 20.312 29.328 11.406 1 97.44 303 ASP B N 1
ATOM 6159 C CA . ASP B 1 303 ? 21.703 29.719 11.211 1 97.44 303 ASP B CA 1
ATOM 6160 C C . ASP B 1 303 ? 22.547 28.531 10.742 1 97.44 303 ASP B C 1
ATOM 6162 O O . ASP B 1 303 ? 23.656 28.703 10.242 1 97.44 303 ASP B O 1
ATOM 6166 N N . ILE B 1 304 ? 22.016 27.344 10.984 1 97.56 304 ILE B N 1
ATOM 6167 C CA . ILE B 1 304 ? 22.703 26.156 10.5 1 97.56 304 ILE B CA 1
ATOM 6168 C C . ILE B 1 304 ? 22.562 26.062 8.984 1 97.56 304 ILE B C 1
ATOM 6170 O O . ILE B 1 304 ? 23.562 25.875 8.273 1 97.56 304 ILE B O 1
ATOM 6174 N N . TRP B 1 305 ? 21.406 26.25 8.445 1 97.31 305 TRP B N 1
ATOM 6175 C CA . TRP B 1 305 ? 21.172 26.219 7.008 1 97.31 305 TRP B CA 1
ATOM 6176 C C . TRP B 1 305 ? 21.5 27.562 6.375 1 97.31 305 TRP B C 1
ATOM 6178 O O . TRP B 1 305 ? 21.609 27.672 5.152 1 97.31 305 TRP B O 1
ATOM 6188 N N . GLY B 1 306 ? 21.609 28.625 7.172 1 97.38 306 GLY B N 1
ATOM 6189 C CA . GLY B 1 306 ? 21.922 29.953 6.68 1 97.38 306 GLY B CA 1
ATOM 6190 C C . GLY B 1 306 ? 20.766 30.641 5.984 1 97.38 306 GLY B C 1
ATOM 6191 O O . GLY B 1 306 ? 20.953 31.281 4.949 1 97.38 306 GLY B O 1
ATOM 6192 N N . SER B 1 307 ? 19.578 30.453 6.48 1 98.38 307 SER B N 1
ATOM 6193 C CA . SER B 1 307 ? 18.391 31.047 5.871 1 98.38 307 SER B CA 1
ATOM 6194 C C . SER B 1 307 ? 17.547 31.766 6.906 1 98.38 307 SER B C 1
ATOM 6196 O O . SER B 1 307 ? 17.422 31.312 8.039 1 98.38 307 SER B O 1
ATOM 6198 N N . ALA B 1 308 ? 17 32.906 6.523 1 98.81 308 ALA B N 1
ATOM 6199 C CA . ALA B 1 308 ? 16.125 33.719 7.375 1 98.81 308 ALA B CA 1
ATOM 6200 C C . ALA B 1 308 ? 15.172 34.562 6.539 1 98.81 308 ALA B C 1
ATOM 6202 O O . ALA B 1 308 ? 15.5 34.969 5.414 1 98.81 308 ALA B O 1
ATOM 6203 N N . ALA B 1 309 ? 14.008 34.844 7.066 1 98.88 309 ALA B N 1
ATOM 6204 C CA . ALA B 1 309 ? 13.055 35.719 6.398 1 98.88 309 ALA B CA 1
ATOM 6205 C C . ALA B 1 309 ? 12.117 36.375 7.402 1 98.88 309 ALA B C 1
ATOM 6207 O O . ALA B 1 309 ? 11.766 35.781 8.422 1 98.88 309 ALA B O 1
ATOM 6208 N N . LEU B 1 310 ? 11.742 37.531 7.098 1 98.81 310 LEU B N 1
ATOM 6209 C CA . LEU B 1 310 ? 10.914 38.375 7.938 1 98.81 310 LEU B CA 1
ATOM 6210 C C . LEU B 1 310 ? 10.008 39.281 7.082 1 98.81 310 LEU B C 1
ATOM 6212 O O . LEU B 1 310 ? 10.453 39.812 6.07 1 98.81 310 LEU B O 1
ATOM 6216 N N . THR B 1 311 ? 8.781 39.344 7.445 1 98.56 311 THR B N 1
ATOM 6217 C CA . THR B 1 311 ? 7.863 40.312 6.852 1 98.56 311 THR B CA 1
ATOM 6218 C C . THR B 1 311 ? 7.48 41.406 7.863 1 98.56 311 THR B C 1
ATOM 6220 O O . THR B 1 311 ? 7.121 41.094 9 1 98.56 311 THR B O 1
ATOM 6223 N N . VAL B 1 312 ? 7.598 42.594 7.504 1 98.19 312 VAL B N 1
ATOM 6224 C CA . VAL B 1 312 ? 7.117 43.75 8.258 1 98.19 312 VAL B CA 1
ATOM 6225 C C . VAL B 1 312 ? 6.141 44.562 7.398 1 98.19 312 VAL B C 1
ATOM 6227 O O . VAL B 1 312 ? 6.527 45.125 6.371 1 98.19 312 VAL B O 1
ATOM 6230 N N . ASP B 1 313 ? 4.93 44.531 7.926 1 96.06 313 ASP B N 1
ATOM 6231 C CA . ASP B 1 313 ? 3.863 45.094 7.109 1 96.06 313 ASP B CA 1
ATOM 6232 C C . ASP B 1 313 ? 3.812 44.438 5.734 1 96.06 313 ASP B C 1
ATOM 6234 O O . ASP B 1 313 ? 3.584 43.219 5.629 1 96.06 313 ASP B O 1
ATOM 6238 N N . ASP B 1 314 ? 4.164 45.188 4.621 1 95.62 314 ASP B N 1
ATOM 6239 C CA . ASP B 1 314 ? 4.047 44.594 3.295 1 95.62 314 ASP B CA 1
ATOM 6240 C C . ASP B 1 314 ? 5.414 44.219 2.746 1 95.62 314 ASP B C 1
ATOM 6242 O O . ASP B 1 314 ? 5.512 43.625 1.669 1 95.62 314 ASP B O 1
ATOM 6246 N N . TRP B 1 315 ? 6.457 44.469 3.555 1 98.44 315 TRP B N 1
ATOM 6247 C CA . TRP B 1 315 ? 7.812 44.219 3.064 1 98.44 315 TRP B CA 1
ATOM 6248 C C . TRP B 1 315 ? 8.383 42.938 3.609 1 98.44 315 TRP B C 1
ATOM 6250 O O . TRP B 1 315 ? 8.305 42.656 4.812 1 98.44 315 TRP B O 1
ATOM 6260 N N . LYS B 1 316 ? 8.922 42.125 2.723 1 98.69 316 LYS B N 1
ATOM 6261 C CA . LYS B 1 316 ? 9.531 40.875 3.137 1 98.69 316 LYS B CA 1
ATOM 6262 C C . LYS B 1 316 ? 11 40.812 2.738 1 98.69 316 LYS B C 1
ATOM 6264 O O . LYS B 1 316 ? 11.352 41.125 1.599 1 98.69 316 LYS B O 1
ATOM 6269 N N . VAL B 1 317 ? 11.875 40.5 3.674 1 98.88 317 VAL B N 1
ATOM 6270 C CA . VAL B 1 317 ? 13.281 40.25 3.395 1 98.88 317 VAL B CA 1
ATOM 6271 C C . VAL B 1 317 ? 13.555 38.75 3.43 1 98.88 317 VAL B C 1
ATOM 6273 O O . VAL B 1 317 ? 12.992 38.031 4.258 1 98.88 317 VAL B O 1
ATOM 6276 N N . VAL B 1 318 ? 14.289 38.25 2.508 1 98.81 318 VAL B N 1
ATOM 6277 C CA . VAL B 1 318 ? 14.781 36.875 2.451 1 98.81 318 VAL B CA 1
ATOM 6278 C C . VAL B 1 318 ? 16.312 36.875 2.408 1 98.81 318 VAL B C 1
ATOM 6280 O O . VAL B 1 318 ? 16.906 37.438 1.488 1 98.81 318 VAL B O 1
ATOM 6283 N N . LYS B 1 319 ? 16.891 36.312 3.406 1 98.56 319 LYS B N 1
ATOM 6284 C CA . LYS B 1 319 ? 18.344 36.219 3.529 1 98.56 319 LYS B CA 1
ATOM 6285 C C . LYS B 1 319 ? 18.797 34.75 3.537 1 98.56 319 LYS B C 1
ATOM 6287 O O . LYS B 1 319 ? 18.562 34.031 4.508 1 98.56 319 LYS B O 1
ATOM 6292 N N . GLY B 1 320 ? 19.531 34.344 2.484 1 98.31 320 GLY B N 1
ATOM 6293 C CA . GLY B 1 320 ? 19.844 32.938 2.314 1 98.31 320 GLY B CA 1
ATOM 6294 C C . GLY B 1 320 ? 18.656 32.094 1.863 1 98.31 320 GLY B C 1
ATOM 6295 O O . GLY B 1 320 ? 17.562 32.656 1.639 1 98.31 320 GLY B O 1
ATOM 6296 N N . THR B 1 321 ? 18.891 30.859 1.598 1 97.81 321 THR B N 1
ATOM 6297 C CA . THR B 1 321 ? 17.828 29.938 1.195 1 97.81 321 THR B CA 1
ATOM 6298 C C . THR B 1 321 ? 18.219 28.5 1.495 1 97.81 321 THR B C 1
ATOM 6300 O O . THR B 1 321 ? 19.406 28.203 1.719 1 97.81 321 THR B O 1
ATOM 6303 N N . ASN B 1 322 ? 17.266 27.656 1.592 1 97.38 322 ASN B N 1
ATOM 6304 C CA . ASN B 1 322 ? 17.484 26.219 1.766 1 97.38 322 ASN B CA 1
ATOM 6305 C C . ASN B 1 322 ? 17.828 25.547 0.441 1 97.38 322 ASN B C 1
ATOM 6307 O O . ASN B 1 322 ? 17.578 26.094 -0.629 1 97.38 322 ASN B O 1
ATOM 6311 N N . TYR B 1 323 ? 18.516 24.375 0.46 1 97.12 323 TYR B N 1
ATOM 6312 C CA . TYR B 1 323 ? 18.797 23.469 -0.658 1 97.12 323 TYR B CA 1
ATOM 6313 C C . TYR B 1 323 ? 19.594 24.188 -1.741 1 97.12 323 TYR B C 1
ATOM 6315 O O . TYR B 1 323 ? 19.391 23.938 -2.934 1 97.12 323 TYR B O 1
ATOM 6323 N N . GLU B 1 324 ? 20.328 25.141 -1.365 1 96.69 324 GLU B N 1
ATOM 6324 C CA . GLU B 1 324 ? 21.188 25.891 -2.281 1 96.69 324 GLU B CA 1
ATOM 6325 C C . GLU B 1 324 ? 20.391 26.484 -3.434 1 96.69 324 GLU B C 1
ATOM 6327 O O . GLU B 1 324 ? 20.875 26.547 -4.566 1 96.69 324 GLU B O 1
ATOM 6332 N N . GLY B 1 325 ? 19.125 26.781 -3.148 1 96 325 GLY B N 1
ATOM 6333 C CA . GLY B 1 325 ? 18.281 27.484 -4.102 1 96 325 GLY B CA 1
ATOM 6334 C C . GLY B 1 325 ? 17.594 26.562 -5.098 1 96 325 GLY B C 1
ATOM 6335 O O . GLY B 1 325 ? 16.906 27.031 -6 1 96 325 GLY B O 1
ATOM 6336 N N . LYS B 1 326 ? 17.719 25.219 -4.949 1 96.19 326 LYS B N 1
ATOM 6337 C CA . LYS B 1 326 ? 17.172 24.266 -5.914 1 96.19 326 LYS B CA 1
ATOM 6338 C C . LYS B 1 326 ? 15.648 24.312 -5.922 1 96.19 326 LYS B C 1
ATOM 6340 O O . LYS B 1 326 ? 15.016 23.875 -6.891 1 96.19 326 LYS B O 1
ATOM 6345 N N . TRP B 1 327 ? 15.031 24.906 -4.879 1 96.81 327 TRP B N 1
ATOM 6346 C CA . TRP B 1 327 ? 13.578 24.922 -4.758 1 96.81 327 TRP B CA 1
ATOM 6347 C C . TRP B 1 327 ? 13.055 26.344 -4.609 1 96.81 327 TRP B C 1
ATOM 6349 O O . TRP B 1 327 ? 12.109 26.594 -3.859 1 96.81 327 TRP B O 1
ATOM 6359 N N . ASP B 1 328 ? 13.648 27.297 -5.316 1 96.19 328 ASP B N 1
ATOM 6360 C CA . ASP B 1 328 ? 13.32 28.719 -5.188 1 96.19 328 ASP B CA 1
ATOM 6361 C C . ASP B 1 328 ? 12.438 29.188 -6.344 1 96.19 328 ASP B C 1
ATOM 6363 O O . ASP B 1 328 ? 12.258 30.375 -6.551 1 96.19 328 ASP B O 1
ATOM 6367 N N . ALA B 1 329 ? 11.922 28.266 -7.145 1 93.56 329 ALA B N 1
ATOM 6368 C CA . ALA B 1 329 ? 11.156 28.656 -8.328 1 93.56 329 ALA B CA 1
ATOM 6369 C C . ALA B 1 329 ? 9.656 28.625 -8.047 1 93.56 329 ALA B C 1
ATOM 6371 O O . ALA B 1 329 ? 9.234 28.469 -6.898 1 93.56 329 ALA B O 1
ATOM 6372 N N . TRP B 1 330 ? 8.945 28.984 -9.141 1 92.56 330 TRP B N 1
ATOM 6373 C CA . TRP B 1 330 ? 7.488 28.859 -9.133 1 92.56 330 TRP B CA 1
ATOM 6374 C C . TRP B 1 330 ? 7.059 27.531 -9.742 1 92.56 330 TRP B C 1
ATOM 6376 O O . TRP B 1 330 ? 7.383 27.234 -10.891 1 92.56 330 TRP B O 1
ATOM 6386 N N . TYR B 1 331 ? 6.41 26.766 -8.953 1 90.38 331 TYR B N 1
ATOM 6387 C CA . TYR B 1 331 ? 6.129 25.391 -9.359 1 90.38 331 TYR B CA 1
ATOM 6388 C C . TYR B 1 331 ? 4.645 25.203 -9.633 1 90.38 331 TYR B C 1
ATOM 6390 O O . TYR B 1 331 ? 3.797 25.719 -8.906 1 90.38 331 TYR B O 1
ATOM 6398 N N . GLY B 1 332 ? 4.359 24.484 -10.773 1 80.12 332 GLY B N 1
ATOM 6399 C CA . GLY B 1 332 ? 2.977 24.172 -11.109 1 80.12 332 GLY B CA 1
ATOM 6400 C C . GLY B 1 332 ? 2.42 23 -10.32 1 80.12 332 GLY B C 1
ATOM 6401 O O . GLY B 1 332 ? 2.984 22.609 -9.297 1 80.12 332 GLY B O 1
ATOM 6402 N N . PRO B 1 333 ? 1.489 22.281 -10.906 1 76.56 333 PRO B N 1
ATOM 6403 C CA . PRO B 1 333 ? 0.775 22.766 -12.086 1 76.56 333 PRO B CA 1
ATOM 6404 C C . PRO B 1 333 ? 0.182 24.156 -11.883 1 76.56 333 PRO B C 1
ATOM 6406 O O . PRO B 1 333 ? -0.238 24.5 -10.773 1 76.56 333 PRO B O 1
ATOM 6409 N N . ALA B 1 334 ? 0.443 24.781 -13.117 1 65 334 ALA B N 1
ATOM 6410 C CA . ALA B 1 334 ? -0.214 26.078 -13.164 1 65 334 ALA B CA 1
ATOM 6411 C C . ALA B 1 334 ? -1.731 25.938 -13.203 1 65 334 ALA B C 1
ATOM 6413 O O . ALA B 1 334 ? -2.248 24.922 -13.703 1 65 334 ALA B O 1
ATOM 6414 N N . GLY B 1 335 ? -2.418 26.297 -12.281 1 57.72 335 GLY B N 1
ATOM 6415 C CA . GLY B 1 335 ? -3.852 26.062 -12.242 1 57.72 335 GLY B CA 1
ATOM 6416 C C . GLY B 1 335 ? -4.66 27.172 -12.906 1 57.72 335 GLY B C 1
ATOM 6417 O O . GLY B 1 335 ? -4.223 28.312 -12.961 1 57.72 335 GLY B O 1
ATOM 6418 N N . ASP B 1 336 ? -5.16 26.75 -14.117 1 55.91 336 ASP B N 1
ATOM 6419 C CA . ASP B 1 336 ? -6.25 27.625 -14.531 1 55.91 336 ASP B CA 1
ATOM 6420 C C . ASP B 1 336 ? -7.383 27.625 -13.5 1 55.91 336 ASP B C 1
ATOM 6422 O O . ASP B 1 336 ? -7.98 26.578 -13.242 1 55.91 336 ASP B O 1
ATOM 6426 N N . HIS B 1 337 ? -7.094 28.312 -12.477 1 57.53 337 HIS B N 1
ATOM 6427 C CA . HIS B 1 337 ? -8.203 28.469 -11.539 1 57.53 337 HIS B CA 1
ATOM 6428 C C . HIS B 1 337 ? -9.453 28.984 -12.242 1 57.53 337 HIS B C 1
ATOM 6430 O O . HIS B 1 337 ? -9.859 30.125 -12.039 1 57.53 337 HIS B O 1
ATOM 6436 N N . ASP B 1 338 ? -9.758 28.266 -13.289 1 58.22 338 ASP B N 1
ATOM 6437 C CA . ASP B 1 338 ? -10.992 28.734 -13.906 1 58.22 338 ASP B CA 1
ATOM 6438 C C . ASP B 1 338 ? -12.164 28.641 -12.93 1 58.22 338 ASP B C 1
ATOM 6440 O O . ASP B 1 338 ? -12.578 27.547 -12.555 1 58.22 338 ASP B O 1
ATOM 6444 N N . THR B 1 339 ? -12.422 29.688 -12.414 1 57.72 339 THR B N 1
ATOM 6445 C CA . THR B 1 339 ? -13.539 29.797 -11.477 1 57.72 339 THR B CA 1
ATOM 6446 C C . THR B 1 339 ? -14.789 29.141 -12.062 1 57.72 339 THR B C 1
ATOM 6448 O O . THR B 1 339 ? -15.664 28.703 -11.312 1 57.72 339 THR B O 1
ATOM 6451 N N . LYS B 1 340 ? -14.805 29 -13.367 1 60.66 340 LYS B N 1
ATOM 6452 C CA . LYS B 1 340 ? -15.984 28.422 -13.992 1 60.66 340 LYS B CA 1
ATOM 6453 C C . LYS B 1 340 ? -16.031 26.906 -13.797 1 60.66 340 LYS B C 1
ATOM 6455 O O . LYS B 1 340 ? -17.078 26.281 -13.938 1 60.66 340 LYS B O 1
ATOM 6460 N N . SER B 1 341 ? -14.883 26.547 -13.375 1 70.88 341 SER B N 1
ATOM 6461 C CA . SER B 1 341 ? -14.812 25.094 -13.234 1 70.88 341 SER B CA 1
ATOM 6462 C C . SER B 1 341 ? -15.234 24.672 -11.828 1 70.88 341 SER B C 1
ATOM 6464 O O . SER B 1 341 ? -15.375 23.469 -11.562 1 70.88 341 SER B O 1
ATOM 6466 N N . TYR B 1 342 ? -15.484 25.688 -11.062 1 78.5 342 TYR B N 1
ATOM 6467 C CA . TYR B 1 342 ? -15.898 25.391 -9.695 1 78.5 342 TYR B CA 1
ATOM 6468 C C . TYR B 1 342 ? -17.344 24.875 -9.664 1 78.5 342 TYR B C 1
ATOM 6470 O O . TYR B 1 342 ? -18.234 25.516 -10.211 1 78.5 342 TYR B O 1
ATOM 6478 N N . ASN B 1 343 ? -17.547 23.734 -9.125 1 83.69 343 ASN B N 1
ATOM 6479 C CA . ASN B 1 343 ? -18.875 23.141 -9.047 1 83.69 343 ASN B CA 1
ATOM 6480 C C . ASN B 1 343 ? -19.672 23.672 -7.852 1 83.69 343 ASN B C 1
ATOM 6482 O O . ASN B 1 343 ? -19.75 23 -6.816 1 83.69 343 ASN B O 1
ATOM 6486 N N . LEU B 1 344 ? -20.375 24.719 -8 1 87.25 344 LEU B N 1
ATOM 6487 C CA . LEU B 1 344 ? -21.109 25.391 -6.926 1 87.25 344 LEU B CA 1
ATOM 6488 C C . LEU B 1 344 ? -22.25 24.5 -6.414 1 87.25 344 LEU B C 1
ATOM 6490 O O . LEU B 1 344 ? -22.562 24.516 -5.223 1 87.25 344 LEU B O 1
ATOM 6494 N N . SER B 1 345 ? -22.828 23.812 -7.359 1 88.81 345 SER B N 1
ATOM 6495 C CA . SER B 1 345 ? -23.922 22.953 -6.961 1 88.81 345 SER B CA 1
ATOM 6496 C C . SER B 1 345 ? -23.469 21.922 -5.93 1 88.81 345 SER B C 1
ATOM 6498 O O . SER B 1 345 ? -24.234 21.547 -5.039 1 88.81 345 SER B O 1
ATOM 6500 N N . SER B 1 346 ? -22.234 21.516 -6.055 1 91.12 346 SER B N 1
ATOM 6501 C CA . SER B 1 346 ? -21.719 20.531 -5.121 1 91.12 346 SER B CA 1
ATOM 6502 C C . SER B 1 346 ? -21.562 21.109 -3.721 1 91.12 346 SER B C 1
ATOM 6504 O O . SER B 1 346 ? -21.625 20.391 -2.727 1 91.12 346 SER B O 1
ATOM 6506 N N . ILE B 1 347 ? -21.406 22.359 -3.617 1 92.12 347 ILE B N 1
ATOM 6507 C CA . ILE B 1 347 ? -21.266 23.031 -2.326 1 92.12 347 ILE B CA 1
ATOM 6508 C C . ILE B 1 347 ? -22.578 22.969 -1.565 1 92.12 347 ILE B C 1
ATOM 6510 O O . ILE B 1 347 ? -22.609 22.641 -0.375 1 92.12 347 ILE B O 1
ATOM 6514 N N . PHE B 1 348 ? -23.625 23.172 -2.23 1 92.56 348 PHE B N 1
ATOM 6515 C CA . PHE B 1 348 ? -24.938 23.188 -1.596 1 92.56 348 PHE B CA 1
ATOM 6516 C C . PHE B 1 348 ? -25.406 21.781 -1.248 1 92.56 348 PHE B C 1
ATOM 6518 O O . PHE B 1 348 ? -26.156 21.578 -0.293 1 92.56 348 PHE B O 1
ATOM 6525 N N . GLY B 1 349 ? -24.875 20.844 -2.02 1 93.12 349 GLY B N 1
ATOM 6526 C CA . GLY B 1 349 ? -25.328 19.469 -1.843 1 93.12 349 GLY B CA 1
ATOM 6527 C C . GLY B 1 349 ? -24.453 18.672 -0.906 1 93.12 349 GLY B C 1
ATOM 6528 O O . GLY B 1 349 ? -24.859 17.609 -0.426 1 93.12 349 GLY B O 1
ATOM 6529 N N . CYS B 1 350 ? -23.281 19.156 -0.596 1 94.81 350 CYS B N 1
ATOM 6530 C CA . CYS B 1 350 ? -22.359 18.375 0.231 1 94.81 350 CYS B CA 1
ATOM 6531 C C . CYS B 1 350 ? -22.797 18.406 1.693 1 94.81 350 CYS B C 1
ATOM 6533 O O . CYS B 1 350 ? -23.625 19.234 2.088 1 94.81 350 CYS B O 1
ATOM 6535 N N . PRO B 1 351 ? -22.234 17.469 2.492 1 95.06 351 PRO B N 1
ATOM 6536 C CA . PRO B 1 351 ? -22.656 17.375 3.895 1 95.06 351 PRO B CA 1
ATOM 6537 C C . PRO B 1 351 ? -22.484 18.688 4.652 1 95.06 351 PRO B C 1
ATOM 6539 O O . PRO B 1 351 ? -23.391 19.109 5.379 1 95.06 351 PRO B O 1
ATOM 6542 N N . THR B 1 352 ? -21.406 19.359 4.504 1 95.88 352 THR B N 1
ATOM 6543 C CA . THR B 1 352 ? -21.172 20.625 5.184 1 95.88 352 THR B CA 1
ATOM 6544 C C . THR B 1 352 ? -22.172 21.688 4.734 1 95.88 352 THR B C 1
ATOM 6546 O O . THR B 1 352 ? -22.719 22.422 5.559 1 95.88 352 THR B O 1
ATOM 6549 N N . GLY B 1 353 ? -22.406 21.734 3.408 1 95 353 GLY B N 1
ATOM 6550 C CA . GLY B 1 353 ? -23.375 22.672 2.879 1 95 353 GLY B CA 1
ATOM 6551 C C . GLY B 1 353 ? -24.766 22.484 3.465 1 95 353 GLY B C 1
ATOM 6552 O O . GLY B 1 353 ? -25.422 23.453 3.844 1 95 353 GLY B O 1
ATOM 6553 N N . LYS B 1 354 ? -25.141 21.297 3.584 1 94.94 354 LYS B N 1
ATOM 6554 C CA . LYS B 1 354 ? -26.453 20.984 4.137 1 94.94 354 LYS B CA 1
ATOM 6555 C C . LYS B 1 354 ? -26.531 21.359 5.613 1 94.94 354 LYS B C 1
ATOM 6557 O O . LYS B 1 354 ? -27.547 21.906 6.066 1 94.94 354 LYS B O 1
ATOM 6562 N N . ALA B 1 355 ? -25.484 21.062 6.297 1 94.81 355 ALA B N 1
ATOM 6563 C CA . ALA B 1 355 ? -25.453 21.391 7.719 1 94.81 355 ALA B CA 1
ATOM 6564 C C . ALA B 1 355 ? -25.531 22.906 7.934 1 94.81 355 ALA B C 1
ATOM 6566 O O . ALA B 1 355 ? -26.25 23.375 8.812 1 94.81 355 ALA B O 1
ATOM 6567 N N . LEU B 1 356 ? -24.844 23.656 7.164 1 94.31 356 LEU B N 1
ATOM 6568 C CA . LEU B 1 356 ? -24.812 25.109 7.309 1 94.31 356 LEU B CA 1
ATOM 6569 C C . LEU B 1 356 ? -26.125 25.719 6.863 1 94.31 356 LEU B C 1
ATOM 6571 O O . LEU B 1 356 ? -26.562 26.734 7.418 1 94.31 356 LEU B O 1
ATOM 6575 N N . SER B 1 357 ? -26.703 25.125 5.82 1 93.5 357 SER B N 1
ATOM 6576 C CA . SER B 1 357 ? -28 25.594 5.375 1 93.5 357 SER B CA 1
ATOM 6577 C C . SER B 1 357 ? -29.047 25.484 6.488 1 93.5 357 SER B C 1
ATOM 6579 O O . SER B 1 357 ? -29.891 26.375 6.645 1 93.5 357 SER B O 1
ATOM 6581 N N . LYS B 1 358 ? -28.938 24.438 7.227 1 91.81 358 LYS B N 1
ATOM 6582 C CA . LYS B 1 358 ? -29.859 24.25 8.344 1 91.81 358 LYS B CA 1
ATOM 6583 C C . LYS B 1 358 ? -29.703 25.375 9.367 1 91.81 358 LYS B C 1
ATOM 6585 O O . LYS B 1 358 ? -30.688 25.766 10.016 1 91.81 358 LYS B O 1
ATOM 6590 N N . LEU B 1 359 ? -28.578 25.906 9.492 1 91.62 359 LEU B N 1
ATOM 6591 C CA . LEU B 1 359 ? -28.297 26.984 10.445 1 91.62 359 LEU B CA 1
ATOM 6592 C C . LEU B 1 359 ? -28.484 28.344 9.797 1 91.62 359 LEU B C 1
ATOM 6594 O O . LEU B 1 359 ? -28.25 29.375 10.43 1 91.62 359 LEU B O 1
ATOM 6598 N N . LYS B 1 360 ? -28.859 28.328 8.492 1 92.5 360 LYS B N 1
ATOM 6599 C CA . LYS B 1 360 ? -29 29.562 7.719 1 92.5 360 LYS B CA 1
ATOM 6600 C C . LYS B 1 360 ? -27.688 30.328 7.668 1 92.5 360 LYS B C 1
ATOM 6602 O O . LYS B 1 360 ? -27.688 31.562 7.758 1 92.5 360 LYS B O 1
ATOM 6607 N N . MET B 1 361 ? -26.641 29.547 7.566 1 93.38 361 MET B N 1
ATOM 6608 C CA . MET B 1 361 ? -25.312 30.188 7.59 1 93.38 361 MET B CA 1
ATOM 6609 C C . MET B 1 361 ? -24.547 29.875 6.312 1 93.38 361 MET B C 1
ATOM 6611 O O . MET B 1 361 ? -23.375 30.25 6.18 1 93.38 361 MET B O 1
ATOM 6615 N N . LEU B 1 362 ? -25.172 29.156 5.383 1 93.94 362 LEU B N 1
ATOM 6616 C CA . LEU B 1 362 ? -24.547 28.953 4.082 1 93.94 362 LEU B CA 1
ATOM 6617 C C . LEU B 1 362 ? -24.641 30.203 3.225 1 93.94 362 LEU B C 1
ATOM 6619 O O . LEU B 1 362 ? -25.734 30.719 2.99 1 93.94 362 LEU B O 1
ATOM 6623 N N . PRO B 1 363 ? -23.484 30.688 2.805 1 94.31 363 PRO B N 1
ATOM 6624 C CA . PRO B 1 363 ? -23.562 31.875 1.949 1 94.31 363 PRO B CA 1
ATOM 6625 C C . PRO B 1 363 ? -24.281 31.609 0.625 1 94.31 363 PRO B C 1
ATOM 6627 O O . PRO B 1 363 ? -24.203 30.5 0.1 1 94.31 363 PRO B O 1
ATOM 6630 N N . PRO B 1 364 ? -24.906 32.688 0.117 1 94.12 364 PRO B N 1
ATOM 6631 C CA . PRO B 1 364 ? -25.5 32.5 -1.213 1 94.12 364 PRO B CA 1
ATOM 6632 C C . PRO B 1 364 ? -24.453 32.375 -2.311 1 94.12 364 PRO B C 1
ATOM 6634 O O . PRO B 1 364 ? -23.281 32.688 -2.09 1 94.12 364 PRO B O 1
ATOM 6637 N N . GLU B 1 365 ? -24.922 31.938 -3.412 1 91.88 365 GLU B N 1
ATOM 6638 C CA . GLU B 1 365 ? -24.062 31.625 -4.535 1 91.88 365 GLU B CA 1
ATOM 6639 C C . GLU B 1 365 ? -23.172 32.812 -4.914 1 91.88 365 GLU B C 1
ATOM 6641 O O . GLU B 1 365 ? -21.969 32.656 -5.113 1 91.88 365 GLU B O 1
ATOM 6646 N N . GLU B 1 366 ? -23.766 33.969 -5.027 1 93.12 366 GLU B N 1
ATOM 6647 C CA . GLU B 1 366 ? -23.031 35.156 -5.441 1 93.12 366 GLU B CA 1
ATOM 6648 C C . GLU B 1 366 ? -21.922 35.469 -4.457 1 93.12 366 GLU B C 1
ATOM 6650 O O . GLU B 1 366 ? -20.828 35.906 -4.863 1 93.12 366 GLU B O 1
ATOM 6655 N N . GLU B 1 367 ? -22.219 35.312 -3.172 1 94.12 367 GLU B N 1
ATOM 6656 C CA . GLU B 1 367 ? -21.219 35.562 -2.141 1 94.12 367 GLU B CA 1
ATOM 6657 C C . GLU B 1 367 ? -20.078 34.562 -2.197 1 94.12 367 GLU B C 1
ATOM 6659 O O . GLU B 1 367 ? -18.922 34.906 -1.979 1 94.12 367 GLU B O 1
ATOM 6664 N N . ILE B 1 368 ? -20.391 33.312 -2.447 1 92.94 368 ILE B N 1
ATOM 6665 C CA . ILE B 1 368 ? -19.375 32.281 -2.557 1 92.94 368 ILE B CA 1
ATOM 6666 C C . ILE B 1 368 ? -18.422 32.625 -3.699 1 92.94 368 ILE B C 1
ATOM 6668 O O . ILE B 1 368 ? -17.203 32.5 -3.543 1 92.94 368 ILE B O 1
ATOM 6672 N N . ILE B 1 369 ? -18.953 32.969 -4.82 1 90.69 369 ILE B N 1
ATOM 6673 C CA . ILE B 1 369 ? -18.156 33.312 -5.988 1 90.69 369 ILE B CA 1
ATOM 6674 C C . ILE B 1 369 ? -17.25 34.5 -5.664 1 90.69 369 ILE B C 1
ATOM 6676 O O . ILE B 1 369 ? -16.078 34.5 -6.008 1 90.69 369 ILE B O 1
ATOM 6680 N N . LYS B 1 370 ? -17.875 35.5 -5.008 1 92.81 370 LYS B N 1
ATOM 6681 C CA . LYS B 1 370 ? -17.109 36.688 -4.617 1 92.81 370 LYS B CA 1
ATOM 6682 C C . LYS B 1 370 ? -15.953 36.312 -3.689 1 92.81 370 LYS B C 1
ATOM 6684 O O . LYS B 1 370 ? -14.828 36.75 -3.895 1 92.81 370 LYS B O 1
ATOM 6689 N N . LEU B 1 371 ? -16.25 35.531 -2.676 1 92.75 371 LEU B N 1
ATOM 6690 C CA . LEU B 1 371 ? -15.234 35.094 -1.717 1 92.75 371 LEU B CA 1
ATOM 6691 C C . LEU B 1 371 ? -14.109 34.344 -2.412 1 92.75 371 LEU B C 1
ATOM 6693 O O . LEU B 1 371 ? -12.93 34.531 -2.084 1 92.75 371 LEU B O 1
ATOM 6697 N N . ARG B 1 372 ? -14.422 33.5 -3.328 1 90.62 372 ARG B N 1
ATOM 6698 C CA . ARG B 1 372 ? -13.422 32.719 -4.059 1 90.62 372 ARG B CA 1
ATOM 6699 C C . ARG B 1 372 ? -12.516 33.656 -4.875 1 90.62 372 ARG B C 1
ATOM 6701 O O . ARG B 1 372 ? -11.305 33.469 -4.914 1 90.62 372 ARG B O 1
ATOM 6708 N N . ARG B 1 373 ? -13.117 34.562 -5.551 1 88.62 373 ARG B N 1
ATOM 6709 C CA . ARG B 1 373 ? -12.352 35.531 -6.336 1 88.62 373 ARG B CA 1
ATOM 6710 C C . ARG B 1 373 ? -11.398 36.312 -5.449 1 88.62 373 ARG B C 1
ATOM 6712 O O . ARG B 1 373 ? -10.227 36.5 -5.789 1 88.62 373 ARG B O 1
ATOM 6719 N N . GLU B 1 374 ? -11.961 36.719 -4.301 1 91 374 GLU B N 1
ATOM 6720 C CA . GLU B 1 374 ? -11.18 37.562 -3.404 1 91 374 GLU B CA 1
ATOM 6721 C C . GLU B 1 374 ? -10.062 36.781 -2.729 1 91 374 GLU B C 1
ATOM 6723 O O . GLU B 1 374 ? -9.016 37.344 -2.395 1 91 374 GLU B O 1
ATOM 6728 N N . ALA B 1 375 ? -10.281 35.5 -2.564 1 90.75 375 ALA B N 1
ATOM 6729 C CA . ALA B 1 375 ? -9.312 34.656 -1.88 1 90.75 375 ALA B CA 1
ATOM 6730 C C . ALA B 1 375 ? -8.219 34.188 -2.838 1 90.75 375 ALA B C 1
ATOM 6732 O O . ALA B 1 375 ? -7.211 33.625 -2.41 1 90.75 375 ALA B O 1
ATOM 6733 N N . THR B 1 376 ? -8.352 34.375 -4.141 1 88.81 376 THR B N 1
ATOM 6734 C CA . THR B 1 376 ? -7.383 33.938 -5.137 1 88.81 376 THR B CA 1
ATOM 6735 C C . THR B 1 376 ? -6.219 34.906 -5.23 1 88.81 376 THR B C 1
ATOM 6737 O O . THR B 1 376 ? -6.426 36.125 -5.395 1 88.81 376 THR B O 1
ATOM 6740 N N . VAL B 1 377 ? -5.023 34.375 -5.062 1 89.44 377 VAL B N 1
ATOM 6741 C CA . VAL B 1 377 ? -3.832 35.219 -5.191 1 89.44 377 VAL B CA 1
ATOM 6742 C C . VAL B 1 377 ? -3.574 35.531 -6.664 1 89.44 377 VAL B C 1
ATOM 6744 O O . VAL B 1 377 ? -3.525 34.625 -7.5 1 89.44 377 VAL B O 1
ATOM 6747 N N . GLN B 1 378 ? -3.479 36.781 -6.98 1 85.44 378 GLN B N 1
ATOM 6748 C CA . GLN B 1 378 ? -3.182 37.25 -8.336 1 85.44 378 GLN B CA 1
ATOM 6749 C C . GLN B 1 378 ? -1.777 37.812 -8.422 1 85.44 378 GLN B C 1
ATOM 6751 O O . GLN B 1 378 ? -1.394 38.656 -7.598 1 85.44 378 GLN B O 1
ATOM 6756 N N . CYS B 1 379 ? -1.075 37.219 -9.305 1 87.19 379 CYS B N 1
ATOM 6757 C CA . CYS B 1 379 ? 0.281 37.719 -9.508 1 87.19 379 CYS B CA 1
ATOM 6758 C C . CYS B 1 379 ? 0.365 38.594 -10.758 1 87.19 379 CYS B C 1
ATOM 6760 O O . CYS B 1 379 ? -0.228 38.25 -11.781 1 87.19 379 CYS B O 1
ATOM 6762 N N . ALA B 1 380 ? 0.784 39.812 -10.586 1 75.5 380 ALA B N 1
ATOM 6763 C CA . ALA B 1 380 ? 0.913 40.75 -11.711 1 75.5 380 ALA B CA 1
ATOM 6764 C C . ALA B 1 380 ? 1.948 40.25 -12.719 1 75.5 380 ALA B C 1
ATOM 6766 O O . ALA B 1 380 ? 2.848 39.5 -12.367 1 75.5 380 ALA B O 1
ATOM 6767 N N . ASN B 1 381 ? 1.556 40.562 -14.039 1 67.81 381 ASN B N 1
ATOM 6768 C CA . ASN B 1 381 ? 2.535 40.312 -15.094 1 67.81 381 ASN B CA 1
ATOM 6769 C C . ASN B 1 381 ? 3.768 41.219 -14.93 1 67.81 381 ASN B C 1
ATOM 6771 O O . ASN B 1 381 ? 3.648 42.406 -14.656 1 67.81 381 ASN B O 1
ATOM 6775 N N . GLY B 1 382 ? 4.75 40.812 -14.242 1 62.69 382 GLY B N 1
ATOM 6776 C CA . GLY B 1 382 ? 5.914 41.688 -14.125 1 62.69 382 GLY B CA 1
ATOM 6777 C C . GLY B 1 382 ? 7.223 40.969 -14.391 1 62.69 382 GLY B C 1
ATOM 6778 O O . GLY B 1 382 ? 7.234 39.75 -14.648 1 62.69 382 GLY B O 1
ATOM 6779 N N . THR B 1 383 ? 8.188 41.781 -14.508 1 65.69 383 THR B N 1
ATOM 6780 C CA . THR B 1 383 ? 9.547 41.312 -14.742 1 65.69 383 THR B CA 1
ATOM 6781 C C . THR B 1 383 ? 10.055 40.5 -13.539 1 65.69 383 THR B C 1
ATOM 6783 O O . THR B 1 383 ? 9.914 40.938 -12.398 1 65.69 383 THR B O 1
ATOM 6786 N N . ARG B 1 384 ? 10.383 39.312 -13.703 1 72.94 384 ARG B N 1
ATOM 6787 C CA . ARG B 1 384 ? 11.109 38.531 -12.719 1 72.94 384 ARG B CA 1
ATOM 6788 C C . ARG B 1 384 ? 12.594 38.875 -12.711 1 72.94 384 ARG B C 1
ATOM 6790 O O . ARG B 1 384 ? 13.281 38.719 -13.719 1 72.94 384 ARG B O 1
ATOM 6797 N N . ASN B 1 385 ? 12.828 39.719 -11.664 1 79 385 ASN B N 1
ATOM 6798 C CA . ASN B 1 385 ? 14.25 40.031 -11.633 1 79 385 ASN B CA 1
ATOM 6799 C C . ASN B 1 385 ? 15.016 39.094 -10.711 1 79 385 ASN B C 1
ATOM 6801 O O . ASN B 1 385 ? 14.406 38.312 -9.992 1 79 385 ASN B O 1
ATOM 6805 N N . LYS B 1 386 ? 16.375 39.25 -10.883 1 83.38 386 LYS B N 1
ATOM 6806 C CA . LYS B 1 386 ? 17.234 38.25 -10.273 1 83.38 386 LYS B CA 1
ATOM 6807 C C . LYS B 1 386 ? 17.281 38.406 -8.758 1 83.38 386 LYS B C 1
ATOM 6809 O O . LYS B 1 386 ? 17.469 39.5 -8.258 1 83.38 386 LYS B O 1
ATOM 6814 N N . CYS B 1 387 ? 16.922 37.531 -7.961 1 92.69 387 CYS B N 1
ATOM 6815 C CA . CYS B 1 387 ? 17.109 37.344 -6.523 1 92.69 387 CYS B CA 1
ATOM 6816 C C . CYS B 1 387 ? 17.891 36.062 -6.223 1 92.69 387 CYS B C 1
ATOM 6818 O O . CYS B 1 387 ? 17.422 34.969 -6.488 1 92.69 387 CYS B O 1
ATOM 6820 N N . ASN B 1 388 ? 19.125 36.25 -5.746 1 95 388 ASN B N 1
ATOM 6821 C CA . ASN B 1 388 ? 19.953 35.156 -5.23 1 95 388 ASN B CA 1
ATOM 6822 C C . ASN B 1 388 ? 20.281 35.375 -3.758 1 95 388 ASN B C 1
ATOM 6824 O O . ASN B 1 388 ? 21.344 35.906 -3.43 1 95 388 ASN B O 1
ATOM 6828 N N . PRO B 1 389 ? 19.453 34.812 -2.961 1 97.19 389 PRO B N 1
ATOM 6829 C CA . PRO B 1 389 ? 19.609 35.125 -1.536 1 97.19 389 PRO B CA 1
ATOM 6830 C C . PRO B 1 389 ? 20.875 34.5 -0.937 1 97.19 389 PRO B C 1
ATOM 6832 O O . PRO B 1 389 ? 21.266 34.875 0.181 1 97.19 389 PRO B O 1
ATOM 6835 N N . LEU B 1 390 ? 21.531 33.625 -1.591 1 96.5 390 LEU B N 1
ATOM 6836 C CA . LEU B 1 390 ? 22.797 33.062 -1.124 1 96.5 390 LEU B CA 1
ATOM 6837 C C . LEU B 1 390 ? 23.906 34.125 -1.245 1 96.5 390 LEU B C 1
ATOM 6839 O O . LEU B 1 390 ? 24.922 34.031 -0.533 1 96.5 390 LEU B O 1
ATOM 6843 N N . GLU B 1 391 ? 23.766 35.031 -2.172 1 96.5 391 GLU B N 1
ATOM 6844 C CA . GLU B 1 391 ? 24.766 36.062 -2.42 1 96.5 391 GLU B CA 1
ATOM 6845 C C . GLU B 1 391 ? 24.438 37.344 -1.667 1 96.5 391 GLU B C 1
ATOM 6847 O O . GLU B 1 391 ? 25.312 37.969 -1.065 1 96.5 391 GLU B O 1
ATOM 6852 N N . SER B 1 392 ? 23.203 37.75 -1.785 1 97.38 392 SER B N 1
ATOM 6853 C CA . SER B 1 392 ? 22.734 38.969 -1.099 1 97.38 392 SER B CA 1
ATOM 6854 C C . SER B 1 392 ? 21.25 38.844 -0.754 1 97.38 392 SER B C 1
ATOM 6856 O O . SER B 1 392 ? 20.484 38.219 -1.486 1 97.38 392 SER B O 1
ATOM 6858 N N . PRO B 1 393 ? 20.859 39.5 0.298 1 98.38 393 PRO B N 1
ATOM 6859 C CA . PRO B 1 393 ? 19.438 39.469 0.674 1 98.38 393 PRO B CA 1
ATOM 6860 C C . PRO B 1 393 ? 18.516 40.062 -0.392 1 98.38 393 PRO B C 1
ATOM 6862 O O . PRO B 1 393 ? 18.922 40.969 -1.112 1 98.38 393 PRO B O 1
ATOM 6865 N N . CYS B 1 394 ? 17.344 39.5 -0.458 1 98.5 394 CYS B N 1
ATOM 6866 C CA . CYS B 1 394 ? 16.297 40 -1.359 1 98.5 394 CYS B CA 1
ATOM 6867 C C . CYS B 1 394 ? 15.203 40.719 -0.586 1 98.5 394 CYS B C 1
ATOM 6869 O O . CYS B 1 394 ? 14.992 40.438 0.598 1 98.5 394 CYS B O 1
ATOM 6871 N N . LEU B 1 395 ? 14.547 41.656 -1.282 1 98.56 395 LEU B N 1
ATOM 6872 C CA . LEU B 1 395 ? 13.469 42.469 -0.697 1 98.56 395 LEU B CA 1
ATOM 6873 C C . LEU B 1 395 ? 12.258 42.5 -1.618 1 98.56 395 LEU B C 1
ATOM 6875 O O . LEU B 1 395 ? 12.391 42.75 -2.818 1 98.56 395 LEU B O 1
ATOM 6879 N N . PHE B 1 396 ? 11.086 42.25 -1.021 1 97.19 396 PHE B N 1
ATOM 6880 C CA . PHE B 1 396 ? 9.867 42.25 -1.819 1 97.19 396 PHE B CA 1
ATOM 6881 C C . PHE B 1 396 ? 8.781 43.094 -1.169 1 97.19 396 PHE B C 1
ATOM 6883 O O . PHE B 1 396 ? 8.695 43.156 0.059 1 97.19 396 PHE B O 1
ATOM 6890 N N . ASP B 1 397 ? 7.957 43.719 -1.984 1 96.44 397 ASP B N 1
ATOM 6891 C CA . ASP B 1 397 ? 6.695 44.344 -1.598 1 96.44 397 ASP B CA 1
ATOM 6892 C C . ASP B 1 397 ? 5.523 43.406 -1.84 1 96.44 397 ASP B C 1
ATOM 6894 O O . ASP B 1 397 ? 4.996 43.312 -2.953 1 96.44 397 ASP B O 1
ATOM 6898 N N . LEU B 1 398 ? 5.039 42.781 -0.798 1 95.69 398 LEU B N 1
ATOM 6899 C CA . LEU B 1 398 ? 4.102 41.656 -0.958 1 95.69 398 LEU B CA 1
ATOM 6900 C C . LEU B 1 398 ? 2.709 42.188 -1.312 1 95.69 398 LEU B C 1
ATOM 6902 O O . LEU B 1 398 ? 1.868 41.406 -1.8 1 95.69 398 LEU B O 1
ATOM 6906 N N . PHE B 1 399 ? 2.449 43.344 -0.975 1 93.25 399 PHE B N 1
ATOM 6907 C CA . PHE B 1 399 ? 1.16 43.906 -1.365 1 93.25 399 PHE B CA 1
ATOM 6908 C C . PHE B 1 399 ? 1.048 44 -2.883 1 93.25 399 PHE B C 1
ATOM 6910 O O . PHE B 1 399 ? 0.052 43.562 -3.463 1 93.25 399 PHE B O 1
ATOM 6917 N N . ASN B 1 400 ? 2.076 44.469 -3.518 1 92.69 400 ASN B N 1
ATOM 6918 C CA . ASN B 1 400 ? 2.068 44.656 -4.969 1 92.69 400 ASN B CA 1
ATOM 6919 C C . ASN B 1 400 ? 2.611 43.406 -5.68 1 92.69 400 ASN B C 1
ATOM 6921 O O . ASN B 1 400 ? 2.33 43.188 -6.859 1 92.69 400 ASN B O 1
ATOM 6925 N N . ASP B 1 401 ? 3.369 42.688 -4.98 1 94.38 401 ASP B N 1
ATOM 6926 C CA . ASP B 1 401 ? 4.039 41.5 -5.559 1 94.38 401 ASP B CA 1
ATOM 6927 C C . ASP B 1 401 ? 3.969 40.312 -4.617 1 94.38 401 ASP B C 1
ATOM 6929 O O . ASP B 1 401 ? 5 39.812 -4.152 1 94.38 401 ASP B O 1
ATOM 6933 N N . PRO B 1 402 ? 2.734 39.812 -4.496 1 94.31 402 PRO B N 1
ATOM 6934 C CA . PRO B 1 402 ? 2.588 38.688 -3.576 1 94.31 402 PRO B CA 1
ATOM 6935 C C . PRO B 1 402 ? 3.34 37.438 -4.043 1 94.31 402 PRO B C 1
ATOM 6937 O O . PRO B 1 402 ? 3.549 36.5 -3.262 1 94.31 402 PRO B O 1
ATOM 6940 N N . CYS B 1 403 ? 3.838 37.375 -5.301 1 94.56 403 CYS B N 1
ATOM 6941 C CA . CYS B 1 403 ? 4.465 36.188 -5.852 1 94.56 403 CYS B CA 1
ATOM 6942 C C . CYS B 1 403 ? 5.98 36.312 -5.867 1 94.56 403 CYS B C 1
ATOM 6944 O O . CYS B 1 403 ? 6.684 35.438 -6.348 1 94.56 403 CYS B O 1
ATOM 6946 N N . GLU B 1 404 ? 6.496 37.375 -5.371 1 96.12 404 GLU B N 1
ATOM 6947 C CA . GLU B 1 404 ? 7.926 37.594 -5.176 1 96.12 404 GLU B CA 1
ATOM 6948 C C . GLU B 1 404 ? 8.68 37.531 -6.5 1 96.12 4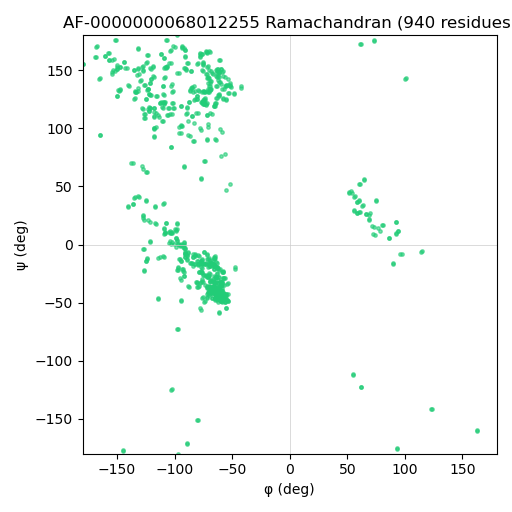04 GLU B C 1
ATOM 6950 O O . GLU B 1 404 ? 9.695 36.844 -6.609 1 96.12 404 GLU B O 1
ATOM 6955 N N . PHE B 1 405 ? 8.172 38.312 -7.414 1 94.62 405 PHE B N 1
ATOM 6956 C CA . PHE B 1 405 ? 8.773 38.375 -8.734 1 94.62 405 PHE B CA 1
ATOM 6957 C C . PHE B 1 405 ? 9.883 39.438 -8.773 1 94.62 405 PHE B C 1
ATOM 6959 O O . PHE B 1 405 ? 10.93 39.219 -9.398 1 94.62 405 PHE B O 1
ATOM 6966 N N . GLU B 1 406 ? 9.703 40.531 -8.055 1 93.88 406 GLU B N 1
ATOM 6967 C CA . GLU B 1 406 ? 10.578 41.656 -8.203 1 93.88 406 GLU B CA 1
ATOM 6968 C C . GLU B 1 406 ? 11.391 41.906 -6.934 1 93.88 406 GLU B C 1
ATOM 6970 O O . GLU B 1 406 ? 10.867 42.438 -5.945 1 93.88 406 GLU B O 1
ATOM 6975 N N . ASN B 1 407 ? 12.656 41.656 -7.062 1 96.56 407 ASN B N 1
ATOM 6976 C CA . ASN B 1 407 ? 13.57 42 -5.977 1 96.56 407 ASN B CA 1
ATOM 6977 C C . ASN B 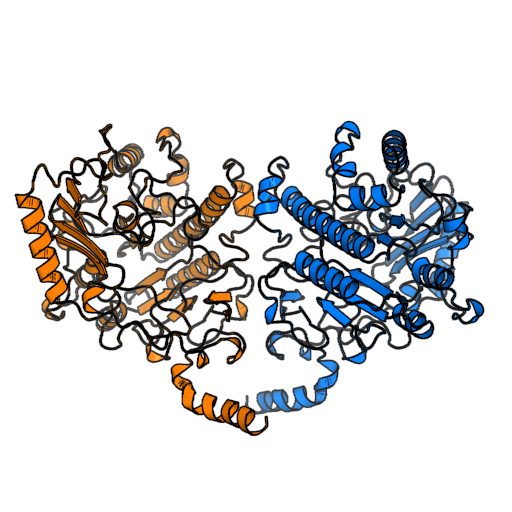1 407 ? 13.844 43.5 -5.922 1 96.56 407 ASN B C 1
ATOM 6979 O O . ASN B 1 407 ? 14.422 44.062 -6.852 1 96.56 407 ASN B O 1
ATOM 6983 N N . LEU B 1 408 ? 13.523 44.094 -4.793 1 96.62 408 LEU B N 1
ATOM 6984 C CA . LEU B 1 408 ? 13.594 45.531 -4.68 1 96.62 408 LEU B CA 1
ATOM 6985 C C . LEU B 1 408 ? 14.742 45.969 -3.775 1 96.62 408 LEU B C 1
ATOM 6987 O O . LEU B 1 408 ? 14.805 47.125 -3.334 1 96.62 408 LEU B O 1
ATOM 6991 N N . ALA B 1 409 ? 15.633 45.094 -3.484 1 97.81 409 ALA B N 1
ATOM 6992 C CA . ALA B 1 409 ? 16.719 45.344 -2.535 1 97.81 409 ALA B CA 1
ATOM 6993 C C . ALA B 1 409 ? 17.547 46.562 -2.947 1 97.81 409 ALA B C 1
ATOM 6995 O O . ALA B 1 409 ? 17.938 47.375 -2.102 1 97.81 409 ALA B O 1
ATOM 6996 N N . ASP B 1 410 ? 17.844 46.688 -4.203 1 96.31 410 ASP B N 1
ATOM 6997 C CA . ASP B 1 410 ? 18.688 47.781 -4.688 1 96.31 410 ASP B CA 1
ATOM 6998 C C . ASP B 1 410 ? 17.906 49.094 -4.75 1 96.31 410 ASP B C 1
ATOM 7000 O O . ASP B 1 410 ? 18.484 50.188 -4.613 1 96.31 410 ASP B O 1
ATOM 7004 N N . GLN B 1 411 ? 16.625 48.938 -4.973 1 96.19 411 GLN B N 1
ATOM 7005 C CA . GLN B 1 411 ? 15.781 50.125 -5.113 1 96.19 411 GLN B CA 1
ATOM 7006 C C . GLN B 1 411 ? 15.461 50.75 -3.754 1 96.19 411 GLN B C 1
ATOM 7008 O O . GLN B 1 411 ? 15.281 51.938 -3.639 1 96.19 411 GLN B O 1
ATOM 7013 N N . TYR B 1 412 ? 15.352 49.906 -2.777 1 97.94 412 TYR B N 1
ATOM 7014 C CA . TYR B 1 412 ? 14.992 50.406 -1.449 1 97.94 412 TYR B CA 1
ATOM 7015 C C . TYR B 1 412 ? 15.992 49.906 -0.403 1 97.94 412 TYR B C 1
ATOM 7017 O O . TYR B 1 412 ? 15.609 49.25 0.556 1 97.94 412 TYR B O 1
ATOM 7025 N N . PRO B 1 413 ? 17.219 50.344 -0.454 1 98.06 413 PRO B N 1
ATOM 7026 C CA . PRO B 1 413 ? 18.25 49.844 0.459 1 98.06 413 PRO B CA 1
ATOM 7027 C C . PRO B 1 413 ? 17.984 50.188 1.917 1 98.06 413 PRO B C 1
ATOM 7029 O O . PRO B 1 413 ? 18.359 49.438 2.824 1 98.06 413 PRO B O 1
ATOM 7032 N N . ASP B 1 414 ? 17.266 51.312 2.172 1 98.56 414 ASP B N 1
ATOM 7033 C CA . ASP B 1 414 ? 16.969 51.719 3.543 1 98.56 414 ASP B CA 1
ATOM 7034 C C . ASP B 1 414 ? 15.961 50.75 4.188 1 98.56 414 ASP B C 1
ATOM 7036 O O . ASP B 1 414 ? 16.109 50.406 5.355 1 98.56 414 ASP B O 1
ATOM 7040 N N . ILE B 1 415 ? 14.953 50.406 3.432 1 98.62 415 ILE B N 1
ATOM 7041 C CA . ILE B 1 415 ? 13.969 49.469 3.932 1 98.62 415 ILE B CA 1
ATOM 7042 C C . ILE B 1 415 ? 14.641 48.125 4.207 1 98.62 415 ILE B C 1
ATOM 7044 O O . ILE B 1 415 ? 14.398 47.5 5.246 1 98.62 415 ILE B O 1
ATOM 7048 N N . LEU B 1 416 ? 15.508 47.719 3.273 1 98.69 416 LEU B N 1
ATOM 7049 C CA . LEU B 1 416 ? 16.25 46.5 3.449 1 98.69 416 LEU B CA 1
ATOM 7050 C C . LEU B 1 416 ? 17.047 46.5 4.746 1 98.69 416 LEU B C 1
ATOM 7052 O O . LEU B 1 416 ? 17 45.562 5.523 1 98.69 416 LEU B O 1
ATOM 7056 N N . GLU B 1 417 ? 17.75 47.562 4.961 1 98.62 417 GLU B N 1
ATOM 7057 C CA . GLU B 1 417 ? 18.578 47.656 6.148 1 98.62 417 GLU B CA 1
ATOM 7058 C C . GLU B 1 417 ? 17.75 47.594 7.426 1 98.62 417 GLU B C 1
ATOM 7060 O O . GLU B 1 417 ? 18.156 46.969 8.398 1 98.62 417 GLU B O 1
ATOM 7065 N N . VAL B 1 418 ? 16.641 48.25 7.43 1 98.69 418 VAL B N 1
ATOM 7066 C CA . VAL B 1 418 ? 15.742 48.25 8.586 1 98.69 418 VAL B CA 1
ATOM 7067 C C . VAL B 1 418 ? 15.289 46.812 8.867 1 98.69 418 VAL B C 1
ATOM 7069 O O . VAL B 1 418 ? 15.305 46.375 10.016 1 98.69 418 VAL B O 1
ATOM 7072 N N . LEU B 1 419 ? 14.891 46.062 7.875 1 98.88 419 LEU B N 1
ATOM 7073 C CA . LEU B 1 419 ? 14.406 44.719 8.055 1 98.88 419 LEU B CA 1
ATOM 7074 C C . LEU B 1 419 ? 15.539 43.781 8.484 1 98.88 419 LEU B C 1
ATOM 7076 O O . LEU B 1 419 ? 15.328 42.875 9.305 1 98.88 419 LEU B O 1
ATOM 7080 N N . LEU B 1 420 ? 16.734 44 7.945 1 98.81 420 LEU B N 1
ATOM 7081 C CA . LEU B 1 420 ? 17.875 43.188 8.344 1 98.81 420 LEU B CA 1
ATOM 7082 C C . LEU B 1 420 ? 18.25 43.438 9.805 1 98.81 420 LEU B C 1
ATOM 7084 O O . LEU B 1 420 ? 18.641 42.5 10.508 1 98.81 420 LEU B O 1
ATOM 7088 N N . LYS B 1 421 ? 18.156 44.656 10.203 1 98.75 421 LYS B N 1
ATOM 7089 C CA . LYS B 1 421 ? 18.406 44.938 11.609 1 98.75 421 LYS B CA 1
ATOM 7090 C C . LYS B 1 421 ? 17.391 44.25 12.508 1 98.75 421 LYS B C 1
ATOM 7092 O O . LYS B 1 421 ? 17.75 43.688 13.547 1 98.75 421 LYS B O 1
ATOM 7097 N N . LYS B 1 422 ? 16.125 44.281 12.133 1 98.56 422 LYS B N 1
ATOM 7098 C CA . LYS B 1 422 ? 15.094 43.594 12.898 1 98.56 422 LYS B CA 1
ATOM 7099 C C . LYS B 1 422 ? 15.352 42.094 12.938 1 98.56 422 LYS B C 1
ATOM 7101 O O . LYS B 1 422 ? 15.125 41.438 13.969 1 98.56 422 LYS B O 1
ATOM 7106 N N . LEU B 1 423 ? 15.742 41.562 11.805 1 98.5 423 LEU B N 1
ATOM 7107 C CA . LEU B 1 423 ? 16.094 40.156 11.758 1 98.5 423 LEU B CA 1
ATOM 7108 C C . LEU B 1 423 ? 17.219 39.844 12.742 1 98.5 423 LEU B C 1
ATOM 7110 O O . LEU B 1 423 ? 17.188 38.812 13.422 1 98.5 423 LEU B O 1
ATOM 7114 N N . SER B 1 424 ? 18.188 40.688 12.773 1 98.44 424 SER B N 1
ATOM 7115 C CA . SER B 1 424 ? 19.297 40.531 13.711 1 98.44 424 SER B CA 1
ATOM 7116 C C . SER B 1 424 ? 18.812 40.625 15.156 1 98.44 424 SER B C 1
ATOM 7118 O O . SER B 1 424 ? 19.297 39.875 16.016 1 98.44 424 SER B O 1
ATOM 7120 N N . ASP B 1 425 ? 17.906 41.531 15.469 1 98.62 425 ASP B N 1
ATOM 7121 C CA . ASP B 1 425 ? 17.328 41.656 16.812 1 98.62 425 ASP B CA 1
ATOM 7122 C C . ASP B 1 425 ? 16.594 40.375 17.219 1 98.62 425 ASP B C 1
ATOM 7124 O O . ASP B 1 425 ? 16.734 39.906 18.359 1 98.62 425 ASP B O 1
ATOM 7128 N N . TYR B 1 426 ? 15.805 39.812 16.312 1 98.69 426 TYR B N 1
ATOM 7129 C CA . TYR B 1 426 ? 15.164 38.531 16.578 1 98.69 426 TYR B CA 1
ATOM 7130 C C . TYR B 1 426 ? 16.203 37.469 16.859 1 98.69 426 TYR B C 1
ATOM 7132 O O . TYR B 1 426 ? 16.062 36.688 17.812 1 98.69 426 TYR B O 1
ATOM 7140 N N . ASN B 1 427 ? 17.219 37.406 16.062 1 98.69 427 ASN B N 1
ATOM 7141 C CA . ASN B 1 427 ? 18.219 36.375 16.188 1 98.69 427 ASN B CA 1
ATOM 7142 C C . ASN B 1 427 ? 18.938 36.438 17.531 1 98.69 427 ASN B C 1
ATOM 7144 O O . ASN B 1 427 ? 19.344 35.406 18.078 1 98.69 427 ASN B O 1
ATOM 7148 N N . ALA B 1 428 ? 19.094 37.594 18.016 1 98.56 428 ALA B N 1
ATOM 7149 C CA . ALA B 1 428 ? 19.766 37.812 19.297 1 98.56 428 ALA B CA 1
ATOM 7150 C C . ALA B 1 428 ? 18.984 37.156 20.422 1 98.56 428 ALA B C 1
ATOM 7152 O O . ALA B 1 428 ? 19.547 36.875 21.484 1 98.56 428 ALA B O 1
ATOM 7153 N N . THR B 1 429 ? 17.734 36.875 20.219 1 98.31 429 THR B N 1
ATOM 7154 C CA . THR B 1 429 ? 16.891 36.25 21.25 1 98.31 429 THR B CA 1
ATOM 7155 C C . THR B 1 429 ? 16.766 34.75 21.031 1 98.31 429 THR B C 1
ATOM 7157 O O . THR B 1 429 ? 16.094 34.062 21.781 1 98.31 429 THR B O 1
ATOM 7160 N N . ALA B 1 430 ? 17.359 34.219 19.984 1 98.38 430 ALA B N 1
ATOM 7161 C CA . ALA B 1 430 ? 17.156 32.812 19.578 1 98.38 430 ALA B CA 1
ATOM 7162 C C . ALA B 1 430 ? 17.797 31.844 20.562 1 98.38 430 ALA B C 1
ATOM 7164 O O . ALA B 1 430 ? 18.891 32.094 21.062 1 98.38 430 ALA B O 1
ATOM 7165 N N . VAL B 1 431 ? 17 30.859 20.938 1 97.62 431 VAL B N 1
ATOM 7166 C CA . VAL B 1 431 ? 17.547 29.656 21.562 1 97.62 431 VAL B CA 1
ATOM 7167 C C . VAL B 1 431 ? 18.281 28.812 20.516 1 97.62 431 VAL B C 1
ATOM 7169 O O . VAL B 1 431 ? 17.766 28.594 19.422 1 97.62 431 VAL B O 1
ATOM 7172 N N . PRO B 1 432 ? 19.484 28.375 20.828 1 97.44 432 PRO B N 1
ATOM 7173 C CA . PRO B 1 432 ? 20.188 27.547 19.844 1 97.44 432 PRO B CA 1
ATOM 7174 C C . PRO B 1 432 ? 19.391 26.297 19.469 1 97.44 432 PRO B C 1
ATOM 7176 O O . PRO B 1 432 ? 18.703 25.719 20.312 1 97.44 432 PRO B O 1
ATOM 7179 N N . PRO B 1 433 ? 19.531 25.938 18.172 1 97.88 433 PRO B N 1
ATOM 7180 C CA . PRO B 1 433 ? 18.844 24.703 17.781 1 97.88 433 PRO B CA 1
ATOM 7181 C C . PRO B 1 433 ? 19.203 23.531 18.688 1 97.88 433 PRO B C 1
ATOM 7183 O O . PRO B 1 433 ? 20.375 23.328 19 1 97.88 433 PRO B O 1
ATOM 7186 N N . GLY B 1 434 ? 18.172 22.75 19.062 1 97.31 434 GLY B N 1
ATOM 7187 C CA . GLY B 1 434 ? 18.359 21.688 20.016 1 97.31 434 GLY B CA 1
ATOM 7188 C C . GLY B 1 434 ? 18.547 20.328 19.375 1 97.31 434 GLY B C 1
ATOM 7189 O O . GLY B 1 434 ? 18.469 19.297 20.047 1 97.31 434 GLY B O 1
ATOM 7190 N N . ASN B 1 435 ? 18.781 20.25 18.109 1 96.94 435 ASN B N 1
ATOM 7191 C CA . ASN B 1 435 ? 18.906 18.984 17.391 1 96.94 435 ASN B CA 1
ATOM 7192 C C . ASN B 1 435 ? 19.969 18.094 18.016 1 96.94 435 ASN B C 1
ATOM 7194 O O . ASN B 1 435 ? 21.031 18.578 18.422 1 96.94 435 ASN B O 1
ATOM 7198 N N . LEU B 1 436 ? 19.656 16.844 18.125 1 97.81 436 LEU B N 1
ATOM 7199 C CA . LEU B 1 436 ? 20.594 15.844 18.609 1 97.81 436 LEU B CA 1
ATOM 7200 C C . LEU B 1 436 ? 20.812 14.758 17.562 1 97.81 436 LEU B C 1
ATOM 7202 O O . LEU B 1 436 ? 19.938 14.5 16.734 1 97.81 436 LEU B O 1
ATOM 7206 N N . PRO B 1 437 ? 21.984 14.148 17.594 1 97.19 437 PRO B N 1
ATOM 7207 C CA . PRO B 1 437 ? 22.156 12.992 16.719 1 97.19 437 PRO B CA 1
ATOM 7208 C C . PRO B 1 437 ? 21.156 11.875 16.984 1 97.19 437 PRO B C 1
ATOM 7210 O O . PRO B 1 437 ? 20.719 11.703 18.125 1 97.19 437 PRO B O 1
ATOM 7213 N N . LEU B 1 438 ? 20.844 11.195 15.953 1 97.56 438 LEU B N 1
ATOM 7214 C CA . LEU B 1 438 ? 19.953 10.047 16.125 1 97.56 438 LEU B CA 1
ATOM 7215 C C . LEU B 1 438 ? 20.578 9.008 17.047 1 97.56 438 LEU B C 1
ATOM 7217 O O . LEU B 1 438 ? 21.797 8.773 16.984 1 97.56 438 LEU B O 1
ATOM 7221 N N . ASP B 1 439 ? 19.766 8.461 17.875 1 97.56 439 ASP B N 1
ATOM 7222 C CA . ASP B 1 439 ? 20.172 7.41 18.797 1 97.56 439 ASP B CA 1
ATOM 7223 C C . ASP B 1 439 ? 19.719 6.039 18.297 1 97.56 439 ASP B C 1
ATOM 7225 O O . ASP B 1 439 ? 18.516 5.734 18.312 1 97.56 439 ASP B O 1
ATOM 7229 N N . SER B 1 440 ? 20.609 5.164 17.906 1 95.06 440 SER B N 1
ATOM 7230 C CA . SER B 1 440 ? 20.312 3.873 17.297 1 95.06 440 SER B CA 1
ATOM 7231 C C . SER B 1 440 ? 19.531 2.971 18.25 1 95.06 440 SER B C 1
ATOM 7233 O O . SER B 1 440 ? 18.875 2.02 17.828 1 95.06 440 SER B O 1
ATOM 7235 N N . ARG B 1 441 ? 19.609 3.291 19.594 1 96.88 441 ARG B N 1
ATOM 7236 C CA . ARG B 1 441 ? 18.844 2.512 20.578 1 96.88 441 ARG B CA 1
ATOM 7237 C C . ARG B 1 441 ? 17.344 2.697 20.375 1 96.88 441 ARG B C 1
ATOM 7239 O O . ARG B 1 441 ? 16.547 1.93 20.906 1 96.88 441 ARG B O 1
ATOM 7246 N N . GLY B 1 442 ? 16.969 3.729 19.531 1 97.25 442 GLY B N 1
ATOM 7247 C CA . GLY B 1 442 ? 15.562 3.967 19.219 1 97.25 442 GLY B CA 1
ATOM 7248 C C . GLY B 1 442 ? 15.102 3.244 17.969 1 97.25 442 GLY B C 1
ATOM 7249 O O . GLY B 1 442 ? 13.938 3.346 17.578 1 97.25 442 GLY B O 1
ATOM 7250 N N . ASP B 1 443 ? 15.992 2.465 17.328 1 97.38 443 ASP B N 1
ATOM 7251 C CA . ASP B 1 443 ? 15.633 1.685 16.156 1 97.38 443 ASP B CA 1
ATOM 7252 C C . ASP B 1 443 ? 14.484 0.728 16.453 1 97.38 443 ASP B C 1
ATOM 7254 O O . ASP B 1 443 ? 14.578 -0.091 17.375 1 97.38 443 ASP B O 1
ATOM 7258 N N . PRO B 1 444 ? 13.422 0.813 15.648 1 97.94 444 PRO B N 1
ATOM 7259 C CA . PRO B 1 444 ? 12.242 -0.01 15.922 1 97.94 444 PRO B CA 1
ATOM 7260 C C . PRO B 1 444 ? 12.555 -1.504 15.938 1 97.94 444 PRO B C 1
ATOM 7262 O O . PRO B 1 444 ? 11.82 -2.285 16.547 1 97.94 444 PRO B O 1
ATOM 7265 N N . ARG B 1 445 ? 13.633 -1.962 15.273 1 96.38 445 ARG B N 1
ATOM 7266 C CA . ARG B 1 445 ? 13.977 -3.379 15.258 1 96.38 445 ARG B CA 1
ATOM 7267 C C . ARG B 1 445 ? 14.195 -3.906 16.672 1 96.38 445 ARG B C 1
ATOM 7269 O O . ARG B 1 445 ? 14.016 -5.098 16.938 1 96.38 445 ARG B O 1
ATOM 7276 N N . PHE B 1 446 ? 14.531 -3.01 17.641 1 96.19 446 PHE B N 1
ATOM 7277 C CA . PHE B 1 446 ? 14.781 -3.426 19.016 1 96.19 446 PHE B CA 1
ATOM 7278 C C . PHE B 1 446 ? 13.508 -3.346 19.844 1 96.19 446 PHE B C 1
ATOM 7280 O O . PHE B 1 446 ? 13.5 -3.707 21.031 1 96.19 446 PHE B O 1
ATOM 7287 N N . TRP B 1 447 ? 12.469 -2.885 19.25 1 96.31 447 TRP B N 1
ATOM 7288 C CA . TRP B 1 447 ? 11.234 -2.648 19.984 1 96.31 447 TRP B CA 1
ATOM 7289 C C . TRP B 1 447 ? 10.039 -3.264 19.266 1 96.31 447 TRP B C 1
ATOM 7291 O O . TRP B 1 447 ? 8.984 -2.637 19.156 1 96.31 447 TRP B O 1
ATOM 7301 N N . GLY B 1 448 ? 10.281 -4.465 18.75 1 95.44 448 GLY B N 1
ATOM 7302 C CA . GLY B 1 448 ? 9.195 -5.168 18.078 1 95.44 448 GLY B CA 1
ATOM 7303 C C . GLY B 1 448 ? 8.742 -4.488 16.797 1 95.44 448 GLY B C 1
ATOM 7304 O O . GLY B 1 448 ? 7.566 -4.559 16.438 1 95.44 448 GLY B O 1
ATOM 7305 N N . TYR B 1 449 ? 9.68 -3.725 16.156 1 97.69 449 TYR B N 1
ATOM 7306 C CA . TYR B 1 449 ? 9.422 -2.988 14.922 1 97.69 449 TYR B CA 1
ATOM 7307 C C . TYR B 1 449 ? 8.25 -2.025 15.094 1 97.69 449 TYR B C 1
ATOM 7309 O O . TYR B 1 449 ? 7.359 -1.958 14.242 1 97.69 449 TYR B O 1
ATOM 7317 N N . THR B 1 450 ? 8.172 -1.343 16.219 1 98.19 450 THR B N 1
ATOM 7318 C CA . THR B 1 450 ? 7.293 -0.216 16.516 1 98.19 450 THR B CA 1
ATOM 7319 C C . THR B 1 450 ? 8.109 1.014 16.906 1 98.19 450 THR B C 1
ATOM 7321 O O . THR B 1 450 ? 9.164 0.894 17.531 1 98.19 450 THR B O 1
ATOM 7324 N N . TRP B 1 451 ? 7.734 2.141 16.453 1 98.25 451 TRP B N 1
ATOM 7325 C CA . TRP B 1 451 ? 8.305 3.361 17.016 1 98.25 451 TRP B CA 1
ATOM 7326 C C . TRP B 1 451 ? 7.941 3.506 18.5 1 98.25 451 TRP B C 1
ATOM 7328 O O . TRP B 1 451 ? 6.766 3.436 18.859 1 98.25 451 TRP B O 1
ATOM 7338 N N . HIS B 1 452 ? 8.961 3.688 19.375 1 95.94 452 HIS B N 1
ATOM 7339 C CA . HIS B 1 452 ? 8.812 3.51 20.812 1 95.94 452 HIS B CA 1
ATOM 7340 C C . HIS B 1 452 ? 9.398 4.688 21.578 1 95.94 452 HIS B C 1
ATOM 7342 O O . HIS B 1 452 ? 10.195 5.453 21.031 1 95.94 452 HIS B O 1
ATOM 7348 N N . ASN B 1 453 ? 8.844 4.953 22.781 1 97.38 453 ASN B N 1
ATOM 7349 C CA . ASN B 1 453 ? 9.484 5.871 23.719 1 97.38 453 ASN B CA 1
ATOM 7350 C C . ASN B 1 453 ? 10.711 5.238 24.375 1 97.38 453 ASN B C 1
ATOM 7352 O O . ASN B 1 453 ? 10.734 5.039 25.594 1 97.38 453 ASN B O 1
ATOM 7356 N N . PHE B 1 454 ? 11.719 5.098 23.625 1 97.19 454 PHE B N 1
ATOM 7357 C CA . PHE B 1 454 ? 12.859 4.285 24.031 1 97.19 454 PHE B CA 1
ATOM 7358 C C . PHE B 1 454 ? 13.641 4.969 25.141 1 97.19 454 PHE B C 1
ATOM 7360 O O . PHE B 1 454 ? 14.367 4.312 25.891 1 97.19 454 PHE B O 1
ATOM 7367 N N . GLY B 1 455 ? 13.477 6.262 25.312 1 97.62 455 GLY B N 1
ATOM 7368 C CA . GLY B 1 455 ? 14.156 6.996 26.375 1 97.62 455 GLY B CA 1
ATOM 7369 C C . GLY B 1 455 ? 13.758 6.539 27.766 1 97.62 455 GLY B C 1
ATOM 7370 O O . GLY B 1 455 ? 14.523 6.695 28.719 1 97.62 455 GLY B O 1
ATOM 7371 N N . ASP B 1 456 ? 12.617 5.996 27.891 1 97.25 456 ASP B N 1
ATOM 7372 C CA . ASP B 1 456 ? 12.125 5.531 29.188 1 97.25 456 ASP B CA 1
ATOM 7373 C C . ASP B 1 456 ? 12.727 4.176 29.547 1 97.25 456 ASP B C 1
ATOM 7375 O O . ASP B 1 456 ? 12.641 3.738 30.688 1 97.25 456 ASP B O 1
ATOM 7379 N N . GLU B 1 457 ? 13.352 3.484 28.562 1 94.12 457 GLU B N 1
ATOM 7380 C CA . GLU B 1 457 ? 13.75 2.1 28.797 1 94.12 457 GLU B CA 1
ATOM 7381 C C . GLU B 1 457 ? 15.227 1.891 28.469 1 94.12 457 GLU B C 1
ATOM 7383 O O . GLU B 1 457 ? 15.641 0.782 28.125 1 94.12 457 GLU B O 1
ATOM 7388 N N . LEU B 1 458 ? 16 2.883 28.484 1 91.25 458 LEU B N 1
ATOM 7389 C CA . LEU B 1 458 ? 17.406 2.812 28.094 1 91.25 458 LEU B CA 1
ATOM 7390 C C . LEU B 1 458 ? 18.188 1.913 29.047 1 91.25 458 LEU B C 1
ATOM 7392 O O . LEU B 1 458 ? 19.078 1.181 28.609 1 91.25 458 LEU B O 1
ATOM 7396 N N . ALA B 1 459 ? 17.875 1.977 30.281 1 86.75 459 ALA B N 1
ATOM 7397 C CA . ALA B 1 459 ? 18.562 1.136 31.266 1 86.75 459 ALA B CA 1
ATOM 7398 C C . ALA B 1 459 ? 18.344 -0.344 30.953 1 86.75 459 ALA B C 1
ATOM 7400 O O . ALA B 1 459 ? 19.297 -1.137 30.969 1 86.75 459 ALA B O 1
ATOM 7401 N N . MET B 1 460 ? 17.172 -0.679 30.703 1 82.19 460 MET B N 1
ATOM 7402 C CA . MET B 1 460 ? 16.828 -2.062 30.391 1 82.19 460 MET B CA 1
ATOM 7403 C C . MET B 1 460 ? 17.453 -2.49 29.062 1 82.19 460 MET B C 1
ATOM 7405 O O . MET B 1 460 ? 17.891 -3.633 28.922 1 82.19 460 MET B O 1
ATOM 7409 N N . PHE B 1 461 ? 17.5 -1.605 28.109 1 84.31 461 PHE B N 1
ATOM 7410 C CA . PHE B 1 461 ? 18.094 -1.87 26.812 1 84.31 461 PHE B CA 1
ATOM 7411 C C . PHE B 1 461 ? 19.562 -2.238 26.953 1 84.31 461 PHE B C 1
ATOM 7413 O O . PHE B 1 461 ? 20.047 -3.178 26.312 1 84.31 461 PHE B O 1
ATOM 7420 N N . GLU B 1 462 ? 20.297 -1.552 27.719 1 83.12 462 GLU B N 1
ATOM 7421 C CA . GLU B 1 462 ? 21.719 -1.775 27.906 1 83.12 462 GLU B CA 1
ATOM 7422 C C . GLU B 1 462 ? 21.984 -3.125 28.562 1 83.12 462 GLU B C 1
ATOM 7424 O O . GLU B 1 462 ? 22.938 -3.822 28.203 1 83.12 462 GLU B O 1
ATOM 7429 N N . VAL B 1 463 ? 21.125 -3.518 29.422 1 75.5 463 VAL B N 1
ATOM 7430 C CA . VAL B 1 463 ? 21.297 -4.797 30.109 1 75.5 463 VAL B CA 1
ATOM 7431 C C . VAL B 1 463 ? 21.078 -5.941 29.125 1 75.5 463 VAL B C 1
ATOM 7433 O O . VAL B 1 463 ? 21.812 -6.926 29.141 1 75.5 463 VAL B O 1
ATOM 7436 N N . GLU B 1 464 ? 20.078 -5.766 28.297 1 73.5 464 GLU B N 1
ATOM 7437 C CA . GLU B 1 464 ? 19.688 -6.824 27.359 1 73.5 464 GLU B CA 1
ATOM 7438 C C . GLU B 1 464 ? 20.688 -6.941 26.219 1 73.5 464 GLU B C 1
ATOM 7440 O O . GLU B 1 464 ? 20.922 -8.031 25.703 1 73.5 464 GLU B O 1
ATOM 7445 N N . HIS B 1 465 ? 21.281 -5.91 25.75 1 71.25 465 HIS B N 1
ATOM 7446 C CA . HIS B 1 465 ? 22.094 -5.949 24.547 1 71.25 465 HIS B CA 1
ATOM 7447 C C . HIS B 1 465 ? 23.578 -5.781 24.891 1 71.25 465 HIS B C 1
ATOM 7449 O O . HIS B 1 465 ? 24.422 -5.742 23.984 1 71.25 465 HIS B O 1
ATOM 7455 N N . MET B 1 466 ? 24.016 -5.445 26.031 1 57.94 466 MET B N 1
ATOM 7456 C CA . MET B 1 466 ? 25.391 -5.539 26.5 1 57.94 466 MET B CA 1
ATOM 7457 C C . MET B 1 466 ? 25.844 -6.996 26.594 1 57.94 466 MET B C 1
ATOM 7459 O O . MET B 1 466 ? 27 -7.312 26.328 1 57.94 466 MET B O 1
ATOM 7463 N N . THR B 1 467 ? 24.969 -7.844 27.031 1 50.62 467 THR B N 1
ATOM 7464 C CA . THR B 1 467 ? 25.422 -9.227 27.172 1 50.62 467 THR B CA 1
ATOM 7465 C C . THR B 1 467 ? 25.656 -9.867 25.812 1 50.62 467 THR B C 1
ATOM 7467 O O . THR B 1 467 ? 26.359 -10.867 25.703 1 50.62 467 THR B O 1
ATOM 7470 N N . GLU B 1 468 ? 24.984 -9.391 24.922 1 47.91 468 GLU B N 1
ATOM 7471 C CA . GLU B 1 468 ? 25.25 -9.977 23.609 1 47.91 468 GLU B CA 1
ATOM 7472 C C . GLU B 1 468 ? 26.641 -9.586 23.109 1 47.91 468 GLU B C 1
ATOM 7474 O O . GLU B 1 468 ? 27.25 -10.32 22.328 1 47.91 468 GLU B O 1
ATOM 7479 N N . SER B 1 469 ? 27.172 -8.461 23.422 1 42.81 469 SER B N 1
ATOM 7480 C CA . SER B 1 469 ? 28.531 -8.125 22.984 1 42.81 469 SER B CA 1
ATOM 7481 C C . SER B 1 469 ? 29.562 -8.922 23.766 1 42.81 469 SER B C 1
ATOM 7483 O O . SER B 1 469 ? 30.75 -8.93 23.406 1 42.81 469 SER B O 1
ATOM 7485 N N . VAL B 1 470 ? 29.359 -9.375 24.984 1 44.19 470 VAL B N 1
ATOM 7486 C CA . VAL B 1 470 ? 30.453 -10.078 25.656 1 44.19 470 VAL B CA 1
ATOM 7487 C C . VAL B 1 470 ? 30.578 -11.492 25.094 1 44.19 470 VAL B C 1
ATOM 7489 O O . VAL B 1 470 ? 31.531 -12.203 25.391 1 44.19 470 VAL B O 1
ATOM 7492 N N . GLY B 1 471 ? 29.516 -11.977 24.578 1 33.34 471 GLY B N 1
ATOM 7493 C CA . GLY B 1 471 ? 29.719 -13.336 24.094 1 33.34 471 GLY B CA 1
ATOM 7494 C C . GLY B 1 471 ? 30.344 -13.398 22.719 1 33.34 471 GLY B C 1
ATOM 7495 O O . GLY B 1 471 ? 30.531 -14.484 22.156 1 33.34 471 GLY B O 1
ATOM 7496 N N . GLU B 1 472 ? 30.328 -12.188 21.891 1 31.08 472 GLU B N 1
ATOM 7497 C CA . GLU B 1 472 ? 31.203 -12.43 20.734 1 31.08 472 GLU B CA 1
ATOM 7498 C C . GLU B 1 472 ? 32.625 -12.039 21.047 1 31.08 472 GLU B C 1
ATOM 7500 O O . GLU B 1 472 ? 32.875 -11.008 21.672 1 31.08 472 GLU B O 1
#

pLDDT: mean 94.42, std 9.09, range [31.08, 98.94]

Radius of gyration: 33.33 Å; Cα contacts (8 Å, |Δi|>4): 1837; chains: 2; bounding box: 61×99×76 Å

Organism: Aedes aegypti (NCBI:txid7159)

Sequence (944 aa):
MTGKYPIHTGMQHAVLYGMEPRGLPLTEKLLPQYLKELGYKNHIYGKWHLGSYTRKHTPLERGFDSHVGFWTGHHHMFDHTAVETNAWGLDMRRGFDVAYDLHGYYTTHVIRDESVAAIRAHNTSQPMFLYVSHAATHSANPYDFLPAPDETVERLAGISNYSRRKFAAMLTELDQSIGAIIVALSERGMLDNSIIVFSTDNGGPAEGFNNNAASNWPLRGTKNTLWEGGVRGAGCIWSPLIEEKRRVSHQIMHISDWLPTLLDAAGYDMNMLPSNLDGISVWPQLRNGDVTRRHEILHNIDDIWGSAALTVDDWKVVKGTNYEGKWDAWYGPAGDHDTKSYNLSSIFGCPTGKALSKLKMLPPEEEIIKLRREATVQCANGTRNKCNPLESPCLFDLFNDPCEFENLADQYPDILEVLLKKLSDYNATAVPPGNLPLDSRGDPRFWGYTWHNFGDELAMFEVEHMTESVGEMTGKYPIHTGMQHAVLYGMEPRGLPLTEKLLPQYLKELGYKNHIYGKWHLGSYTRKHTPLERGFDSHVGFWTGHHHMFDHTAVETNAWGLDMRRGFDVAYDLHGYYTTHVIRDESVAAIRAHNTSQPMFLYVSHAATHSANPYDFLPAPDETVERLAGISNYSRRKFAAMLTELDQSIGAIIVALSERGMLDNSIIVFSTDNGGPAEGFNNNAASNWPLRGTKNTLWEGGVRGAGCIWSPLIEEKRRVSHQIMHISDWLPTLLDAAGYDMNMLPSNLDGISVWPQLRNGDVTRRHEILHNIDDIWGSAALTVDDWKVVKGTNYEGKWDAWYGPAGDHDTKSYNLSSIFGCPTGKALSKLKMLPPEEEIIKLRREATVQCANGTRNKCNPLESPCLFDLFNDPCEFENLADQYPDILEVLLKKLSDYNATAVPPGNLPLDSRGDPRFWGYTWHNFGDELAMFEVEHMTESVGE

Solvent-accessible surface area (backbone atoms only — not comparable to full-atom values): 50928 Å² total; per-residue (Å²): 102,62,14,49,53,42,33,68,67,17,54,44,55,74,80,69,47,66,32,20,83,45,48,60,57,85,84,60,66,35,47,46,43,59,39,42,78,73,55,34,48,27,37,36,29,26,54,64,45,46,18,39,18,30,67,69,40,28,63,70,57,53,39,27,76,43,40,39,31,28,48,44,79,49,39,27,44,34,75,28,33,26,67,56,94,96,36,50,19,40,34,38,23,49,61,91,40,73,39,72,87,48,60,47,48,45,45,64,57,51,33,32,52,53,51,31,49,51,58,72,68,50,63,82,92,44,53,75,43,78,45,78,31,67,62,69,76,54,41,36,27,96,70,46,29,59,69,48,60,63,70,51,36,52,74,39,63,87,42,76,54,54,61,46,24,29,40,48,26,29,47,50,51,49,52,52,30,52,25,49,42,46,38,42,33,48,75,68,66,43,49,78,78,36,79,47,75,51,70,55,95,47,18,34,34,26,68,44,40,81,65,29,49,33,56,28,52,76,20,20,18,16,46,85,32,83,34,48,8,9,62,59,51,62,73,47,78,49,42,72,76,36,68,55,63,93,72,70,81,82,59,61,78,55,82,29,19,50,39,43,16,53,38,51,71,71,63,48,66,72,84,73,54,72,86,80,48,66,31,52,61,43,43,69,25,60,24,63,64,48,75,45,89,56,48,68,43,79,74,49,59,23,80,88,69,44,25,33,28,39,32,48,72,50,37,32,41,33,36,27,45,50,76,85,52,78,57,65,50,71,35,34,69,74,68,81,76,48,69,82,70,56,62,62,68,53,49,59,68,31,56,45,32,45,48,30,45,74,69,71,64,51,73,53,69,71,55,51,55,48,44,52,59,67,64,50,85,72,66,69,94,65,71,71,46,89,68,54,30,80,82,44,61,31,23,28,48,39,79,80,33,59,35,64,38,49,54,37,33,85,80,38,51,67,62,45,51,53,52,51,50,49,50,51,56,55,55,73,63,42,40,67,64,63,79,62,72,71,37,75,85,30,40,13,78,80,50,82,34,23,64,49,42,40,66,72,44,49,71,61,47,49,62,66,56,49,57,59,57,70,72,100,102,62,15,49,54,42,32,68,69,16,54,45,55,73,82,69,48,68,30,20,80,46,46,59,58,85,86,60,68,32,47,44,42,60,39,42,76,74,55,34,48,28,37,36,29,26,55,64,47,45,18,40,17,31,67,68,40,28,63,72,56,53,38,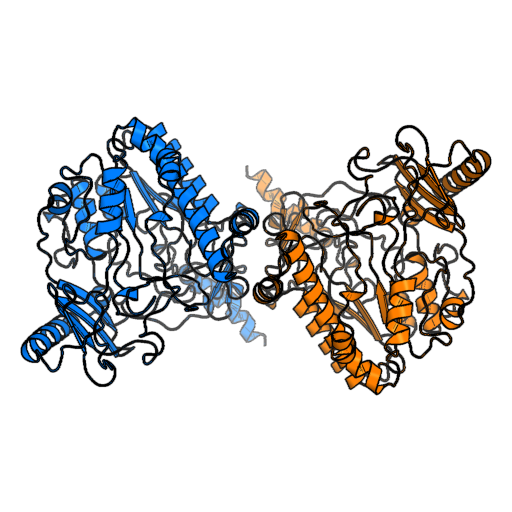28,76,43,40,41,30,30,48,44,82,50,39,25,42,34,76,27,32,26,66,56,94,95,37,50,19,39,35,38,23,49,61,92,40,74,39,72,87,50,60,47,46,45,46,64,57,50,35,31,51,52,51,31,48,52,57,72,69,51,63,82,90,46,53,74,42,78,46,77,32,67,64,69,75,54,42,37,26,96,70,46,29,58,70,48,60,65,71,51,36,52,74,39,62,86,44,76,55,55,60,45,24,29,39,50,26,27,46,50,51,47,53,52,30,52,24,49,42,48,39,42,33,47,75,68,65,43,50,77,77,35,79,47,76,50,68,56,95,46,18,34,32,26,68,44,40,81,64,30,48,34,56,28,52,75,18,19,18,15,46,85,30,84,33,48,8,9,62,59,50,62,73,46,77,47,42,72,78,36,70,54,63,94,71,74,81,82,60,62,78,55,83,29,19,50,40,42,16,54,37,50,72,70,65,49,66,72,84,75,52,70,85,80,48,66,30,51,62,43,42,71,24,59,23,63,63,47,77,47,91,56,50,68,44,78,75,48,60,23,79,87,69,45,26,32,29,39,31,48,72,50,37,34,40,35,36,27,42,52,76,86,50,78,56,65,50,71,36,34,68,75,68,80,75,50,69,82,70,56,63,63,70,54,48,59,67,33,58,44,31,45,49,29,46,74,70,70,65,52,72,54,68,70,54,48,54,50,44,52,60,67,64,51,84,73,66,70,94,65,70,72,46,89,67,53,29,79,82,44,63,31,23,29,50,40,77,78,32,56,35,63,38,49,53,37,31,84,81,38,49,67,61,44,50,54,51,51,50,51,51,50,57,54,54,73,63,44,40,69,64,63,79,63,72,71,38,75,84,31,39,14,78,81,51,83,34,22,65,47,43,39,67,72,44,48,72,59,48,49,61,66,57,50,57,58,58,71,73,101

Nearest PDB structures (foldseek):
  1fsu-assembly1_A  TM=8.847E-01  e=2.468E-36  Homo sapiens
  6psm-assembly3_D  TM=8.548E-01  e=7.685E-26  Pseudoalteromonas fuliginea
  1n2k-assembly1_A  TM=7.483E-01  e=2.178E-20  Homo sapiens
  4fdi-assembly1_A  TM=7.490E-01  e=1.077E-19  Homo sapiens
  1e2s-assembly1_P-2  TM=7.277E-01  e=9.083E-19  Homo sapiens

Foldseek 3Di:
DQLADCLQQLNQDDFDALLFLDFRDLPGQDLLQLVVVVQAAEEEEEEARRYQLDPCRDDVNRRHVWYWYFYHDAADQAQQWADDPNFIFHTTDTNAHRPNVRHRPGSLVVLLVVLLVCLLVDDLVTHYHYHRDHRPPAFHDPVGGQDADPVLLVVQVVDPPSLVSSSVRSVVSNVQSVLSNLLSCLVSVNQQADKDKDKDPWAACDDCRSHHHGALPPAWFGDPKLTCNTQVMDMDIDHPQAADDLADAPADAHPSQCSLQVCVVSVHDSVPDDPPRPHHHCNVCRRDVHHDPDQKDWRGDDVPQQWTWMGGRQKIKIAHIHPQCPGGGGGDPPDPVVVVVDDVVCCCVGSNNVSCVVVVNRDDPVSVSVRVVVNDDDADPDAQDDDDNPVPMFMDRCVNGVRRRDTCCVVCVPVVVVVVVVRVVVSVSGDHNPGDDRDCLQRCVVVVRYSHSSNVCVVVSCVVCVVVVVVD/DQLAACLQQLNQDDFDALQFLDFRDLPGQDLLQLVVVVQAAEEEEEEARRYQLDPCRDDVNRRHVWYWYFYHDAADQAQQWADDPNFIFHTTDTNAHRPNVRHRPGSLVVLLVVLLVCLLVDDLVTHYHYHRDHRPPAFHDPVGGQDADPVLLVVQVVDPPSLVSSSVRSVVSNVQSVLSNLLSCLVSVNQQADKDKDKDPWAACDDCRSHHHGALPPAWFGDPKLTCNTAVMDMDIDHPQAADDLADAPADAHPSQCSLQVCVVSPHDSVPDDPPRPHDHCNVCRRDVHHGPDQKDWRGDDVPQFWTWMGGRQKIKIAHIHPQCPGGGGGDPPDPVVVVVDDVVCCCVGSNNVSCVVVVNRDDPVSVSVRVVVNDDDADPDAQDDDRNPVPMFMDRCVNGVRNRDTCCVVCVPVVVVVVVVRVVVSVSGDHNPTDDRDCLQRCVLVVRYSHSSNVCVVVSCVVCVVVVVVD